Protein AF-0000000066929901 (afdb_homodimer)

Structure (mmCIF, N/CA/C/O backbone):
data_AF-0000000066929901-model_v1
#
loop_
_entity.id
_entity.type
_entity.pdbx_description
1 polymer 'Transcription factor domain-containing protein'
#
loop_
_atom_site.group_PDB
_atom_site.id
_atom_site.type_symbol
_atom_site.label_atom_id
_atom_site.label_alt_id
_atom_site.label_comp_id
_atom_site.label_asym_id
_atom_site.label_entity_id
_atom_site.label_seq_id
_atom_site.pdbx_PDB_ins_code
_atom_site.Cartn_x
_atom_site.Cartn_y
_atom_site.Cartn_z
_atom_site.occupancy
_atom_site.B_iso_or_equiv
_atom_site.auth_seq_id
_atom_site.auth_comp_id
_atom_site.auth_asym_id
_atom_site.auth_atom_id
_atom_site.pdbx_PDB_model_num
ATOM 1 N N . MET A 1 1 ? 9.68 -21.766 -83.188 1 15.26 1 MET A N 1
ATOM 2 C CA . MET A 1 1 ? 10.367 -23.031 -83.375 1 15.26 1 MET A CA 1
ATOM 3 C C . MET A 1 1 ? 10.703 -23.719 -82.062 1 15.26 1 MET A C 1
ATOM 5 O O . MET A 1 1 ? 10.234 -24.828 -81.812 1 15.26 1 MET A O 1
ATOM 9 N N . HIS A 1 2 ? 12.047 -23.609 -81.875 1 15.33 2 HIS A N 1
ATOM 10 C CA . HIS A 1 2 ? 12.992 -24.609 -81.375 1 15.33 2 HIS A CA 1
ATOM 11 C C . HIS A 1 2 ? 12.703 -24.969 -79.938 1 15.33 2 HIS A C 1
ATOM 13 O O . HIS A 1 2 ? 12.062 -24.188 -79.188 1 15.33 2 HIS A O 1
ATOM 19 N N . GLY A 1 3 ? 13.258 -26.109 -79.438 1 13.91 3 GLY A N 1
ATOM 20 C CA . GLY A 1 3 ? 13.305 -27.438 -78.875 1 13.91 3 GLY A CA 1
ATOM 21 C C . GLY A 1 3 ? 13.805 -27.469 -77.438 1 13.91 3 GLY A C 1
ATOM 22 O O . GLY A 1 3 ? 13.711 -28.5 -76.75 1 13.91 3 GLY A O 1
ATOM 23 N N . ARG A 1 4 ? 14.555 -26.438 -77.125 1 14.21 4 ARG A N 1
ATOM 24 C CA . ARG A 1 4 ? 15.75 -26.938 -76.438 1 14.21 4 ARG A CA 1
ATOM 25 C C . ARG A 1 4 ? 15.383 -27.734 -75.188 1 14.21 4 ARG A C 1
ATOM 27 O O . ARG A 1 4 ? 14.523 -27.312 -74.438 1 14.21 4 ARG A O 1
ATOM 34 N N . ARG A 1 5 ? 15.836 -28.906 -75.062 1 13.55 5 ARG A N 1
ATOM 35 C CA . ARG A 1 5 ? 15.875 -30.281 -74.562 1 13.55 5 ARG A CA 1
ATOM 36 C C . ARG A 1 5 ? 16.297 -30.328 -73.062 1 13.55 5 ARG A C 1
ATOM 38 O O . ARG A 1 5 ? 15.836 -31.188 -72.312 1 13.55 5 ARG A O 1
ATOM 45 N N . ARG A 1 6 ? 17.25 -29.406 -72.625 1 14.04 6 ARG A N 1
ATOM 46 C CA . ARG A 1 6 ? 18.391 -30.094 -72.062 1 14.04 6 ARG A CA 1
ATOM 47 C C . ARG A 1 6 ? 17.938 -30.891 -70.812 1 14.04 6 ARG A C 1
ATOM 49 O O . ARG A 1 6 ? 17.125 -30.406 -70 1 14.04 6 ARG A O 1
ATOM 56 N N . GLU A 1 7 ? 18.297 -32.219 -70.688 1 13.48 7 GLU A N 1
ATOM 57 C CA . GLU A 1 7 ? 18.172 -33.531 -70.062 1 13.48 7 GLU A CA 1
ATOM 58 C C . GLU A 1 7 ? 18.766 -33.562 -68.625 1 13.48 7 GLU A C 1
ATOM 60 O O . GLU A 1 7 ? 18.453 -34.469 -67.875 1 13.48 7 GLU A O 1
ATOM 65 N N . ARG A 1 8 ? 19.328 -32.469 -68.188 1 14.15 8 ARG A N 1
ATOM 66 C CA . ARG A 1 8 ? 20.484 -32.938 -67.438 1 14.15 8 ARG A CA 1
ATOM 67 C C . ARG A 1 8 ? 20.094 -34.062 -66.5 1 14.15 8 ARG A C 1
ATOM 69 O O . ARG A 1 8 ? 19.141 -33.969 -65.75 1 14.15 8 ARG A O 1
ATOM 76 N N . SER A 1 9 ? 20.641 -35.312 -66.625 1 13.21 9 SER A N 1
ATOM 77 C CA . SER A 1 9 ? 20.672 -36.75 -66.312 1 13.21 9 SER A CA 1
ATOM 78 C C . SER A 1 9 ? 21.016 -36.938 -64.812 1 13.21 9 SER A C 1
ATOM 80 O O . SER A 1 9 ? 20.641 -37.969 -64.25 1 13.21 9 SER A O 1
ATOM 82 N N . ARG A 1 10 ? 22.062 -36.25 -64.375 1 14.24 10 ARG A N 1
ATOM 83 C CA . ARG A 1 10 ? 23.047 -37.219 -63.938 1 14.24 10 ARG A CA 1
ATOM 84 C C . ARG A 1 10 ? 22.406 -38.25 -63 1 14.24 10 ARG A C 1
ATOM 86 O O . ARG A 1 10 ? 21.344 -38 -62.438 1 14.24 10 ARG A O 1
ATOM 93 N N . LYS A 1 11 ? 23.391 -38.938 -62.312 1 14.82 11 LYS A N 1
ATOM 94 C CA . LYS A 1 11 ? 23.938 -40.25 -61.969 1 14.82 11 LYS A CA 1
ATOM 95 C C . LYS A 1 11 ? 23.188 -40.844 -60.781 1 14.82 11 LYS A C 1
ATOM 97 O O . LYS A 1 11 ? 22.578 -40.125 -59.969 1 14.82 11 LYS A O 1
ATOM 102 N N . LEU A 1 12 ? 23.453 -42.25 -60.344 1 14.59 12 LEU A N 1
ATOM 103 C CA . LEU A 1 12 ? 23 -43.625 -60.125 1 14.59 12 LEU A CA 1
ATOM 104 C C . LEU A 1 12 ? 22.891 -43.938 -58.625 1 14.59 12 LEU A C 1
ATOM 106 O O . LEU A 1 12 ? 21.859 -44.469 -58.188 1 14.59 12 LEU A O 1
ATOM 110 N N . SER A 1 13 ? 24.094 -44.188 -57.844 1 14.13 13 SER A N 1
ATOM 111 C CA . SER A 1 13 ? 24.469 -45.531 -57.438 1 14.13 13 SER A CA 1
ATOM 112 C C . SER A 1 13 ? 23.688 -45.969 -56.219 1 14.13 13 SER A C 1
ATOM 114 O O . SER A 1 13 ? 23.156 -45.156 -55.469 1 14.13 13 SER A O 1
ATOM 116 N N . THR A 1 14 ? 23.609 -47.5 -55.844 1 14.95 14 THR A N 1
ATOM 117 C CA . THR A 1 14 ? 23.016 -48.781 -55.406 1 14.95 14 THR A CA 1
ATOM 118 C C . THR A 1 14 ? 23.203 -49 -53.906 1 14.95 14 THR A C 1
ATOM 120 O O . THR A 1 14 ? 22.281 -49.469 -53.25 1 14.95 14 THR A O 1
ATOM 123 N N . GLN A 1 15 ? 24.453 -48.875 -53.188 1 14.62 15 GLN A N 1
ATOM 124 C CA . GLN A 1 15 ? 24.953 -50.125 -52.625 1 14.62 15 GLN A CA 1
ATOM 125 C C . GLN A 1 15 ? 24.172 -50.5 -51.375 1 14.62 15 GLN A C 1
ATOM 127 O O . GLN A 1 15 ? 23.75 -49.656 -50.594 1 14.62 15 GLN A O 1
ATOM 132 N N . VAL A 1 16 ? 23.75 -51.969 -51.125 1 15.31 16 VAL A N 1
ATOM 133 C CA . VAL A 1 16 ? 23.062 -53.094 -50.5 1 15.31 16 VAL A CA 1
ATOM 134 C C . VAL A 1 16 ? 23.688 -53.375 -49.156 1 15.31 16 VAL A C 1
ATOM 136 O O . VAL A 1 16 ? 23.047 -53.938 -48.25 1 15.31 16 VAL A O 1
ATOM 139 N N . ALA A 1 17 ? 24.922 -53.062 -48.656 1 15.26 17 ALA A N 1
ATOM 140 C CA . ALA A 1 17 ? 25.625 -54.25 -48.188 1 15.26 17 ALA A CA 1
ATOM 141 C C . ALA A 1 17 ? 24.891 -54.906 -47.031 1 15.26 17 ALA A C 1
ATOM 143 O O . ALA A 1 17 ? 24.141 -54.25 -46.312 1 15.26 17 ALA A O 1
ATOM 144 N N . PRO A 1 18 ? 25.328 -56.312 -46.719 1 15.4 18 PRO A N 1
ATOM 145 C CA . PRO A 1 18 ? 25 -57.688 -46.281 1 15.4 18 PRO A CA 1
ATOM 146 C C . PRO A 1 18 ? 24.859 -57.812 -44.781 1 15.4 18 PRO A C 1
ATOM 148 O O . PRO A 1 18 ? 23.844 -58.281 -44.281 1 15.4 18 PRO A O 1
ATOM 151 N N . VAL A 1 19 ? 26.078 -58.219 -44.062 1 14.45 19 VAL A N 1
ATOM 152 C CA . VAL A 1 19 ? 26.484 -59.562 -43.625 1 14.45 19 VAL A CA 1
ATOM 153 C C . VAL A 1 19 ? 26.125 -59.812 -42.188 1 14.45 19 VAL A C 1
ATOM 155 O O . VAL A 1 19 ? 25.031 -60.312 -41.875 1 14.45 19 VAL A O 1
ATOM 158 N N . ALA A 1 20 ? 27.234 -60.219 -41.188 1 15.01 20 ALA A N 1
ATOM 159 C CA . ALA A 1 20 ? 27.688 -61.5 -40.719 1 15.01 20 ALA A CA 1
ATOM 160 C C . ALA A 1 20 ? 27.203 -61.75 -39.281 1 15.01 20 ALA A C 1
ATOM 162 O O . ALA A 1 20 ? 26.734 -60.844 -38.625 1 15.01 20 ALA A O 1
ATOM 163 N N . THR A 1 21 ? 28.219 -62.406 -38.438 1 14.8 21 THR A N 1
ATOM 164 C CA . THR A 1 21 ? 28.469 -63.719 -37.875 1 14.8 21 THR A CA 1
ATOM 165 C C . THR A 1 21 ? 28.062 -63.75 -36.406 1 14.8 21 THR A C 1
ATOM 167 O O . THR A 1 21 ? 27.875 -62.719 -35.781 1 14.8 21 THR A O 1
ATOM 170 N N . PRO A 1 22 ? 28.766 -64.75 -35.5 1 14.77 22 PRO A N 1
ATOM 171 C CA . PRO A 1 22 ? 28.594 -66 -34.75 1 14.77 22 PRO A CA 1
ATOM 172 C C . PRO A 1 22 ? 28.656 -65.812 -33.25 1 14.77 22 PRO A C 1
ATOM 174 O O . PRO A 1 22 ? 27.891 -66.438 -32.5 1 14.77 22 PRO A O 1
ATOM 177 N N . PHE A 1 23 ? 29.688 -65 -32.562 1 14.67 23 PHE A N 1
ATOM 178 C CA . PHE A 1 23 ? 30.594 -65.812 -31.781 1 14.67 23 PHE A CA 1
ATOM 179 C C . PHE A 1 23 ? 29.969 -66.25 -30.469 1 14.67 23 PHE A C 1
ATOM 181 O O . PHE A 1 23 ? 29.047 -65.625 -29.969 1 14.67 23 PHE A O 1
ATOM 188 N N . THR A 1 24 ? 30.734 -67.062 -29.688 1 14.68 24 THR A N 1
ATOM 189 C CA . THR A 1 24 ? 30.891 -68.312 -28.953 1 14.68 24 THR A CA 1
ATOM 190 C C . THR A 1 24 ? 30.641 -68.125 -27.469 1 14.68 24 THR A C 1
ATOM 192 O O . THR A 1 24 ? 29.812 -68.812 -26.859 1 14.68 24 THR A O 1
ATOM 195 N N . SER A 1 25 ? 31.812 -68.312 -26.547 1 14.27 25 SER A N 1
ATOM 196 C CA . SER A 1 25 ? 32.156 -69.5 -25.781 1 14.27 25 SER A CA 1
ATOM 197 C C . SER A 1 25 ? 31.703 -69.375 -24.328 1 14.27 25 SER A C 1
ATOM 199 O O . SER A 1 25 ? 30.969 -68.438 -23.969 1 14.27 25 SER A O 1
ATOM 201 N N . PRO A 1 26 ? 32.75 -69.5 -23.25 1 15.33 26 PRO A N 1
ATOM 202 C CA . PRO A 1 26 ? 32.938 -70.688 -22.406 1 15.33 26 PRO A CA 1
ATOM 203 C C . PRO A 1 26 ? 32.344 -70.5 -21 1 15.33 26 PRO A C 1
ATOM 205 O O . PRO A 1 26 ? 32 -69.375 -20.625 1 15.33 26 PRO A O 1
ATOM 208 N N . ALA A 1 27 ? 33.031 -71.25 -19.875 1 15.03 27 ALA A N 1
ATOM 209 C CA . ALA A 1 27 ? 32.969 -72.375 -18.938 1 15.03 27 ALA A CA 1
ATOM 210 C C . ALA A 1 27 ? 32.969 -71.938 -17.5 1 15.03 27 ALA A C 1
ATOM 212 O O . ALA A 1 27 ? 32.188 -72.438 -16.688 1 15.03 27 ALA A O 1
ATOM 213 N N . LEU A 1 28 ? 34.031 -71.062 -16.938 1 14.88 28 LEU A N 1
ATOM 214 C CA . LEU A 1 28 ? 34.812 -71.875 -15.984 1 14.88 28 LEU A CA 1
ATOM 215 C C . LEU A 1 28 ? 34.125 -71.875 -14.617 1 14.88 28 LEU A C 1
ATOM 217 O O . LEU A 1 28 ? 33.281 -71.062 -14.32 1 14.88 28 LEU A O 1
ATOM 221 N N . SER A 1 29 ? 35 -72.125 -13.531 1 14.64 29 SER A N 1
ATOM 222 C CA . SER A 1 29 ? 35.219 -73.188 -12.523 1 14.64 29 SER A CA 1
ATOM 223 C C . SER A 1 29 ? 34.688 -72.75 -11.164 1 14.64 29 SER A C 1
ATOM 225 O O . SER A 1 29 ? 34.344 -71.562 -10.977 1 14.64 29 SER A O 1
ATOM 227 N N . HIS A 1 30 ? 35.531 -73 -10.008 1 15.05 30 HIS A N 1
ATOM 228 C CA . HIS A 1 30 ? 35.5 -73.938 -8.906 1 15.05 30 HIS A CA 1
ATOM 229 C C . HIS A 1 30 ? 35.125 -73.312 -7.594 1 15.05 30 HIS A C 1
ATOM 231 O O . HIS A 1 30 ? 34.188 -73.688 -6.926 1 15.05 30 HIS A O 1
ATOM 237 N N . HIS A 1 31 ? 36.219 -73 -6.617 1 14.77 31 HIS A N 1
ATOM 238 C CA . HIS A 1 31 ? 36.531 -73.812 -5.449 1 14.77 31 HIS A CA 1
ATOM 239 C C . HIS A 1 31 ? 35.969 -73.188 -4.176 1 14.77 31 HIS A C 1
ATOM 241 O O . HIS A 1 31 ? 35.25 -72.188 -4.238 1 14.77 31 HIS A O 1
ATOM 247 N N . HIS A 1 32 ? 36.938 -72.812 -3.086 1 15.23 32 HIS A N 1
ATOM 248 C CA . HIS A 1 32 ? 37.188 -73.562 -1.849 1 15.23 32 HIS A CA 1
ATOM 249 C C . HIS A 1 32 ? 36.562 -72.812 -0.652 1 15.23 32 HIS A C 1
ATOM 251 O O . HIS A 1 32 ? 36.156 -71.688 -0.754 1 15.23 32 HIS A O 1
ATOM 257 N N . THR A 1 33 ? 37.406 -72.688 0.576 1 15.32 33 THR A N 1
ATOM 258 C CA . THR A 1 33 ? 37.438 -73.375 1.855 1 15.32 33 THR A CA 1
ATOM 259 C C . THR A 1 33 ? 37 -72.5 2.988 1 15.32 33 THR A C 1
ATOM 261 O O . THR A 1 33 ? 36.094 -72.812 3.756 1 15.32 33 THR A O 1
ATOM 264 N N . GLU A 1 34 ? 37.969 -71.75 3.893 1 15.49 34 GLU A N 1
ATOM 265 C CA . GLU A 1 34 ? 38.312 -72.188 5.242 1 15.49 34 GLU A CA 1
ATOM 266 C C . GLU A 1 34 ? 37.594 -71.312 6.293 1 15.49 34 GLU A C 1
ATOM 268 O O . GLU A 1 34 ? 37.156 -70.25 6.008 1 15.49 34 GLU A O 1
ATOM 273 N N . ASN A 1 35 ? 37.812 -71.625 7.797 1 16.11 35 ASN A N 1
ATOM 274 C CA . ASN A 1 35 ? 37.281 -71.938 9.125 1 16.11 35 ASN A CA 1
ATOM 275 C C . ASN A 1 35 ? 37.375 -70.75 10.07 1 16.11 35 ASN A C 1
ATOM 277 O O . ASN A 1 35 ? 36.594 -70.688 11.016 1 16.11 35 ASN A O 1
ATOM 281 N N . TYR A 1 36 ? 38.375 -69.688 10.039 1 15.09 36 TYR A N 1
ATOM 282 C CA . TYR A 1 36 ? 39.125 -69.562 11.281 1 15.09 36 TYR A CA 1
ATOM 283 C C . TYR A 1 36 ? 38.312 -68.812 12.352 1 15.09 36 TYR A C 1
ATOM 285 O O . TYR A 1 36 ? 37.5 -67.938 12.031 1 15.09 36 TYR A O 1
ATOM 293 N N . SER A 1 37 ? 38.531 -69.125 13.711 1 16.5 37 SER A N 1
ATOM 294 C CA . SER A 1 37 ? 38.094 -69.375 15.094 1 16.5 37 SER A CA 1
ATOM 295 C C . SER A 1 37 ? 38.188 -68.062 15.898 1 16.5 37 SER A C 1
ATOM 297 O O . SER A 1 37 ? 37.406 -67.812 16.812 1 16.5 37 SER A O 1
ATOM 299 N N . LEU A 1 38 ? 39.312 -67.125 15.82 1 15.06 38 LEU A N 1
ATOM 300 C CA . LEU A 1 38 ? 40.062 -67 17.047 1 15.06 38 LEU A CA 1
ATOM 301 C C . LEU A 1 38 ? 39.312 -66.062 18.047 1 15.06 38 LEU A C 1
ATOM 303 O O . LEU A 1 38 ? 38.438 -65.312 17.641 1 15.06 38 LEU A O 1
ATOM 307 N N . SER A 1 39 ? 40.062 -65.625 19.203 1 15.92 39 SER A N 1
ATOM 308 C CA . SER A 1 39 ? 40.125 -65.688 20.656 1 15.92 39 SER A CA 1
ATOM 309 C C . SER A 1 39 ? 39.656 -64.375 21.297 1 15.92 39 SER A C 1
ATOM 311 O O . SER A 1 39 ? 39.5 -63.375 20.594 1 15.92 39 SER A O 1
ATOM 313 N N . GLY A 1 40 ? 40.156 -64 22.641 1 16.89 40 GLY A N 1
ATOM 314 C CA . GLY A 1 40 ? 39.781 -63.875 24.031 1 16.89 40 GLY A CA 1
ATOM 315 C C . GLY A 1 40 ? 39.75 -62.406 24.484 1 16.89 40 GLY A C 1
ATOM 316 O O . GLY A 1 40 ? 38.812 -62 25.156 1 16.89 40 GLY A O 1
ATOM 317 N N . GLY A 1 41 ? 40.844 -61.5 24.25 1 15.74 41 GLY A N 1
ATOM 318 C CA . GLY A 1 41 ? 41.531 -60.969 25.406 1 15.74 41 GLY A CA 1
ATOM 319 C C . GLY A 1 41 ? 40.844 -59.781 26.031 1 15.74 41 GLY A C 1
ATOM 320 O O . GLY A 1 41 ? 39.938 -59.188 25.422 1 15.74 41 GLY A O 1
ATOM 321 N N . ASP A 1 42 ? 41.438 -59.156 27.188 1 17.69 42 ASP A N 1
ATOM 322 C CA . ASP A 1 42 ? 41.312 -58.656 28.562 1 17.69 42 ASP A CA 1
ATOM 323 C C . ASP A 1 42 ? 41.219 -57.125 28.578 1 17.69 42 ASP A C 1
ATOM 325 O O . ASP A 1 42 ? 41.188 -56.531 29.641 1 17.69 42 ASP A O 1
ATOM 329 N N . ALA A 1 43 ? 41.125 -56.281 27.484 1 16.62 43 ALA A N 1
ATOM 330 C CA . ALA A 1 43 ? 41.875 -55.062 27.703 1 16.62 43 ALA A CA 1
ATOM 331 C C . ALA A 1 43 ? 41.25 -54.219 28.812 1 16.62 43 ALA A C 1
ATOM 333 O O . ALA A 1 43 ? 40.031 -54.125 28.922 1 16.62 43 ALA A O 1
ATOM 334 N N . GLU A 1 44 ? 42.125 -53.656 29.672 1 16.94 44 GLU A N 1
ATOM 335 C CA . GLU A 1 44 ? 42.375 -53 30.953 1 16.94 44 GLU A CA 1
ATOM 336 C C . GLU A 1 44 ? 41.656 -51.656 31.031 1 16.94 44 GLU A C 1
ATOM 338 O O . GLU A 1 44 ? 41.312 -51.062 30 1 16.94 44 GLU A O 1
ATOM 343 N N . ARG A 1 45 ? 41.656 -50.969 32.344 1 18.75 45 ARG A N 1
ATOM 344 C CA . ARG A 1 45 ? 40.938 -50.188 33.344 1 18.75 45 ARG A CA 1
ATOM 345 C C . ARG A 1 45 ? 41.094 -48.688 33.062 1 18.75 45 ARG A C 1
ATOM 347 O O . ARG A 1 45 ? 40.5 -47.875 33.781 1 18.75 45 ARG A O 1
ATOM 354 N N . LEU A 1 46 ? 41.938 -48.156 31.953 1 17.06 46 LEU A N 1
ATOM 355 C CA . LEU A 1 46 ? 42.688 -47 32.438 1 17.06 46 LEU A CA 1
ATOM 356 C C . LEU A 1 46 ? 41.75 -45.844 32.75 1 17.06 46 LEU A C 1
ATOM 358 O O . LEU A 1 46 ? 40.75 -45.625 32.062 1 17.06 46 LEU A O 1
ATOM 362 N N . HIS A 1 47 ? 42.031 -45.031 33.906 1 18.73 47 HIS A N 1
ATOM 363 C CA . HIS A 1 47 ? 41.625 -44.094 34.969 1 18.73 47 HIS A CA 1
ATOM 364 C C . HIS A 1 47 ? 41.5 -42.656 34.438 1 18.73 47 HIS A C 1
ATOM 366 O O . HIS A 1 47 ? 41.312 -41.719 35.219 1 18.73 47 HIS A O 1
ATOM 372 N N . ASP A 1 48 ? 41.344 -42.344 33.094 1 18.53 48 ASP A N 1
ATOM 373 C CA . ASP A 1 48 ? 41.844 -41 32.812 1 18.53 48 ASP A CA 1
ATOM 374 C C . ASP A 1 48 ? 41.031 -39.938 33.562 1 18.53 48 ASP A C 1
ATOM 376 O O . ASP A 1 48 ? 39.812 -40.062 33.656 1 18.53 48 ASP A O 1
ATOM 380 N N . PRO A 1 49 ? 41.781 -39 34.281 1 21.36 49 PRO A N 1
ATOM 381 C CA . PRO A 1 49 ? 41.562 -37.906 35.25 1 21.36 49 PRO A CA 1
ATOM 382 C C . PRO A 1 49 ? 40.625 -36.812 34.688 1 21.36 49 PRO A C 1
ATOM 384 O O . PRO A 1 49 ? 40.5 -36.688 33.469 1 21.36 49 PRO A O 1
ATOM 387 N N . GLY A 1 50 ? 39.75 -36.156 35.562 1 19.97 50 GLY A N 1
ATOM 388 C CA . GLY A 1 50 ? 38.531 -35.344 35.594 1 19.97 50 GLY A CA 1
ATOM 389 C C . GLY A 1 50 ? 38.781 -33.906 35.125 1 19.97 50 GLY A C 1
ATOM 390 O O . GLY A 1 50 ? 38.844 -32.969 35.938 1 19.97 50 GLY A O 1
ATOM 391 N N . VAL A 1 51 ? 39.594 -33.688 33.906 1 20.39 51 VAL A N 1
ATOM 392 C CA . VAL A 1 51 ? 40.031 -32.312 33.656 1 20.39 51 VAL A CA 1
ATOM 393 C C . VAL A 1 51 ? 38.844 -31.375 33.656 1 20.39 51 VAL A C 1
ATOM 395 O O . VAL A 1 51 ? 37.781 -31.672 33.094 1 20.39 51 VAL A O 1
ATOM 398 N N . GLN A 1 52 ? 38.812 -30.391 34.625 1 21.22 52 GLN A N 1
ATOM 399 C CA . GLN A 1 52 ? 38.062 -29.25 35.094 1 21.22 52 GLN A CA 1
ATOM 400 C C . GLN A 1 52 ? 37.812 -28.234 33.969 1 21.22 52 GLN A C 1
ATOM 402 O O . GLN A 1 52 ? 38.719 -27.484 33.625 1 21.22 52 GLN A O 1
ATOM 407 N N . GLY A 1 53 ? 37.375 -28.578 32.719 1 19.33 53 GLY A N 1
ATOM 408 C CA . GLY A 1 53 ? 37.375 -27.578 31.672 1 19.33 53 GLY A CA 1
ATOM 409 C C . GLY A 1 53 ? 36.469 -26.391 31.984 1 19.33 53 GLY A C 1
ATOM 410 O O . GLY A 1 53 ? 35.281 -26.562 32.25 1 19.33 53 GLY A O 1
ATOM 411 N N . THR A 1 54 ? 37.062 -25.375 32.688 1 23.02 54 THR A N 1
ATOM 412 C CA . THR A 1 54 ? 36.5 -24.062 32.938 1 23.02 54 THR A CA 1
ATOM 413 C C . THR A 1 54 ? 35.938 -23.453 31.672 1 23.02 54 THR A C 1
ATOM 415 O O . THR A 1 54 ? 36.688 -23.156 30.734 1 23.02 54 THR A O 1
ATOM 418 N N . ALA A 1 55 ? 34.812 -23.828 31.219 1 20.89 55 ALA A N 1
ATOM 419 C CA . ALA A 1 55 ? 34.094 -23.281 30.062 1 20.89 55 ALA A CA 1
ATOM 420 C C . ALA A 1 55 ? 33.906 -21.766 30.188 1 20.89 55 ALA A C 1
ATOM 422 O O . ALA A 1 55 ? 33.188 -21.297 31.078 1 20.89 55 ALA A O 1
ATOM 423 N N . ASP A 1 56 ? 34.969 -20.984 30.016 1 21.16 56 ASP A N 1
ATOM 424 C CA . ASP A 1 56 ? 34.875 -19.531 29.891 1 21.16 56 ASP A CA 1
ATOM 425 C C . ASP A 1 56 ? 33.688 -19.109 29.047 1 21.16 56 ASP A C 1
ATOM 427 O O . ASP A 1 56 ? 33.438 -19.672 27.969 1 21.16 56 ASP A O 1
ATOM 431 N N . ALA A 1 57 ? 32.656 -18.656 29.719 1 23.53 57 ALA A N 1
ATOM 432 C CA . ALA A 1 57 ? 31.469 -18.016 29.188 1 23.53 57 ALA A CA 1
ATOM 433 C C . ALA A 1 57 ? 31.812 -16.969 28.141 1 23.53 57 ALA A C 1
ATOM 435 O O . ALA A 1 57 ? 32.312 -15.891 28.453 1 23.53 57 ALA A O 1
ATOM 436 N N . ALA A 1 58 ? 32.312 -17.359 26.953 1 25.14 58 ALA A N 1
ATOM 437 C CA . ALA A 1 58 ? 32.406 -16.422 25.844 1 25.14 58 ALA A CA 1
ATOM 438 C C . ALA A 1 58 ? 31.234 -15.453 25.812 1 25.14 58 ALA A C 1
ATOM 440 O O . ALA A 1 58 ? 30.078 -15.883 25.688 1 25.14 58 ALA A O 1
ATOM 441 N N . ASP A 1 59 ? 31.25 -14.438 26.547 1 24.58 59 ASP A N 1
ATOM 442 C CA . ASP A 1 59 ? 30.422 -13.242 26.547 1 24.58 59 ASP A CA 1
ATOM 443 C C . ASP A 1 59 ? 30 -12.859 25.125 1 24.58 59 ASP A C 1
ATOM 445 O O . ASP A 1 59 ? 30.844 -12.594 24.281 1 24.58 59 ASP A O 1
ATOM 449 N N . ALA A 1 60 ? 28.906 -13.391 24.672 1 26.98 60 ALA A N 1
ATOM 450 C CA . ALA A 1 60 ? 28.188 -13.016 23.453 1 26.98 60 ALA A CA 1
ATOM 451 C C . ALA A 1 60 ? 28.172 -11.5 23.281 1 26.98 60 ALA A C 1
ATOM 453 O O . ALA A 1 60 ? 27.234 -10.836 23.766 1 26.98 60 ALA A O 1
ATOM 454 N N . GLU A 1 61 ? 29.266 -10.766 23.609 1 27.89 61 GLU A N 1
ATOM 455 C CA . GLU A 1 61 ? 29.406 -9.367 23.219 1 27.89 61 GLU A CA 1
ATOM 456 C C . GLU A 1 61 ? 29.031 -9.164 21.75 1 27.89 61 GLU A C 1
ATOM 458 O O . GLU A 1 61 ? 29.422 -8.164 21.141 1 27.89 61 GLU A O 1
ATOM 463 N N . ASP A 1 62 ? 28.844 -10.164 21.078 1 29.8 62 ASP A N 1
ATOM 464 C CA . ASP A 1 62 ? 28.719 -9.844 19.656 1 29.8 62 ASP A CA 1
ATOM 465 C C . ASP A 1 62 ? 27.609 -8.828 19.422 1 29.8 62 ASP A C 1
ATOM 467 O O . ASP A 1 62 ? 26.5 -9.195 19.016 1 29.8 62 ASP A O 1
ATOM 471 N N . ARG A 1 63 ? 27.328 -7.992 20.391 1 31.48 63 ARG A N 1
ATOM 472 C CA . ARG A 1 63 ? 26.375 -6.945 20.078 1 31.48 63 ARG A CA 1
ATOM 473 C C . ARG A 1 63 ? 26.719 -6.277 18.75 1 31.48 63 ARG A C 1
ATOM 475 O O . ARG A 1 63 ? 27.812 -6.445 18.219 1 31.48 63 ARG A O 1
ATOM 482 N N . SER A 1 64 ? 25.922 -5.266 18.516 1 31 64 SER A N 1
ATOM 483 C CA . SER A 1 64 ? 25.609 -4.527 17.297 1 31 64 SER A CA 1
ATOM 484 C C . SER A 1 64 ? 26.828 -3.74 16.812 1 31 64 SER A C 1
ATOM 486 O O . SER A 1 64 ? 27.234 -2.756 17.438 1 31 64 SER A O 1
ATOM 488 N N . ARG A 1 65 ? 27.859 -4.422 16.406 1 30.81 65 ARG A N 1
ATOM 489 C CA . ARG A 1 65 ? 28.812 -3.578 15.695 1 30.81 65 ARG A CA 1
ATOM 490 C C . ARG A 1 65 ? 28.094 -2.523 14.859 1 30.81 65 ARG A C 1
ATOM 492 O O . ARG A 1 65 ? 27.203 -2.846 14.078 1 30.81 65 ARG A O 1
ATOM 499 N N . PRO A 1 66 ? 28.234 -1.298 15.289 1 31.73 66 PRO A N 1
ATOM 500 C CA . PRO A 1 66 ? 27.719 -0.258 14.398 1 31.73 66 PRO A CA 1
ATOM 501 C C . PRO A 1 66 ? 28.188 -0.428 12.953 1 31.73 66 PRO A C 1
ATOM 503 O O . PRO A 1 66 ? 29.375 -0.582 12.703 1 31.73 66 PRO A O 1
ATOM 506 N N . VAL A 1 67 ? 27.594 -1.188 12.102 1 33.22 67 VAL A N 1
ATOM 507 C CA . VAL A 1 67 ? 27.969 -1.166 10.695 1 33.22 67 VAL A CA 1
ATOM 508 C C . VAL A 1 67 ? 28.266 0.269 10.258 1 33.22 67 VAL A C 1
ATOM 510 O O . VAL A 1 67 ? 27.391 1.14 10.359 1 33.22 67 VAL A O 1
ATOM 513 N N . THR A 1 68 ? 29.391 0.709 10.281 1 35.38 68 THR A N 1
ATOM 514 C CA . THR A 1 68 ? 29.906 1.981 9.797 1 35.38 68 THR A CA 1
ATOM 515 C C . THR A 1 68 ? 29.422 2.256 8.375 1 35.38 68 THR A C 1
ATOM 517 O O . THR A 1 68 ? 29.906 3.193 7.727 1 35.38 68 THR A O 1
ATOM 520 N N . GLY A 1 69 ? 28.875 1.26 7.613 1 39.41 69 GLY A N 1
ATOM 521 C CA . GLY A 1 69 ? 28.609 1.577 6.219 1 39.41 69 GLY A CA 1
ATOM 522 C C . GLY A 1 69 ? 27.5 2.6 6.043 1 39.41 69 GLY A C 1
ATOM 523 O O . GLY A 1 69 ? 26.703 2.832 6.957 1 39.41 69 GLY A O 1
ATOM 524 N N . THR A 1 70 ? 27.656 3.545 5.113 1 47.12 70 THR A N 1
ATOM 525 C CA . THR A 1 70 ? 26.688 4.574 4.754 1 47.12 70 THR A CA 1
ATOM 526 C C . THR A 1 70 ? 25.281 3.986 4.672 1 47.12 70 THR A C 1
ATOM 528 O O . THR A 1 70 ? 25.031 3.08 3.877 1 47.12 70 THR A O 1
ATOM 531 N N . ARG A 1 71 ? 24.75 3.934 5.762 1 56.19 71 ARG A N 1
ATOM 532 C CA . ARG A 1 71 ? 23.375 3.441 5.805 1 56.19 71 ARG A CA 1
ATOM 533 C C . ARG A 1 71 ? 22.547 4.004 4.648 1 56.19 71 ARG A C 1
ATOM 535 O O . ARG A 1 71 ? 22.594 5.203 4.375 1 56.19 71 ARG A O 1
ATOM 542 N N . PRO A 1 72 ? 22.016 3.072 3.801 1 60.53 72 PRO A N 1
ATOM 543 C CA . PRO A 1 72 ? 21.156 3.566 2.725 1 60.53 72 PRO A CA 1
ATOM 544 C C . PRO A 1 72 ? 20.016 4.426 3.238 1 60.53 72 PRO A C 1
ATOM 546 O O . PRO A 1 72 ? 19.484 4.172 4.324 1 60.53 72 PRO A O 1
ATOM 549 N N . LEU A 1 73 ? 19.906 5.598 2.732 1 75.25 73 LEU A N 1
ATOM 550 C CA . LEU A 1 73 ? 18.844 6.527 3.1 1 75.25 73 LEU A CA 1
ATOM 551 C C . LEU A 1 73 ? 17.562 6.215 2.342 1 75.25 73 LEU A C 1
ATOM 553 O O . LEU A 1 73 ? 17.609 5.727 1.209 1 75.25 73 LEU A O 1
ATOM 557 N N . GLY A 1 74 ? 16.5 6.27 3.131 1 80.12 74 GLY A N 1
ATOM 558 C CA . GLY A 1 74 ? 15.203 6.176 2.473 1 80.12 74 GLY A CA 1
ATOM 559 C C . GLY A 1 74 ? 15.078 7.098 1.277 1 80.12 74 GLY A C 1
ATOM 560 O O . GLY A 1 74 ? 15.648 8.188 1.265 1 80.12 74 GLY A O 1
ATOM 561 N N . TYR A 1 75 ? 14.328 6.746 0.328 1 80.12 75 TYR A N 1
ATOM 562 C CA . TYR A 1 75 ? 14.164 7.469 -0.928 1 80.12 75 TYR A CA 1
ATOM 563 C C . TYR A 1 75 ? 13.297 8.711 -0.736 1 80.12 75 TYR A C 1
ATOM 565 O O . TYR A 1 75 ? 12.219 8.633 -0.134 1 80.12 75 TYR A O 1
ATOM 573 N N . LEU A 1 76 ? 13.75 9.734 -1.154 1 79.69 76 LEU A N 1
ATOM 574 C CA . LEU A 1 76 ? 13 10.984 -1.289 1 79.69 76 LEU A CA 1
ATOM 575 C C . LEU A 1 76 ? 13.016 11.469 -2.734 1 79.69 76 LEU A C 1
ATOM 577 O O . LEU A 1 76 ? 14.078 11.594 -3.344 1 79.69 76 LEU A O 1
ATOM 581 N N . GLY A 1 77 ? 11.867 11.734 -3.283 1 79.38 77 GLY A N 1
ATOM 582 C CA . GLY A 1 77 ? 11.766 12.141 -4.676 1 79.38 77 GLY A CA 1
ATOM 583 C C . GLY A 1 77 ? 12.344 13.523 -4.934 1 79.38 77 GLY A C 1
ATOM 584 O O . GLY A 1 77 ? 12.43 14.344 -4.02 1 79.38 77 GLY A O 1
ATOM 585 N N . GLU A 1 78 ? 12.656 13.75 -6.105 1 69.25 78 GLU A N 1
ATOM 586 C CA . GLU A 1 78 ? 13.25 15.023 -6.496 1 69.25 78 GLU A CA 1
ATOM 587 C C . GLU A 1 78 ? 12.281 16.188 -6.258 1 69.25 78 GLU A C 1
ATOM 589 O O . GLU A 1 78 ? 12.695 17.266 -5.859 1 69.25 78 GLU A O 1
ATOM 594 N N . HIS A 1 79 ? 11.055 15.859 -6.348 1 68.31 79 HIS A N 1
ATOM 595 C CA . HIS A 1 79 ? 10.07 16.938 -6.277 1 68.31 79 HIS A CA 1
ATOM 596 C C . HIS A 1 79 ? 9.617 17.172 -4.84 1 68.31 79 HIS A C 1
ATOM 598 O O . HIS A 1 79 ? 8.852 18.109 -4.574 1 68.31 79 HIS A O 1
ATOM 604 N N . SER A 1 80 ? 10.086 16.344 -3.85 1 75.19 80 SER A N 1
ATOM 605 C CA . SER A 1 80 ? 9.656 16.453 -2.461 1 75.19 80 SER A CA 1
ATOM 606 C C . SER A 1 80 ? 10.227 17.703 -1.807 1 75.19 80 SER A C 1
ATOM 608 O O . SER A 1 80 ? 9.719 18.172 -0.783 1 75.19 80 SER A O 1
ATOM 610 N N . LEU A 1 81 ? 11.102 18.328 -2.389 1 68.19 81 LEU A N 1
ATOM 611 C CA . LEU A 1 81 ? 11.836 19.469 -1.845 1 68.19 81 LEU A CA 1
ATOM 612 C C . LEU A 1 81 ? 12.648 19.062 -0.621 1 68.19 81 LEU A C 1
ATOM 614 O O . LEU A 1 81 ? 13.266 19.906 0.028 1 68.19 81 LEU A O 1
ATOM 618 N N . LEU A 1 82 ? 12.516 17.688 -0.259 1 70.69 82 LEU A N 1
ATOM 619 C CA . LEU A 1 82 ? 13.289 17.172 0.862 1 70.69 82 LEU A CA 1
ATOM 620 C C . LEU A 1 82 ? 14.594 16.547 0.381 1 70.69 82 LEU A C 1
ATOM 622 O O . LEU A 1 82 ? 15.5 16.281 1.183 1 70.69 82 LEU A O 1
ATOM 626 N N . SER A 1 83 ? 14.555 15.914 -0.917 1 58.94 83 SER A N 1
ATOM 627 C CA . SER A 1 83 ? 15.602 15.055 -1.458 1 58.94 83 SER A CA 1
ATOM 628 C C . SER A 1 83 ? 16.984 15.641 -1.226 1 58.94 83 SER A C 1
ATOM 630 O O . SER A 1 83 ? 17.297 16.719 -1.734 1 58.94 83 SER A O 1
ATOM 632 N N . ASN A 1 84 ? 17.25 16.062 0 1 51.75 84 ASN A N 1
ATOM 633 C CA . ASN A 1 84 ? 18.641 16.5 0.117 1 51.75 84 ASN A CA 1
ATOM 634 C C . ASN A 1 84 ? 19.531 15.391 0.677 1 51.75 84 ASN A C 1
ATOM 636 O O . ASN A 1 84 ? 19.047 14.492 1.377 1 51.75 84 ASN A O 1
ATOM 640 N N . THR A 1 85 ? 20.516 15.062 -0.055 1 45.31 85 THR A N 1
ATOM 641 C CA . THR A 1 85 ? 21.656 14.195 0.171 1 45.31 85 THR A CA 1
ATOM 642 C C . THR A 1 85 ? 22.125 14.281 1.621 1 45.31 85 THR A C 1
ATOM 644 O O . THR A 1 85 ? 23.219 13.82 1.955 1 45.31 85 THR A O 1
ATOM 647 N N . CYS A 1 86 ? 21.438 15.047 2.416 1 44.62 86 CYS A N 1
ATOM 648 C CA . CYS A 1 86 ? 22.156 15.242 3.67 1 44.62 86 CYS A CA 1
ATOM 649 C C . CYS A 1 86 ? 21.984 14.039 4.59 1 44.62 86 CYS A C 1
ATOM 651 O O . CYS A 1 86 ? 20.859 13.57 4.801 1 44.62 86 CYS A O 1
ATOM 653 N N . VAL A 1 87 ? 22.938 13.289 4.684 1 47.66 87 VAL A N 1
ATOM 654 C CA . VAL A 1 87 ? 23.297 12.055 5.383 1 47.66 87 VAL A CA 1
ATOM 655 C C . VAL A 1 87 ? 23.031 12.219 6.879 1 47.66 87 VAL A C 1
ATOM 657 O O . VAL A 1 87 ? 23.438 11.375 7.684 1 47.66 87 VAL A O 1
ATOM 660 N N . SER A 1 88 ? 22.641 13.414 7.512 1 46.88 88 SER A N 1
ATOM 661 C CA . SER A 1 88 ? 22.844 13.227 8.945 1 46.88 88 SER A CA 1
ATOM 662 C C . SER A 1 88 ? 21.672 12.508 9.594 1 46.88 88 SER A C 1
ATOM 664 O O . SER A 1 88 ? 20.531 12.961 9.5 1 46.88 88 SER A O 1
ATOM 666 N N . GLU A 1 89 ? 21.688 11.203 9.648 1 51.62 89 GLU A N 1
ATOM 667 C CA . GLU A 1 89 ? 20.656 10.477 10.391 1 51.62 89 GLU A CA 1
ATOM 668 C C . GLU A 1 89 ? 20.75 10.766 11.891 1 51.62 89 GLU A C 1
ATOM 670 O O . GLU A 1 89 ? 21.828 10.688 12.477 1 51.62 89 GLU A O 1
ATOM 675 N N . PRO A 1 90 ? 19.781 11.586 12.453 1 51.41 90 PRO A N 1
ATOM 676 C CA . PRO A 1 90 ? 19.875 11.664 13.914 1 51.41 90 PRO A CA 1
ATOM 677 C C . PRO A 1 90 ? 20.031 10.289 14.562 1 51.41 90 PRO A C 1
ATOM 679 O O . PRO A 1 90 ? 19.625 9.273 13.984 1 51.41 90 PRO A O 1
ATOM 682 N N . PRO A 1 91 ? 20.812 10.234 15.594 1 47.78 91 PRO A N 1
ATOM 683 C CA . PRO A 1 91 ? 21.062 8.977 16.297 1 47.78 91 PRO A CA 1
ATOM 684 C C . PRO A 1 91 ? 19.766 8.266 16.703 1 47.78 91 PRO A C 1
ATOM 686 O O . PRO A 1 91 ? 18.766 8.922 16.984 1 47.78 91 PRO A O 1
ATOM 689 N N . ASP A 1 92 ? 19.562 7.066 16.234 1 51.94 92 ASP A N 1
ATOM 690 C CA . ASP A 1 92 ? 18.516 6.129 16.625 1 51.94 92 ASP A CA 1
ATOM 691 C C . ASP A 1 92 ? 18.328 6.078 18.141 1 51.94 92 ASP A C 1
ATOM 693 O O . ASP A 1 92 ? 19.281 5.793 18.859 1 51.94 92 ASP A O 1
ATOM 697 N N . SER A 1 93 ? 17.688 7.047 18.859 1 51.94 93 SER A N 1
ATOM 698 C CA . SER A 1 93 ? 17.562 6.75 20.297 1 51.94 93 SER A CA 1
ATOM 699 C C . SER A 1 93 ? 16.344 5.898 20.578 1 51.94 93 SER A C 1
ATOM 701 O O . SER A 1 93 ? 15.203 6.371 20.453 1 51.94 93 SER A O 1
ATOM 703 N N . TRP A 1 94 ? 16.5 4.582 20.359 1 55.88 94 TRP A N 1
ATOM 704 C CA . TRP A 1 94 ? 15.469 3.732 20.938 1 55.88 94 TRP A CA 1
ATOM 705 C C . TRP A 1 94 ? 15.367 3.953 22.438 1 55.88 94 TRP A C 1
ATOM 707 O O . TRP A 1 94 ? 16.375 3.879 23.156 1 55.88 94 TRP A O 1
ATOM 717 N N . PRO A 1 95 ? 14.219 4.398 22.828 1 61.47 95 PRO A N 1
ATOM 718 C CA . PRO A 1 95 ? 14.156 4.496 24.297 1 61.47 95 PRO A CA 1
ATOM 719 C C . PRO A 1 95 ? 14.555 3.197 24.984 1 61.47 95 PRO A C 1
ATOM 721 O O . PRO A 1 95 ? 14.297 2.109 24.469 1 61.47 95 PRO A O 1
ATOM 724 N N . ALA A 1 96 ? 15.438 3.186 25.875 1 64.62 96 ALA A N 1
ATOM 725 C CA . ALA A 1 96 ? 15.945 2.078 26.688 1 64.62 96 ALA A CA 1
ATOM 726 C C . ALA A 1 96 ? 14.82 1.117 27.062 1 64.62 96 ALA A C 1
ATOM 728 O O . ALA A 1 96 ? 15 -0.102 27.016 1 64.62 96 ALA A O 1
ATOM 729 N N . GLU A 1 97 ? 13.695 1.608 27.297 1 70.5 97 GLU A N 1
ATOM 730 C CA . GLU A 1 97 ? 12.57 0.774 27.719 1 70.5 97 GLU A CA 1
ATOM 731 C C . GLU A 1 97 ? 12.102 -0.122 26.562 1 70.5 97 GLU A C 1
ATOM 733 O O . GLU A 1 97 ? 11.766 -1.289 26.781 1 70.5 97 GLU A O 1
ATOM 738 N N . ALA A 1 98 ? 12.219 0.405 25.406 1 74.38 98 ALA A N 1
ATOM 739 C CA . ALA A 1 98 ? 11.797 -0.369 24.234 1 74.38 98 ALA A CA 1
ATOM 740 C C . ALA A 1 98 ? 12.742 -1.546 23.984 1 74.38 98 ALA A C 1
ATOM 742 O O . ALA A 1 98 ? 12.297 -2.637 23.625 1 74.38 98 ALA A O 1
ATOM 743 N N . ALA A 1 99 ? 13.883 -1.313 24.297 1 79.06 99 ALA A N 1
ATOM 744 C CA . ALA A 1 99 ? 14.875 -2.367 24.109 1 79.06 99 ALA A CA 1
ATOM 745 C C . ALA A 1 99 ? 14.664 -3.508 25.094 1 79.06 99 ALA A C 1
ATOM 747 O O . ALA A 1 99 ? 14.781 -4.68 24.734 1 79.06 99 ALA A O 1
ATOM 748 N N . VAL A 1 100 ? 14.312 -3.143 26.297 1 80.94 100 VAL A N 1
ATOM 749 C CA . VAL A 1 100 ? 14.078 -4.145 27.344 1 80.94 100 VAL A CA 1
ATOM 750 C C . VAL A 1 100 ? 12.836 -4.969 26.984 1 80.94 100 VAL A C 1
ATOM 752 O O . VAL A 1 100 ? 12.836 -6.191 27.125 1 80.94 100 VAL A O 1
ATOM 755 N N . ILE A 1 101 ? 11.859 -4.332 26.547 1 79.75 101 ILE A N 1
ATOM 756 C CA . ILE A 1 101 ? 10.625 -5.008 26.156 1 79.75 101 ILE A CA 1
ATOM 757 C C . ILE A 1 101 ? 10.906 -5.965 25 1 79.75 101 ILE A C 1
ATOM 759 O O . ILE A 1 101 ? 10.477 -7.121 25.031 1 79.75 101 ILE A O 1
ATOM 763 N N . SER A 1 102 ? 11.625 -5.48 24.125 1 85.44 102 SER A N 1
ATOM 764 C CA . SER A 1 102 ? 11.945 -6.289 22.953 1 85.44 102 SER A CA 1
ATOM 765 C C . SER A 1 102 ? 12.727 -7.539 23.344 1 85.44 102 SER A C 1
ATOM 767 O O . SER A 1 102 ? 12.391 -8.648 22.906 1 85.44 102 SER A O 1
ATOM 769 N N . GLU A 1 103 ? 13.672 -7.332 24.172 1 87.81 103 GLU A N 1
ATOM 770 C CA . GLU A 1 103 ? 14.492 -8.461 24.594 1 87.81 103 GLU A CA 1
ATOM 771 C C . GLU A 1 103 ? 13.664 -9.484 25.359 1 87.81 103 GLU A C 1
ATOM 773 O O . GLU A 1 103 ? 13.836 -10.695 25.188 1 87.81 103 GLU A O 1
ATOM 778 N N . THR A 1 104 ? 12.828 -9.031 26.156 1 87.25 104 THR A N 1
ATOM 779 C CA . THR A 1 104 ? 11.992 -9.914 26.969 1 87.25 104 THR A CA 1
ATOM 780 C C . THR A 1 104 ? 11.031 -10.703 26.078 1 87.25 104 THR A C 1
ATOM 782 O O . THR A 1 104 ? 10.852 -11.914 26.266 1 87.25 104 THR A O 1
ATOM 785 N N . VAL A 1 105 ? 10.461 -10.055 25.125 1 89.75 105 VAL A N 1
ATOM 786 C CA . VAL A 1 105 ? 9.523 -10.703 24.219 1 89.75 105 VAL A CA 1
ATOM 787 C C . VAL A 1 105 ? 10.25 -11.766 23.391 1 89.75 105 VAL A C 1
ATOM 789 O O . VAL A 1 105 ? 9.742 -12.875 23.219 1 89.75 105 VAL A O 1
ATOM 792 N N . LEU A 1 106 ? 11.414 -11.422 22.938 1 91.94 106 LEU A N 1
ATOM 793 C CA . LEU A 1 106 ? 12.18 -12.344 22.109 1 91.94 106 LEU A CA 1
ATOM 794 C C . LEU A 1 106 ? 12.594 -13.578 22.906 1 91.94 106 LEU A C 1
ATOM 796 O O . LEU A 1 106 ? 12.594 -14.695 22.375 1 91.94 106 LEU A O 1
ATOM 800 N N . ARG A 1 107 ? 12.875 -13.367 24.125 1 90.06 107 ARG A N 1
ATOM 801 C CA . ARG A 1 107 ? 13.273 -14.477 25 1 90.06 107 ARG A CA 1
ATOM 802 C C . ARG A 1 107 ? 12.086 -15.391 25.281 1 90.06 107 ARG A C 1
ATOM 804 O O . ARG A 1 107 ? 12.203 -16.609 25.172 1 90.06 107 ARG A O 1
ATOM 811 N N . VAL A 1 108 ? 10.961 -14.844 25.562 1 87.69 108 VAL A N 1
ATOM 812 C CA . VAL A 1 108 ? 9.789 -15.609 25.969 1 87.69 108 VAL A CA 1
ATOM 813 C C . VAL A 1 108 ? 9.242 -16.375 24.766 1 87.69 108 VAL A C 1
ATOM 815 O O . VAL A 1 108 ? 8.758 -17.5 24.906 1 87.69 108 VAL A O 1
ATOM 818 N N . THR A 1 109 ? 9.297 -15.789 23.594 1 89 109 THR A N 1
ATOM 819 C CA . THR A 1 109 ? 8.75 -16.422 22.406 1 89 109 THR A CA 1
ATOM 820 C C . THR A 1 109 ? 9.789 -17.359 21.766 1 89 109 THR A C 1
ATOM 822 O O . THR A 1 109 ? 9.453 -18.156 20.891 1 89 109 THR A O 1
ATOM 825 N N . GLN A 1 110 ? 11.055 -17.266 22.141 1 91.12 110 GLN A N 1
ATOM 826 C CA . GLN A 1 110 ? 12.156 -18.031 21.562 1 91.12 110 GLN A CA 1
ATOM 827 C C . GLN A 1 110 ? 12.258 -17.812 20.047 1 91.12 110 GLN A C 1
ATOM 829 O O . GLN A 1 110 ? 12.523 -18.75 19.297 1 91.12 110 GLN A O 1
ATOM 834 N N . ALA A 1 111 ? 11.93 -16.594 19.703 1 93.12 111 ALA A N 1
ATOM 835 C CA . ALA A 1 111 ? 11.922 -16.281 18.281 1 93.12 111 ALA A CA 1
ATOM 836 C C . ALA A 1 111 ? 13.336 -16.281 17.703 1 93.12 111 ALA A C 1
ATOM 838 O O . ALA A 1 111 ? 13.531 -16.5 16.5 1 93.12 111 ALA A O 1
ATOM 839 N N . THR A 1 112 ? 14.352 -16.141 18.547 1 94.94 112 THR A N 1
ATOM 840 C CA . THR A 1 112 ? 15.727 -16.062 18.078 1 94.94 112 THR A CA 1
ATOM 841 C C . THR A 1 112 ? 16.391 -17.438 18.094 1 94.94 112 THR A C 1
ATOM 843 O O . THR A 1 112 ? 17.516 -17.594 17.641 1 94.94 112 THR A O 1
ATOM 846 N N . VAL A 1 113 ? 15.656 -18.438 18.562 1 94.19 113 VAL A N 1
ATOM 847 C CA . VAL A 1 113 ? 16.188 -19.781 18.641 1 94.19 113 VAL A CA 1
ATOM 848 C C . VAL A 1 113 ? 15.883 -20.531 17.344 1 94.19 113 VAL A C 1
ATOM 850 O O . VAL A 1 113 ? 14.719 -20.719 16.984 1 94.19 113 VAL A O 1
ATOM 853 N N . LEU A 1 114 ? 16.891 -20.984 16.781 1 93.94 114 LEU A N 1
ATOM 854 C CA . LEU A 1 114 ? 16.766 -21.672 15.5 1 93.94 114 LEU A CA 1
ATOM 855 C C . LEU A 1 114 ? 16.641 -23.172 15.711 1 93.94 114 LEU A C 1
ATOM 857 O O . LEU A 1 114 ? 17.125 -23.719 16.703 1 93.94 114 LEU A O 1
ATOM 861 N N . PRO A 1 115 ? 15.953 -23.828 14.805 1 93.56 115 PRO A N 1
ATOM 862 C CA . PRO A 1 115 ? 15.914 -25.297 14.867 1 93.56 115 PRO A CA 1
ATOM 863 C C . PRO A 1 115 ? 17.281 -25.922 14.609 1 93.56 115 PRO A C 1
ATOM 865 O O . PRO A 1 115 ? 18.219 -25.234 14.195 1 93.56 115 PRO A O 1
ATOM 868 N N . PRO A 1 116 ? 17.359 -27.219 14.875 1 94.12 116 PRO A N 1
ATOM 869 C CA . PRO A 1 116 ? 18.625 -27.906 14.586 1 94.12 116 PRO A CA 1
ATOM 870 C C . PRO A 1 116 ? 19.047 -27.781 13.125 1 94.12 116 PRO A C 1
ATOM 872 O O . PRO A 1 116 ? 18.188 -27.734 12.234 1 94.12 116 PRO A O 1
ATOM 875 N N . THR A 1 117 ? 20.281 -27.828 12.852 1 92.81 117 THR A N 1
ATOM 876 C CA . THR A 1 117 ? 20.875 -27.547 11.555 1 92.81 117 THR A CA 1
ATOM 877 C C . THR A 1 117 ? 20.344 -28.5 10.492 1 92.81 117 THR A C 1
ATOM 879 O O . THR A 1 117 ? 20.016 -28.078 9.383 1 92.81 117 THR A O 1
ATOM 882 N N . PRO A 1 118 ? 20.219 -29.812 10.828 1 93.38 118 PRO A N 1
ATOM 883 C CA . PRO A 1 118 ? 19.719 -30.703 9.789 1 93.38 118 PRO A CA 1
ATOM 884 C C . PRO A 1 118 ? 18.297 -30.344 9.336 1 93.38 118 PRO A C 1
ATOM 886 O O . PRO A 1 118 ? 17.984 -30.422 8.148 1 93.38 118 PRO A O 1
ATOM 889 N N . LEU A 1 119 ? 17.562 -29.922 10.281 1 93.31 119 LEU A N 1
ATOM 890 C CA . LEU A 1 119 ? 16.203 -29.5 9.938 1 93.31 119 LEU A CA 1
ATOM 891 C C . LEU A 1 119 ? 16.219 -28.219 9.133 1 93.31 119 LEU A C 1
ATOM 893 O O . LEU A 1 119 ? 15.492 -28.078 8.148 1 93.31 119 LEU A O 1
ATOM 897 N N . MET A 1 120 ? 17.016 -27.328 9.523 1 93.56 120 MET A N 1
ATOM 898 C CA . MET A 1 120 ? 17.125 -26.062 8.812 1 93.56 120 MET A CA 1
ATOM 899 C C . MET A 1 120 ? 17.578 -26.281 7.371 1 93.56 120 MET A C 1
ATOM 901 O O . MET A 1 120 ? 17.031 -25.672 6.449 1 93.56 120 MET A O 1
ATOM 905 N N . ASN A 1 121 ? 18.484 -27.172 7.199 1 93.44 121 ASN A N 1
ATOM 906 C CA . ASN A 1 121 ? 18.969 -27.484 5.859 1 93.44 121 ASN A CA 1
ATOM 907 C C . ASN A 1 121 ? 17.875 -28.125 5.004 1 93.44 121 ASN A C 1
ATOM 909 O O . ASN A 1 121 ? 17.719 -27.781 3.832 1 93.44 121 ASN A O 1
ATOM 913 N N . ALA A 1 122 ? 17.188 -29 5.652 1 93.5 122 ALA A N 1
ATOM 914 C CA . ALA A 1 122 ? 16.109 -29.672 4.934 1 93.5 122 ALA A CA 1
ATOM 915 C C . ALA A 1 122 ? 15.031 -28.688 4.5 1 93.5 122 ALA A C 1
ATOM 917 O O . ALA A 1 122 ? 14.547 -28.734 3.369 1 93.5 122 ALA A O 1
ATOM 918 N N . LEU A 1 123 ? 14.703 -27.797 5.371 1 93.62 123 LEU A N 1
ATOM 919 C CA . LEU A 1 123 ? 13.656 -26.828 5.074 1 93.62 123 LEU A CA 1
ATOM 920 C C . LEU A 1 123 ? 14.141 -25.812 4.043 1 93.62 123 LEU A C 1
ATOM 922 O O . LEU A 1 123 ? 13.383 -25.406 3.16 1 93.62 123 LEU A O 1
ATOM 926 N N . SER A 1 124 ? 15.398 -25.406 4.137 1 94.81 124 SER A N 1
ATOM 927 C CA . SER A 1 124 ? 15.953 -24.484 3.152 1 94.81 124 SER A CA 1
ATOM 928 C C . SER A 1 124 ? 15.992 -25.109 1.763 1 94.81 124 SER A C 1
ATOM 930 O O . SER A 1 124 ? 15.797 -24.422 0.759 1 94.81 124 SER A O 1
ATOM 932 N N . GLU A 1 125 ? 16.172 -26.359 1.728 1 94 125 GLU A N 1
ATOM 933 C CA . GLU A 1 125 ? 16.219 -27.062 0.445 1 94 125 GLU A CA 1
ATOM 934 C C . GLU A 1 125 ? 14.859 -27.062 -0.238 1 94 125 GLU A C 1
ATOM 936 O O . GLU A 1 125 ? 14.773 -27.016 -1.467 1 94 125 GLU A O 1
ATOM 941 N N . VAL A 1 126 ? 13.859 -27.141 0.518 1 92.44 126 VAL A N 1
ATOM 942 C CA . VAL A 1 126 ? 12.516 -27.078 -0.041 1 92.44 126 VAL A CA 1
ATOM 943 C C . VAL A 1 126 ? 12.328 -25.75 -0.777 1 92.44 126 VAL A C 1
ATOM 945 O O . VAL A 1 126 ? 11.781 -25.719 -1.879 1 92.44 126 VAL A O 1
ATOM 948 N N . TYR A 1 127 ? 12.828 -24.688 -0.208 1 95.31 127 TYR A N 1
ATOM 949 C CA . TYR A 1 127 ? 12.734 -23.375 -0.848 1 95.31 127 TYR A CA 1
ATOM 950 C C . TYR A 1 127 ? 13.469 -23.375 -2.182 1 95.31 127 TYR A C 1
ATOM 952 O O . TYR A 1 127 ? 12.922 -22.938 -3.197 1 95.31 127 TYR A O 1
ATOM 960 N N . PHE A 1 128 ? 14.664 -23.797 -2.15 1 94.56 128 PHE A N 1
ATOM 961 C CA . PHE A 1 128 ? 15.508 -23.703 -3.338 1 94.56 128 PHE A CA 1
ATOM 962 C C . PHE A 1 128 ? 15.008 -24.625 -4.438 1 94.56 128 PHE A C 1
ATOM 964 O O . PHE A 1 128 ? 15.133 -24.312 -5.625 1 94.56 128 PHE A O 1
ATOM 971 N N . SER A 1 129 ? 14.273 -25.688 -4.059 1 91.62 129 SER A N 1
ATOM 972 C CA . SER A 1 129 ? 13.836 -26.656 -5.051 1 91.62 129 SER A CA 1
ATOM 973 C C . SER A 1 129 ? 12.438 -26.328 -5.566 1 91.62 129 SER A C 1
ATOM 975 O O . SER A 1 129 ? 12.141 -26.531 -6.746 1 91.62 129 SER A O 1
ATOM 977 N N . HIS A 1 130 ? 11.594 -25.75 -4.695 1 90.81 130 HIS A N 1
ATOM 978 C CA . HIS A 1 130 ? 10.188 -25.688 -5.07 1 90.81 130 HIS A CA 1
ATOM 979 C C . HIS A 1 130 ? 9.719 -24.234 -5.203 1 90.81 130 HIS A C 1
ATOM 981 O O . HIS A 1 130 ? 8.633 -23.984 -5.727 1 90.81 130 HIS A O 1
ATOM 987 N N . LEU A 1 131 ? 10.539 -23.312 -4.801 1 94.62 131 LEU A N 1
ATOM 988 C CA . LEU A 1 131 ? 10.031 -21.938 -4.824 1 94.62 131 LEU A CA 1
ATOM 989 C C . LEU A 1 131 ? 11 -21.016 -5.559 1 94.62 131 LEU A C 1
ATOM 991 O O . LEU A 1 131 ? 10.578 -20.094 -6.25 1 94.62 131 LEU A O 1
ATOM 995 N N . PHE A 1 132 ? 12.258 -21.25 -5.52 1 96 132 PHE A N 1
ATOM 996 C CA . PHE A 1 132 ? 13.32 -20.359 -5.957 1 96 132 PHE A CA 1
ATOM 997 C C . PHE A 1 132 ? 13.141 -19.984 -7.426 1 96 132 PHE A C 1
ATOM 999 O O . PHE A 1 132 ? 13.312 -18.828 -7.801 1 96 132 PHE A O 1
ATOM 1006 N N . PRO A 1 133 ? 12.734 -20.875 -8.305 1 95.38 133 PRO A N 1
ATOM 1007 C CA . PRO A 1 133 ? 12.648 -20.5 -9.719 1 95.38 133 PRO A CA 1
ATOM 1008 C C . PRO A 1 133 ? 11.617 -19.406 -9.984 1 95.38 133 PRO A C 1
ATOM 1010 O O . PRO A 1 133 ? 11.789 -18.594 -10.891 1 95.38 133 PRO A O 1
ATOM 1013 N N . PHE A 1 134 ? 10.578 -19.391 -9.164 1 95.94 134 PHE A N 1
ATOM 1014 C CA . PHE A 1 134 ? 9.547 -18.359 -9.32 1 95.94 134 PHE A CA 1
ATOM 1015 C C . PHE A 1 134 ? 9.773 -17.219 -8.336 1 95.94 134 PHE A C 1
ATOM 1017 O O . PHE A 1 134 ? 9.352 -16.094 -8.594 1 95.94 134 PHE A O 1
ATOM 1024 N N . LEU A 1 135 ? 10.422 -17.531 -7.207 1 96.38 135 LEU A N 1
ATOM 1025 C CA . LEU A 1 135 ? 10.625 -16.562 -6.137 1 96.38 135 LEU A CA 1
ATOM 1026 C C . LEU A 1 135 ? 12.102 -16.484 -5.762 1 96.38 135 LEU A C 1
ATOM 1028 O O . LEU A 1 135 ? 12.484 -16.812 -4.637 1 96.38 135 LEU A O 1
ATOM 1032 N N . PRO A 1 136 ? 12.891 -15.953 -6.672 1 97.56 136 PRO A N 1
ATOM 1033 C CA . PRO A 1 136 ? 14.32 -15.875 -6.383 1 97.56 136 PRO A CA 1
ATOM 1034 C C . PRO A 1 136 ? 14.672 -14.727 -5.438 1 97.56 136 PRO A C 1
ATOM 1036 O O . PRO A 1 136 ? 15.367 -13.789 -5.832 1 97.56 136 PRO A O 1
ATOM 1039 N N . LEU A 1 137 ? 14.375 -14.867 -4.211 1 97.44 137 LEU A N 1
ATOM 1040 C CA . LEU A 1 137 ? 14.469 -13.797 -3.227 1 97.44 137 LEU A CA 1
ATOM 1041 C C . LEU A 1 137 ? 15.664 -14.008 -2.305 1 97.44 137 LEU A C 1
ATOM 1043 O O . LEU A 1 137 ? 16.094 -13.078 -1.606 1 97.44 137 LEU A O 1
ATOM 1047 N N . VAL A 1 138 ? 16.172 -15.227 -2.182 1 96.81 138 VAL A N 1
ATOM 1048 C CA . VAL A 1 138 ? 17.281 -15.57 -1.316 1 96.81 138 VAL A CA 1
ATOM 1049 C C . VAL A 1 138 ? 18.328 -16.359 -2.107 1 96.81 138 VAL A C 1
ATOM 1051 O O . VAL A 1 138 ? 17.969 -17.281 -2.852 1 96.81 138 VAL A O 1
ATOM 1054 N N . ASP A 1 139 ? 19.484 -15.945 -2.025 1 95.31 139 ASP A N 1
ATOM 1055 C CA . ASP A 1 139 ? 20.578 -16.703 -2.617 1 95.31 139 ASP A CA 1
ATOM 1056 C C . ASP A 1 139 ? 21.234 -17.625 -1.584 1 95.31 139 ASP A C 1
ATOM 1058 O O . ASP A 1 139 ? 21.156 -17.359 -0.381 1 95.31 139 ASP A O 1
ATOM 1062 N N . ARG A 1 140 ? 21.844 -18.672 -2.055 1 92 140 ARG A N 1
ATOM 1063 C CA . ARG A 1 140 ? 22.516 -19.609 -1.154 1 92 140 ARG A CA 1
ATOM 1064 C C . ARG A 1 140 ? 23.609 -18.906 -0.351 1 92 140 ARG A C 1
ATOM 1066 O O . ARG A 1 140 ? 23.844 -19.266 0.806 1 92 140 ARG A O 1
ATOM 1073 N N . ARG A 1 141 ? 24.188 -17.906 -0.879 1 89.88 141 ARG A N 1
ATOM 1074 C CA . ARG A 1 141 ? 25.234 -17.156 -0.204 1 89.88 141 ARG A CA 1
ATOM 1075 C C . ARG A 1 141 ? 24.688 -16.438 1.033 1 89.88 141 ARG A C 1
ATOM 1077 O O . ARG A 1 141 ? 25.438 -16.188 1.982 1 89.88 141 ARG A O 1
ATOM 1084 N N . ASP A 1 142 ? 23.406 -16.109 1.033 1 91.19 142 ASP A N 1
ATOM 1085 C CA . ASP A 1 142 ? 22.797 -15.445 2.18 1 91.19 142 ASP A CA 1
ATOM 1086 C C . ASP A 1 142 ? 22.828 -16.344 3.416 1 91.19 142 ASP A C 1
ATOM 1088 O O . ASP A 1 142 ? 22.828 -15.852 4.547 1 91.19 142 ASP A O 1
ATOM 1092 N N . LEU A 1 143 ? 22.891 -17.641 3.201 1 89.06 143 LEU A N 1
ATOM 1093 C CA . LEU A 1 143 ? 22.859 -18.609 4.301 1 89.06 143 LEU A CA 1
ATOM 1094 C C . LEU A 1 143 ? 24.266 -18.859 4.848 1 89.06 143 LEU A C 1
ATOM 1096 O O . LEU A 1 143 ? 24.406 -19.359 5.965 1 89.06 143 LEU A O 1
ATOM 1100 N N . THR A 1 144 ? 25.219 -18.484 4.039 1 86.5 144 THR A N 1
ATOM 1101 C CA . THR A 1 144 ? 26.594 -18.797 4.441 1 86.5 144 THR A CA 1
ATOM 1102 C C . THR A 1 144 ? 27.297 -17.531 4.914 1 86.5 144 THR A C 1
ATOM 1104 O O . THR A 1 144 ? 28.328 -17.609 5.598 1 86.5 144 THR A O 1
ATOM 1107 N N . SER A 1 145 ? 26.703 -16.422 4.555 1 83.5 145 SER A N 1
ATOM 1108 C CA . SER A 1 145 ? 27.344 -15.156 4.91 1 83.5 145 SER A CA 1
ATOM 1109 C C . SER A 1 145 ? 27.25 -14.891 6.406 1 83.5 145 SER A C 1
ATOM 1111 O O . SER A 1 145 ? 26.219 -15.18 7.031 1 83.5 145 SER A O 1
ATOM 1113 N N . GLU A 1 146 ? 28.391 -14.492 6.992 1 82.56 146 GLU A N 1
ATOM 1114 C CA . GLU A 1 146 ? 28.422 -14.133 8.406 1 82.56 146 GLU A CA 1
ATOM 1115 C C . GLU A 1 146 ? 28.359 -12.617 8.586 1 82.56 146 GLU A C 1
ATOM 1117 O O . GLU A 1 146 ? 29 -11.875 7.859 1 82.56 146 GLU A O 1
ATOM 1122 N N . PRO A 1 147 ? 27.594 -12.125 9.555 1 87.56 147 PRO A N 1
ATOM 1123 C CA . PRO A 1 147 ? 26.734 -12.859 10.492 1 87.56 147 PRO A CA 1
ATOM 1124 C C . PRO A 1 147 ? 25.422 -13.312 9.859 1 87.56 147 PRO A C 1
ATOM 1126 O O . PRO A 1 147 ? 24.781 -12.539 9.156 1 87.56 147 PRO A O 1
ATOM 1129 N N . GLN A 1 148 ? 25.125 -14.492 10.188 1 90.19 148 GLN A N 1
ATOM 1130 C CA . GLN A 1 148 ? 23.891 -15.062 9.641 1 90.19 148 GLN A CA 1
ATOM 1131 C C . GLN A 1 148 ? 22.656 -14.375 10.219 1 90.19 148 GLN A C 1
ATOM 1133 O O . GLN A 1 148 ? 22.641 -14.008 11.398 1 90.19 148 GLN A O 1
ATOM 1138 N N . SER A 1 149 ? 21.734 -14.219 9.391 1 95 149 SER A N 1
ATOM 1139 C CA . SER A 1 149 ? 20.5 -13.57 9.836 1 95 149 SER A CA 1
ATOM 1140 C C . SER A 1 149 ? 19.531 -14.586 10.414 1 95 149 SER A C 1
ATOM 1142 O O . SER A 1 149 ? 19.062 -15.484 9.711 1 95 149 SER A O 1
ATOM 1144 N N . VAL A 1 150 ? 19.203 -14.406 11.641 1 96.12 150 VAL A N 1
ATOM 1145 C CA . VAL A 1 150 ? 18.219 -15.258 12.305 1 96.12 150 VAL A CA 1
ATOM 1146 C C . VAL A 1 150 ? 16.844 -15.055 11.664 1 96.12 150 VAL A C 1
ATOM 1148 O O . VAL A 1 150 ? 16.109 -16.016 11.453 1 96.12 150 VAL A O 1
ATOM 1151 N N . LEU A 1 151 ? 16.547 -13.836 11.375 1 96.88 151 LEU A N 1
ATOM 1152 C CA . LEU A 1 151 ? 15.266 -13.492 10.758 1 96.88 151 LEU A CA 1
ATOM 1153 C C . LEU A 1 151 ? 15.086 -14.227 9.438 1 96.88 151 LEU A C 1
ATOM 1155 O O . LEU A 1 151 ? 14.062 -14.883 9.219 1 96.88 151 LEU A O 1
ATOM 1159 N N . LEU A 1 152 ? 16.047 -14.188 8.648 1 96.75 152 LEU A N 1
ATOM 1160 C CA . LEU A 1 152 ? 15.977 -14.82 7.336 1 96.75 152 LEU A CA 1
ATOM 1161 C C . LEU A 1 152 ? 15.883 -16.344 7.473 1 96.75 152 LEU A C 1
ATOM 1163 O O . LEU A 1 152 ? 15.125 -16.984 6.75 1 96.75 152 LEU A O 1
ATOM 1167 N N . GLN A 1 153 ? 16.656 -16.859 8.375 1 96.5 153 GLN A N 1
ATOM 1168 C CA . GLN A 1 153 ? 16.641 -18.297 8.594 1 96.5 153 GLN A CA 1
ATOM 1169 C C . GLN A 1 153 ? 15.266 -18.766 9.07 1 96.5 153 GLN A C 1
ATOM 1171 O O . GLN A 1 153 ? 14.766 -19.797 8.609 1 96.5 153 GLN A O 1
ATOM 1176 N N . GLN A 1 154 ? 14.68 -18.031 10 1 96.38 154 GLN A N 1
ATOM 1177 C CA . GLN A 1 154 ? 13.328 -18.359 10.445 1 96.38 154 GLN A CA 1
ATOM 1178 C C . GLN A 1 154 ? 12.344 -18.312 9.273 1 96.38 154 GLN A C 1
ATOM 1180 O O . GLN A 1 154 ? 11.422 -19.125 9.203 1 96.38 154 GLN A O 1
ATOM 1185 N N . CYS A 1 155 ? 12.523 -17.375 8.359 1 97 155 CYS A N 1
ATOM 1186 C CA . CYS A 1 155 ? 11.656 -17.266 7.195 1 97 155 CYS A CA 1
ATOM 1187 C C . CYS A 1 155 ? 11.781 -18.484 6.289 1 97 155 CYS A C 1
ATOM 1189 O O . CYS A 1 155 ? 10.781 -18.984 5.777 1 97 155 CYS A O 1
ATOM 1191 N N . LEU A 1 156 ? 12.969 -18.906 6.086 1 96.56 156 LEU A N 1
ATOM 1192 C CA . LEU A 1 156 ? 13.18 -20.078 5.25 1 96.56 156 LEU A CA 1
ATOM 1193 C C . LEU A 1 156 ? 12.562 -21.328 5.887 1 96.56 156 LEU A C 1
ATOM 1195 O O . LEU A 1 156 ? 12.023 -22.188 5.188 1 96.56 156 LEU A O 1
ATOM 1199 N N . CYS A 1 157 ? 12.664 -21.375 7.207 1 95.38 157 CYS A N 1
ATOM 1200 C CA . CYS A 1 157 ? 12.008 -22.469 7.902 1 95.38 157 CYS A CA 1
ATOM 1201 C C . CYS A 1 157 ? 10.492 -22.391 7.73 1 95.38 157 CYS A C 1
ATOM 1203 O O . CYS A 1 157 ? 9.828 -23.422 7.559 1 95.38 157 CYS A O 1
ATOM 1205 N N . LEU A 1 158 ? 9.984 -21.219 7.727 1 94.31 158 LEU A N 1
ATOM 1206 C CA . LEU A 1 158 ? 8.555 -21.016 7.539 1 94.31 158 LEU A CA 1
ATOM 1207 C C . LEU A 1 158 ? 8.109 -21.516 6.172 1 94.31 158 LEU A C 1
ATOM 1209 O O . LEU A 1 158 ? 7.184 -22.328 6.074 1 94.31 158 LEU A O 1
ATOM 1213 N N . VAL A 1 159 ? 8.742 -21.078 5.145 1 94.19 159 VAL A N 1
ATOM 1214 C CA . VAL A 1 159 ? 8.336 -21.438 3.789 1 94.19 159 VAL A CA 1
ATOM 1215 C C . VAL A 1 159 ? 8.617 -22.922 3.539 1 94.19 159 VAL A C 1
ATOM 1217 O O . VAL A 1 159 ? 7.832 -23.609 2.885 1 94.19 159 VAL A O 1
ATOM 1220 N N . GLY A 1 160 ? 9.75 -23.375 4.086 1 93.25 160 GLY A N 1
ATOM 1221 C CA . GLY A 1 160 ? 10.062 -24.797 3.943 1 93.25 160 GLY A CA 1
ATOM 1222 C C . GLY A 1 160 ? 9.023 -25.703 4.582 1 93.25 160 GLY A C 1
ATOM 1223 O O . GLY A 1 160 ? 8.656 -26.719 4.012 1 93.25 160 GLY A O 1
ATOM 1224 N N . SER A 1 161 ? 8.586 -25.312 5.715 1 91.44 161 SER A N 1
ATOM 1225 C CA . SER A 1 161 ? 7.582 -26.094 6.418 1 91.44 161 SER A CA 1
ATOM 1226 C C . SER A 1 161 ? 6.223 -26.016 5.73 1 91.44 161 SER A C 1
ATOM 1228 O O . SER A 1 161 ? 5.477 -26.984 5.684 1 91.44 161 SER A O 1
ATOM 1230 N N . HIS A 1 162 ? 5.895 -24.922 5.16 1 89.56 162 HIS A N 1
ATOM 1231 C CA . HIS A 1 162 ? 4.59 -24.688 4.551 1 89.56 162 HIS A CA 1
ATOM 1232 C C . HIS A 1 162 ? 4.457 -25.453 3.234 1 89.56 162 HIS A C 1
ATOM 1234 O O . HIS A 1 162 ? 3.383 -25.953 2.91 1 89.56 162 HIS A O 1
ATOM 1240 N N . PHE A 1 163 ? 5.477 -25.578 2.488 1 89.31 163 PHE A N 1
ATOM 1241 C CA . PHE A 1 163 ? 5.383 -26.109 1.135 1 89.31 163 PHE A CA 1
ATOM 1242 C C . PHE A 1 163 ? 5.957 -27.516 1.067 1 89.31 163 PHE A C 1
ATOM 1244 O O . PHE A 1 163 ? 6.102 -28.078 -0.018 1 89.31 163 PHE A O 1
ATOM 1251 N N . ARG A 1 164 ? 6.141 -28 2.215 1 83.38 164 ARG A N 1
ATOM 1252 C CA . ARG A 1 164 ? 6.637 -29.375 2.244 1 83.38 164 ARG A CA 1
ATOM 1253 C C . ARG A 1 164 ? 5.488 -30.375 2.16 1 83.38 164 ARG A C 1
ATOM 1255 O O . ARG A 1 164 ? 4.379 -30.094 2.621 1 83.38 164 ARG A O 1
ATOM 1262 N N . ARG A 1 165 ? 5.629 -31.531 1.603 1 68.75 165 ARG A N 1
ATOM 1263 C CA . ARG A 1 165 ? 4.652 -32.594 1.391 1 68.75 165 ARG A CA 1
ATOM 1264 C C . ARG A 1 165 ? 4.227 -33.219 2.715 1 68.75 165 ARG A C 1
ATOM 1266 O O . ARG A 1 165 ? 3.053 -33.562 2.9 1 68.75 165 ARG A O 1
ATOM 1273 N N . ALA A 1 166 ? 5.195 -33.438 3.566 1 62.91 166 ALA A N 1
ATOM 1274 C CA . ALA A 1 166 ? 4.848 -34.219 4.75 1 62.91 166 ALA A CA 1
ATOM 1275 C C . ALA A 1 166 ? 4.863 -33.344 6.004 1 62.91 166 ALA A C 1
ATOM 1277 O O . ALA A 1 166 ? 5.91 -33.156 6.625 1 62.91 166 ALA A O 1
ATOM 1278 N N . PRO A 1 167 ? 3.617 -32.688 6.363 1 61.25 167 PRO A N 1
ATOM 1279 C CA . PRO A 1 167 ? 3.6 -31.703 7.457 1 61.25 167 PRO A CA 1
ATOM 1280 C C . PRO A 1 167 ? 3.998 -32.312 8.797 1 61.25 167 PRO A C 1
ATOM 1282 O O . PRO A 1 167 ? 4.52 -31.609 9.672 1 61.25 167 PRO A O 1
ATOM 1285 N N . LYS A 1 168 ? 4.07 -33.688 8.922 1 65.56 168 LYS A N 1
ATOM 1286 C CA . LYS A 1 168 ? 4.184 -34.25 10.266 1 65.56 168 LYS A CA 1
ATOM 1287 C C . LYS A 1 168 ? 5.641 -34.312 10.711 1 65.56 168 LYS A C 1
ATOM 1289 O O . LYS A 1 168 ? 5.926 -34.406 11.906 1 65.56 168 LYS A O 1
ATOM 1294 N N . SER A 1 169 ? 6.582 -34.156 9.82 1 69.88 169 SER A N 1
ATOM 1295 C CA . SER A 1 169 ? 7.977 -34.344 10.203 1 69.88 169 SER A CA 1
ATOM 1296 C C . SER A 1 169 ? 8.609 -33.031 10.664 1 69.88 169 SER A C 1
ATOM 1298 O O . SER A 1 169 ? 9.703 -33.031 11.242 1 69.88 169 SER A O 1
ATOM 1300 N N . ALA A 1 170 ? 8.016 -32 10.492 1 79.5 170 ALA A N 1
ATOM 1301 C CA . ALA A 1 170 ? 8.539 -30.703 10.891 1 79.5 170 ALA A CA 1
ATOM 1302 C C . ALA A 1 170 ? 7.492 -29.891 11.656 1 79.5 170 ALA A C 1
ATOM 1304 O O . ALA A 1 170 ? 6.293 -30.156 11.539 1 79.5 170 ALA A O 1
ATOM 1305 N N . PRO A 1 171 ? 8.062 -29.062 12.57 1 84.38 171 PRO A N 1
ATOM 1306 C CA . PRO A 1 171 ? 7.09 -28.172 13.211 1 84.38 171 PRO A CA 1
ATOM 1307 C C . PRO A 1 171 ? 6.184 -27.453 12.211 1 84.38 171 PRO A C 1
ATOM 1309 O O . PRO A 1 171 ? 6.598 -27.188 11.078 1 84.38 171 PRO A O 1
ATOM 1312 N N . PRO A 1 172 ? 5.008 -27.219 12.609 1 85.38 172 PRO A N 1
ATOM 1313 C CA . PRO A 1 172 ? 4.07 -26.547 11.711 1 85.38 172 PRO A CA 1
ATOM 1314 C C . PRO A 1 172 ? 4.527 -25.141 11.32 1 85.38 172 PRO A C 1
ATOM 1316 O O . PRO A 1 172 ? 5.203 -24.469 12.102 1 85.38 172 PRO A O 1
ATOM 1319 N N . ALA A 1 173 ? 4.145 -24.734 10.117 1 88.56 173 ALA A N 1
ATOM 1320 C CA . ALA A 1 173 ? 4.539 -23.453 9.547 1 88.56 173 ALA A CA 1
ATOM 1321 C C . ALA A 1 173 ? 4.066 -22.297 10.43 1 88.56 173 ALA A C 1
ATOM 1323 O O . ALA A 1 173 ? 4.734 -21.266 10.516 1 88.56 173 ALA A O 1
ATOM 1324 N N . ASP A 1 174 ? 2.996 -22.422 11.18 1 86.62 174 ASP A N 1
ATOM 1325 C CA . ASP A 1 174 ? 2.428 -21.375 12.016 1 86.62 174 ASP A CA 1
ATOM 1326 C C . ASP A 1 174 ? 3.385 -20.984 13.141 1 86.62 174 ASP A C 1
ATOM 1328 O O . ASP A 1 174 ? 3.432 -19.828 13.547 1 86.62 174 ASP A O 1
ATOM 1332 N N . GLN A 1 175 ? 4.059 -21.969 13.617 1 87.56 175 GLN A N 1
ATOM 1333 C CA . GLN A 1 175 ? 5.027 -21.688 14.664 1 87.56 175 GLN A CA 1
ATOM 1334 C C . GLN A 1 175 ? 6.129 -20.75 14.164 1 87.56 175 GLN A C 1
ATOM 1336 O O . GLN A 1 175 ? 6.516 -19.812 14.852 1 87.56 175 GLN A O 1
ATOM 1341 N N . PHE A 1 176 ? 6.598 -21.078 13.016 1 91.62 176 PHE A N 1
ATOM 1342 C CA . PHE A 1 176 ? 7.633 -20.234 12.438 1 91.62 176 PHE A CA 1
ATOM 1343 C C . PHE A 1 176 ? 7.074 -18.859 12.078 1 91.62 176 PHE A C 1
ATOM 1345 O O . PHE A 1 176 ? 7.77 -17.859 12.203 1 91.62 176 PHE A O 1
ATOM 1352 N N . TYR A 1 177 ? 5.836 -18.891 11.648 1 92.31 177 TYR A N 1
ATOM 1353 C CA . TYR A 1 177 ? 5.199 -17.625 11.289 1 92.31 177 TYR A CA 1
ATOM 1354 C C . TYR A 1 177 ? 5.188 -16.656 12.469 1 92.31 177 TYR A C 1
ATOM 1356 O O . TYR A 1 177 ? 5.555 -15.492 12.328 1 92.31 177 TYR A O 1
ATOM 1364 N N . TRP A 1 178 ? 4.844 -17.094 13.586 1 89.25 178 TRP A N 1
ATOM 1365 C CA . TRP A 1 178 ? 4.738 -16.234 14.766 1 89.25 178 TRP A CA 1
ATOM 1366 C C . TRP A 1 178 ? 6.113 -15.781 15.234 1 89.25 178 TRP A C 1
ATOM 1368 O O . TRP A 1 178 ? 6.27 -14.664 15.734 1 89.25 178 TRP A O 1
ATOM 1378 N N . LYS A 1 179 ? 7.043 -16.672 15.055 1 92.06 179 LYS A N 1
ATOM 1379 C CA . LYS A 1 179 ? 8.406 -16.266 15.398 1 92.06 179 LYS A CA 1
ATOM 1380 C C . LYS A 1 179 ? 8.883 -15.133 14.5 1 92.06 179 LYS A C 1
ATOM 1382 O O . LYS A 1 179 ? 9.438 -14.141 14.984 1 92.06 179 LYS A O 1
ATOM 1387 N N . VAL A 1 180 ? 8.656 -15.305 13.18 1 94.94 180 VAL A N 1
ATOM 1388 C CA . VAL A 1 180 ? 9.078 -14.281 12.234 1 94.94 180 VAL A CA 1
ATOM 1389 C C . VAL A 1 180 ? 8.32 -12.984 12.5 1 94.94 180 VAL A C 1
ATOM 1391 O O . VAL A 1 180 ? 8.922 -11.906 12.531 1 94.94 180 VAL A O 1
ATOM 1394 N N . LYS A 1 181 ? 7.008 -13.094 12.672 1 93.06 181 LYS A N 1
ATOM 1395 C CA . LYS A 1 181 ? 6.18 -11.922 12.961 1 93.06 181 LYS A CA 1
ATOM 1396 C C . LYS A 1 181 ? 6.672 -11.195 14.203 1 93.06 181 LYS A C 1
ATOM 1398 O O . LYS A 1 181 ? 6.73 -9.961 14.234 1 93.06 181 LYS A O 1
ATOM 1403 N N . THR A 1 182 ? 7.043 -11.953 15.219 1 92.44 182 THR A N 1
ATOM 1404 C CA . THR A 1 182 ? 7.559 -11.375 16.453 1 92.44 182 THR A CA 1
ATOM 1405 C C . THR A 1 182 ? 8.891 -10.68 16.219 1 92.44 182 THR A C 1
ATOM 1407 O O . THR A 1 182 ? 9.117 -9.57 16.703 1 92.44 182 THR A O 1
ATOM 1410 N N . LEU A 1 183 ? 9.789 -11.281 15.477 1 95.19 183 LEU A N 1
ATOM 1411 C CA . LEU A 1 183 ? 11.086 -10.68 15.164 1 95.19 183 LEU A CA 1
ATOM 1412 C C . LEU A 1 183 ? 10.914 -9.344 14.453 1 95.19 183 LEU A C 1
ATOM 1414 O O . LEU A 1 183 ? 11.562 -8.359 14.805 1 95.19 183 LEU A O 1
ATOM 1418 N N . LEU A 1 184 ? 9.992 -9.312 13.531 1 94.69 184 LEU A N 1
ATOM 1419 C CA . LEU A 1 184 ? 9.742 -8.086 12.781 1 94.69 184 LEU A CA 1
ATOM 1420 C C . LEU A 1 184 ? 9.117 -7.02 13.68 1 94.69 184 LEU A C 1
ATOM 1422 O O . LEU A 1 184 ? 9.516 -5.855 13.633 1 94.69 184 LEU A O 1
ATOM 1426 N N . ALA A 1 185 ? 8.172 -7.438 14.492 1 91.81 185 ALA A N 1
ATOM 1427 C CA . ALA A 1 185 ? 7.469 -6.5 15.359 1 91.81 185 ALA A CA 1
ATOM 1428 C C . ALA A 1 185 ? 8.422 -5.879 16.375 1 91.81 185 ALA A C 1
ATOM 1430 O O . ALA A 1 185 ? 8.258 -4.719 16.766 1 91.81 185 ALA A O 1
ATOM 1431 N N . MET A 1 186 ? 9.43 -6.613 16.75 1 91.25 186 MET A N 1
ATOM 1432 C CA . MET A 1 186 ? 10.375 -6.137 17.766 1 91.25 186 MET A CA 1
ATOM 1433 C C . MET A 1 186 ? 11.594 -5.496 17.109 1 91.25 186 MET A C 1
ATOM 1435 O O . MET A 1 186 ? 12.586 -5.227 17.781 1 91.25 186 MET A O 1
ATOM 1439 N N . ASP A 1 187 ? 11.555 -5.328 15.852 1 90.75 187 ASP A N 1
ATOM 1440 C CA . ASP A 1 187 ? 12.594 -4.648 15.078 1 90.75 187 ASP A CA 1
ATOM 1441 C C . ASP A 1 187 ? 13.93 -5.383 15.195 1 90.75 187 ASP A C 1
ATOM 1443 O O . ASP A 1 187 ? 14.977 -4.754 15.367 1 90.75 187 ASP A O 1
ATOM 1447 N N . TYR A 1 188 ? 13.828 -6.719 15.242 1 92.25 188 TYR A N 1
ATOM 1448 C CA . TYR A 1 188 ? 15.047 -7.52 15.242 1 92.25 188 TYR A CA 1
ATOM 1449 C C . TYR A 1 188 ? 15.758 -7.434 13.898 1 92.25 188 TYR A C 1
ATOM 1451 O O . TYR A 1 188 ? 15.148 -7.656 12.852 1 92.25 188 TYR A O 1
ATOM 1459 N N . GLU A 1 189 ? 17.062 -7.043 13.836 1 92.31 189 GLU A N 1
ATOM 1460 C CA . GLU A 1 189 ? 17.859 -6.879 12.625 1 92.31 189 GLU A CA 1
ATOM 1461 C C . GLU A 1 189 ? 17.266 -5.812 11.711 1 92.31 189 GLU A C 1
ATOM 1463 O O . GLU A 1 189 ? 17.25 -5.965 10.492 1 92.31 189 GLU A O 1
ATOM 1468 N N . ALA A 1 190 ? 16.719 -4.781 12.328 1 88.38 190 ALA A N 1
ATOM 1469 C CA . ALA A 1 190 ? 16.047 -3.729 11.57 1 88.38 190 ALA A CA 1
ATOM 1470 C C . ALA A 1 190 ? 17.047 -2.912 10.758 1 88.38 190 ALA A C 1
ATOM 1472 O O . ALA A 1 190 ? 16.656 -2.205 9.828 1 88.38 190 ALA A O 1
ATOM 1473 N N . ASP A 1 191 ? 18.266 -3.045 11.07 1 87.88 191 ASP A N 1
ATOM 1474 C CA . ASP A 1 191 ? 19.297 -2.289 10.367 1 87.88 191 ASP A CA 1
ATOM 1475 C C . ASP A 1 191 ? 19.703 -2.984 9.07 1 87.88 191 ASP A C 1
ATOM 1477 O O . ASP A 1 191 ? 20.359 -2.389 8.219 1 87.88 191 ASP A O 1
ATOM 1481 N N . ARG A 1 192 ? 19.312 -4.23 8.969 1 92.25 192 ARG A N 1
ATOM 1482 C CA . ARG A 1 192 ? 19.547 -4.965 7.727 1 92.25 192 ARG A CA 1
ATOM 1483 C C . ARG A 1 192 ? 18.344 -4.852 6.789 1 92.25 192 ARG A C 1
ATOM 1485 O O . ARG A 1 192 ? 17.547 -5.777 6.691 1 92.25 192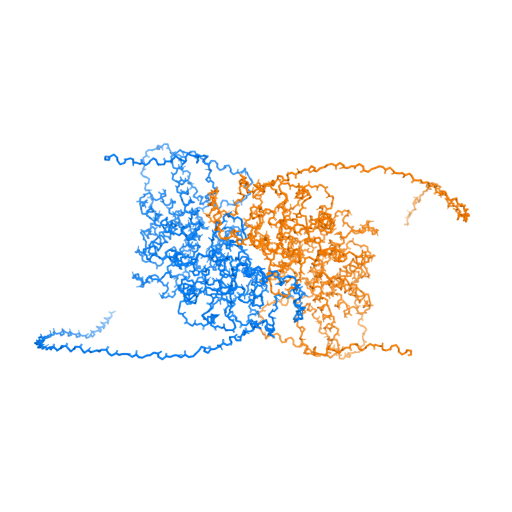 ARG A O 1
ATOM 1492 N N . TYR A 1 193 ? 18.391 -3.816 6.043 1 93.19 193 TYR A N 1
ATOM 1493 C CA . TYR A 1 193 ? 17.188 -3.412 5.324 1 93.19 193 TYR A CA 1
ATOM 1494 C C . TYR A 1 193 ? 16.828 -4.43 4.25 1 93.19 193 TYR A C 1
ATOM 1496 O O . TYR A 1 193 ? 15.648 -4.766 4.074 1 93.19 193 TYR A O 1
ATOM 1504 N N . LEU A 1 194 ? 17.812 -4.938 3.504 1 94.31 194 LEU A N 1
ATOM 1505 C CA . LEU A 1 194 ? 17.531 -5.906 2.455 1 94.31 194 LEU A CA 1
ATOM 1506 C C . LEU A 1 194 ? 17 -7.211 3.051 1 94.31 194 LEU A C 1
ATOM 1508 O O . LEU A 1 194 ? 16.109 -7.84 2.492 1 94.31 194 LEU A O 1
ATOM 1512 N N . THR A 1 195 ? 17.531 -7.605 4.176 1 95.31 195 THR A N 1
ATOM 1513 C CA . THR A 1 195 ? 17.094 -8.812 4.863 1 95.31 195 THR A CA 1
ATOM 1514 C C . THR A 1 195 ? 15.641 -8.672 5.32 1 95.31 195 THR A C 1
ATOM 1516 O O . THR A 1 195 ? 14.852 -9.617 5.207 1 95.31 195 THR A O 1
ATOM 1519 N N . VAL A 1 196 ? 15.32 -7.512 5.855 1 96.69 196 VAL A N 1
ATOM 1520 C CA . VAL A 1 196 ? 13.945 -7.25 6.277 1 96.69 196 VAL A CA 1
ATOM 1521 C C . VAL A 1 196 ? 13.008 -7.367 5.078 1 96.69 196 VAL A C 1
ATOM 1523 O O . VAL A 1 196 ? 11.969 -8.031 5.156 1 96.69 196 VAL A O 1
ATOM 1526 N N . LEU A 1 197 ? 13.406 -6.738 4 1 97.44 197 LEU A N 1
ATOM 1527 C CA . LEU A 1 197 ? 12.562 -6.773 2.807 1 97.44 197 LEU A CA 1
ATOM 1528 C C . LEU A 1 197 ? 12.391 -8.203 2.307 1 97.44 197 LEU A C 1
ATOM 1530 O O . LEU A 1 197 ? 11.273 -8.625 1.999 1 97.44 197 LEU A O 1
ATOM 1534 N N . LYS A 1 198 ? 13.492 -8.977 2.225 1 97.56 198 LYS A N 1
ATOM 1535 C CA . LYS A 1 198 ? 13.414 -10.383 1.837 1 97.56 198 LYS A CA 1
ATOM 1536 C C . LYS A 1 198 ? 12.461 -11.148 2.744 1 97.56 198 LYS A C 1
ATOM 1538 O O . LYS A 1 198 ? 11.648 -11.945 2.27 1 97.56 198 LYS A O 1
ATOM 1543 N N . SER A 1 199 ? 12.57 -10.898 3.988 1 97.5 199 SER A N 1
ATOM 1544 C CA . SER A 1 199 ? 11.781 -11.609 4.98 1 97.5 199 SER A CA 1
ATOM 1545 C C . SER A 1 199 ? 10.289 -11.32 4.812 1 97.5 199 SER A C 1
ATOM 1547 O O . SER A 1 199 ? 9.469 -12.234 4.836 1 97.5 199 SER A O 1
ATOM 1549 N N . VAL A 1 200 ? 9.93 -10.055 4.633 1 97.75 200 VAL A N 1
ATOM 1550 C CA . VAL A 1 200 ? 8.531 -9.68 4.465 1 97.75 200 VAL A CA 1
ATOM 1551 C C . VAL A 1 200 ? 7.984 -10.297 3.178 1 97.75 200 VAL A C 1
ATOM 1553 O O . VAL A 1 200 ? 6.832 -10.742 3.137 1 97.75 200 VAL A O 1
ATOM 1556 N N . CYS A 1 201 ? 8.742 -10.367 2.146 1 97.88 201 CYS A N 1
ATOM 1557 C CA . CYS A 1 201 ? 8.328 -11.008 0.902 1 97.88 201 CYS A CA 1
ATOM 1558 C C . CYS A 1 201 ? 8.023 -12.484 1.123 1 97.88 201 CYS A C 1
ATOM 1560 O O . CYS A 1 201 ? 7.023 -13 0.611 1 97.88 201 CYS A O 1
ATOM 1562 N N . LEU A 1 202 ? 8.883 -13.117 1.847 1 97 202 LEU A N 1
ATOM 1563 C CA . LEU A 1 202 ? 8.703 -14.539 2.102 1 97 202 LEU A CA 1
ATOM 1564 C C . LEU A 1 202 ? 7.473 -14.781 2.971 1 97 202 LEU A C 1
ATOM 1566 O O . LEU A 1 202 ? 6.762 -15.773 2.781 1 97 202 LEU A O 1
ATOM 1570 N N . LEU A 1 203 ? 7.211 -13.852 3.871 1 94.31 203 LEU A N 1
ATOM 1571 C CA . LEU A 1 203 ? 6.016 -13.945 4.707 1 94.31 203 LEU A CA 1
ATOM 1572 C C . LEU A 1 203 ? 4.754 -13.875 3.857 1 94.31 203 LEU A C 1
ATOM 1574 O O . LEU A 1 203 ? 3.74 -14.492 4.191 1 94.31 203 LEU A O 1
ATOM 1578 N N . ALA A 1 204 ? 4.836 -13.172 2.812 1 93.75 204 ALA A N 1
ATOM 1579 C CA . ALA A 1 204 ? 3.678 -12.938 1.957 1 93.75 204 ALA A CA 1
ATOM 1580 C C . ALA A 1 204 ? 3.355 -14.164 1.112 1 93.75 204 ALA A C 1
ATOM 1582 O O . ALA A 1 204 ? 2.307 -14.219 0.465 1 93.75 204 ALA A O 1
ATOM 1583 N N . CYS A 1 205 ? 4.125 -15.141 1.156 1 89.12 205 CYS A N 1
ATOM 1584 C CA . CYS A 1 205 ? 3.92 -16.328 0.332 1 89.12 205 CYS A CA 1
ATOM 1585 C C . CYS A 1 205 ? 2.92 -17.281 0.981 1 89.12 205 CYS A C 1
ATOM 1587 O O . CYS A 1 205 ? 2.352 -18.141 0.311 1 89.12 205 CYS A O 1
ATOM 1589 N N . ARG A 1 206 ? 2.762 -17.062 2.25 1 81.81 206 ARG A N 1
ATOM 1590 C CA . ARG A 1 206 ? 1.836 -17.922 2.973 1 81.81 206 ARG A CA 1
ATOM 1591 C C . ARG A 1 206 ? 0.426 -17.344 2.969 1 81.81 206 ARG A C 1
ATOM 1593 O O . ARG A 1 206 ? 0.249 -16.125 3.076 1 81.81 206 ARG A O 1
ATOM 1600 N N . SER A 1 207 ? -0.51 -18.203 2.762 1 75.81 207 SER A N 1
ATOM 1601 C CA . SER A 1 207 ? -1.909 -17.797 2.85 1 75.81 207 SER A CA 1
ATOM 1602 C C . SER A 1 207 ? -2.672 -18.656 3.85 1 75.81 207 SER A C 1
ATOM 1604 O O . SER A 1 207 ? -3.424 -19.562 3.457 1 75.81 207 SER A O 1
ATOM 1606 N N . PRO A 1 208 ? -2.539 -18.297 5.086 1 72.19 208 PRO A N 1
ATOM 1607 C CA . PRO A 1 208 ? -3.16 -19.156 6.094 1 72.19 208 PRO A CA 1
ATOM 1608 C C . PRO A 1 208 ? -4.66 -18.906 6.238 1 72.19 208 PRO A C 1
ATOM 1610 O O . PRO A 1 208 ? -5.363 -19.703 6.867 1 72.19 208 PRO A O 1
ATOM 1613 N N . GLU A 1 209 ? -5.078 -17.859 5.688 1 77.06 209 GLU A N 1
ATOM 1614 C CA . GLU A 1 209 ? -6.473 -17.469 5.859 1 77.06 209 GLU A CA 1
ATOM 1615 C C . GLU A 1 209 ? -7.168 -17.297 4.516 1 77.06 209 GLU A C 1
ATOM 1617 O O . GLU A 1 209 ? -6.512 -17.234 3.473 1 77.06 209 GLU A O 1
ATOM 1622 N N . THR A 1 210 ? -8.469 -17.328 4.652 1 77.5 210 THR A N 1
ATOM 1623 C CA . THR A 1 210 ? -9.25 -17.062 3.447 1 77.5 210 THR A CA 1
ATOM 1624 C C . THR A 1 210 ? -9.141 -15.609 3.027 1 77.5 210 THR A C 1
ATOM 1626 O O . THR A 1 210 ? -8.953 -14.727 3.869 1 77.5 210 THR A O 1
ATOM 1629 N N . PRO A 1 211 ? -9.266 -15.383 1.771 1 76.19 211 PRO A N 1
ATOM 1630 C CA . PRO A 1 211 ? -9.133 -14.008 1.277 1 76.19 211 PRO A CA 1
ATOM 1631 C C . PRO A 1 211 ? -10.234 -13.086 1.794 1 76.19 211 PRO A C 1
ATOM 1633 O O . PRO A 1 211 ? -10.094 -11.867 1.743 1 76.19 211 PRO A O 1
ATOM 1636 N N . THR A 1 212 ? -11.289 -13.625 2.256 1 79.88 212 THR A N 1
ATOM 1637 C CA . THR A 1 212 ? -12.414 -12.82 2.723 1 79.88 212 THR A CA 1
ATOM 1638 C C . THR A 1 212 ? -12.234 -12.438 4.188 1 79.88 212 THR A C 1
ATOM 1640 O O . THR A 1 212 ? -13 -11.625 4.719 1 79.88 212 THR A O 1
ATOM 1643 N N . LYS A 1 213 ? -11.258 -12.953 4.758 1 82.94 213 LYS A N 1
ATOM 1644 C CA . LYS A 1 213 ? -11.008 -12.609 6.152 1 82.94 213 LYS A CA 1
ATOM 1645 C C . LYS A 1 213 ? -10.211 -11.312 6.262 1 82.94 213 LYS A C 1
ATOM 1647 O O . LYS A 1 213 ? -9.188 -11.148 5.594 1 82.94 213 LYS A O 1
ATOM 1652 N N . LEU A 1 214 ? -10.727 -10.453 7.062 1 88.5 214 LEU A N 1
ATOM 1653 C CA . LEU A 1 214 ? -10.008 -9.211 7.344 1 88.5 214 LEU A CA 1
ATOM 1654 C C . LEU A 1 214 ? -8.953 -9.438 8.422 1 88.5 214 LEU A C 1
ATOM 1656 O O . LEU A 1 214 ? -9.281 -9.828 9.547 1 88.5 214 LEU A O 1
ATOM 1660 N N . SER A 1 215 ? -7.711 -9.328 8.047 1 89.69 215 SER A N 1
ATOM 1661 C CA . SER A 1 215 ? -6.652 -9.539 9.031 1 89.69 215 SER A CA 1
ATOM 1662 C C . SER A 1 215 ? -5.352 -8.867 8.594 1 89.69 215 SER A C 1
ATOM 1664 O O . SER A 1 215 ? -5.219 -8.453 7.445 1 89.69 215 SER A O 1
ATOM 1666 N N . LEU A 1 216 ? -4.457 -8.727 9.516 1 93.19 216 LEU A N 1
ATOM 1667 C CA . LEU A 1 216 ? -3.117 -8.219 9.266 1 93.19 216 LEU A CA 1
ATOM 1668 C C . LEU A 1 216 ? -2.121 -9.359 9.086 1 93.19 216 LEU A C 1
ATOM 1670 O O . LEU A 1 216 ? -0.931 -9.195 9.367 1 93.19 216 LEU A O 1
ATOM 1674 N N . ASN A 1 217 ? -2.613 -10.523 8.68 1 91 217 ASN A N 1
ATOM 1675 C CA . ASN A 1 217 ? -1.769 -11.703 8.531 1 91 217 ASN A CA 1
ATOM 1676 C C . ASN A 1 217 ? -1.857 -12.289 7.121 1 91 217 ASN A C 1
ATOM 1678 O O . ASN A 1 217 ? -1.243 -13.312 6.828 1 91 217 ASN A O 1
ATOM 1682 N N . SER A 1 218 ? -2.588 -11.656 6.277 1 91.69 218 SER A N 1
ATOM 1683 C CA . SER A 1 218 ? -2.848 -12.195 4.945 1 91.69 218 SER A CA 1
ATOM 1684 C C . SER A 1 218 ? -1.727 -11.836 3.979 1 91.69 218 SER A C 1
ATOM 1686 O O . SER A 1 218 ? -0.947 -10.914 4.234 1 91.69 218 SER A O 1
ATOM 1688 N N . PRO A 1 219 ? -1.642 -12.602 2.898 1 92.81 219 PRO A N 1
ATOM 1689 C CA . PRO A 1 219 ? -0.69 -12.219 1.854 1 92.81 219 PRO A CA 1
ATOM 1690 C C . PRO A 1 219 ? -0.937 -10.805 1.322 1 92.81 219 PRO A C 1
ATOM 1692 O O . PRO A 1 219 ? 0.01 -10.109 0.944 1 92.81 219 PRO A O 1
ATOM 1695 N N . TRP A 1 220 ? -2.199 -10.398 1.306 1 94.19 220 TRP A N 1
ATOM 1696 C CA . TRP A 1 220 ? -2.545 -9.039 0.896 1 94.19 220 TRP A CA 1
ATOM 1697 C C . TRP A 1 220 ? -1.856 -8.008 1.784 1 94.19 220 TRP A C 1
ATOM 1699 O O . TRP A 1 220 ? -1.233 -7.07 1.285 1 94.19 220 TRP A O 1
ATOM 1709 N N . HIS A 1 221 ? -1.898 -8.258 3.061 1 95 221 HIS A N 1
ATOM 1710 C CA . HIS A 1 221 ? -1.287 -7.359 4.035 1 95 221 HIS A CA 1
ATOM 1711 C C . HIS A 1 221 ? 0.227 -7.305 3.861 1 95 221 HIS A C 1
ATOM 1713 O O . HIS A 1 221 ? 0.798 -6.227 3.68 1 95 221 HIS A O 1
ATOM 1719 N N . TRP A 1 222 ? 0.834 -8.438 3.885 1 96.75 222 TRP A N 1
ATOM 1720 C CA . TRP A 1 222 ? 2.291 -8.5 3.852 1 96.75 222 TRP A CA 1
ATOM 1721 C C . TRP A 1 222 ? 2.824 -8.031 2.502 1 96.75 222 TRP A C 1
ATOM 1723 O O . TRP A 1 222 ? 3.9 -7.434 2.426 1 96.75 222 TRP A O 1
ATOM 1733 N N . GLY A 1 223 ? 2.084 -8.43 1.423 1 96.31 223 GLY A N 1
ATOM 1734 C CA . GLY A 1 223 ? 2.461 -7.883 0.129 1 96.31 223 GLY A CA 1
ATOM 1735 C C . GLY A 1 223 ? 2.48 -6.367 0.104 1 96.31 223 GLY A C 1
ATOM 1736 O O . GLY A 1 223 ? 3.379 -5.762 -0.486 1 96.31 223 GLY A O 1
ATOM 1737 N N . GLY A 1 224 ? 1.485 -5.77 0.744 1 96.44 224 GLY A N 1
ATOM 1738 C CA . GLY A 1 224 ? 1.449 -4.316 0.845 1 96.44 224 GLY A CA 1
ATOM 1739 C C . GLY A 1 224 ? 2.611 -3.746 1.636 1 96.44 224 GLY A C 1
ATOM 1740 O O . GLY A 1 224 ? 3.205 -2.742 1.237 1 96.44 224 GLY A O 1
ATOM 1741 N N . VAL A 1 225 ? 2.922 -4.363 2.748 1 97.44 225 VAL A N 1
ATOM 1742 C CA . VAL A 1 225 ? 4.027 -3.928 3.594 1 97.44 225 VAL A CA 1
ATOM 1743 C C . VAL A 1 225 ? 5.336 -3.984 2.805 1 97.44 225 VAL A C 1
ATOM 1745 O O . VAL A 1 225 ? 6.137 -3.049 2.854 1 97.44 225 VAL A O 1
ATOM 1748 N N . ALA A 1 226 ? 5.516 -5.059 2.062 1 98 226 ALA A N 1
ATOM 1749 C CA . ALA A 1 226 ? 6.738 -5.238 1.285 1 98 226 ALA A CA 1
ATOM 1750 C C . ALA A 1 226 ? 6.855 -4.176 0.196 1 98 226 ALA A C 1
ATOM 1752 O O . ALA A 1 226 ? 7.93 -3.609 -0.016 1 98 226 ALA A O 1
ATOM 1753 N N . ILE A 1 227 ? 5.793 -3.906 -0.495 1 97.38 227 ILE A N 1
ATOM 1754 C CA . ILE A 1 227 ? 5.805 -2.928 -1.578 1 97.38 227 ILE A CA 1
ATOM 1755 C C . ILE A 1 227 ? 6.141 -1.547 -1.023 1 97.38 227 ILE A C 1
ATOM 1757 O O . ILE A 1 227 ? 6.984 -0.836 -1.58 1 97.38 227 ILE A O 1
ATOM 1761 N N . ARG A 1 228 ? 5.488 -1.186 0.036 1 96 228 ARG A N 1
ATOM 1762 C CA . ARG A 1 228 ? 5.734 0.128 0.622 1 96 228 ARG A CA 1
ATOM 1763 C C . ARG A 1 228 ? 7.172 0.245 1.121 1 96 228 ARG A C 1
ATOM 1765 O O . ARG A 1 228 ? 7.785 1.308 1.014 1 96 228 ARG A O 1
ATOM 1772 N N . TYR A 1 229 ? 7.676 -0.81 1.707 1 96.75 229 TYR A N 1
ATOM 1773 C CA . TYR A 1 229 ? 9.07 -0.833 2.145 1 96.75 229 TYR A CA 1
ATOM 1774 C C . TYR A 1 229 ? 10.016 -0.663 0.961 1 96.75 229 TYR A C 1
ATOM 1776 O O . TYR A 1 229 ? 10.992 0.088 1.041 1 96.75 229 TYR A O 1
ATOM 1784 N N . ALA A 1 230 ? 9.719 -1.353 -0.132 1 97.12 230 ALA A N 1
ATOM 1785 C CA . ALA A 1 230 ? 10.539 -1.261 -1.337 1 97.12 230 ALA A CA 1
ATOM 1786 C C . ALA A 1 230 ? 10.516 0.153 -1.911 1 97.12 230 ALA A C 1
ATOM 1788 O O . ALA A 1 230 ? 11.531 0.653 -2.393 1 97.12 230 ALA A O 1
ATOM 1789 N N . LEU A 1 231 ? 9.367 0.802 -1.904 1 95.06 231 LEU A N 1
ATOM 1790 C CA . LEU A 1 231 ? 9.258 2.18 -2.367 1 95.06 231 LEU A CA 1
ATOM 1791 C C . LEU A 1 231 ? 10.086 3.117 -1.493 1 95.06 231 LEU A C 1
ATOM 1793 O O . LEU A 1 231 ? 10.695 4.062 -1.995 1 95.06 231 LEU A O 1
ATOM 1797 N N . ASN A 1 232 ? 10 2.828 -0.199 1 93.81 232 ASN A N 1
ATOM 1798 C CA . ASN A 1 232 ? 10.82 3.607 0.723 1 93.81 232 ASN A CA 1
ATOM 1799 C C . ASN A 1 232 ? 12.305 3.455 0.415 1 93.81 232 ASN A C 1
ATOM 1801 O O . ASN A 1 232 ? 13.086 4.387 0.624 1 93.81 232 ASN A O 1
ATOM 1805 N N . MET A 1 233 ? 12.734 2.311 -0.079 1 93.88 233 MET A N 1
ATOM 1806 C CA . MET A 1 233 ? 14.125 2.053 -0.449 1 93.88 233 MET A CA 1
ATOM 1807 C C . MET A 1 233 ? 14.453 2.686 -1.796 1 93.88 233 MET A C 1
ATOM 1809 O O . MET A 1 233 ? 15.617 2.75 -2.188 1 93.88 233 MET A O 1
ATOM 1813 N N . GLY A 1 234 ? 13.461 3.139 -2.562 1 93.31 234 GLY A N 1
ATOM 1814 C CA . GLY A 1 234 ? 13.656 3.762 -3.863 1 93.31 234 GLY A CA 1
ATOM 1815 C C . GLY A 1 234 ? 13.812 2.756 -4.988 1 93.31 234 GLY A C 1
ATOM 1816 O O . GLY A 1 234 ? 14.367 3.076 -6.043 1 93.31 234 GLY A O 1
ATOM 1817 N N . LEU A 1 235 ? 13.289 1.528 -4.82 1 96.06 235 LEU A N 1
ATOM 1818 C CA . LEU A 1 235 ? 13.508 0.465 -5.793 1 96.06 235 LEU A CA 1
ATOM 1819 C C . LEU A 1 235 ? 12.68 0.697 -7.051 1 96.06 235 LEU A C 1
ATOM 1821 O O . LEU A 1 235 ? 12.883 0.035 -8.07 1 96.06 235 LEU A O 1
ATOM 1825 N N . HIS A 1 236 ? 11.758 1.612 -7.07 1 93.94 236 HIS A N 1
ATOM 1826 C CA . HIS A 1 236 ? 10.914 1.883 -8.227 1 93.94 236 HIS A CA 1
ATOM 1827 C C . HIS A 1 236 ? 11.625 2.783 -9.234 1 93.94 236 HIS A C 1
ATOM 1829 O O . HIS A 1 236 ? 11.094 3.045 -10.312 1 93.94 236 HIS A O 1
ATOM 1835 N N . ARG A 1 237 ? 12.812 3.223 -8.859 1 92.62 237 ARG A N 1
ATOM 1836 C CA . ARG A 1 237 ? 13.602 4.082 -9.734 1 92.62 237 ARG A CA 1
ATOM 1837 C C . ARG A 1 237 ? 14.906 3.396 -10.141 1 92.62 237 ARG A C 1
ATOM 1839 O O . ARG A 1 237 ? 15.711 3.021 -9.281 1 92.62 237 ARG A O 1
ATOM 1846 N N . GLU A 1 238 ? 15.133 3.35 -11.43 1 93.31 238 GLU A N 1
ATOM 1847 C CA . GLU A 1 238 ? 16.344 2.705 -11.938 1 93.31 238 GLU A CA 1
ATOM 1848 C C . GLU A 1 238 ? 17.594 3.447 -11.477 1 93.31 238 GLU A C 1
ATOM 1850 O O . GLU A 1 238 ? 18.625 2.83 -11.234 1 93.31 238 GLU A O 1
ATOM 1855 N N . ALA A 1 239 ? 17.547 4.766 -11.344 1 89.75 239 ALA A N 1
ATOM 1856 C CA . ALA A 1 239 ? 18.672 5.613 -10.969 1 89.75 239 ALA A CA 1
ATOM 1857 C C . ALA A 1 239 ? 19.234 5.203 -9.609 1 89.75 239 ALA A C 1
ATOM 1859 O O . ALA A 1 239 ? 20.438 5.355 -9.359 1 89.75 239 ALA A O 1
ATOM 1860 N N . THR A 1 240 ? 18.406 4.645 -8.75 1 91.62 240 THR A N 1
ATOM 1861 C CA . THR A 1 240 ? 18.828 4.285 -7.398 1 91.62 240 THR A CA 1
ATOM 1862 C C . THR A 1 240 ? 19.688 3.018 -7.414 1 91.62 240 THR A C 1
ATOM 1864 O O . THR A 1 240 ? 20.422 2.742 -6.461 1 91.62 240 THR A O 1
ATOM 1867 N N . TYR A 1 241 ? 19.594 2.168 -8.367 1 93.19 241 TYR A N 1
ATOM 1868 C CA . TYR A 1 241 ? 20.25 0.869 -8.422 1 93.19 241 TYR A CA 1
ATOM 1869 C C . TYR A 1 241 ? 21.766 1.031 -8.508 1 93.19 241 TYR A C 1
ATOM 1871 O O . TYR A 1 241 ? 22.516 0.099 -8.211 1 93.19 241 TYR A O 1
ATOM 1879 N N . LYS A 1 242 ? 22.203 2.213 -8.852 1 89.88 242 LYS A N 1
ATOM 1880 C CA . LYS A 1 242 ? 23.641 2.49 -8.883 1 89.88 242 LYS A CA 1
ATOM 1881 C C . LYS A 1 242 ? 24.219 2.553 -7.477 1 89.88 242 LYS A C 1
ATOM 1883 O O . LYS A 1 242 ? 25.391 2.201 -7.266 1 89.88 242 LYS A O 1
ATOM 1888 N N . SER A 1 243 ? 23.391 2.932 -6.551 1 87 243 SER A N 1
ATOM 1889 C CA . SER A 1 243 ? 23.875 3.146 -5.195 1 87 243 SER A CA 1
ATOM 1890 C C . SER A 1 243 ? 23.484 1.993 -4.277 1 87 243 SER A C 1
ATOM 1892 O O . SER A 1 243 ? 23.938 1.925 -3.131 1 87 243 SER A O 1
ATOM 1894 N N . LEU A 1 244 ? 22.766 1.036 -4.758 1 89.06 244 LEU A N 1
ATOM 1895 C CA . LEU A 1 244 ? 22.312 -0.067 -3.922 1 89.06 244 LEU A CA 1
ATOM 1896 C C . LEU A 1 244 ? 23.406 -1.112 -3.75 1 89.06 244 LEU A C 1
ATOM 1898 O O . LEU A 1 244 ? 24.172 -1.38 -4.684 1 89.06 244 LEU A O 1
ATOM 1902 N N . PRO A 1 245 ? 23.609 -1.704 -2.57 1 84.12 245 PRO A N 1
ATOM 1903 C CA . PRO A 1 245 ? 24.641 -2.709 -2.342 1 84.12 245 PRO A CA 1
ATOM 1904 C C . PRO A 1 245 ? 24.453 -3.955 -3.203 1 84.12 245 PRO A C 1
ATOM 1906 O O . PRO A 1 245 ? 25.438 -4.504 -3.721 1 84.12 245 PRO A O 1
ATOM 1909 N N . GLU A 1 246 ? 23.375 -4.508 -3.43 1 92.75 246 GLU A N 1
ATOM 1910 C CA . GLU A 1 246 ? 23.047 -5.672 -4.25 1 92.75 246 GLU A CA 1
ATOM 1911 C C . GLU A 1 246 ? 21.953 -5.34 -5.262 1 92.75 246 GLU A C 1
ATOM 1913 O O . GLU A 1 246 ? 20.828 -5.828 -5.148 1 92.75 246 GLU A O 1
ATOM 1918 N N . PRO A 1 247 ? 22.391 -4.691 -6.32 1 95.75 247 PRO A N 1
ATOM 1919 C CA . PRO A 1 247 ? 21.375 -4.211 -7.254 1 95.75 247 PRO A CA 1
ATOM 1920 C C . PRO A 1 247 ? 20.625 -5.352 -7.953 1 95.75 247 PRO A C 1
ATOM 1922 O O . PRO A 1 247 ? 19.438 -5.23 -8.242 1 95.75 247 PRO A O 1
ATOM 1925 N N . GLY A 1 248 ? 21.391 -6.445 -8.289 1 96.69 248 GLY A N 1
ATOM 1926 C CA . GLY A 1 248 ? 20.734 -7.578 -8.914 1 96.69 248 GLY A CA 1
ATOM 1927 C C . GLY A 1 248 ? 19.641 -8.18 -8.047 1 96.69 248 GLY A C 1
ATOM 1928 O O . GLY A 1 248 ? 18.531 -8.453 -8.531 1 96.69 248 GLY A O 1
ATOM 1929 N N . MET A 1 249 ? 19.922 -8.406 -6.824 1 96.94 249 MET A N 1
ATOM 1930 C CA . MET A 1 249 ? 18.938 -8.922 -5.871 1 96.94 249 MET A CA 1
ATOM 1931 C C . MET A 1 249 ? 17.766 -7.957 -5.719 1 96.94 249 MET A C 1
ATOM 1933 O O . MET A 1 249 ? 16.609 -8.375 -5.695 1 96.94 249 MET A O 1
ATOM 1937 N N . CYS A 1 250 ? 18.078 -6.656 -5.664 1 97.56 250 CYS A N 1
ATOM 1938 C CA . CYS A 1 250 ? 17.031 -5.645 -5.516 1 97.56 250 CYS A CA 1
ATOM 1939 C C . CYS A 1 250 ? 16.094 -5.641 -6.723 1 97.56 250 CYS A C 1
ATOM 1941 O O . CYS A 1 250 ? 14.883 -5.492 -6.574 1 97.56 250 CYS A O 1
ATOM 1943 N N . ARG A 1 251 ? 16.656 -5.816 -7.871 1 98.06 251 ARG A N 1
ATOM 1944 C CA . ARG A 1 251 ? 15.852 -5.852 -9.086 1 98.06 251 ARG A CA 1
ATOM 1945 C C . ARG A 1 251 ? 14.938 -7.074 -9.102 1 98.06 251 ARG A C 1
ATOM 1947 O O . ARG A 1 251 ? 13.773 -6.984 -9.484 1 98.06 251 ARG A O 1
ATOM 1954 N N . ARG A 1 252 ? 15.453 -8.195 -8.727 1 98.19 252 ARG A N 1
ATOM 1955 C CA . ARG A 1 252 ? 14.648 -9.406 -8.633 1 98.19 252 ARG A CA 1
ATOM 1956 C C . ARG A 1 252 ? 13.5 -9.219 -7.648 1 98.19 252 ARG A C 1
ATOM 1958 O O . ARG A 1 252 ? 12.359 -9.586 -7.941 1 98.19 252 ARG A O 1
ATOM 1965 N N . ILE A 1 253 ? 13.797 -8.641 -6.523 1 98.19 253 ILE A N 1
ATOM 1966 C CA . ILE A 1 253 ? 12.781 -8.422 -5.504 1 98.19 253 ILE A CA 1
ATOM 1967 C C . ILE A 1 253 ? 11.711 -7.473 -6.031 1 98.19 253 ILE A C 1
ATOM 1969 O O . ILE A 1 253 ? 10.516 -7.719 -5.859 1 98.19 253 ILE A O 1
ATOM 1973 N N . TRP A 1 254 ? 12.125 -6.41 -6.641 1 97.94 254 TRP A N 1
ATOM 1974 C CA . TRP A 1 254 ? 11.18 -5.438 -7.164 1 97.94 254 TRP A CA 1
ATOM 1975 C C . TRP A 1 254 ? 10.18 -6.098 -8.109 1 97.94 254 TRP A C 1
ATOM 1977 O O . TRP A 1 254 ? 8.969 -5.93 -7.965 1 97.94 254 TRP A O 1
ATOM 1987 N N . TRP A 1 255 ? 10.664 -6.848 -8.992 1 98.06 255 TRP A N 1
ATOM 1988 C CA . TRP A 1 255 ? 9.789 -7.438 -10 1 98.06 255 TRP A CA 1
ATOM 1989 C C . TRP A 1 255 ? 8.977 -8.586 -9.414 1 98.06 255 TRP A C 1
ATOM 1991 O O . TRP A 1 255 ? 7.844 -8.836 -9.836 1 98.06 255 TRP A O 1
ATOM 2001 N N . HIS A 1 256 ? 9.531 -9.281 -8.43 1 98.25 256 HIS A N 1
ATOM 2002 C CA . HIS A 1 256 ? 8.695 -10.219 -7.691 1 98.25 256 HIS A CA 1
ATOM 2003 C C . HIS A 1 256 ? 7.488 -9.516 -7.078 1 98.25 256 HIS A C 1
ATOM 2005 O O . HIS A 1 256 ? 6.363 -10.016 -7.172 1 98.25 256 HIS A O 1
ATOM 2011 N N . LEU A 1 257 ? 7.758 -8.391 -6.488 1 97.88 257 LEU A N 1
ATOM 2012 C CA . LEU A 1 257 ? 6.684 -7.637 -5.848 1 97.88 257 LEU A CA 1
ATOM 2013 C C . LEU A 1 257 ? 5.676 -7.145 -6.883 1 97.88 257 LEU A C 1
ATOM 2015 O O . LEU A 1 257 ? 4.465 -7.199 -6.648 1 97.88 257 LEU A O 1
ATOM 2019 N N . ALA A 1 258 ? 6.172 -6.664 -7.973 1 97 258 ALA A N 1
ATOM 2020 C CA . ALA A 1 258 ? 5.285 -6.234 -9.055 1 97 258 ALA A CA 1
ATOM 2021 C C . ALA A 1 258 ? 4.426 -7.395 -9.555 1 97 258 ALA A C 1
ATOM 2023 O O . ALA A 1 258 ? 3.225 -7.23 -9.781 1 97 258 ALA A O 1
ATOM 2024 N N . ASN A 1 259 ? 5.066 -8.531 -9.727 1 97.12 259 ASN A N 1
ATOM 2025 C CA . ASN A 1 259 ? 4.34 -9.719 -10.156 1 97.12 259 ASN A CA 1
ATOM 2026 C C . ASN A 1 259 ? 3.238 -10.094 -9.164 1 97.12 259 ASN A C 1
ATOM 2028 O O . ASN A 1 259 ? 2.098 -10.336 -9.57 1 97.12 259 ASN A O 1
ATOM 2032 N N . GLN A 1 260 ? 3.604 -10.117 -7.957 1 96.5 260 GLN A N 1
ATOM 2033 C CA . GLN A 1 260 ? 2.65 -10.5 -6.922 1 96.5 260 GLN A CA 1
ATOM 2034 C C . GLN A 1 260 ? 1.5 -9.5 -6.836 1 96.5 260 GLN A C 1
ATOM 2036 O O . GLN A 1 260 ? 0.347 -9.883 -6.637 1 96.5 260 GLN A O 1
ATOM 2041 N N . ASP A 1 261 ? 1.824 -8.25 -6.879 1 95.19 261 ASP A N 1
ATOM 2042 C CA . ASP A 1 261 ? 0.799 -7.215 -6.824 1 95.19 261 ASP A CA 1
ATOM 2043 C C . ASP A 1 261 ? -0.213 -7.379 -7.957 1 95.19 261 ASP A C 1
ATOM 2045 O O . ASP A 1 261 ? -1.421 -7.262 -7.738 1 95.19 261 ASP A O 1
ATOM 2049 N N . THR A 1 262 ? 0.235 -7.664 -9.141 1 95.06 262 THR A N 1
ATOM 2050 C CA . THR A 1 262 ? -0.613 -7.871 -10.312 1 95.06 262 THR A CA 1
ATOM 2051 C C . THR A 1 262 ? -1.517 -9.086 -10.117 1 95.06 262 THR A C 1
ATOM 2053 O O . THR A 1 262 ? -2.727 -9.008 -10.336 1 95.06 262 THR A O 1
ATOM 2056 N N . LEU A 1 263 ? -0.912 -10.125 -9.719 1 95.31 263 LEU A N 1
ATOM 2057 C CA . LEU A 1 263 ? -1.664 -11.367 -9.562 1 95.31 263 LEU A CA 1
ATOM 2058 C C . LEU A 1 263 ? -2.703 -11.227 -8.453 1 95.31 263 LEU A C 1
ATOM 2060 O O . LEU A 1 263 ? -3.834 -11.703 -8.594 1 95.31 263 LEU A O 1
ATOM 2064 N N . GLN A 1 264 ? -2.342 -10.602 -7.375 1 93.06 264 GLN A N 1
ATOM 2065 C CA . GLN A 1 264 ? -3.293 -10.391 -6.289 1 93.06 264 GLN A CA 1
ATOM 2066 C C . GLN A 1 264 ? -4.441 -9.492 -6.73 1 93.06 264 GLN A C 1
ATOM 2068 O O . GLN A 1 264 ? -5.598 -9.727 -6.375 1 93.06 264 GLN A O 1
ATOM 2073 N N . SER A 1 265 ? -4.082 -8.438 -7.41 1 90.81 265 SER A N 1
ATOM 2074 C CA . SER A 1 265 ? -5.117 -7.531 -7.902 1 90.81 265 SER A CA 1
ATOM 2075 C C . SER A 1 265 ? -6.125 -8.266 -8.781 1 90.81 265 SER A C 1
ATOM 2077 O O . SER A 1 265 ? -7.336 -8.094 -8.625 1 90.81 265 SER A O 1
ATOM 2079 N N . LEU A 1 266 ? -5.707 -9.117 -9.641 1 90.88 266 LEU A N 1
ATOM 2080 C CA . LEU A 1 266 ? -6.578 -9.891 -10.516 1 90.88 266 LEU A CA 1
ATOM 2081 C C . LEU A 1 266 ? -7.395 -10.898 -9.727 1 90.88 266 LEU A C 1
ATOM 2083 O O . LEU A 1 266 ? -8.594 -11.07 -9.969 1 90.88 266 LEU A O 1
ATOM 2087 N N . CYS A 1 267 ? -6.684 -11.492 -8.82 1 91.5 267 CYS A N 1
ATOM 2088 C CA . CYS A 1 267 ? -7.312 -12.562 -8.055 1 91.5 267 CYS A CA 1
ATOM 2089 C C . CYS A 1 267 ? -8.391 -12.008 -7.129 1 91.5 267 CYS A C 1
ATOM 2091 O O . CYS A 1 267 ? -9.508 -12.523 -7.094 1 91.5 267 CYS A O 1
ATOM 2093 N N . TYR A 1 268 ? -8.109 -10.961 -6.441 1 89.38 268 TYR A N 1
ATOM 2094 C CA . TYR A 1 268 ? -9.039 -10.43 -5.449 1 89.38 268 TYR A CA 1
ATOM 2095 C C . TYR A 1 268 ? -9.961 -9.391 -6.07 1 89.38 268 TYR A C 1
ATOM 2097 O O . TYR A 1 268 ? -11.016 -9.07 -5.516 1 89.38 268 TYR A O 1
ATOM 2105 N N . GLY A 1 269 ? -9.586 -8.852 -7.184 1 87.75 269 GLY A N 1
ATOM 2106 C CA . GLY A 1 269 ? -10.352 -7.762 -7.766 1 87.75 269 GLY A CA 1
ATOM 2107 C C . GLY A 1 269 ? -10.172 -6.445 -7.035 1 87.75 269 GLY A C 1
ATOM 2108 O O . GLY A 1 269 ? -11.102 -5.648 -6.934 1 87.75 269 GLY A O 1
ATOM 2109 N N . ARG A 1 270 ? -9.062 -6.305 -6.406 1 89.25 270 ARG A N 1
ATOM 2110 C CA . ARG A 1 270 ? -8.703 -5.078 -5.703 1 89.25 270 ARG A CA 1
ATOM 2111 C C . ARG A 1 270 ? -7.688 -4.27 -6.504 1 89.25 270 ARG A C 1
ATOM 2113 O O . ARG A 1 270 ? -6.941 -4.824 -7.312 1 89.25 270 ARG A O 1
ATOM 2120 N N . PRO A 1 271 ? -7.715 -2.936 -6.352 1 88.38 271 PRO A N 1
ATOM 2121 C CA . PRO A 1 271 ? -6.762 -2.123 -7.109 1 88.38 271 PRO A CA 1
ATOM 2122 C C . PRO A 1 271 ? -5.309 -2.447 -6.777 1 88.38 271 PRO A C 1
ATOM 2124 O O . PRO A 1 271 ? -4.984 -2.729 -5.621 1 88.38 271 PRO A O 1
ATOM 2127 N N . SER A 1 272 ? -4.523 -2.418 -7.801 1 89.62 272 SER A N 1
ATOM 2128 C CA . SER A 1 272 ? -3.1 -2.668 -7.602 1 89.62 272 SER A CA 1
ATOM 2129 C C . SER A 1 272 ? -2.43 -1.508 -6.875 1 89.62 272 SER A C 1
ATOM 2131 O O . SER A 1 272 ? -2.918 -0.376 -6.918 1 89.62 272 SER A O 1
ATOM 2133 N N . SER A 1 273 ? -1.384 -1.796 -6.176 1 90.19 273 SER A N 1
ATOM 2134 C CA . SER A 1 273 ? -0.623 -0.783 -5.453 1 90.19 273 SER A CA 1
ATOM 2135 C C . SER A 1 273 ? 0.339 -0.047 -6.383 1 90.19 273 SER A C 1
ATOM 2137 O O . SER A 1 273 ? 0.656 1.123 -6.152 1 90.19 273 SER A O 1
ATOM 2139 N N . LEU A 1 274 ? 0.822 -0.748 -7.348 1 90.38 274 LEU A N 1
ATOM 2140 C CA . LEU A 1 274 ? 1.857 -0.176 -8.203 1 90.38 274 LEU A CA 1
ATOM 2141 C C . LEU A 1 274 ? 1.285 0.224 -9.555 1 90.38 274 LEU A C 1
ATOM 2143 O O . LEU A 1 274 ? 0.448 -0.488 -10.117 1 90.38 274 LEU A O 1
ATOM 2147 N N . ARG A 1 275 ? 1.699 1.395 -9.969 1 82.69 275 ARG A N 1
ATOM 2148 C CA . ARG A 1 275 ? 1.424 1.85 -11.328 1 82.69 275 ARG A CA 1
ATOM 2149 C C . ARG A 1 275 ? 2.678 1.785 -12.195 1 82.69 275 ARG A C 1
ATOM 2151 O O . ARG A 1 275 ? 3.621 2.551 -11.984 1 82.69 275 ARG A O 1
ATOM 2158 N N . MET A 1 276 ? 2.518 1.037 -13.141 1 80.31 276 MET A N 1
ATOM 2159 C CA . MET A 1 276 ? 3.705 0.777 -13.945 1 80.31 276 MET A CA 1
ATOM 2160 C C . MET A 1 276 ? 4.121 2.025 -14.719 1 80.31 276 MET A C 1
ATOM 2162 O O . MET A 1 276 ? 5.281 2.16 -15.109 1 80.31 276 MET A O 1
ATOM 2166 N N . GLN A 1 277 ? 3.219 2.908 -14.828 1 77 277 GLN A N 1
ATOM 2167 C CA . GLN A 1 277 ? 3.539 4.148 -15.531 1 77 277 GLN A CA 1
ATOM 2168 C C . GLN A 1 277 ? 4.434 5.043 -14.68 1 77 277 GLN A C 1
ATOM 2170 O O . GLN A 1 277 ? 5.121 5.926 -15.203 1 77 277 GLN A O 1
ATOM 2175 N N . GLU A 1 278 ? 4.402 4.828 -13.43 1 80.38 278 GLU A N 1
ATOM 2176 C CA . GLU A 1 278 ? 5.184 5.648 -12.508 1 80.38 278 GLU A CA 1
ATOM 2177 C C . GLU A 1 278 ? 6.496 4.961 -12.133 1 80.38 278 GLU A C 1
ATOM 2179 O O . GLU A 1 278 ? 7.242 5.457 -11.289 1 80.38 278 GLU A O 1
ATOM 2184 N N . VAL A 1 279 ? 6.77 3.842 -12.719 1 88.19 279 VAL A N 1
ATOM 2185 C CA . VAL A 1 279 ? 7.953 3.041 -12.414 1 88.19 279 VAL A CA 1
ATOM 2186 C C . VAL A 1 279 ? 8.875 3.002 -13.633 1 88.19 279 VAL A C 1
ATOM 2188 O O . VAL A 1 279 ? 8.406 2.91 -14.773 1 88.19 279 VAL A O 1
ATOM 2191 N N . ASP A 1 280 ? 10.18 3.168 -13.445 1 90.69 280 ASP A N 1
ATOM 2192 C CA . ASP A 1 280 ? 11.125 3.125 -14.555 1 90.69 280 ASP A CA 1
ATOM 2193 C C . ASP A 1 280 ? 12.211 2.082 -14.305 1 90.69 280 ASP A C 1
ATOM 2195 O O . ASP A 1 280 ? 13.383 2.309 -14.625 1 90.69 280 ASP A O 1
ATOM 2199 N N . VAL A 1 281 ? 11.938 0.994 -13.758 1 95.81 281 VAL A N 1
ATOM 2200 C CA . VAL A 1 281 ? 12.906 -0.054 -13.445 1 95.81 281 VAL A CA 1
ATOM 2201 C C . VAL A 1 281 ? 13.039 -1 -14.641 1 95.81 281 VAL A C 1
ATOM 2203 O O . VAL A 1 281 ? 12.039 -1.409 -15.234 1 95.81 281 VAL A O 1
ATOM 2206 N N . ASN A 1 282 ? 14.242 -1.302 -14.961 1 95.94 282 ASN A N 1
ATOM 2207 C CA . ASN A 1 282 ? 14.5 -2.246 -16.047 1 95.94 282 ASN A CA 1
ATOM 2208 C C . ASN A 1 282 ? 14.023 -3.648 -15.688 1 95.94 282 ASN A C 1
ATOM 2210 O O . ASN A 1 282 ? 14.055 -4.047 -14.523 1 95.94 282 ASN A O 1
ATOM 2214 N N . LEU A 1 283 ? 13.57 -4.363 -16.734 1 96.81 283 LEU A N 1
ATOM 2215 C CA . LEU A 1 283 ? 13.211 -5.762 -16.531 1 96.81 283 LEU A CA 1
ATOM 2216 C C . LEU A 1 283 ? 14.422 -6.57 -16.062 1 96.81 283 LEU A C 1
ATOM 2218 O O . LEU A 1 283 ? 15.562 -6.234 -16.391 1 96.81 283 LEU A O 1
ATOM 2222 N N . PRO A 1 284 ? 14.125 -7.57 -15.297 1 97.19 284 PRO A N 1
ATOM 2223 C CA . PRO A 1 284 ? 15.242 -8.398 -14.852 1 97.19 284 PRO A CA 1
ATOM 2224 C C . PRO A 1 284 ? 15.875 -9.203 -15.984 1 97.19 284 PRO A C 1
ATOM 2226 O O . PRO A 1 284 ? 15.188 -9.578 -16.938 1 97.19 284 PRO A O 1
ATOM 2229 N N . THR A 1 285 ? 17.172 -9.414 -15.875 1 97 285 THR A N 1
ATOM 2230 C CA . THR A 1 285 ? 17.938 -10.234 -16.812 1 97 285 THR A CA 1
ATOM 2231 C C . THR A 1 285 ? 18.703 -11.328 -16.062 1 97 285 THR A C 1
ATOM 2233 O O . THR A 1 285 ? 18.703 -11.359 -14.828 1 97 285 THR A O 1
ATOM 2236 N N . LEU A 1 286 ? 19.297 -12.219 -16.844 1 96.44 286 LEU A N 1
ATOM 2237 C CA . LEU A 1 286 ? 20.062 -13.312 -16.25 1 96.44 286 LEU A CA 1
ATOM 2238 C C . LEU A 1 286 ? 21.25 -12.781 -15.461 1 96.44 286 LEU A C 1
ATOM 2240 O O . LEU A 1 286 ? 21.75 -13.453 -14.555 1 96.44 286 LEU A O 1
ATOM 2244 N N . HIS A 1 287 ? 21.625 -11.555 -15.711 1 95.25 287 HIS A N 1
ATOM 2245 C CA . HIS A 1 287 ? 22.781 -10.945 -15.047 1 95.25 287 HIS A CA 1
ATOM 2246 C C . HIS A 1 287 ? 22.406 -10.508 -13.625 1 95.25 287 HIS A C 1
ATOM 2248 O O . HIS A 1 287 ? 23.297 -10.195 -12.828 1 95.25 287 HIS A O 1
ATOM 2254 N N . ASP A 1 288 ? 21.172 -10.477 -13.352 1 96.75 288 ASP A N 1
ATOM 2255 C CA . ASP A 1 288 ? 20.719 -10.039 -12.031 1 96.75 288 ASP A CA 1
ATOM 2256 C C . ASP A 1 288 ? 20.781 -11.18 -11.023 1 96.75 288 ASP A C 1
ATOM 2258 O O . ASP A 1 288 ? 20.531 -10.977 -9.828 1 96.75 288 ASP A O 1
ATOM 2262 N N . PHE A 1 289 ? 21.141 -12.391 -11.469 1 96.62 289 PHE A N 1
ATOM 2263 C CA . PHE A 1 289 ? 21.25 -13.547 -10.586 1 96.62 289 PHE A CA 1
ATOM 2264 C C . PHE A 1 289 ? 22.688 -13.781 -10.172 1 96.62 289 PHE A C 1
ATOM 2266 O O . PHE A 1 289 ? 23.609 -13.57 -10.969 1 96.62 289 PHE A O 1
ATOM 2273 N N . ALA A 1 290 ? 22.859 -14.219 -8.945 1 90.88 290 ALA A N 1
ATOM 2274 C CA . ALA A 1 290 ? 24.188 -14.484 -8.422 1 90.88 290 ALA A CA 1
ATOM 2275 C C . ALA A 1 290 ? 24.812 -15.703 -9.094 1 90.88 290 ALA A C 1
ATOM 2277 O O . ALA A 1 290 ? 26.016 -15.711 -9.391 1 90.88 290 ALA A O 1
ATOM 2278 N N . GLU A 1 291 ? 24.016 -16.703 -9.297 1 91.38 291 GLU A N 1
ATOM 2279 C CA . GLU A 1 291 ? 24.469 -17.938 -9.93 1 91.38 291 GLU A CA 1
ATOM 2280 C C . GLU A 1 291 ? 23.781 -18.156 -11.273 1 91.38 291 GLU A C 1
ATOM 2282 O O . GLU A 1 291 ? 22.594 -17.891 -11.414 1 91.38 291 GLU A O 1
ATOM 2287 N N . ALA A 1 292 ? 24.594 -18.609 -12.133 1 90.38 292 ALA A N 1
ATOM 2288 C CA . ALA A 1 292 ? 24.031 -18.922 -13.445 1 90.38 292 ALA A CA 1
ATOM 2289 C C . ALA A 1 292 ? 23.266 -20.25 -13.422 1 90.38 292 ALA A C 1
ATOM 2291 O O . ALA A 1 292 ? 23.828 -21.281 -13.039 1 90.38 292 ALA A O 1
ATOM 2292 N N . ASP A 1 293 ? 22.094 -20.219 -13.68 1 91.81 293 ASP A N 1
ATOM 2293 C CA . ASP A 1 293 ? 21.188 -21.359 -13.773 1 91.81 293 ASP A CA 1
ATOM 2294 C C . ASP A 1 293 ? 20.188 -21.172 -14.898 1 91.81 293 ASP A C 1
ATOM 2296 O O . ASP A 1 293 ? 19.531 -20.125 -14.984 1 91.81 293 ASP A O 1
ATOM 2300 N N . PRO A 1 294 ? 20.078 -22.172 -15.703 1 89.69 294 PRO A N 1
ATOM 2301 C CA . PRO A 1 294 ? 19.125 -22.031 -16.812 1 89.69 294 PRO A CA 1
ATOM 2302 C C . PRO A 1 294 ? 17.688 -21.797 -16.328 1 89.69 294 PRO A C 1
ATOM 2304 O O . PRO A 1 294 ? 16.891 -21.172 -17.031 1 89.69 294 PRO A O 1
ATOM 2307 N N . ASP A 1 295 ? 17.375 -22.234 -15.203 1 93.12 295 ASP A N 1
ATOM 2308 C CA . ASP A 1 295 ? 16.016 -22.109 -14.68 1 93.12 295 ASP A CA 1
ATOM 2309 C C . ASP A 1 295 ? 15.734 -20.672 -14.234 1 93.12 295 ASP A C 1
ATOM 2311 O O . ASP A 1 295 ? 14.578 -20.312 -13.984 1 93.12 295 ASP A O 1
ATOM 2315 N N . ASN A 1 296 ? 16.781 -19.844 -14.211 1 96 296 ASN A N 1
ATOM 2316 C CA . ASN A 1 296 ? 16.547 -18.438 -13.898 1 96 296 ASN A CA 1
ATOM 2317 C C . ASN A 1 296 ? 15.656 -17.781 -14.945 1 96 296 ASN A C 1
ATOM 2319 O O . ASN A 1 296 ? 14.992 -16.781 -14.656 1 96 296 ASN A O 1
ATOM 2323 N N . GLU A 1 297 ? 15.633 -18.422 -16.109 1 96.62 297 GLU A N 1
ATOM 2324 C CA . GLU A 1 297 ? 14.805 -17.922 -17.203 1 96.62 297 GLU A CA 1
ATOM 2325 C C . GLU A 1 297 ? 13.32 -18.031 -16.844 1 96.62 297 GLU A C 1
ATOM 2327 O O . GLU A 1 297 ? 12.508 -17.25 -17.359 1 96.62 297 GLU A O 1
ATOM 2332 N N . LEU A 1 298 ? 13 -18.906 -16.016 1 97.56 298 LEU A N 1
ATOM 2333 C CA . LEU A 1 298 ? 11.609 -19.109 -15.625 1 97.56 298 LEU A CA 1
ATOM 2334 C C . LEU A 1 298 ? 11.062 -17.844 -14.953 1 97.56 298 LEU A C 1
ATOM 2336 O O . LEU A 1 298 ? 9.938 -17.422 -15.25 1 97.56 298 LEU A O 1
ATOM 2340 N N . PHE A 1 299 ? 11.883 -17.234 -14.07 1 98.12 299 PHE A N 1
ATOM 2341 C CA . PHE A 1 299 ? 11.453 -16 -13.414 1 98.12 299 PHE A CA 1
ATOM 2342 C C . PHE A 1 299 ? 11.266 -14.891 -14.43 1 98.12 299 PHE A C 1
ATOM 2344 O O . PHE A 1 299 ? 10.32 -14.102 -14.32 1 98.12 299 PHE A O 1
ATOM 2351 N N . LEU A 1 300 ? 12.117 -14.797 -15.367 1 98.19 300 LEU A N 1
ATOM 2352 C CA . LEU A 1 300 ? 12.039 -13.758 -16.391 1 98.19 300 LEU A CA 1
ATOM 2353 C C . LEU A 1 300 ? 10.766 -13.906 -17.219 1 98.19 300 LEU A C 1
ATOM 2355 O O . LEU A 1 300 ? 10.062 -12.922 -17.453 1 98.19 300 LEU A O 1
ATOM 2359 N N . GLN A 1 301 ? 10.461 -15.125 -17.578 1 98.06 301 GLN A N 1
ATOM 2360 C CA . GLN A 1 301 ? 9.266 -15.375 -18.375 1 98.06 301 GLN A CA 1
ATOM 2361 C C . GLN A 1 301 ? 7.996 -15.141 -17.562 1 98.06 301 GLN A C 1
ATOM 2363 O O . GLN A 1 301 ? 7.004 -14.625 -18.078 1 98.06 301 GLN A O 1
ATOM 2368 N N . ARG A 1 302 ? 8.062 -15.547 -16.312 1 98.06 302 ARG A N 1
ATOM 2369 C CA . ARG A 1 302 ? 6.934 -15.281 -15.43 1 98.06 302 ARG A CA 1
ATOM 2370 C C . ARG A 1 302 ? 6.668 -13.781 -15.312 1 98.06 302 ARG A C 1
ATOM 2372 O O . ARG A 1 302 ? 5.516 -13.344 -15.328 1 98.06 302 ARG A O 1
ATOM 2379 N N . THR A 1 303 ? 7.711 -13.016 -15.203 1 98 303 THR A N 1
ATOM 2380 C CA . THR A 1 303 ? 7.605 -11.57 -15.094 1 98 303 THR A CA 1
ATOM 2381 C C . THR A 1 303 ? 7 -10.977 -16.359 1 98 303 THR A C 1
ATOM 2383 O O . THR A 1 303 ? 6.125 -10.109 -16.297 1 98 303 THR A O 1
ATOM 2386 N N . LYS A 1 304 ? 7.438 -11.438 -17.5 1 97.56 304 LYS A N 1
ATOM 2387 C CA . LYS A 1 304 ? 6.875 -10.969 -18.766 1 97.56 304 LYS A CA 1
ATOM 2388 C C . LYS A 1 304 ? 5.387 -11.281 -18.859 1 97.56 304 LYS A C 1
ATOM 2390 O O . LYS A 1 304 ? 4.598 -10.445 -19.312 1 97.56 304 LYS A O 1
ATOM 2395 N N . LEU A 1 305 ? 5.051 -12.445 -18.469 1 97.56 305 LEU A N 1
ATOM 2396 C CA . LEU A 1 305 ? 3.645 -12.836 -18.469 1 97.56 305 LEU A CA 1
ATOM 2397 C C . LEU A 1 305 ? 2.83 -11.977 -17.516 1 97.56 305 LEU A C 1
ATOM 2399 O O . LEU A 1 305 ? 1.704 -11.586 -17.844 1 97.56 305 LEU A O 1
ATOM 2403 N N . CYS A 1 306 ? 3.393 -11.734 -16.359 1 97.06 306 CYS A N 1
ATOM 2404 C CA . CYS A 1 306 ? 2.691 -10.914 -15.383 1 97.06 306 CYS A CA 1
ATOM 2405 C C . CYS A 1 306 ? 2.498 -9.492 -15.906 1 97.06 306 CYS A C 1
ATOM 2407 O O . CYS A 1 306 ? 1.489 -8.852 -15.609 1 97.06 306 CYS A O 1
ATOM 2409 N N . LYS A 1 307 ? 3.4 -8.984 -16.656 1 95.25 307 LYS A N 1
ATOM 2410 C CA . LYS A 1 307 ? 3.232 -7.676 -17.281 1 95.25 307 LYS A CA 1
ATOM 2411 C C . LYS A 1 307 ? 2.033 -7.668 -18.219 1 95.25 307 LYS A C 1
ATOM 2413 O O . LYS A 1 307 ? 1.263 -6.707 -18.25 1 95.25 307 LYS A O 1
ATOM 2418 N N . ILE A 1 308 ? 1.854 -8.727 -18.953 1 96 308 ILE A N 1
ATOM 2419 C CA . ILE A 1 308 ? 0.713 -8.859 -19.844 1 96 308 ILE A CA 1
ATOM 2420 C C . ILE A 1 308 ? -0.579 -8.93 -19.031 1 96 308 ILE A C 1
ATOM 2422 O O . ILE A 1 308 ? -1.55 -8.234 -19.344 1 96 308 ILE A O 1
ATOM 2426 N N . LEU A 1 309 ? -0.524 -9.766 -18.016 1 94.75 309 LEU A N 1
ATOM 2427 C CA . LEU A 1 309 ? -1.695 -9.906 -17.156 1 94.75 309 LEU A CA 1
ATOM 2428 C C . LEU A 1 309 ? -2.031 -8.586 -16.469 1 94.75 309 LEU A C 1
ATOM 2430 O O . LEU A 1 309 ? -3.201 -8.305 -16.203 1 94.75 309 LEU A O 1
ATOM 2434 N N . GLY A 1 310 ? -0.97 -7.816 -16.156 1 91.62 310 GLY A N 1
ATOM 2435 C CA . GLY A 1 310 ? -1.206 -6.488 -15.617 1 91.62 310 GLY A CA 1
ATOM 2436 C C . GLY A 1 310 ? -2.025 -5.605 -16.531 1 91.62 310 GLY A C 1
ATOM 2437 O O . GLY A 1 310 ? -2.879 -4.844 -16.078 1 91.62 310 GLY A O 1
ATOM 2438 N N . SER A 1 311 ? -1.813 -5.715 -17.797 1 89.5 311 SER A N 1
ATOM 2439 C CA . SER A 1 311 ? -2.586 -4.957 -18.766 1 89.5 311 SER A CA 1
ATOM 2440 C C . SER A 1 311 ? -4.043 -5.402 -18.781 1 89.5 311 SER A C 1
ATOM 2442 O O . SER A 1 311 ? -4.941 -4.602 -19.062 1 89.5 311 SER A O 1
ATOM 2444 N N . VAL A 1 312 ? -4.238 -6.664 -18.547 1 88.12 312 VAL A N 1
ATOM 2445 C CA . VAL A 1 312 ? -5.602 -7.172 -18.438 1 88.12 312 VAL A CA 1
ATOM 2446 C C . VAL A 1 312 ? -6.305 -6.512 -17.25 1 88.12 312 VAL A C 1
ATOM 2448 O O . VAL A 1 312 ? -7.461 -6.09 -17.359 1 88.12 312 VAL A O 1
ATOM 2451 N N . SER A 1 313 ? -5.605 -6.461 -16.156 1 84.19 313 SER A N 1
ATOM 2452 C CA . SER A 1 313 ? -6.152 -5.836 -14.953 1 84.19 313 SER A CA 1
ATOM 2453 C C . SER A 1 313 ? -6.488 -4.371 -15.203 1 84.19 313 SER A C 1
ATOM 2455 O O . SER A 1 313 ? -7.52 -3.879 -14.734 1 84.19 313 SER A O 1
ATOM 2457 N N . GLU A 1 314 ? -5.637 -3.719 -15.883 1 81.06 314 GLU A N 1
ATOM 2458 C CA . GLU A 1 314 ? -5.863 -2.311 -16.203 1 81.06 314 GLU A CA 1
ATOM 2459 C C . GLU A 1 314 ? -7.09 -2.135 -17.094 1 81.06 314 GLU A C 1
ATOM 2461 O O . GLU A 1 314 ? -7.844 -1.171 -16.938 1 81.06 314 GLU A O 1
ATOM 2466 N N . ALA A 1 315 ? -7.219 -3.037 -18 1 78.19 315 ALA A N 1
ATOM 2467 C CA . ALA A 1 315 ? -8.359 -2.98 -18.922 1 78.19 315 ALA A CA 1
ATOM 2468 C C . ALA A 1 315 ? -9.664 -3.254 -18.188 1 78.19 315 ALA A C 1
ATOM 2470 O O . ALA A 1 315 ? -10.711 -2.697 -18.531 1 78.19 315 ALA A O 1
ATOM 2471 N N . GLN A 1 316 ? -9.594 -4.059 -17.219 1 72.69 316 GLN A N 1
ATOM 2472 C CA . GLN A 1 316 ? -10.789 -4.43 -16.469 1 72.69 316 GLN A CA 1
ATOM 2473 C C . GLN A 1 316 ? -11.156 -3.357 -15.445 1 72.69 316 GLN A C 1
ATOM 2475 O O . GLN A 1 316 ? -12.336 -3.045 -15.258 1 72.69 316 GLN A O 1
ATOM 2480 N N . TYR A 1 317 ? -10.219 -2.836 -14.734 1 61.38 317 TYR A N 1
ATOM 2481 C CA . TYR A 1 317 ? -10.461 -1.916 -13.633 1 61.38 317 TYR A CA 1
ATOM 2482 C C . TYR A 1 317 ? -10.516 -0.475 -14.125 1 61.38 317 TYR A C 1
ATOM 2484 O O . TYR A 1 317 ? -11.039 0.404 -13.438 1 61.38 317 TYR A O 1
ATOM 2492 N N . GLY A 1 318 ? -9.828 -0.237 -15.25 1 56.16 318 GLY A N 1
ATOM 2493 C CA . GLY A 1 318 ? -9.828 1.146 -15.703 1 56.16 318 GLY A CA 1
ATOM 2494 C C . GLY A 1 318 ? -11.211 1.659 -16.062 1 56.16 318 GLY A C 1
ATOM 2495 O O . GLY A 1 318 ? -11.664 1.511 -17.188 1 56.16 318 GLY A O 1
ATOM 2496 N N . ARG A 1 319 ? -12.141 1.55 -15.008 1 50.66 319 ARG A N 1
ATOM 2497 C CA . ARG A 1 319 ? -13.57 1.839 -15.039 1 50.66 319 ARG A CA 1
ATOM 2498 C C . ARG A 1 319 ? -13.891 2.938 -16.047 1 50.66 319 ARG A C 1
ATOM 2500 O O . ARG A 1 319 ? -14.922 2.893 -16.719 1 50.66 319 ARG A O 1
ATOM 2507 N N . GLN A 1 320 ? -13.336 4.227 -15.844 1 48.59 320 GLN A N 1
ATOM 2508 C CA . GLN A 1 320 ? -14.031 5.305 -16.531 1 48.59 320 GLN A CA 1
ATOM 2509 C C . GLN A 1 320 ? -14.008 5.09 -18.047 1 48.59 320 GLN A C 1
ATOM 2511 O O . GLN A 1 320 ? -14.789 5.699 -18.781 1 48.59 320 GLN A O 1
ATOM 2516 N N . GLN A 1 321 ? -13.07 4.34 -18.531 1 51.53 321 GLN A N 1
ATOM 2517 C CA . GLN A 1 321 ? -13.008 4.383 -19.984 1 51.53 321 GLN A CA 1
ATOM 2518 C C . GLN A 1 321 ? -13 2.975 -20.578 1 51.53 321 GLN A C 1
ATOM 2520 O O . GLN A 1 321 ? -12.375 2.068 -20.031 1 51.53 321 GLN A O 1
ATOM 2525 N N . ARG A 1 322 ? -14.102 2.561 -21.266 1 53.12 322 ARG A N 1
ATOM 2526 C CA . ARG A 1 322 ? -14.125 1.366 -22.109 1 53.12 322 ARG A CA 1
ATOM 2527 C C . ARG A 1 322 ? -12.734 1.024 -22.609 1 53.12 322 ARG A C 1
ATOM 2529 O O . ARG A 1 322 ? -12.008 1.899 -23.094 1 53.12 322 ARG A O 1
ATOM 2536 N N . PRO A 1 323 ? -12.375 -0.342 -22.062 1 61.28 323 PRO A N 1
ATOM 2537 C CA . PRO A 1 323 ? -11.078 -0.667 -22.672 1 61.28 323 PRO A CA 1
ATOM 2538 C C . PRO A 1 323 ? -11.055 -0.385 -24.172 1 61.28 323 PRO A C 1
ATOM 2540 O O . PRO A 1 323 ? -12.023 -0.678 -24.875 1 61.28 323 PRO A O 1
ATOM 2543 N N . VAL A 1 324 ? -10.188 0.33 -24.516 1 66.44 324 VAL A N 1
ATOM 2544 C CA . VAL A 1 324 ? -9.969 0.686 -25.906 1 66.44 324 VAL A CA 1
ATOM 2545 C C . VAL A 1 324 ? -9.602 -0.561 -26.703 1 66.44 324 VAL A C 1
ATOM 2547 O O . VAL A 1 324 ? -8.867 -1.425 -26.219 1 66.44 324 VAL A O 1
ATOM 2550 N N . MET A 1 325 ? -10.305 -0.804 -27.734 1 76.19 325 MET A N 1
ATOM 2551 C CA . MET A 1 325 ? -10.07 -1.914 -28.656 1 76.19 325 MET A CA 1
ATOM 2552 C C . MET A 1 325 ? -8.578 -2.115 -28.891 1 76.19 325 MET A C 1
ATOM 2554 O O . MET A 1 325 ? -8.094 -3.25 -28.938 1 76.19 325 MET A O 1
ATOM 2558 N N . GLU A 1 326 ? -7.953 -1.094 -28.891 1 81 326 GLU A N 1
ATOM 2559 C CA . GLU A 1 326 ? -6.516 -1.166 -29.141 1 81 326 GLU A CA 1
ATOM 2560 C C . GLU A 1 326 ? -5.793 -1.85 -27.969 1 81 326 GLU A C 1
ATOM 2562 O O . GLU A 1 326 ? -4.84 -2.602 -28.188 1 81 326 GLU A O 1
ATOM 2567 N N . GLN A 1 327 ? -6.32 -1.654 -26.859 1 84.25 327 GLN A N 1
ATOM 2568 C CA . GLN A 1 327 ? -5.711 -2.254 -25.672 1 84.25 327 GLN A CA 1
ATOM 2569 C C . GLN A 1 327 ? -5.953 -3.758 -25.625 1 84.25 327 GLN A C 1
ATOM 2571 O O . GLN A 1 327 ? -5.059 -4.527 -25.266 1 84.25 327 GLN A O 1
ATOM 2576 N N . ILE A 1 328 ? -7.086 -4.168 -26.016 1 86.25 328 ILE A N 1
ATOM 2577 C CA . ILE A 1 328 ? -7.449 -5.578 -26.016 1 86.25 328 ILE A CA 1
ATOM 2578 C C . ILE A 1 328 ? -6.621 -6.328 -27.047 1 86.25 328 ILE A C 1
ATOM 2580 O O . ILE A 1 328 ? -6.086 -7.402 -26.781 1 86.25 328 ILE A O 1
ATOM 2584 N N . ILE A 1 329 ? -6.5 -5.703 -28.234 1 87.56 329 ILE A N 1
ATOM 2585 C CA . ILE A 1 329 ? -5.719 -6.309 -29.297 1 87.56 329 ILE A CA 1
ATOM 2586 C C . ILE A 1 329 ? -4.262 -6.445 -28.859 1 87.56 329 ILE A C 1
ATOM 2588 O O . ILE A 1 329 ? -3.627 -7.477 -29.109 1 87.56 329 ILE A O 1
ATOM 2592 N N . HIS A 1 330 ? -3.861 -5.438 -28.172 1 90.75 330 HIS A N 1
ATOM 2593 C CA . HIS A 1 330 ? -2.477 -5.457 -27.719 1 90.75 330 HIS A CA 1
ATOM 2594 C C . HIS A 1 330 ? -2.246 -6.59 -26.719 1 90.75 330 HIS A C 1
ATOM 2596 O O . HIS A 1 330 ? -1.183 -7.215 -26.719 1 90.75 330 HIS A O 1
ATOM 2602 N N . ILE A 1 331 ? -3.164 -6.863 -25.891 1 92.88 331 ILE A N 1
ATOM 2603 C CA . ILE A 1 331 ? -3.061 -7.945 -24.922 1 92.88 331 ILE A CA 1
ATOM 2604 C C . ILE A 1 331 ? -2.984 -9.289 -25.656 1 92.88 331 ILE A C 1
ATOM 2606 O O . ILE A 1 331 ? -2.113 -10.109 -25.359 1 92.88 331 ILE A O 1
ATOM 2610 N N . GLY A 1 332 ? -3.859 -9.492 -26.641 1 93 332 GLY A N 1
ATOM 2611 C CA . GLY A 1 332 ? -3.857 -10.719 -27.406 1 93 332 GLY A CA 1
ATOM 2612 C C . GLY A 1 332 ? -2.566 -10.938 -28.188 1 93 332 GLY A C 1
ATOM 2613 O O . GLY A 1 332 ? -2.031 -12.047 -28.203 1 93 332 GLY A O 1
ATOM 2614 N N . GLU A 1 333 ? -2.121 -9.883 -28.719 1 94.38 333 GLU A N 1
ATOM 2615 C CA . GLU A 1 333 ? -0.868 -9.961 -29.469 1 94.38 333 GLU A CA 1
ATOM 2616 C C . GLU A 1 333 ? 0.308 -10.25 -28.547 1 94.38 333 GLU A C 1
ATOM 2618 O O . GLU A 1 333 ? 1.223 -10.992 -28.906 1 94.38 333 GLU A O 1
ATOM 2623 N N . SER A 1 334 ? 0.236 -9.648 -27.406 1 96.25 334 SER A N 1
ATOM 2624 C CA . SER A 1 334 ? 1.312 -9.867 -26.453 1 96.25 334 SER A CA 1
ATOM 2625 C C . SER A 1 334 ? 1.343 -11.312 -25.969 1 96.25 334 SER A C 1
ATOM 2627 O O . SER A 1 334 ? 2.416 -11.883 -25.766 1 96.25 334 SER A O 1
ATOM 2629 N N . LEU A 1 335 ? 0.225 -11.938 -25.781 1 96.88 335 LEU A N 1
ATOM 2630 C CA . LEU A 1 335 ? 0.154 -13.352 -25.406 1 96.88 335 LEU A CA 1
ATOM 2631 C C . LEU A 1 335 ? 0.693 -14.234 -26.516 1 96.88 335 LEU A C 1
ATOM 2633 O O . LEU A 1 335 ? 1.459 -15.172 -26.266 1 96.88 335 LEU A O 1
ATOM 2637 N N . ARG A 1 336 ? 0.318 -13.875 -27.734 1 96.06 336 ARG A N 1
ATOM 2638 C CA . ARG A 1 336 ? 0.805 -14.617 -28.891 1 96.06 336 ARG A CA 1
ATOM 2639 C C . ARG A 1 336 ? 2.324 -14.523 -29 1 96.06 336 ARG A C 1
ATOM 2641 O O . ARG A 1 336 ? 3.002 -15.539 -29.172 1 96.06 336 ARG A O 1
ATOM 2648 N N . ASP A 1 337 ? 2.783 -13.297 -28.875 1 96.31 337 ASP A N 1
ATOM 2649 C CA . ASP A 1 337 ? 4.223 -13.078 -28.984 1 96.31 337 ASP A CA 1
ATOM 2650 C C . ASP A 1 337 ? 4.973 -13.82 -27.875 1 96.31 337 ASP A C 1
ATOM 2652 O O . ASP A 1 337 ? 6.066 -14.344 -28.094 1 96.31 337 ASP A O 1
ATOM 2656 N N . TRP A 1 338 ? 4.438 -13.867 -26.734 1 97.44 338 TRP A N 1
ATOM 2657 C CA . TRP A 1 338 ? 5.086 -14.523 -25.594 1 97.44 338 TRP A CA 1
ATOM 2658 C C . TRP A 1 338 ? 5.238 -16.016 -25.859 1 97.44 338 TRP A C 1
ATOM 2660 O O . TRP A 1 338 ? 6.332 -16.578 -25.703 1 97.44 338 TRP A O 1
ATOM 2670 N N . ILE A 1 339 ? 4.172 -16.734 -26.234 1 96.94 339 ILE A N 1
ATOM 2671 C CA . ILE A 1 339 ? 4.203 -18.172 -26.391 1 96.94 339 ILE A CA 1
ATOM 2672 C C . ILE A 1 339 ? 5.086 -18.531 -27.594 1 96.94 339 ILE A C 1
ATOM 2674 O O . ILE A 1 339 ? 5.766 -19.562 -27.578 1 96.94 339 ILE A O 1
ATOM 2678 N N . GLU A 1 340 ? 5.121 -17.656 -28.578 1 95 340 GLU A N 1
ATOM 2679 C CA . GLU A 1 340 ? 5.91 -17.906 -29.781 1 95 340 GLU A CA 1
ATOM 2680 C C . GLU A 1 340 ? 7.395 -17.656 -29.531 1 95 340 GLU A C 1
ATOM 2682 O O . GLU A 1 340 ? 8.25 -18.281 -30.156 1 95 340 GLU A O 1
ATOM 2687 N N . SER A 1 341 ? 7.645 -16.719 -28.609 1 95.06 341 SER A N 1
ATOM 2688 C CA . SER A 1 341 ? 9.031 -16.344 -28.359 1 95.06 341 SER A CA 1
ATOM 2689 C C . SER A 1 341 ? 9.641 -17.203 -27.25 1 95.06 341 SER A C 1
ATOM 2691 O O . SER A 1 341 ? 10.828 -17.062 -26.938 1 95.06 341 SER A O 1
ATOM 2693 N N . LEU A 1 342 ? 8.906 -18.141 -26.688 1 95.62 342 LEU A N 1
ATOM 2694 C CA . LEU A 1 342 ? 9.391 -18.938 -25.578 1 95.62 342 LEU A CA 1
ATOM 2695 C C . LEU A 1 342 ? 10.555 -19.828 -26.016 1 95.62 342 LEU A C 1
ATOM 2697 O O . LEU A 1 342 ? 10.508 -20.438 -27.078 1 95.62 342 LEU A O 1
ATOM 2701 N N . ARG A 1 343 ? 11.617 -19.891 -25.25 1 93.88 343 ARG A N 1
ATOM 2702 C CA . ARG A 1 343 ? 12.75 -20.781 -25.516 1 93.88 343 ARG A CA 1
ATOM 2703 C C . ARG A 1 343 ? 12.305 -22.234 -25.609 1 93.88 343 ARG A C 1
ATOM 2705 O O . ARG A 1 343 ? 11.422 -22.672 -24.875 1 93.88 343 ARG A O 1
ATOM 2712 N N . PRO A 1 344 ? 12.953 -23.016 -26.359 1 92.62 344 PRO A N 1
ATOM 2713 C CA . PRO A 1 344 ? 12.539 -24.406 -26.594 1 92.62 344 PRO A CA 1
ATOM 2714 C C . PRO A 1 344 ? 12.547 -25.25 -25.312 1 92.62 344 PRO A C 1
ATOM 2716 O O . PRO A 1 344 ? 11.695 -26.125 -25.141 1 92.62 344 PRO A O 1
ATOM 2719 N N . ASP A 1 345 ? 13.453 -24.938 -24.469 1 92.12 345 ASP A N 1
ATOM 2720 C CA . ASP A 1 345 ? 13.57 -25.75 -23.25 1 92.12 345 ASP A CA 1
ATOM 2721 C C . ASP A 1 345 ? 12.43 -25.469 -22.281 1 92.12 345 ASP A C 1
ATOM 2723 O O . ASP A 1 345 ? 12.188 -26.234 -21.344 1 92.12 345 ASP A O 1
ATOM 2727 N N . LEU A 1 346 ? 11.664 -24.406 -22.547 1 95.75 346 LEU A N 1
ATOM 2728 C CA . LEU A 1 346 ? 10.562 -24.031 -21.656 1 95.75 346 LEU A CA 1
ATOM 2729 C C . LEU A 1 346 ? 9.219 -24.328 -22.297 1 95.75 346 LEU A C 1
ATOM 2731 O O . LEU A 1 346 ? 8.172 -24 -21.75 1 95.75 346 LEU A O 1
ATOM 2735 N N . ARG A 1 347 ? 9.219 -24.969 -23.438 1 95.12 347 ARG A N 1
ATOM 2736 C CA . ARG A 1 347 ? 7.984 -25.344 -24.125 1 95.12 347 ARG A CA 1
ATOM 2737 C C . ARG A 1 347 ? 7.504 -26.719 -23.656 1 95.12 347 ARG A C 1
ATOM 2739 O O . ARG A 1 347 ? 8.305 -27.547 -23.219 1 95.12 347 ARG A O 1
ATOM 2746 N N . LEU A 1 348 ? 6.262 -27.047 -23.75 1 95.31 348 LEU A N 1
ATOM 2747 C CA . LEU A 1 348 ? 5.676 -28.312 -23.312 1 95.31 348 LEU A CA 1
ATOM 2748 C C . LEU A 1 348 ? 5.988 -29.422 -24.312 1 95.31 348 LEU A C 1
ATOM 2750 O O . LEU A 1 348 ? 6.066 -30.594 -23.938 1 95.31 348 LEU A O 1
ATOM 2754 N N . TYR A 1 349 ? 6.098 -28.969 -25.531 1 93.44 349 TYR A N 1
ATOM 2755 C C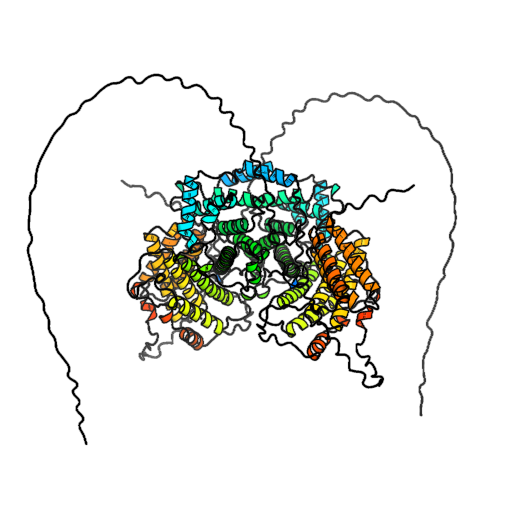A . TYR A 1 349 ? 6.273 -29.953 -26.594 1 93.44 349 TYR A CA 1
ATOM 2756 C C . TYR A 1 349 ? 7.551 -29.688 -27.391 1 93.44 349 TYR A C 1
ATOM 2758 O O . TYR A 1 349 ? 8.008 -28.547 -27.453 1 93.44 349 TYR A O 1
ATOM 2766 N N . ASP A 1 350 ? 8.148 -30.734 -27.875 1 88 350 ASP A N 1
ATOM 2767 C CA . ASP A 1 350 ? 9.266 -30.688 -28.828 1 88 350 ASP A CA 1
ATOM 2768 C C . ASP A 1 350 ? 8.914 -31.406 -30.125 1 88 350 ASP A C 1
ATOM 2770 O O . ASP A 1 350 ? 9.195 -32.594 -30.281 1 88 350 ASP A O 1
ATOM 2774 N N . PRO A 1 351 ? 8.703 -30.812 -31.219 1 76.81 351 PRO A N 1
ATOM 2775 C CA . PRO A 1 351 ? 7.559 -29.984 -31.562 1 76.81 351 PRO A CA 1
ATOM 2776 C C . PRO A 1 351 ? 6.227 -30.703 -31.391 1 76.81 351 PRO A C 1
ATOM 2778 O O . PRO A 1 351 ? 5.203 -30.062 -31.109 1 76.81 351 PRO A O 1
ATOM 2781 N N . MET A 1 352 ? 6.309 -32.188 -31.531 1 81.81 352 MET A N 1
ATOM 2782 C CA . MET A 1 352 ? 5.059 -32.938 -31.469 1 81.81 352 MET A CA 1
ATOM 2783 C C . MET A 1 352 ? 5.066 -33.875 -30.266 1 81.81 352 MET A C 1
ATOM 2785 O O . MET A 1 352 ? 4.023 -34.438 -29.891 1 81.81 352 MET A O 1
ATOM 2789 N N . GLU A 1 353 ? 6.242 -34 -29.609 1 90.19 353 GLU A N 1
ATOM 2790 C CA . GLU A 1 353 ? 6.363 -34.875 -28.469 1 90.19 353 GLU A CA 1
ATOM 2791 C C . GLU A 1 353 ? 6.375 -34.125 -27.156 1 90.19 353 GLU A C 1
ATOM 2793 O O . GLU A 1 353 ? 7.02 -33.062 -27.047 1 90.19 353 GLU A O 1
ATOM 2798 N N . ARG A 1 354 ? 5.637 -34.688 -26.219 1 91.81 354 ARG A N 1
ATOM 2799 C CA . ARG A 1 354 ? 5.578 -34.062 -24.891 1 91.81 354 ARG A CA 1
ATOM 2800 C C . ARG A 1 354 ? 6.93 -34.125 -24.203 1 91.81 354 ARG A C 1
ATOM 2802 O O . ARG A 1 354 ? 7.555 -35.188 -24.141 1 91.81 354 ARG A O 1
ATOM 2809 N N . ARG A 1 355 ? 7.465 -33.062 -23.734 1 93.06 355 ARG A N 1
ATOM 2810 C CA . ARG A 1 355 ? 8.742 -33 -23.031 1 93.06 355 ARG A CA 1
ATOM 2811 C C . ARG A 1 355 ? 8.617 -33.562 -21.609 1 93.06 355 ARG A C 1
ATOM 2813 O O . ARG A 1 355 ? 7.508 -33.781 -21.125 1 93.06 355 ARG A O 1
ATOM 2820 N N . ALA A 1 356 ? 9.852 -33.688 -21.031 1 92.44 356 ALA A N 1
ATOM 2821 C CA . ALA A 1 356 ? 9.898 -34.188 -19.656 1 92.44 356 ALA A CA 1
ATOM 2822 C C . ALA A 1 356 ? 9.203 -33.25 -18.688 1 92.44 356 ALA A C 1
ATOM 2824 O O . ALA A 1 356 ? 9.227 -32.031 -18.875 1 92.44 356 ALA A O 1
ATOM 2825 N N . TYR A 1 357 ? 8.695 -33.844 -17.672 1 93.56 357 TYR A N 1
ATOM 2826 C CA . TYR A 1 357 ? 7.918 -33.094 -16.688 1 93.56 357 TYR A CA 1
ATOM 2827 C C . TYR A 1 357 ? 8.805 -32.156 -15.898 1 93.56 357 TYR A C 1
ATOM 2829 O O . TYR A 1 357 ? 9.789 -32.562 -15.281 1 93.56 357 TYR A O 1
ATOM 2837 N N . ARG A 1 358 ? 8.539 -30.938 -15.969 1 93.81 358 ARG A N 1
ATOM 2838 C CA . ARG A 1 358 ? 9.102 -29.859 -15.156 1 93.81 358 ARG A CA 1
ATOM 2839 C C . ARG A 1 358 ? 8 -29.016 -14.531 1 93.81 358 ARG A C 1
ATOM 2841 O O . ARG A 1 358 ? 7.293 -28.281 -15.227 1 93.81 358 ARG A O 1
ATOM 2848 N N . PRO A 1 359 ? 7.906 -29.094 -13.258 1 93.5 359 PRO A N 1
ATOM 2849 C CA . PRO A 1 359 ? 6.75 -28.484 -12.594 1 93.5 359 PRO A CA 1
ATOM 2850 C C . PRO A 1 359 ? 6.605 -27 -12.914 1 93.5 359 PRO A C 1
ATOM 2852 O O . PRO A 1 359 ? 5.492 -26.516 -13.148 1 93.5 359 PRO A O 1
ATOM 2855 N N . PHE A 1 360 ? 7.691 -26.234 -12.992 1 96.06 360 PHE A N 1
ATOM 2856 C CA . PHE A 1 360 ? 7.609 -24.797 -13.172 1 96.06 360 PHE A CA 1
ATOM 2857 C C . PHE A 1 360 ? 7.266 -24.453 -14.617 1 96.06 360 PHE A C 1
ATOM 2859 O O . PHE A 1 360 ? 6.652 -23.406 -14.883 1 96.06 360 PHE A O 1
ATOM 2866 N N . VAL A 1 361 ? 7.641 -25.266 -15.531 1 96.88 361 VAL A N 1
ATOM 2867 C CA . VAL A 1 361 ? 7.246 -25.062 -16.922 1 96.88 361 VAL A CA 1
ATOM 2868 C C . VAL A 1 361 ? 5.738 -25.25 -17.062 1 96.88 361 VAL A C 1
ATOM 2870 O O . VAL A 1 361 ? 5.07 -24.484 -17.75 1 96.88 361 VAL A O 1
ATOM 2873 N N . TYR A 1 362 ? 5.238 -26.297 -16.391 1 97.44 362 TYR A N 1
ATOM 2874 C CA . TYR A 1 362 ? 3.799 -26.531 -16.391 1 97.44 362 TYR A CA 1
ATOM 2875 C C . TYR A 1 362 ? 3.059 -25.328 -15.805 1 97.44 362 TYR A C 1
ATOM 2877 O O . TYR A 1 362 ? 2.072 -24.859 -16.375 1 97.44 362 TYR A O 1
ATOM 2885 N N . GLN A 1 363 ? 3.596 -24.828 -14.727 1 97.19 363 GLN A N 1
ATOM 2886 C CA . GLN A 1 363 ? 2.959 -23.688 -14.062 1 97.19 363 GLN A CA 1
ATOM 2887 C C . GLN A 1 363 ? 2.98 -22.453 -14.961 1 97.19 363 GLN A C 1
ATOM 2889 O O . GLN A 1 363 ? 2.023 -21.672 -14.977 1 97.19 363 GLN A O 1
ATOM 2894 N N . LEU A 1 364 ? 4.039 -22.234 -15.648 1 97.81 364 LEU A N 1
ATOM 2895 C CA . LEU A 1 364 ? 4.133 -21.125 -16.578 1 97.81 364 LEU A CA 1
ATOM 2896 C C . LEU A 1 364 ? 3.047 -21.203 -17.656 1 97.81 364 LEU A C 1
ATOM 2898 O O . LEU A 1 364 ? 2.41 -20.203 -17.984 1 97.81 364 LEU A O 1
ATOM 2902 N N . HIS A 1 365 ? 2.822 -22.375 -18.141 1 98.38 365 HIS A N 1
ATOM 2903 C CA . HIS A 1 365 ? 1.809 -22.547 -19.172 1 98.38 365 HIS A CA 1
ATOM 2904 C C . HIS A 1 365 ? 0.403 -22.422 -18.594 1 98.38 365 HIS A C 1
ATOM 2906 O O . HIS A 1 365 ? -0.508 -21.938 -19.266 1 98.38 365 HIS A O 1
ATOM 2912 N N . ILE A 1 366 ? 0.243 -22.922 -17.375 1 98.44 366 ILE A N 1
ATOM 2913 C CA . ILE A 1 366 ? -1.033 -22.719 -16.703 1 98.44 366 ILE A CA 1
ATOM 2914 C C . ILE A 1 366 ? -1.335 -21.219 -16.609 1 98.44 366 ILE A C 1
ATOM 2916 O O . ILE A 1 366 ? -2.453 -20.781 -16.906 1 98.44 366 ILE A O 1
ATOM 2920 N N . MET A 1 367 ? -0.353 -20.469 -16.234 1 98.06 367 MET A N 1
ATOM 2921 C CA . MET A 1 367 ? -0.494 -19.031 -16.156 1 98.06 367 MET A CA 1
ATOM 2922 C C . MET A 1 367 ? -0.816 -18.438 -17.531 1 98.06 367 MET A C 1
ATOM 2924 O O . MET A 1 367 ? -1.65 -17.531 -17.641 1 98.06 367 MET A O 1
ATOM 2928 N N . TYR A 1 368 ? -0.145 -18.922 -18.516 1 98.31 368 TYR A N 1
ATOM 2929 C CA . TYR A 1 368 ? -0.388 -18.469 -19.891 1 98.31 368 TYR A CA 1
ATOM 2930 C C . TYR A 1 368 ? -1.837 -18.719 -20.297 1 98.31 368 TYR A C 1
ATOM 2932 O O . TYR A 1 368 ? -2.514 -17.797 -20.766 1 98.31 368 TYR A O 1
ATOM 2940 N N . PHE A 1 369 ? -2.328 -19.922 -20.109 1 98.5 369 PHE A N 1
ATOM 2941 C CA . PHE A 1 369 ? -3.691 -20.266 -20.5 1 98.5 369 PHE A CA 1
ATOM 2942 C C . PHE A 1 369 ? -4.703 -19.469 -19.688 1 98.5 369 PHE A C 1
ATOM 2944 O O . PHE A 1 369 ? -5.773 -19.109 -20.188 1 98.5 369 PHE A O 1
ATOM 2951 N N . THR A 1 370 ? -4.359 -19.234 -18.422 1 97.38 370 THR A N 1
ATOM 2952 C CA . THR A 1 370 ? -5.199 -18.359 -17.609 1 97.38 370 THR A CA 1
ATOM 2953 C C . THR A 1 370 ? -5.293 -16.969 -18.25 1 97.38 370 THR A C 1
ATOM 2955 O O . THR A 1 370 ? -6.375 -16.375 -18.312 1 97.38 370 THR A O 1
ATOM 2958 N N . GLY A 1 371 ? -4.137 -16.438 -18.719 1 96.31 371 GLY A N 1
ATOM 2959 C CA . GLY A 1 371 ? -4.125 -15.172 -19.438 1 96.31 371 GLY A CA 1
ATOM 2960 C C . GLY A 1 371 ? -4.988 -15.18 -20.688 1 96.31 371 GLY A C 1
ATOM 2961 O O . GLY A 1 371 ? -5.668 -14.195 -20.984 1 96.31 371 GLY A O 1
ATOM 2962 N N . VAL A 1 372 ? -5.008 -16.281 -21.359 1 96.25 372 VAL A N 1
ATOM 2963 C CA . VAL A 1 372 ? -5.809 -16.422 -22.578 1 96.25 372 VAL A CA 1
ATOM 2964 C C . VAL A 1 372 ? -7.293 -16.344 -22.234 1 96.25 372 VAL A C 1
ATOM 2966 O O . VAL A 1 372 ? -8.07 -15.672 -22.906 1 96.25 372 VAL A O 1
ATOM 2969 N N . ILE A 1 373 ? -7.688 -17.031 -21.203 1 95.12 373 ILE A N 1
ATOM 2970 C CA . ILE A 1 373 ? -9.086 -17.031 -20.781 1 95.12 373 ILE A CA 1
ATOM 2971 C C . ILE A 1 373 ? -9.492 -15.602 -20.391 1 95.12 373 ILE A C 1
ATOM 2973 O O . ILE A 1 373 ? -10.555 -15.125 -20.812 1 95.12 373 ILE A O 1
ATOM 2977 N N . LEU A 1 374 ? -8.656 -14.945 -19.656 1 92.62 374 LEU A N 1
ATOM 2978 C CA . LEU A 1 374 ? -8.961 -13.594 -19.203 1 92.62 374 LEU A CA 1
ATOM 2979 C C . LEU A 1 374 ? -9.023 -12.633 -20.391 1 92.62 374 LEU A C 1
ATOM 2981 O O . LEU A 1 374 ? -9.828 -11.703 -20.406 1 92.62 374 LEU A O 1
ATOM 2985 N N . PHE A 1 375 ? -8.164 -12.781 -21.328 1 91.44 375 PHE A N 1
ATOM 2986 C CA . PHE A 1 375 ? -8.172 -11.984 -22.547 1 91.44 375 PHE A CA 1
ATOM 2987 C C . PHE A 1 375 ? -9.508 -12.133 -23.281 1 91.44 375 PHE A C 1
ATOM 2989 O O . PHE A 1 375 ? -10.125 -11.141 -23.656 1 91.44 375 PHE A O 1
ATOM 2996 N N . TYR A 1 376 ? -9.984 -13.352 -23.453 1 89.81 376 TYR A N 1
ATOM 2997 C CA . TYR A 1 376 ? -11.227 -13.594 -24.188 1 89.81 376 TYR A CA 1
ATOM 2998 C C . TYR A 1 376 ? -12.438 -13.133 -23.391 1 89.81 376 TYR A C 1
ATOM 3000 O O . TYR A 1 376 ? -13.492 -12.852 -23.953 1 89.81 376 TYR A O 1
ATOM 3008 N N . ARG A 1 377 ? -12.266 -13.094 -22.125 1 84.12 377 ARG A N 1
ATOM 3009 C CA . ARG A 1 377 ? -13.328 -12.547 -21.297 1 84.12 377 ARG A CA 1
ATOM 3010 C C . ARG A 1 377 ? -13.516 -11.055 -21.562 1 84.12 377 ARG A C 1
ATOM 3012 O O . ARG A 1 377 ? -14.617 -10.531 -21.406 1 84.12 377 ARG A O 1
ATOM 3019 N N . LEU A 1 378 ? -12.398 -10.422 -21.875 1 82.12 378 LEU A N 1
ATOM 3020 C CA . LEU A 1 378 ? -12.477 -9 -22.172 1 82.12 378 LEU A CA 1
ATOM 3021 C C . LEU A 1 378 ? -13.172 -8.766 -23.516 1 82.12 378 LEU A C 1
ATOM 3023 O O . LEU A 1 378 ? -13.766 -7.711 -23.734 1 82.12 378 LEU A O 1
ATOM 3027 N N . VAL A 1 379 ? -12.977 -9.844 -24.344 1 74.12 379 VAL A N 1
ATOM 3028 C CA . VAL A 1 379 ? -13.578 -9.766 -25.672 1 74.12 379 VAL A CA 1
ATOM 3029 C C . VAL A 1 379 ? -15.047 -10.156 -25.594 1 74.12 379 VAL A C 1
ATOM 3031 O O . VAL A 1 379 ? -15.445 -10.961 -24.75 1 74.12 379 VAL A O 1
ATOM 3034 N N . GLU A 1 380 ? -15.812 -9.469 -26.125 1 59.91 380 GLU A N 1
ATOM 3035 C CA . GLU A 1 380 ? -17.25 -9.68 -26.094 1 59.91 380 GLU A CA 1
ATOM 3036 C C . GLU A 1 380 ? -17.594 -11.164 -26.172 1 59.91 380 GLU A C 1
ATOM 3038 O O . GLU A 1 380 ? -16.906 -11.93 -26.859 1 59.91 380 GLU A O 1
ATOM 3043 N N . ASN A 1 381 ? -18.562 -11.562 -25.391 1 64.38 381 ASN A N 1
ATOM 3044 C CA . ASN A 1 381 ? -19.047 -12.914 -25.156 1 64.38 381 ASN A CA 1
ATOM 3045 C C . ASN A 1 381 ? -19.656 -13.531 -26.406 1 64.38 381 ASN A C 1
ATOM 3047 O O . ASN A 1 381 ? -20.797 -13.227 -26.75 1 64.38 381 ASN A O 1
ATOM 3051 N N . CYS A 1 382 ? -18.906 -14.086 -27.359 1 74.38 382 CYS A N 1
ATOM 3052 C CA . CYS A 1 382 ? -19.391 -14.891 -28.469 1 74.38 382 CYS A CA 1
ATOM 3053 C C . CYS A 1 382 ? -18.969 -16.344 -28.328 1 74.38 382 CYS A C 1
ATOM 3055 O O . CYS A 1 382 ? -18.172 -16.688 -27.453 1 74.38 382 CYS A O 1
ATOM 3057 N N . LEU A 1 383 ? -19.609 -17.141 -29.109 1 79.62 383 LEU A N 1
ATOM 3058 C CA . LEU A 1 383 ? -19.359 -18.578 -29.047 1 79.62 383 LEU A CA 1
ATOM 3059 C C . LEU A 1 383 ? -17.906 -18.891 -29.391 1 79.62 383 LEU A C 1
ATOM 3061 O O . LEU A 1 383 ? -17.312 -19.812 -28.812 1 79.62 383 LEU A O 1
ATOM 3065 N N . GLU A 1 384 ? -17.406 -18.141 -30.281 1 81.94 384 GLU A N 1
ATOM 3066 C CA . GLU A 1 384 ? -16.016 -18.359 -30.672 1 81.94 384 GLU A CA 1
ATOM 3067 C C . GLU A 1 384 ? -15.062 -18.094 -29.516 1 81.94 384 GLU A C 1
ATOM 3069 O O . GLU A 1 384 ? -14.102 -18.828 -29.297 1 81.94 384 GLU A O 1
ATOM 3074 N N . SER A 1 385 ? -15.312 -17.047 -28.797 1 86.62 385 SER A N 1
ATOM 3075 C CA . SER A 1 385 ? -14.5 -16.719 -27.625 1 86.62 385 SER A CA 1
ATOM 3076 C C . SER A 1 385 ? -14.648 -17.781 -26.547 1 86.62 385 SER A C 1
ATOM 3078 O O . SER A 1 385 ? -13.672 -18.109 -25.859 1 86.62 385 SER A O 1
ATOM 3080 N N . LEU A 1 386 ? -15.82 -18.281 -26.438 1 89.69 386 LEU A N 1
ATOM 3081 C CA . LEU A 1 386 ? -16.047 -19.328 -25.453 1 89.69 386 LEU A CA 1
ATOM 3082 C C . LEU A 1 386 ? -15.289 -20.609 -25.812 1 89.69 386 LEU A C 1
ATOM 3084 O O . LEU A 1 386 ? -14.688 -21.25 -24.953 1 89.69 386 LEU A O 1
ATOM 3088 N N . ARG A 1 387 ? -15.344 -20.938 -27.078 1 92.38 387 ARG A N 1
ATOM 3089 C CA . ARG A 1 387 ? -14.633 -22.125 -27.531 1 92.38 387 ARG A CA 1
ATOM 3090 C C . ARG A 1 387 ? -13.148 -22.031 -27.188 1 92.38 387 ARG A C 1
ATOM 3092 O O . ARG A 1 387 ? -12.562 -22.984 -26.672 1 92.38 387 ARG A O 1
ATOM 3099 N N . ALA A 1 388 ? -12.594 -20.922 -27.5 1 93 388 ALA A N 1
ATOM 3100 C CA . ALA A 1 388 ? -11.172 -20.719 -27.203 1 93 388 ALA A CA 1
ATOM 3101 C C . ALA A 1 388 ? -10.898 -20.797 -25.703 1 93 388 ALA A C 1
ATOM 3103 O O . ALA A 1 388 ? -9.898 -21.375 -25.281 1 93 388 ALA A O 1
ATOM 3104 N N . SER A 1 389 ? -11.758 -20.203 -24.906 1 95.06 389 SER A N 1
ATOM 3105 C CA . SER A 1 389 ? -11.609 -20.219 -23.453 1 95.06 389 SER A CA 1
ATOM 3106 C C . SER A 1 389 ? -11.734 -21.641 -22.906 1 95.06 389 SER A C 1
ATOM 3108 O O . SER A 1 389 ? -11.047 -22.016 -21.969 1 95.06 389 SER A O 1
ATOM 3110 N N . VAL A 1 390 ? -12.617 -22.406 -23.531 1 96.31 390 VAL A N 1
ATOM 3111 C CA . VAL A 1 390 ? -12.82 -23.781 -23.094 1 96.31 390 VAL A CA 1
ATOM 3112 C C . VAL A 1 390 ? -11.578 -24.609 -23.391 1 96.31 390 VAL A C 1
ATOM 3114 O O . VAL A 1 390 ? -11.172 -25.453 -22.578 1 96.31 390 VAL A O 1
ATOM 3117 N N . VAL A 1 391 ? -11.016 -24.406 -24.547 1 96.81 391 VAL A N 1
ATOM 3118 C CA . VAL A 1 391 ? -9.797 -25.109 -24.891 1 96.81 391 VAL A CA 1
ATOM 3119 C C . VAL A 1 391 ? -8.688 -24.781 -23.891 1 96.81 391 VAL A C 1
ATOM 3121 O O . VAL A 1 391 ? -7.984 -25.672 -23.406 1 96.81 391 VAL A O 1
ATOM 3124 N N . ALA A 1 392 ? -8.523 -23.516 -23.594 1 97.94 392 ALA A N 1
ATOM 3125 C CA . ALA A 1 392 ? -7.531 -23.094 -22.609 1 97.94 392 ALA A CA 1
ATOM 3126 C C . ALA A 1 392 ? -7.801 -23.719 -21.25 1 97.94 392 ALA A C 1
ATOM 3128 O O . ALA A 1 392 ? -6.875 -24.188 -20.578 1 97.94 392 ALA A O 1
ATOM 3129 N N . ALA A 1 393 ? -9.016 -23.75 -20.844 1 98.19 393 ALA A N 1
ATOM 3130 C CA . ALA A 1 393 ? -9.406 -24.328 -19.547 1 98.19 393 ALA A CA 1
ATOM 3131 C C . ALA A 1 393 ? -9.125 -25.828 -19.531 1 98.19 393 ALA A C 1
ATOM 3133 O O . ALA A 1 393 ? -8.664 -26.375 -18.516 1 98.19 393 ALA A O 1
ATOM 3134 N N . SER A 1 394 ? -9.438 -26.453 -20.641 1 98.31 394 SER A N 1
ATOM 3135 C CA . SER A 1 394 ? -9.148 -27.875 -20.766 1 98.31 394 SER A CA 1
ATOM 3136 C C . SER A 1 394 ? -7.652 -28.141 -20.672 1 98.31 394 SER A C 1
ATOM 3138 O O . SER A 1 394 ? -7.23 -29.141 -20.078 1 98.31 394 SER A O 1
ATOM 3140 N N . ALA A 1 395 ? -6.891 -27.312 -21.312 1 98.25 395 ALA A N 1
ATOM 3141 C CA . ALA A 1 395 ? -5.438 -27.422 -21.203 1 98.25 395 ALA A CA 1
ATOM 3142 C C . ALA A 1 395 ? -4.98 -27.297 -19.766 1 98.25 395 ALA A C 1
ATOM 3144 O O . ALA A 1 395 ? -4.133 -28.062 -19.297 1 98.25 395 ALA A O 1
ATOM 3145 N N . ILE A 1 396 ? -5.48 -26.328 -19.016 1 98.62 396 ILE A N 1
ATOM 3146 C CA . ILE A 1 396 ? -5.16 -26.125 -17.609 1 98.62 396 ILE A CA 1
ATOM 3147 C C . ILE A 1 396 ? -5.516 -27.375 -16.812 1 98.62 396 ILE A C 1
ATOM 3149 O O . ILE A 1 396 ? -4.719 -27.859 -16 1 98.62 396 ILE A O 1
ATOM 3153 N N . ALA A 1 397 ? -6.688 -27.922 -17.078 1 98.31 397 ALA A N 1
ATOM 3154 C CA . ALA A 1 397 ? -7.141 -29.125 -16.391 1 98.31 397 ALA A CA 1
ATOM 3155 C C . ALA A 1 397 ? -6.188 -30.297 -16.641 1 98.31 397 ALA A C 1
ATOM 3157 O O . ALA A 1 397 ? -5.848 -31.031 -15.703 1 98.31 397 ALA A O 1
ATOM 3158 N N . THR A 1 398 ? -5.797 -30.438 -17.844 1 97.56 398 THR A N 1
ATOM 3159 C CA . THR A 1 398 ? -4.883 -31.516 -18.203 1 97.56 398 THR A CA 1
ATOM 3160 C C . THR A 1 398 ? -3.541 -31.344 -17.5 1 97.56 398 THR A C 1
ATOM 3162 O O . THR A 1 398 ? -2.971 -32.312 -16.984 1 97.56 398 THR A O 1
ATOM 3165 N N . LEU A 1 399 ? -3.023 -30.172 -17.469 1 97.88 399 LEU A N 1
ATOM 3166 C CA . LEU A 1 399 ? -1.749 -29.906 -16.812 1 97.88 399 LEU A CA 1
ATOM 3167 C C . LEU A 1 399 ? -1.85 -30.141 -15.312 1 97.88 399 LEU A C 1
ATOM 3169 O O . LEU A 1 399 ? -0.953 -30.734 -14.711 1 97.88 399 LEU A O 1
ATOM 3173 N N . PHE A 1 400 ? -2.922 -29.719 -14.695 1 97.56 400 PHE A N 1
ATOM 3174 C CA . PHE A 1 400 ? -3.105 -29.953 -13.266 1 97.56 400 PHE A CA 1
ATOM 3175 C C . PHE A 1 400 ? -3.229 -31.438 -12.969 1 97.56 400 PHE A C 1
ATOM 3177 O O . PHE A 1 400 ? -2.768 -31.906 -11.93 1 97.56 400 PHE A O 1
ATOM 3184 N N . GLU A 1 401 ? -3.885 -32.156 -13.844 1 96.38 401 GLU A N 1
ATOM 3185 C CA . GLU A 1 401 ? -3.994 -33.594 -13.672 1 96.38 401 GLU A CA 1
ATOM 3186 C C . GLU A 1 401 ? -2.617 -34.25 -13.633 1 96.38 401 GLU A C 1
ATOM 3188 O O . GLU A 1 401 ? -2.359 -35.125 -12.797 1 96.38 401 GLU A O 1
ATOM 3193 N N . GLU A 1 402 ? -1.766 -33.844 -14.516 1 95.62 402 GLU A N 1
ATOM 3194 C CA . GLU A 1 402 ? -0.411 -34.375 -14.555 1 95.62 402 GLU A CA 1
ATOM 3195 C C . GLU A 1 402 ? 0.371 -34 -13.305 1 95.62 402 GLU A C 1
ATOM 3197 O O . GLU A 1 402 ? 1.132 -34.812 -12.773 1 95.62 402 GLU A O 1
ATOM 3202 N N . ILE A 1 403 ? 0.222 -32.812 -12.875 1 95.81 403 ILE A N 1
ATOM 3203 C CA . ILE A 1 403 ? 0.88 -32.406 -11.648 1 95.81 403 ILE A CA 1
ATOM 3204 C C . ILE A 1 403 ? 0.35 -33.188 -10.469 1 95.81 403 ILE A C 1
ATOM 3206 O O . ILE A 1 403 ? 1.115 -33.594 -9.586 1 95.81 403 ILE A O 1
ATOM 3210 N N . TYR A 1 404 ? -0.931 -33.438 -10.445 1 93.69 404 TYR A N 1
ATOM 3211 C CA . TYR A 1 404 ? -1.592 -34.188 -9.391 1 93.69 404 TYR A CA 1
ATOM 3212 C C . TYR A 1 404 ? -1.034 -35.625 -9.305 1 93.69 404 TYR A C 1
ATOM 3214 O O . TYR A 1 404 ? -0.713 -36.094 -8.211 1 93.69 404 TYR A O 1
ATOM 3222 N N . TYR A 1 405 ? -0.843 -36.281 -10.422 1 93.56 405 TYR A N 1
ATOM 3223 C CA . TYR A 1 405 ? -0.37 -37.656 -10.445 1 93.56 405 TYR A CA 1
ATOM 3224 C C . TYR A 1 405 ? 1.071 -37.75 -9.961 1 93.56 405 TYR A C 1
ATOM 3226 O O . TYR A 1 405 ? 1.505 -38.812 -9.477 1 93.56 405 TYR A O 1
ATOM 3234 N N . ARG A 1 406 ? 1.773 -36.688 -9.992 1 91.31 406 ARG A N 1
ATOM 3235 C CA . ARG A 1 406 ? 3.166 -36.656 -9.555 1 91.31 406 ARG A CA 1
ATOM 3236 C C . ARG A 1 406 ? 3.277 -36.219 -8.102 1 91.31 406 ARG A C 1
ATOM 3238 O O . ARG A 1 406 ? 4.371 -36.219 -7.535 1 91.31 406 ARG A O 1
ATOM 3245 N N . GLY A 1 407 ? 2.211 -35.781 -7.523 1 88.38 407 GLY A N 1
ATOM 3246 C CA . GLY A 1 407 ? 2.176 -35.406 -6.113 1 88.38 407 GLY A CA 1
ATOM 3247 C C . GLY A 1 407 ? 2.711 -34.031 -5.844 1 88.38 407 GLY A C 1
ATOM 3248 O O . GLY A 1 407 ? 3.092 -33.719 -4.715 1 88.38 407 GLY A O 1
ATOM 3249 N N . ASP A 1 408 ? 2.795 -33.156 -6.848 1 91.5 408 ASP A N 1
ATOM 3250 C CA . ASP A 1 408 ? 3.436 -31.844 -6.695 1 91.5 408 ASP A CA 1
ATOM 3251 C C . ASP A 1 408 ? 2.402 -30.75 -6.418 1 91.5 408 ASP A C 1
ATOM 3253 O O . ASP A 1 408 ? 2.754 -29.578 -6.297 1 91.5 408 ASP A O 1
ATOM 3257 N N . ILE A 1 409 ? 1.11 -31.094 -6.215 1 91.56 409 ILE A N 1
ATOM 3258 C CA . ILE A 1 409 ? 0.055 -30.109 -6.012 1 91.56 409 ILE A CA 1
ATOM 3259 C C . ILE A 1 409 ? 0.292 -29.359 -4.703 1 91.56 409 ILE A C 1
ATOM 3261 O O . ILE A 1 409 ? 0.069 -28.141 -4.625 1 91.56 409 ILE A O 1
ATOM 3265 N N . ILE A 1 410 ? 0.825 -30.016 -3.701 1 84.38 410 ILE A N 1
ATOM 3266 C CA . ILE A 1 410 ? 0.972 -29.453 -2.359 1 84.38 410 ILE A CA 1
ATOM 3267 C C . ILE A 1 410 ? 2.072 -28.406 -2.355 1 84.38 410 ILE A C 1
ATOM 3269 O O . ILE A 1 410 ? 2.084 -27.516 -1.498 1 84.38 410 ILE A O 1
ATOM 3273 N N . SER A 1 411 ? 2.963 -28.469 -3.307 1 88.94 411 SER A N 1
ATOM 3274 C CA . SER A 1 411 ? 4.105 -27.562 -3.344 1 88.94 411 SER A CA 1
ATOM 3275 C C . SER A 1 411 ? 3.803 -26.328 -4.184 1 88.94 411 SER A C 1
ATOM 3277 O O . SER A 1 411 ? 4.648 -25.438 -4.316 1 88.94 411 SER A O 1
ATOM 3279 N N . LEU A 1 412 ? 2.562 -26.281 -4.695 1 92.19 412 LEU A N 1
ATOM 3280 C CA . LEU A 1 412 ? 2.213 -25.172 -5.566 1 92.19 412 LEU A CA 1
ATOM 3281 C C . LEU A 1 412 ? 1.893 -23.922 -4.742 1 92.19 412 LEU A C 1
ATOM 3283 O O . LEU A 1 412 ? 1.381 -24.031 -3.627 1 92.19 412 LEU A O 1
ATOM 3287 N N . LEU A 1 413 ? 2.225 -22.781 -5.305 1 92.5 413 LEU A N 1
ATOM 3288 C CA . LEU A 1 413 ? 1.85 -21.5 -4.691 1 92.5 413 LEU A CA 1
ATOM 3289 C C . LEU A 1 413 ? 0.333 -21.359 -4.633 1 92.5 413 LEU A C 1
ATOM 3291 O O . LEU A 1 413 ? -0.378 -21.859 -5.512 1 92.5 413 LEU A O 1
ATOM 3295 N N . PRO A 1 414 ? -0.154 -20.609 -3.672 1 90.94 414 PRO A N 1
ATOM 3296 C CA . PRO A 1 414 ? -1.6 -20.484 -3.465 1 90.94 414 PRO A CA 1
ATOM 3297 C C . PRO A 1 414 ? -2.316 -19.891 -4.668 1 90.94 414 PRO A C 1
ATOM 3299 O O . PRO A 1 414 ? -3.492 -20.172 -4.902 1 90.94 414 PRO A O 1
ATOM 3302 N N . ILE A 1 415 ? -1.741 -19.141 -5.461 1 93.44 415 ILE A N 1
ATOM 3303 C CA . ILE A 1 415 ? -2.365 -18.453 -6.59 1 93.44 415 ILE A CA 1
ATOM 3304 C C . ILE A 1 415 ? -2.9 -19.484 -7.582 1 93.44 415 ILE A C 1
ATOM 3306 O O . ILE A 1 415 ? -3.771 -19.172 -8.398 1 93.44 415 ILE A O 1
ATOM 3310 N N . ASN A 1 416 ? -2.412 -20.703 -7.516 1 95.25 416 ASN A N 1
ATOM 3311 C CA . ASN A 1 416 ? -2.855 -21.766 -8.414 1 95.25 416 ASN A CA 1
ATOM 3312 C C . ASN A 1 416 ? -4.316 -22.125 -8.18 1 95.25 416 ASN A C 1
ATOM 3314 O O . ASN A 1 416 ? -5 -22.609 -9.086 1 95.25 416 ASN A O 1
ATOM 3318 N N . ASN A 1 417 ? -4.766 -21.922 -6.988 1 93.19 417 ASN A N 1
ATOM 3319 C CA . ASN A 1 417 ? -6.184 -22.188 -6.754 1 93.19 417 ASN A CA 1
ATOM 3320 C C . ASN A 1 417 ? -7.062 -21.203 -7.527 1 93.19 417 ASN A C 1
ATOM 3322 O O . ASN A 1 417 ? -8.164 -21.547 -7.961 1 93.19 417 ASN A O 1
ATOM 3326 N N . TRP A 1 418 ? -6.602 -20.031 -7.676 1 93.75 418 TRP A N 1
ATOM 3327 C CA . TRP A 1 418 ? -7.34 -19.062 -8.477 1 93.75 418 TRP A CA 1
ATOM 3328 C C . TRP A 1 418 ? -7.305 -19.438 -9.953 1 93.75 418 TRP A C 1
ATOM 3330 O O . TRP A 1 418 ? -8.281 -19.234 -10.68 1 93.75 418 TRP A O 1
ATOM 3340 N N . TYR A 1 419 ? -6.164 -19.984 -10.398 1 96.81 419 TYR A N 1
ATOM 3341 C CA . TYR A 1 419 ? -6.113 -20.469 -11.773 1 96.81 419 TYR A CA 1
ATOM 3342 C C . TYR A 1 419 ? -7.172 -21.547 -12.008 1 96.81 419 TYR A C 1
ATOM 3344 O O . TYR A 1 419 ? -7.809 -21.578 -13.07 1 96.81 419 TYR A O 1
ATOM 3352 N N . CYS A 1 420 ? -7.336 -22.328 -11.031 1 96.06 420 CYS A N 1
ATOM 3353 C CA . CYS A 1 420 ? -8.375 -23.344 -11.109 1 96.06 420 CYS A CA 1
ATOM 3354 C C . CYS A 1 420 ? -9.758 -22.719 -11.211 1 96.06 420 CYS A C 1
ATOM 3356 O O . CYS A 1 420 ? -10.594 -23.172 -11.992 1 96.06 420 CYS A O 1
ATOM 3358 N N . MET A 1 421 ? -9.914 -21.719 -10.484 1 93.31 421 MET A N 1
ATOM 3359 C CA . MET A 1 421 ? -11.203 -21.016 -10.523 1 93.31 421 MET A CA 1
ATOM 3360 C C . MET A 1 421 ? -11.461 -20.438 -11.914 1 93.31 421 MET A C 1
ATOM 3362 O O . MET A 1 421 ? -12.555 -20.578 -12.453 1 93.31 421 MET A O 1
ATOM 3366 N N . VAL A 1 422 ? -10.516 -19.781 -12.438 1 93.94 422 VAL A N 1
ATOM 3367 C CA . VAL A 1 422 ? -10.641 -19.156 -13.742 1 93.94 422 VAL A CA 1
ATOM 3368 C C . VAL A 1 422 ? -10.953 -20.219 -14.797 1 93.94 422 VAL A C 1
ATOM 3370 O O . VAL A 1 422 ? -11.797 -20 -15.672 1 93.94 422 VAL A O 1
ATOM 3373 N N . ALA A 1 423 ? -10.328 -21.359 -14.695 1 96.62 423 ALA A N 1
ATOM 3374 C CA . ALA A 1 423 ? -10.539 -22.438 -15.656 1 96.62 423 ALA A CA 1
ATOM 3375 C C . ALA A 1 423 ? -11.938 -23.047 -15.5 1 96.62 423 ALA A C 1
ATOM 3377 O O . ALA A 1 423 ? -12.531 -23.5 -16.484 1 96.62 423 ALA A O 1
ATOM 3378 N N . SER A 1 424 ? -12.484 -23.031 -14.344 1 94.88 424 SER A N 1
ATOM 3379 C CA . SER A 1 424 ? -13.766 -23.656 -14.078 1 94.88 424 SER A CA 1
ATOM 3380 C C . SER A 1 424 ? -14.906 -22.906 -14.742 1 94.88 424 SER A C 1
ATOM 3382 O O . SER A 1 424 ? -15.906 -23.5 -15.156 1 94.88 424 SER A O 1
ATOM 3384 N N . VAL A 1 425 ? -14.742 -21.656 -14.898 1 90.75 425 VAL A N 1
ATOM 3385 C CA . VAL A 1 425 ? -15.828 -20.812 -15.391 1 90.75 425 VAL A CA 1
ATOM 3386 C C . VAL A 1 425 ? -16.172 -21.203 -16.828 1 90.75 425 VAL A C 1
ATOM 3388 O O . VAL A 1 425 ? -17.312 -21.547 -17.141 1 90.75 425 VAL A O 1
ATOM 3391 N N . PRO A 1 426 ? -15.227 -21.172 -17.75 1 93.12 426 PRO A N 1
ATOM 3392 C CA . PRO A 1 426 ? -15.578 -21.609 -19.109 1 93.12 426 PRO A CA 1
ATOM 3393 C C . PRO A 1 426 ? -16.016 -23.062 -19.172 1 93.12 426 PRO A C 1
ATOM 3395 O O . PRO A 1 426 ? -16.859 -23.422 -20 1 93.12 426 PRO A O 1
ATOM 3398 N N . LEU A 1 427 ? -15.477 -23.906 -18.328 1 94.81 427 LEU A N 1
ATOM 3399 C CA . LEU A 1 427 ? -15.844 -25.312 -18.344 1 94.81 427 LEU A CA 1
ATOM 3400 C C . LEU A 1 427 ? -17.297 -25.5 -17.922 1 94.81 427 LEU A C 1
ATOM 3402 O O . LEU A 1 427 ? -18.016 -26.328 -18.516 1 94.81 427 LEU A O 1
ATOM 3406 N N . VAL A 1 428 ? -17.734 -24.781 -16.953 1 91.69 428 VAL A N 1
ATOM 3407 C CA . VAL A 1 428 ? -19.125 -24.859 -16.484 1 91.69 428 VAL A CA 1
ATOM 3408 C C . VAL A 1 428 ? -20.062 -24.359 -17.578 1 91.69 428 VAL A C 1
ATOM 3410 O O . VAL A 1 428 ? -21.109 -24.953 -17.828 1 91.69 428 VAL A O 1
ATOM 3413 N N . HIS A 1 429 ? -19.688 -23.328 -18.234 1 88.69 429 HIS A N 1
ATOM 3414 C CA . HIS A 1 429 ? -20.5 -22.797 -19.312 1 88.69 429 HIS A CA 1
ATOM 3415 C C . HIS A 1 429 ? -20.562 -23.766 -20.484 1 88.69 429 HIS A C 1
ATOM 3417 O O . HIS A 1 429 ? -21.578 -23.844 -21.188 1 88.69 429 HIS A O 1
ATOM 3423 N N . ALA A 1 430 ? -19.484 -24.422 -20.688 1 91.56 430 ALA A N 1
ATOM 3424 C CA . ALA A 1 430 ? -19.406 -25.391 -21.781 1 91.56 430 ALA A CA 1
ATOM 3425 C C . ALA A 1 430 ? -20.375 -26.547 -21.547 1 91.56 430 ALA A C 1
ATOM 3427 O O . ALA A 1 430 ? -20.891 -27.141 -22.5 1 91.56 430 ALA A O 1
ATOM 3428 N N . LEU A 1 431 ? -20.688 -26.859 -20.297 1 90.25 431 LEU A N 1
ATOM 3429 C CA . LEU A 1 431 ? -21.609 -27.938 -19.984 1 90.25 431 LEU A CA 1
ATOM 3430 C C . LEU A 1 431 ? -23 -27.641 -20.547 1 90.25 431 LEU A C 1
ATOM 3432 O O . LEU A 1 431 ? -23.734 -28.562 -20.906 1 90.25 431 LEU A O 1
ATOM 3436 N N . VAL A 1 432 ? -23.312 -26.344 -20.625 1 86.69 432 VAL A N 1
ATOM 3437 C CA . VAL A 1 432 ? -24.641 -25.938 -21.078 1 86.69 432 VAL A CA 1
ATOM 3438 C C . VAL A 1 432 ? -24.609 -25.625 -22.562 1 86.69 432 VAL A C 1
ATOM 3440 O O . VAL A 1 432 ? -25.5 -26.031 -23.312 1 86.69 432 VAL A O 1
ATOM 3443 N N . LYS A 1 433 ? -23.594 -25.016 -23.047 1 87.12 433 LYS A N 1
ATOM 3444 C CA . LYS A 1 433 ? -23.531 -24.484 -24.406 1 87.12 433 LYS A CA 1
ATOM 3445 C C . LYS A 1 433 ? -23.094 -25.547 -25.406 1 87.12 433 LYS A C 1
ATOM 3447 O O . LYS A 1 433 ? -23.406 -25.453 -26.594 1 87.12 433 LYS A O 1
ATOM 3452 N N . PHE A 1 434 ? -22.312 -26.5 -24.922 1 90 434 PHE A N 1
ATOM 3453 C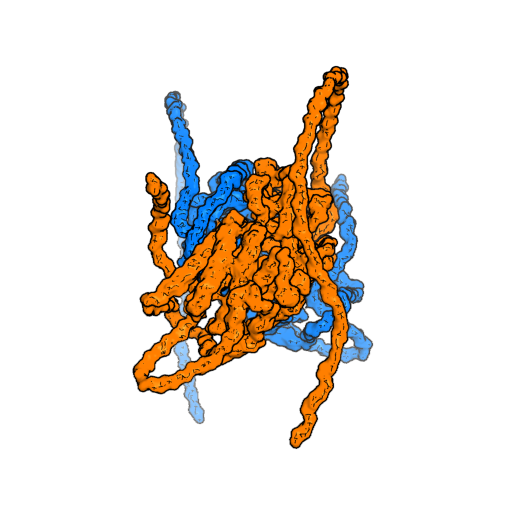 CA . PHE A 1 434 ? -21.844 -27.562 -25.781 1 90 434 PHE A CA 1
ATOM 3454 C C . PHE A 1 434 ? -22.312 -28.922 -25.266 1 90 434 PHE A C 1
ATOM 3456 O O . PHE A 1 434 ? -21.5 -29.734 -24.812 1 90 434 PHE A O 1
ATOM 3463 N N . PRO A 1 435 ? -23.516 -29.266 -25.453 1 87.25 435 PRO A N 1
ATOM 3464 C CA . PRO A 1 435 ? -24.078 -30.5 -24.891 1 87.25 435 PRO A CA 1
ATOM 3465 C C . PRO A 1 435 ? -23.453 -31.766 -25.484 1 87.25 435 PRO A C 1
ATOM 3467 O O . PRO A 1 435 ? -23.359 -32.781 -24.812 1 87.25 435 PRO A O 1
ATOM 3470 N N . ASP A 1 436 ? -23.016 -31.734 -26.719 1 88.69 436 ASP A N 1
ATOM 3471 C CA . ASP A 1 436 ? -22.469 -32.906 -27.391 1 88.69 436 ASP A CA 1
ATOM 3472 C C . ASP A 1 436 ? -21.141 -33.344 -26.766 1 88.69 436 ASP A C 1
ATOM 3474 O O . ASP A 1 436 ? -20.797 -34.531 -26.781 1 88.69 436 ASP A O 1
ATOM 3478 N N . THR A 1 437 ? -20.484 -32.375 -26.234 1 90.31 437 THR A N 1
ATOM 3479 C CA . THR A 1 437 ? -19.188 -32.656 -25.641 1 90.31 437 THR A CA 1
ATOM 3480 C C . THR A 1 437 ? -19.219 -32.5 -24.125 1 90.31 437 THR A C 1
ATOM 3482 O O . THR A 1 437 ? -18.203 -32.188 -23.5 1 90.31 437 THR A O 1
ATOM 3485 N N . ASN A 1 438 ? -20.328 -32.656 -23.562 1 90.81 438 ASN A N 1
ATOM 3486 C CA . ASN A 1 438 ? -20.578 -32.406 -22.141 1 90.81 438 ASN A CA 1
ATOM 3487 C C . ASN A 1 438 ? -19.734 -33.312 -21.25 1 90.81 438 ASN A C 1
ATOM 3489 O O . ASN A 1 438 ? -19.203 -32.875 -20.234 1 90.81 438 ASN A O 1
ATOM 3493 N N . ALA A 1 439 ? -19.594 -34.531 -21.656 1 92.44 439 ALA A N 1
ATOM 3494 C CA . ALA A 1 439 ? -18.859 -35.5 -20.859 1 92.44 439 ALA A CA 1
ATOM 3495 C C . ALA A 1 439 ? -17.406 -35.094 -20.672 1 92.44 439 ALA A C 1
ATOM 3497 O O . ALA A 1 439 ? -16.844 -35.219 -19.594 1 92.44 439 ALA A O 1
ATOM 3498 N N . ARG A 1 440 ? -16.812 -34.594 -21.719 1 94.19 440 ARG A N 1
ATOM 3499 C CA . ARG A 1 440 ? -15.422 -34.188 -21.672 1 94.19 440 ARG A CA 1
ATOM 3500 C C . ARG A 1 440 ? -15.242 -33 -20.719 1 94.19 440 ARG A C 1
ATOM 3502 O O . ARG A 1 440 ? -14.25 -32.906 -20 1 94.19 440 ARG A O 1
ATOM 3509 N N . HIS A 1 441 ? -16.172 -32.125 -20.781 1 94.69 441 HIS A N 1
ATOM 3510 C CA . HIS A 1 441 ? -16.078 -30.938 -19.953 1 94.69 441 HIS A CA 1
ATOM 3511 C C . HIS A 1 441 ? -16.312 -31.281 -18.484 1 94.69 441 HIS A C 1
ATOM 3513 O O . HIS A 1 441 ? -15.703 -30.672 -17.594 1 94.69 441 HIS A O 1
ATOM 3519 N N . ARG A 1 442 ? -17.172 -32.219 -18.219 1 93.94 442 ARG A N 1
ATOM 3520 C CA . ARG A 1 442 ? -17.391 -32.688 -16.844 1 93.94 442 ARG A CA 1
ATOM 3521 C C . ARG A 1 442 ? -16.141 -33.344 -16.281 1 93.94 442 ARG A C 1
ATOM 3523 O O . ARG A 1 442 ? -15.828 -33.156 -15.102 1 93.94 442 ARG A O 1
ATOM 3530 N N . GLU A 1 443 ? -15.539 -34.062 -17.141 1 96.06 443 GLU A N 1
ATOM 3531 C CA . GLU A 1 443 ? -14.289 -34.688 -16.719 1 96.06 443 GLU A CA 1
ATOM 3532 C C . GLU A 1 443 ? -13.227 -33.625 -16.406 1 96.06 443 GLU A C 1
ATOM 3534 O O . GLU A 1 443 ? -12.5 -33.781 -15.414 1 96.06 443 GLU A O 1
ATOM 3539 N N . ASP A 1 444 ? -13.07 -32.656 -17.266 1 97.19 444 ASP A N 1
ATOM 3540 C CA . ASP A 1 444 ? -12.117 -31.594 -17.031 1 97.19 444 ASP A CA 1
ATOM 3541 C C . ASP A 1 444 ? -12.422 -30.859 -15.734 1 97.19 444 ASP A C 1
ATOM 3543 O O . ASP A 1 444 ? -11.508 -30.531 -14.969 1 97.19 444 ASP A O 1
ATOM 3547 N N . LEU A 1 445 ? -13.648 -30.578 -15.492 1 96 445 LEU A N 1
ATOM 3548 C CA . LEU A 1 445 ? -14.055 -29.922 -14.258 1 96 445 LEU A CA 1
ATOM 3549 C C . LEU A 1 445 ? -13.703 -30.781 -13.047 1 96 445 LEU A C 1
ATOM 3551 O O . LEU A 1 445 ? -13.297 -30.266 -12.008 1 96 445 LEU A O 1
ATOM 3555 N N . ALA A 1 446 ? -13.852 -32.062 -13.195 1 95.88 446 ALA A N 1
ATOM 3556 C CA . ALA A 1 446 ? -13.508 -32.969 -12.117 1 95.88 446 ALA A CA 1
ATOM 3557 C C . ALA A 1 446 ? -12.016 -32.938 -11.805 1 95.88 446 ALA A C 1
ATOM 3559 O O . ALA A 1 446 ? -11.617 -33.031 -10.641 1 95.88 446 ALA A O 1
ATOM 3560 N N . LYS A 1 447 ? -11.203 -32.875 -12.859 1 96.69 447 LYS A N 1
ATOM 3561 C CA . LYS A 1 447 ? -9.758 -32.75 -12.68 1 96.69 447 LYS A CA 1
ATOM 3562 C C . LYS A 1 447 ? -9.406 -31.5 -11.883 1 96.69 447 LYS A C 1
ATOM 3564 O O . LYS A 1 447 ? -8.562 -31.547 -10.984 1 96.69 447 LYS A O 1
ATOM 3569 N N . VAL A 1 448 ? -10.008 -30.406 -12.234 1 95.88 448 VAL A N 1
ATOM 3570 C CA . VAL A 1 448 ? -9.766 -29.141 -11.562 1 95.88 448 VAL A CA 1
ATOM 3571 C C . VAL A 1 448 ? -10.211 -29.234 -10.102 1 95.88 448 VAL A C 1
ATOM 3573 O O . VAL A 1 448 ? -9.516 -28.766 -9.203 1 95.88 448 VAL A O 1
ATOM 3576 N N . ARG A 1 449 ? -11.312 -29.859 -9.867 1 94.5 449 ARG A N 1
ATOM 3577 C CA . ARG A 1 449 ? -11.836 -30.031 -8.516 1 94.5 449 ARG A CA 1
ATOM 3578 C C . ARG A 1 449 ? -10.898 -30.891 -7.672 1 94.5 449 ARG A C 1
ATOM 3580 O O . ARG A 1 449 ? -10.688 -30.609 -6.492 1 94.5 449 ARG A O 1
ATOM 3587 N N . LEU A 1 450 ? -10.406 -31.859 -8.297 1 93.62 450 LEU A N 1
ATOM 3588 C CA . LEU A 1 450 ? -9.469 -32.75 -7.602 1 93.62 450 LEU A CA 1
ATOM 3589 C C . LEU A 1 450 ? -8.219 -31.969 -7.176 1 93.62 450 LEU A C 1
ATOM 3591 O O . LEU A 1 450 ? -7.719 -32.156 -6.066 1 93.62 450 LEU A O 1
ATOM 3595 N N . ALA A 1 451 ? -7.723 -31.203 -8.102 1 94.69 451 ALA A N 1
ATOM 3596 C CA . ALA A 1 451 ? -6.559 -30.391 -7.781 1 94.69 451 ALA A CA 1
ATOM 3597 C C . ALA A 1 451 ? -6.855 -29.453 -6.609 1 94.69 451 ALA A C 1
ATOM 3599 O O . ALA A 1 451 ? -6.043 -29.328 -5.691 1 94.69 451 ALA A O 1
ATOM 3600 N N . LEU A 1 452 ? -8.008 -28.844 -6.57 1 93.25 452 LEU A N 1
ATOM 3601 C CA . LEU A 1 452 ? -8.406 -27.922 -5.508 1 93.25 452 LEU A CA 1
ATOM 3602 C C . LEU A 1 452 ? -8.555 -28.656 -4.184 1 93.25 452 LEU A C 1
ATOM 3604 O O . LEU A 1 452 ? -8.18 -28.141 -3.131 1 93.25 452 LEU A O 1
ATOM 3608 N N . GLN A 1 453 ? -9.086 -29.844 -4.234 1 92.06 453 GLN A N 1
ATOM 3609 C CA . GLN A 1 453 ? -9.258 -30.641 -3.025 1 92.06 453 GLN A CA 1
ATOM 3610 C C . GLN A 1 453 ? -7.91 -30.953 -2.383 1 92.06 453 GLN A C 1
ATOM 3612 O O . GLN A 1 453 ? -7.773 -30.906 -1.158 1 92.06 453 GLN A O 1
ATOM 3617 N N . ASP A 1 454 ? -6.98 -31.281 -3.236 1 90.56 454 ASP A N 1
ATOM 3618 C CA . ASP A 1 454 ? -5.648 -31.594 -2.73 1 90.56 454 ASP A CA 1
ATOM 3619 C C . ASP A 1 454 ? -4.965 -30.344 -2.174 1 90.56 454 ASP A C 1
ATOM 3621 O O . ASP A 1 454 ? -4.207 -30.422 -1.205 1 90.56 454 ASP A O 1
ATOM 3625 N N . MET A 1 455 ? -5.219 -29.219 -2.773 1 90.25 455 MET A N 1
ATOM 3626 C CA . MET A 1 455 ? -4.598 -27.969 -2.355 1 90.25 455 MET A CA 1
ATOM 3627 C C . MET A 1 455 ? -5.172 -27.5 -1.026 1 90.25 455 MET A C 1
ATOM 3629 O O . MET A 1 455 ? -4.566 -26.656 -0.346 1 90.25 455 MET A O 1
ATOM 3633 N N . ARG A 1 456 ? -6.285 -27.938 -0.576 1 83.75 456 ARG A N 1
ATOM 3634 C CA . ARG A 1 456 ? -6.969 -27.5 0.639 1 83.75 456 ARG A CA 1
ATOM 3635 C C . ARG A 1 456 ? -6.137 -27.828 1.878 1 83.75 456 ARG A C 1
ATOM 3637 O O . ARG A 1 456 ? -6.281 -27.172 2.914 1 83.75 456 ARG A O 1
ATOM 3644 N N . ALA A 1 457 ? -5.32 -28.781 1.722 1 78 457 ALA A N 1
ATOM 3645 C CA . ALA A 1 457 ? -4.523 -29.219 2.863 1 78 457 ALA A CA 1
ATOM 3646 C C . ALA A 1 457 ? -3.609 -28.109 3.357 1 78 457 ALA A C 1
ATOM 3648 O O . ALA A 1 457 ? -3.41 -27.938 4.562 1 78 457 ALA A O 1
ATOM 3649 N N . ASN A 1 458 ? -3.109 -27.281 2.518 1 78 458 ASN A N 1
ATOM 3650 C CA . ASN A 1 458 ? -2.141 -26.266 2.898 1 78 458 ASN A CA 1
ATOM 3651 C C . ASN A 1 458 ? -2.688 -24.859 2.672 1 78 458 ASN A C 1
ATOM 3653 O O . ASN A 1 458 ? -2.135 -23.875 3.18 1 78 458 ASN A O 1
ATOM 3657 N N . ASN A 1 459 ? -3.762 -24.781 1.974 1 84.75 459 ASN A N 1
ATOM 3658 C CA . ASN A 1 459 ? -4.309 -23.484 1.631 1 84.75 459 ASN A CA 1
ATOM 3659 C C . ASN A 1 459 ? -5.816 -23.422 1.865 1 84.75 459 ASN A C 1
ATOM 3661 O O . ASN A 1 459 ? -6.598 -23.812 0.998 1 84.75 459 ASN A O 1
ATOM 3665 N N . PRO A 1 460 ? -6.184 -22.812 2.895 1 79 460 PRO A N 1
ATOM 3666 C CA . PRO A 1 460 ? -7.613 -22.75 3.201 1 79 460 PRO A CA 1
ATOM 3667 C C . PRO A 1 460 ? -8.422 -22.031 2.123 1 79 460 PRO A C 1
ATOM 3669 O O . PRO A 1 460 ? -9.625 -22.266 1.981 1 79 460 PRO A O 1
ATOM 3672 N N . SER A 1 461 ? -7.836 -21.188 1.405 1 83.25 461 SER A N 1
ATOM 3673 C CA . SER A 1 461 ? -8.531 -20.484 0.331 1 83.25 461 SER A CA 1
ATOM 3674 C C . SER A 1 461 ? -9.062 -21.453 -0.717 1 83.25 461 SER A C 1
ATOM 3676 O O . SER A 1 461 ? -10.016 -21.141 -1.428 1 83.25 461 SER A O 1
ATOM 3678 N N . SER A 1 462 ? -8.461 -22.625 -0.81 1 87.56 462 SER A N 1
ATOM 3679 C CA . SER A 1 462 ? -8.875 -23.609 -1.802 1 87.56 462 SER A CA 1
ATOM 3680 C C . SER A 1 462 ? -10.266 -24.156 -1.487 1 87.56 462 SER A C 1
ATOM 3682 O O . SER A 1 462 ? -11.023 -24.5 -2.396 1 87.56 462 SER A O 1
ATOM 3684 N N . ALA A 1 463 ? -10.539 -24.172 -0.257 1 84.06 463 ALA A N 1
ATOM 3685 C CA . ALA A 1 463 ? -11.867 -24.625 0.131 1 84.06 463 ALA A CA 1
ATOM 3686 C C . ALA A 1 463 ? -12.938 -23.625 -0.326 1 84.06 463 ALA A C 1
ATOM 3688 O O . ALA A 1 463 ? -14.008 -24.031 -0.798 1 84.06 463 ALA A O 1
ATOM 3689 N N . LEU A 1 464 ? -12.617 -22.453 -0.153 1 80.81 464 LEU A N 1
ATOM 3690 C CA . LEU A 1 464 ? -13.531 -21.406 -0.612 1 80.81 464 LEU A CA 1
ATOM 3691 C C . LEU A 1 464 ? -13.719 -21.469 -2.123 1 80.81 464 LEU A C 1
ATOM 3693 O O . LEU A 1 464 ? -14.844 -21.375 -2.617 1 80.81 464 LEU A O 1
ATOM 3697 N N . ILE A 1 465 ? -12.695 -21.656 -2.824 1 86.5 465 ILE A N 1
ATOM 3698 C CA . ILE A 1 465 ? -12.742 -21.688 -4.281 1 86.5 465 ILE A CA 1
ATOM 3699 C C . ILE A 1 465 ? -13.516 -22.922 -4.746 1 86.5 465 ILE A C 1
ATOM 3701 O O . ILE A 1 465 ? -14.312 -22.844 -5.688 1 86.5 465 ILE A O 1
ATOM 3705 N N . LEU A 1 466 ? -13.273 -24 -4.066 1 88.19 466 LEU A N 1
ATOM 3706 C CA . LEU A 1 466 ? -14 -25.219 -4.398 1 88.19 466 LEU A CA 1
ATOM 3707 C C . LEU A 1 466 ? -15.5 -25.031 -4.207 1 88.19 466 LEU A C 1
ATOM 3709 O O . LEU A 1 466 ? -16.297 -25.453 -5.051 1 88.19 466 LEU A O 1
ATOM 3713 N N . ALA A 1 467 ? -15.836 -24.391 -3.178 1 83.81 467 ALA A N 1
ATOM 3714 C CA . ALA A 1 467 ? -17.25 -24.094 -2.924 1 83.81 467 ALA A CA 1
ATOM 3715 C C . ALA A 1 467 ? -17.828 -23.188 -3.998 1 83.81 467 ALA A C 1
ATOM 3717 O O . ALA A 1 467 ? -18.984 -23.328 -4.398 1 83.81 467 ALA A O 1
ATOM 3718 N N . ASN A 1 468 ? -17.047 -22.281 -4.402 1 82.94 468 ASN A N 1
ATOM 3719 C CA . ASN A 1 468 ? -17.469 -21.359 -5.457 1 82.94 468 ASN A CA 1
ATOM 3720 C C . ASN A 1 468 ? -17.672 -22.094 -6.785 1 82.94 468 ASN A C 1
ATOM 3722 O O . ASN A 1 468 ? -18.594 -21.781 -7.535 1 82.94 468 ASN A O 1
ATOM 3726 N N . VAL A 1 469 ? -16.797 -23 -7.07 1 86.31 469 VAL A N 1
ATOM 3727 C CA . VAL A 1 469 ? -16.922 -23.781 -8.289 1 86.31 469 VAL A CA 1
ATOM 3728 C C . VAL A 1 469 ? -18.219 -24.578 -8.266 1 86.31 469 VAL A C 1
ATOM 3730 O O . VAL A 1 469 ? -18.953 -24.609 -9.258 1 86.31 469 VAL A O 1
ATOM 3733 N N . ASP A 1 470 ? -18.5 -25.109 -7.152 1 83.38 470 ASP A N 1
ATOM 3734 C CA . ASP A 1 470 ? -19.719 -25.891 -7.004 1 83.38 470 ASP A CA 1
ATOM 3735 C C . ASP A 1 470 ? -20.953 -25 -7.148 1 83.38 470 ASP A C 1
ATOM 3737 O O . ASP A 1 470 ? -21.953 -25.406 -7.758 1 83.38 470 ASP A O 1
ATOM 3741 N N . ARG A 1 471 ? -20.844 -23.969 -6.688 1 77.94 471 ARG A N 1
ATOM 3742 C CA . ARG A 1 471 ? -21.953 -23.016 -6.762 1 77.94 471 ARG A CA 1
ATOM 3743 C C . ARG A 1 471 ? -22.203 -22.578 -8.195 1 77.94 471 ARG A C 1
ATOM 3745 O O . ARG A 1 471 ? -23.344 -22.516 -8.641 1 77.94 471 ARG A O 1
ATOM 3752 N N . VAL A 1 472 ? -21.172 -22.141 -8.844 1 77.75 472 VAL A N 1
ATOM 3753 C CA . VAL A 1 472 ? -21.281 -21.734 -10.242 1 77.75 472 VAL A CA 1
ATOM 3754 C C . VAL A 1 472 ? -21.891 -22.859 -11.07 1 77.75 472 VAL A C 1
ATOM 3756 O O . VAL A 1 472 ? -22.75 -22.625 -11.922 1 77.75 472 VAL A O 1
ATOM 3759 N N . GLN A 1 473 ? -21.5 -24.031 -10.766 1 82.56 473 GLN A N 1
ATOM 3760 C CA . GLN A 1 473 ? -22.016 -25.188 -11.469 1 82.56 473 GLN A CA 1
ATOM 3761 C C . GLN A 1 473 ? -23.516 -25.359 -11.227 1 82.56 473 GLN A C 1
ATOM 3763 O O . GLN A 1 473 ? -24.281 -25.609 -12.156 1 82.56 473 GLN A O 1
ATOM 3768 N N . ARG A 1 474 ? -23.984 -25.109 -10.016 1 80.19 474 ARG A N 1
ATOM 3769 C CA . ARG A 1 474 ? -25.391 -25.234 -9.656 1 80.19 474 ARG A CA 1
ATOM 3770 C C . ARG A 1 474 ? -26.219 -24.125 -10.289 1 80.19 474 ARG A C 1
ATOM 3772 O O . ARG A 1 474 ? -27.344 -24.375 -10.758 1 80.19 474 ARG A O 1
ATOM 3779 N N . SER A 1 475 ? -25.688 -22.969 -10.242 1 74.69 475 SER A N 1
ATOM 3780 C CA . SER A 1 475 ? -26.422 -21.828 -10.773 1 74.69 475 SER A CA 1
ATOM 3781 C C . SER A 1 475 ? -26.625 -21.953 -12.273 1 74.69 475 SER A C 1
ATOM 3783 O O . SER A 1 475 ? -27.719 -21.656 -12.781 1 74.69 475 SER A O 1
ATOM 3785 N N . VAL A 1 476 ? -25.609 -22.344 -12.977 1 72 476 VAL A N 1
ATOM 3786 C CA . VAL A 1 476 ? -25.656 -22.438 -14.438 1 72 476 VAL A CA 1
ATOM 3787 C C . VAL A 1 476 ? -26.5 -23.641 -14.852 1 72 476 VAL A C 1
ATOM 3789 O O . VAL A 1 476 ? -27.266 -23.578 -15.812 1 72 476 VAL A O 1
ATOM 3792 N N . LEU A 1 477 ? -26.484 -24.734 -14.055 1 69.62 477 LEU A N 1
ATOM 3793 C CA . LEU A 1 477 ? -27.25 -25.938 -14.375 1 69.62 477 LEU A CA 1
ATOM 3794 C C . LEU A 1 477 ? -28.703 -25.797 -13.914 1 69.62 477 LEU A C 1
ATOM 3796 O O . LEU A 1 477 ? -29.609 -26.359 -14.523 1 69.62 477 LEU A O 1
ATOM 3800 N N . GLY A 1 478 ? -29.125 -25.188 -12.719 1 61.09 478 GLY A N 1
ATOM 3801 C CA . GLY A 1 478 ? -30.484 -24.938 -12.25 1 61.09 478 GLY A CA 1
ATOM 3802 C C . GLY A 1 478 ? -31.25 -23.969 -13.117 1 61.09 478 GLY A C 1
ATOM 3803 O O . GLY A 1 478 ? -32.469 -24.078 -13.258 1 61.09 478 GLY A O 1
ATOM 3804 N N . ASP A 1 479 ? -30.812 -22.859 -13.578 1 50.62 479 ASP A N 1
ATOM 3805 C CA . ASP A 1 479 ? -31.5 -21.969 -14.5 1 50.62 479 ASP A CA 1
ATOM 3806 C C . ASP A 1 479 ? -31.953 -22.703 -15.758 1 50.62 479 ASP A C 1
ATOM 3808 O O . ASP A 1 479 ? -32.688 -22.156 -16.578 1 50.62 479 ASP A O 1
ATOM 3812 N N . GLY A 1 480 ? -31.703 -23.75 -16.172 1 42.16 480 GLY A N 1
ATOM 3813 C CA . GLY A 1 480 ? -32.219 -24.438 -17.344 1 42.16 480 GLY A CA 1
ATOM 3814 C C . GLY A 1 480 ? -33.656 -24.922 -17.172 1 42.16 480 GLY A C 1
ATOM 3815 O O . GLY A 1 480 ? -34.312 -25.266 -18.141 1 42.16 480 GLY A O 1
ATOM 3816 N N . GLY A 1 481 ? -34.406 -25.453 -16.094 1 34.56 481 GLY A N 1
ATOM 3817 C CA . GLY A 1 481 ? -35.812 -25.844 -16.156 1 34.56 481 GLY A CA 1
ATOM 3818 C C . GLY A 1 481 ? -36.781 -24.656 -16.141 1 34.56 481 GLY A C 1
ATOM 3819 O O . GLY A 1 481 ? -37.781 -24.656 -16.844 1 34.56 481 GLY A O 1
ATOM 3820 N N . ASN A 1 482 ? -37.344 -23.953 -14.969 1 32.88 482 ASN A N 1
ATOM 3821 C CA . ASN A 1 482 ? -38.344 -22.891 -15.016 1 32.88 482 ASN A CA 1
ATOM 3822 C C . ASN A 1 482 ? -37.781 -21.641 -15.719 1 32.88 482 ASN A C 1
ATOM 3824 O O . ASN A 1 482 ? -36.625 -21.297 -15.547 1 32.88 482 ASN A O 1
ATOM 3828 N N . GLY A 1 483 ? -38.438 -21.094 -16.875 1 31.03 483 GLY A N 1
ATOM 3829 C CA . GLY A 1 483 ? -38.375 -19.906 -17.688 1 31.03 483 GLY A CA 1
ATOM 3830 C C . GLY A 1 483 ? -38.125 -18.641 -16.891 1 31.03 483 GLY A C 1
ATOM 3831 O O . GLY A 1 483 ? -38.438 -17.531 -17.328 1 31.03 483 GLY A O 1
ATOM 3832 N N . GLY A 1 484 ? -38.406 -18.625 -15.602 1 29.17 484 GLY A N 1
ATOM 3833 C CA . GLY A 1 484 ? -38.375 -17.312 -14.953 1 29.17 484 GLY A CA 1
ATOM 3834 C C . GLY A 1 484 ? -37.125 -16.531 -15.227 1 29.17 484 GLY A C 1
ATOM 3835 O O . GLY A 1 484 ? -36 -17.062 -15.148 1 29.17 484 GLY A O 1
ATOM 3836 N N . VAL A 1 485 ? -37.406 -15.438 -16.016 1 27.48 485 VAL A N 1
ATOM 3837 C CA . VAL A 1 485 ? -36.594 -14.281 -16.312 1 27.48 485 VAL A CA 1
ATOM 3838 C C . VAL A 1 485 ? -35.875 -13.82 -15.039 1 27.48 485 VAL A C 1
ATOM 3840 O O . VAL A 1 485 ? -36.5 -13.516 -14.039 1 27.48 485 VAL A O 1
ATOM 3843 N N . VAL A 1 486 ? -35 -14.336 -14.641 1 29.31 486 VAL A N 1
ATOM 3844 C CA . VAL A 1 486 ? -34.188 -13.625 -13.68 1 29.31 486 VAL A CA 1
ATOM 3845 C C . VAL A 1 486 ? -34.188 -12.133 -14 1 29.31 486 VAL A C 1
ATOM 3847 O O . VAL A 1 486 ? -33.656 -11.719 -15.039 1 29.31 486 VAL A O 1
ATOM 3850 N N . GLN A 1 487 ? -35.406 -11.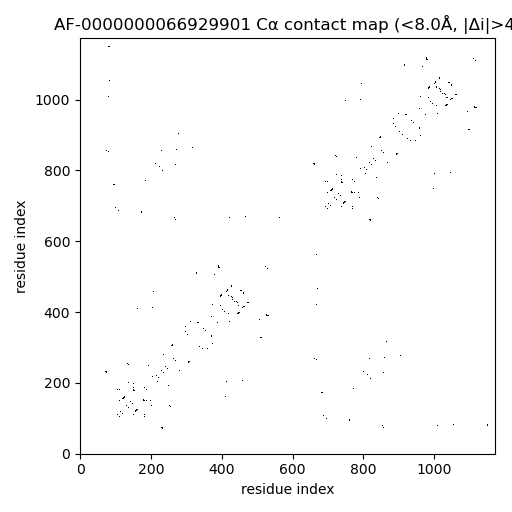461 -13.844 1 25.09 487 GLN A N 1
ATOM 3851 C CA . GLN A 1 487 ? -35.5 -10.008 -13.867 1 25.09 487 GLN A CA 1
ATOM 3852 C C . GLN A 1 487 ? -34.344 -9.383 -13.109 1 25.09 487 GLN A C 1
ATOM 3854 O O . GLN A 1 487 ? -34.125 -9.648 -11.922 1 25.09 487 GLN A O 1
ATOM 3859 N N . SER A 1 488 ? -33.312 -9.109 -13.758 1 27.47 488 SER A N 1
ATOM 3860 C CA . SER A 1 488 ? -32.219 -8.234 -13.383 1 27.47 488 SER A CA 1
ATOM 3861 C C . SER A 1 488 ? -32.719 -6.992 -12.648 1 27.47 488 SER A C 1
ATOM 3863 O O . SER A 1 488 ? -33.375 -6.133 -13.242 1 27.47 488 SER A O 1
ATOM 3865 N N . HIS A 1 489 ? -33.5 -7.109 -11.688 1 25.38 489 HIS A N 1
ATOM 3866 C CA . HIS A 1 489 ? -33.719 -5.793 -11.102 1 25.38 489 HIS A CA 1
ATOM 3867 C C . HIS A 1 489 ? -32.406 -5.043 -10.906 1 25.38 489 HIS A C 1
ATOM 3869 O O . HIS A 1 489 ? -31.688 -5.305 -9.945 1 25.38 489 HIS A O 1
ATOM 3875 N N . LEU A 1 490 ? -31.781 -4.684 -12.031 1 25.59 490 LEU A N 1
ATOM 3876 C CA . LEU A 1 490 ? -30.906 -3.516 -12.039 1 25.59 490 LEU A CA 1
ATOM 3877 C C . LEU A 1 490 ? -31.469 -2.422 -11.133 1 25.59 490 LEU A C 1
ATOM 3879 O O . LEU A 1 490 ? -32.688 -2.225 -11.055 1 25.59 490 LEU A O 1
ATOM 3883 N N . PRO A 1 491 ? -31.094 -2.176 -9.977 1 26.5 491 PRO A N 1
ATOM 3884 C CA . PRO A 1 491 ? -31.797 -0.911 -9.766 1 26.5 491 PRO A CA 1
ATOM 3885 C C . PRO A 1 491 ? -32.062 -0.148 -11.062 1 26.5 491 PRO A C 1
ATOM 3887 O O . PRO A 1 491 ? -31.359 -0.373 -12.062 1 26.5 491 PRO A O 1
ATOM 3890 N N . GLY A 1 492 ? -33.281 0.525 -11.266 1 24.44 492 GLY A N 1
ATOM 3891 C CA . GLY A 1 492 ? -33.688 1.255 -12.461 1 24.44 492 GLY A CA 1
ATOM 3892 C C . GLY A 1 492 ? -32.5 1.75 -13.281 1 24.44 492 GLY A C 1
ATOM 3893 O O . GLY A 1 492 ? -31.359 1.598 -12.883 1 24.44 492 GLY A O 1
ATOM 3894 N N . ASP A 1 493 ? -32.844 2.83 -14.234 1 25.19 493 ASP A N 1
ATOM 3895 C CA . ASP A 1 493 ? -32.469 3.6 -15.414 1 25.19 493 ASP A CA 1
ATOM 3896 C C . ASP A 1 493 ? -31.141 4.301 -15.203 1 25.19 493 ASP A C 1
ATOM 3898 O O . ASP A 1 493 ? -30.828 5.281 -15.883 1 25.19 493 ASP A O 1
ATOM 3902 N N . ALA A 1 494 ? -30.516 4.355 -14.219 1 26.27 494 ALA A N 1
ATOM 3903 C CA . ALA A 1 494 ? -29.469 5.262 -14.688 1 26.27 494 ALA A CA 1
ATOM 3904 C C . ALA A 1 494 ? -28.688 4.648 -15.852 1 26.27 494 ALA A C 1
ATOM 3906 O O . ALA A 1 494 ? -27.719 3.92 -15.641 1 26.27 494 ALA A O 1
ATOM 3907 N N . SER A 1 495 ? -29.266 4.105 -16.938 1 25.98 495 SER A N 1
ATOM 3908 C CA . SER A 1 495 ? -28.906 3.873 -18.328 1 25.98 495 SER A CA 1
ATOM 3909 C C . SER A 1 495 ? -27.922 4.918 -18.828 1 25.98 495 SER A C 1
ATOM 3911 O O . SER A 1 495 ? -28.266 5.758 -19.656 1 25.98 495 SER A O 1
ATOM 3913 N N . ALA A 1 496 ? -27.203 5.613 -18.078 1 27.56 496 ALA A N 1
ATOM 3914 C CA . ALA A 1 496 ? -26.281 6.32 -18.969 1 27.56 496 ALA A CA 1
ATOM 3915 C C . ALA A 1 496 ? -25.734 5.383 -20.031 1 27.56 496 ALA A C 1
ATOM 3917 O O . ALA A 1 496 ? -25.719 4.16 -19.859 1 27.56 496 ALA A O 1
ATOM 3918 N N . GLY A 1 497 ? -25.297 5.934 -21.234 1 26.59 497 GLY A N 1
ATOM 3919 C CA . GLY A 1 497 ? -24.922 5.52 -22.578 1 26.59 497 GLY A CA 1
ATOM 3920 C C . GLY A 1 497 ? -23.906 4.383 -22.594 1 26.59 497 GLY A C 1
ATOM 3921 O O . GLY A 1 497 ? -22.719 4.617 -22.734 1 26.59 497 GLY A O 1
ATOM 3922 N N . ARG A 1 498 ? -23.906 3.521 -21.594 1 29.92 498 ARG A N 1
ATOM 3923 C CA . ARG A 1 498 ? -22.953 2.525 -22.094 1 29.92 498 ARG A CA 1
ATOM 3924 C C . ARG A 1 498 ? -23.359 2.02 -23.469 1 29.92 498 ARG A C 1
ATOM 3926 O O . ARG A 1 498 ? -24.484 1.554 -23.656 1 29.92 498 ARG A O 1
ATOM 3933 N N . PRO A 1 499 ? -22.875 2.699 -24.469 1 28.5 499 PRO A N 1
ATOM 3934 C CA . PRO A 1 499 ? -23.312 2.197 -25.781 1 28.5 499 PRO A CA 1
ATOM 3935 C C . PRO A 1 499 ? -23.344 0.673 -25.844 1 28.5 499 PRO A C 1
ATOM 3937 O O . PRO A 1 499 ? -22.469 0.01 -25.281 1 28.5 499 PRO A O 1
ATOM 3940 N N . ALA A 1 500 ? -24.438 -0.01 -25.672 1 32.59 500 ALA A N 1
ATOM 3941 C CA . ALA A 1 500 ? -24.656 -1.329 -26.25 1 32.59 500 ALA A CA 1
ATOM 3942 C C . ALA A 1 500 ? -23.75 -1.54 -27.469 1 32.59 500 ALA A C 1
ATOM 3944 O O . ALA A 1 500 ? -23.953 -0.908 -28.516 1 32.59 500 ALA A O 1
ATOM 3945 N N . PHE A 1 501 ? -22.453 -1.666 -27.234 1 33.22 501 PHE A N 1
ATOM 3946 C CA . PHE A 1 501 ? -21.828 -2.092 -28.484 1 33.22 501 PHE A CA 1
ATOM 3947 C C . PHE A 1 501 ? -22.75 -3.039 -29.25 1 33.22 501 PHE A C 1
ATOM 3949 O O . PHE A 1 501 ? -22.922 -4.191 -28.844 1 33.22 501 PHE A O 1
ATOM 3956 N N . GLY A 1 502 ? -23.922 -2.832 -29.656 1 32.78 502 GLY A N 1
ATOM 3957 C CA . GLY A 1 502 ? -24.891 -3.455 -30.547 1 32.78 502 GLY A CA 1
ATOM 3958 C C . GLY A 1 502 ? -24.281 -4.547 -31.406 1 32.78 502 GLY A C 1
ATOM 3959 O O . GLY A 1 502 ? -24.828 -5.648 -31.5 1 32.78 502 GLY A O 1
ATOM 3960 N N . ASP A 1 503 ? -23.531 -4.27 -32.625 1 33.75 503 ASP A N 1
ATOM 3961 C CA . ASP A 1 503 ? -23.438 -5.027 -33.875 1 33.75 503 ASP A CA 1
ATOM 3962 C C . ASP A 1 503 ? -22.484 -6.207 -33.719 1 33.75 503 ASP A C 1
ATOM 3964 O O . ASP A 1 503 ? -21.375 -6.055 -33.156 1 33.75 503 ASP A O 1
ATOM 3968 N N . ASN A 1 504 ? -22.891 -7.59 -33.75 1 37.41 504 ASN A N 1
ATOM 3969 C CA . ASN A 1 504 ? -22.281 -8.852 -34.188 1 37.41 504 ASN A CA 1
ATOM 3970 C C . ASN A 1 504 ? -20.953 -8.625 -34.906 1 37.41 504 ASN A C 1
ATOM 3972 O O . ASN A 1 504 ? -20.125 -9.539 -35 1 37.41 504 ASN A O 1
ATOM 3976 N N . MET A 1 505 ? -20.875 -7.586 -35.531 1 37.16 505 MET A N 1
ATOM 3977 C CA . MET A 1 505 ? -19.75 -7.23 -36.375 1 37.16 505 MET A CA 1
ATOM 3978 C C . MET A 1 505 ? -18.531 -6.852 -35.562 1 37.16 505 MET A C 1
ATOM 3980 O O . MET A 1 505 ? -17.391 -7.051 -36 1 37.16 505 MET A O 1
ATOM 3984 N N . PHE A 1 506 ? -18.703 -6.32 -34.438 1 44.47 506 PHE A N 1
ATOM 3985 C CA . PHE A 1 506 ? -17.562 -5.836 -33.656 1 44.47 506 PHE A CA 1
ATOM 3986 C C . PHE A 1 506 ? -16.797 -7 -33.031 1 44.47 506 PHE A C 1
ATOM 3988 O O . PHE A 1 506 ? -15.562 -7.02 -33.062 1 44.47 506 PHE A O 1
ATOM 3995 N N . CYS A 1 507 ? -17.484 -7.855 -32.375 1 48.28 507 CYS A N 1
ATOM 3996 C CA . CYS A 1 507 ? -16.906 -9.07 -31.812 1 48.28 507 CYS A CA 1
ATOM 3997 C C . CYS A 1 507 ? -16.156 -9.852 -32.875 1 48.28 507 CYS A C 1
ATOM 3999 O O . CYS A 1 507 ? -15.031 -10.312 -32.656 1 48.28 507 CYS A O 1
ATOM 4001 N N . ALA A 1 508 ? -16.922 -10.039 -34.031 1 47.44 508 ALA A N 1
ATOM 4002 C CA . ALA A 1 508 ? -16.328 -10.758 -35.156 1 47.44 508 ALA A CA 1
ATOM 4003 C C . ALA A 1 508 ? -15.039 -10.07 -35.625 1 47.44 508 ALA A C 1
ATOM 4005 O O . ALA A 1 508 ? -14.086 -10.742 -36.031 1 47.44 508 ALA A O 1
ATOM 4006 N N . GLY A 1 509 ? -15.039 -8.797 -35.406 1 48.41 509 GLY A N 1
ATOM 4007 C CA . GLY A 1 509 ? -13.883 -8.047 -35.844 1 48.41 509 GLY A CA 1
ATOM 4008 C C . GLY A 1 509 ? -12.68 -8.195 -34.938 1 48.41 509 GLY A C 1
ATOM 4009 O O . GLY A 1 509 ? -11.547 -8.32 -35.406 1 48.41 509 GLY A O 1
ATOM 4010 N N . LEU A 1 510 ? -12.867 -8.25 -33.656 1 55.62 510 LEU A N 1
ATOM 4011 C CA . LEU A 1 510 ? -11.758 -8.328 -32.719 1 55.62 510 LEU A CA 1
ATOM 4012 C C . LEU A 1 510 ? -11.172 -9.742 -32.688 1 55.62 510 LEU A C 1
ATOM 4014 O O . LEU A 1 510 ? -9.953 -9.914 -32.688 1 55.62 510 LEU A O 1
ATOM 4018 N N . CYS A 1 511 ? -12.102 -10.781 -32.594 1 54.53 511 CYS A N 1
ATOM 4019 C CA . CYS A 1 511 ? -11.664 -12.172 -32.594 1 54.53 511 CYS A CA 1
ATOM 4020 C C . CYS A 1 511 ? -10.875 -12.5 -33.844 1 54.53 511 CYS A C 1
ATOM 4022 O O . CYS A 1 511 ? -9.984 -13.352 -33.812 1 54.53 511 CYS A O 1
ATOM 4024 N N . HIS A 1 512 ? -11.117 -11.617 -34.781 1 59.28 512 HIS A N 1
ATOM 4025 C CA . HIS A 1 512 ? -10.461 -11.906 -36.031 1 59.28 512 HIS A CA 1
ATOM 4026 C C . HIS A 1 512 ? -9.094 -11.234 -36.125 1 59.28 512 HIS A C 1
ATOM 4028 O O . HIS A 1 512 ? -8.227 -11.664 -36.875 1 59.28 512 HIS A O 1
ATOM 4034 N N . ARG A 1 513 ? -8.969 -10.297 -35.219 1 67 513 ARG A N 1
ATOM 4035 C CA . ARG A 1 513 ? -7.691 -9.594 -35.312 1 67 513 ARG A CA 1
ATOM 4036 C C . ARG A 1 513 ? -6.566 -10.398 -34.688 1 67 513 ARG A C 1
ATOM 4038 O O . ARG A 1 513 ? -5.422 -10.344 -35.125 1 67 513 ARG A O 1
ATOM 4045 N N . VAL A 1 514 ? -6.953 -11.125 -33.625 1 78 514 VAL A N 1
ATOM 4046 C CA . VAL A 1 514 ? -5.977 -12.039 -33.062 1 78 514 VAL A CA 1
ATOM 4047 C C . VAL A 1 514 ? -6.316 -13.477 -33.438 1 78 514 VAL A C 1
ATOM 4049 O O . VAL A 1 514 ? -7.375 -13.992 -33.062 1 78 514 VAL A O 1
ATOM 4052 N N . ASP A 1 515 ? -5.441 -14.023 -34.25 1 80.19 515 ASP A N 1
ATOM 4053 C CA . ASP A 1 515 ? -5.648 -15.398 -34.688 1 80.19 515 ASP A CA 1
ATOM 4054 C C . ASP A 1 515 ? -5.68 -16.359 -33.5 1 80.19 515 ASP A C 1
ATOM 4056 O O . ASP A 1 515 ? -4.66 -16.578 -32.844 1 80.19 515 ASP A O 1
ATOM 4060 N N . LYS A 1 516 ? -6.785 -16.938 -33.281 1 83.12 516 LYS A N 1
ATOM 4061 C CA . LYS A 1 516 ? -6.953 -17.844 -32.156 1 83.12 516 LYS A CA 1
ATOM 4062 C C . LYS A 1 516 ? -6.012 -19.047 -32.25 1 83.12 516 LYS A C 1
ATOM 4064 O O . LYS A 1 516 ? -5.539 -19.562 -31.234 1 83.12 516 LYS A O 1
ATOM 4069 N N . LEU A 1 517 ? -5.75 -19.438 -33.438 1 85.44 517 LEU A N 1
ATOM 4070 C CA . LEU A 1 517 ? -4.898 -20.594 -33.625 1 85.44 517 LEU A CA 1
ATOM 4071 C C . LEU A 1 517 ? -3.459 -20.297 -33.219 1 85.44 517 LEU A C 1
ATOM 4073 O O . LEU A 1 517 ? -2.729 -21.188 -32.781 1 85.44 517 LEU A O 1
ATOM 4077 N N . ARG A 1 518 ? -3.148 -19.062 -33.312 1 90.5 518 ARG A N 1
ATOM 4078 C CA . ARG A 1 518 ? -1.785 -18.672 -32.969 1 90.5 518 ARG A CA 1
ATOM 4079 C C . ARG A 1 518 ? -1.604 -18.609 -31.453 1 90.5 518 ARG A C 1
ATOM 4081 O O . ARG A 1 518 ? -0.475 -18.609 -30.953 1 90.5 518 ARG A O 1
ATOM 4088 N N . LEU A 1 519 ? -2.648 -18.547 -30.688 1 94.06 519 LEU A N 1
ATOM 4089 C CA . LEU A 1 519 ? -2.59 -18.562 -29.234 1 94.06 519 LEU A CA 1
ATOM 4090 C C . LEU A 1 519 ? -2.432 -19.969 -28.703 1 94.06 519 LEU A C 1
ATOM 4092 O O . LEU A 1 519 ? -2.092 -20.172 -27.531 1 94.06 519 LEU A O 1
ATOM 4096 N N . PHE A 1 520 ? -2.672 -20.953 -29.609 1 94.25 520 PHE A N 1
ATOM 4097 C CA . PHE A 1 520 ? -2.582 -22.359 -29.219 1 94.25 520 PHE A CA 1
ATOM 4098 C C . PHE A 1 520 ? -1.65 -23.125 -30.141 1 94.25 520 PHE A C 1
ATOM 4100 O O . PHE A 1 520 ? -2.07 -24.078 -30.797 1 94.25 520 PHE A O 1
ATOM 4107 N N . PRO A 1 521 ? -0.344 -22.781 -30.125 1 92.44 521 PRO A N 1
ATOM 4108 C CA . PRO A 1 521 ? 0.614 -23.531 -30.938 1 92.44 521 PRO A CA 1
ATOM 4109 C C . PRO A 1 521 ? 0.963 -24.891 -30.344 1 92.44 521 PRO A C 1
ATOM 4111 O O . PRO A 1 521 ? 2.141 -25.203 -30.156 1 92.44 521 PRO A O 1
ATOM 4114 N N . PHE A 1 522 ? -0.037 -25.734 -30.125 1 93.94 522 PHE A N 1
ATOM 4115 C CA . PHE A 1 522 ? 0.126 -27.031 -29.469 1 93.94 522 PHE A CA 1
ATOM 4116 C C . PHE A 1 522 ? -0.541 -28.125 -30.297 1 93.94 522 PHE A C 1
ATOM 4118 O O . PHE A 1 522 ? -1.464 -27.859 -31.062 1 93.94 522 PHE A O 1
ATOM 4125 N N . PRO A 1 523 ? -0.021 -29.266 -30.203 1 92.69 523 PRO A N 1
ATOM 4126 C CA . PRO A 1 523 ? -0.68 -30.391 -30.875 1 92.69 523 PRO A CA 1
ATOM 4127 C C . PRO A 1 523 ? -2.039 -30.719 -30.266 1 92.69 523 PRO A C 1
ATOM 4129 O O . PRO A 1 523 ? -2.352 -30.281 -29.156 1 92.69 523 PRO A O 1
ATOM 4132 N N . ALA A 1 524 ? -2.82 -31.469 -30.953 1 90.62 524 ALA A N 1
ATOM 4133 C CA . ALA A 1 524 ? -4.168 -31.844 -30.531 1 90.62 524 ALA A CA 1
ATOM 4134 C C . ALA A 1 524 ? -4.133 -32.719 -29.281 1 90.62 524 ALA A C 1
ATOM 4136 O O . ALA A 1 524 ? -5.125 -32.844 -28.562 1 90.62 524 ALA A O 1
ATOM 4137 N N . SER A 1 525 ? -2.967 -33.281 -29.016 1 91.25 525 SER A N 1
ATOM 4138 C CA . SER A 1 525 ? -2.834 -34.188 -27.891 1 91.25 525 SER A CA 1
ATOM 4139 C C . SER A 1 525 ? -2.758 -33.438 -26.562 1 91.25 525 SER A C 1
ATOM 4141 O O . SER A 1 525 ? -2.799 -34.062 -25.5 1 91.25 525 SER A O 1
ATOM 4143 N N . LEU A 1 526 ? -2.633 -32.125 -26.562 1 93.19 526 LEU A N 1
ATOM 4144 C CA . LEU A 1 526 ? -2.494 -31.359 -25.344 1 93.19 526 LEU A CA 1
ATOM 4145 C C . LEU A 1 526 ? -3.707 -31.547 -24.438 1 93.19 526 LEU A C 1
ATOM 4147 O O . LEU A 1 526 ? -3.562 -31.781 -23.234 1 93.19 526 LEU A O 1
ATOM 4151 N N . CYS A 1 527 ? -4.891 -31.453 -25.016 1 93.12 527 CYS A N 1
ATOM 4152 C CA . CYS A 1 527 ? -6.109 -31.594 -24.234 1 93.12 527 CYS A CA 1
ATOM 4153 C C . CYS A 1 527 ? -7.258 -32.125 -25.094 1 93.12 527 CYS A C 1
ATOM 4155 O O . CYS A 1 527 ? -7.207 -32.031 -26.312 1 93.12 527 CYS A O 1
ATOM 4157 N N . PRO A 1 528 ? -8.305 -32.625 -24.531 1 92.44 528 PRO A N 1
ATOM 4158 C CA . PRO A 1 528 ? -9.391 -33.281 -25.266 1 92.44 528 PRO A CA 1
ATOM 4159 C C . PRO A 1 528 ? -10.242 -32.281 -26.047 1 92.44 528 PRO A C 1
ATOM 4161 O O . PRO A 1 528 ? -10.953 -32.656 -26.984 1 92.44 528 PRO A O 1
ATOM 4164 N N . SER A 1 529 ? -10.133 -31 -25.75 1 93.94 529 SER A N 1
ATOM 4165 C CA . SER A 1 529 ? -11.047 -30.031 -26.359 1 93.94 529 SER A CA 1
ATOM 4166 C C . SER A 1 529 ? -10.375 -29.25 -27.484 1 93.94 529 SER A C 1
ATOM 4168 O O . SER A 1 529 ? -10.914 -28.25 -27.953 1 93.94 529 SER A O 1
ATOM 4170 N N . MET A 1 530 ? -9.227 -29.672 -28 1 93.12 530 MET A N 1
ATOM 4171 C CA . MET A 1 530 ? -8.477 -28.953 -29.031 1 93.12 530 MET A CA 1
ATOM 4172 C C . MET A 1 530 ? -9.281 -28.859 -30.312 1 93.12 530 MET A C 1
ATOM 4174 O O . MET A 1 530 ? -9.094 -27.922 -31.109 1 93.12 530 MET A O 1
ATOM 4178 N N . ASP A 1 531 ? -10.242 -29.734 -30.469 1 90.81 531 ASP A N 1
ATOM 4179 C CA . ASP A 1 531 ? -11.055 -29.781 -31.688 1 90.81 531 ASP A CA 1
ATOM 4180 C C . ASP A 1 531 ? -12.016 -28.594 -31.75 1 90.81 531 ASP A C 1
ATOM 4182 O O . ASP A 1 531 ? -12.508 -28.25 -32.844 1 90.81 531 ASP A O 1
ATOM 4186 N N . LEU A 1 532 ? -12.297 -27.969 -30.609 1 90.5 532 LEU A N 1
ATOM 4187 C CA . LEU A 1 532 ? -13.227 -26.844 -30.547 1 90.5 532 LEU A CA 1
ATOM 4188 C C . LEU A 1 532 ? -12.672 -25.625 -31.281 1 90.5 532 LEU A C 1
ATOM 4190 O O . LEU A 1 532 ? -13.414 -24.703 -31.625 1 90.5 532 LEU A O 1
ATOM 4194 N N . LEU A 1 533 ? -11.367 -25.594 -31.547 1 89.44 533 LEU A N 1
ATOM 4195 C CA . LEU A 1 533 ? -10.75 -24.453 -32.219 1 89.44 533 LEU A CA 1
ATOM 4196 C C . LEU A 1 533 ? -11.039 -24.484 -33.719 1 89.44 533 LEU A C 1
ATOM 4198 O O . LEU A 1 533 ? -11.023 -23.438 -34.375 1 89.44 533 LEU A O 1
ATOM 4202 N N . CYS A 1 534 ? -11.367 -25.609 -34.344 1 79.62 534 CYS A N 1
ATOM 4203 C CA . CYS A 1 534 ? -11.539 -25.766 -35.781 1 79.62 534 CYS A CA 1
ATOM 4204 C C . CYS A 1 534 ? -13.008 -25.703 -36.156 1 79.62 534 CYS A C 1
ATOM 4206 O O . CYS A 1 534 ? -13.344 -25.766 -37.344 1 79.62 534 CYS A O 1
ATOM 4208 N N . VAL A 1 535 ? -14.031 -25.625 -35.375 1 66.56 535 VAL A N 1
ATOM 4209 C CA . VAL A 1 535 ? -15.453 -25.672 -35.719 1 66.56 535 VAL A CA 1
ATOM 4210 C C . VAL A 1 535 ? -15.844 -24.375 -36.438 1 66.56 535 VAL A C 1
ATOM 4212 O O . VAL A 1 535 ? -15.586 -23.281 -35.938 1 66.56 535 VAL A O 1
ATOM 4215 N N . ASN A 1 536 ? -15.82 -24.281 -37.844 1 53.47 536 ASN A N 1
ATOM 4216 C CA . ASN A 1 536 ? -16.281 -23.188 -38.688 1 53.47 536 ASN A CA 1
ATOM 4217 C C . ASN A 1 536 ? -17.734 -22.844 -38.438 1 53.47 536 ASN A C 1
ATOM 4219 O O . ASN A 1 536 ? -18.594 -23.734 -38.344 1 53.47 536 ASN A O 1
ATOM 4223 N N . SER A 1 537 ? -18.109 -21.844 -37.844 1 48.88 537 SER A N 1
ATOM 4224 C CA . SER A 1 537 ? -19.469 -21.344 -37.625 1 48.88 537 SER A CA 1
ATOM 4225 C C . SER A 1 537 ? -20.25 -21.328 -38.938 1 48.88 537 SER A C 1
ATOM 4227 O O . SER A 1 537 ? -21.422 -20.922 -38.969 1 48.88 537 SER A O 1
AT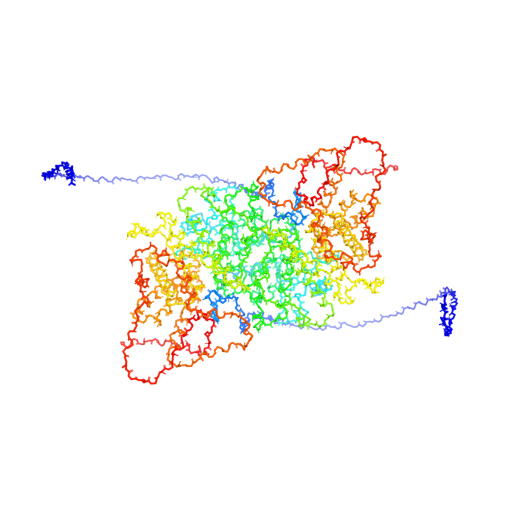OM 4229 N N . ALA A 1 538 ? -19.797 -21.531 -40.219 1 39.5 538 ALA A N 1
ATOM 4230 C CA . ALA A 1 538 ? -20.594 -21.234 -41.406 1 39.5 538 ALA A CA 1
ATOM 4231 C C . ALA A 1 538 ? -21.672 -22.297 -41.625 1 39.5 538 ALA A C 1
ATOM 4233 O O . ALA A 1 538 ? -22.281 -22.344 -42.688 1 39.5 538 ALA A O 1
ATOM 4234 N N . GLN A 1 539 ? -21.906 -23.359 -41.062 1 35.91 539 GLN A N 1
ATOM 4235 C CA . GLN A 1 539 ? -22.938 -24.078 -41.781 1 35.91 539 GLN A CA 1
ATOM 4236 C C . GLN A 1 539 ? -24.25 -23.297 -41.781 1 35.91 539 GLN A C 1
ATOM 4238 O O . GLN A 1 539 ? -24.812 -23.031 -40.719 1 35.91 539 GLN A O 1
ATOM 4243 N N . PRO A 1 540 ? -24.656 -22.594 -42.875 1 35.12 540 PRO A N 1
ATOM 4244 C CA . PRO A 1 540 ? -26 -22.062 -43.094 1 35.12 540 PRO A CA 1
ATOM 4245 C C . PRO A 1 540 ? -27.094 -23.125 -42.906 1 35.12 540 PRO A C 1
ATOM 4247 O O . PRO A 1 540 ? -26.969 -24.234 -43.438 1 35.12 540 PRO A O 1
ATOM 4250 N N . HIS A 1 541 ? -27.734 -23.297 -41.875 1 32.31 541 HIS A N 1
ATOM 4251 C CA . HIS A 1 541 ? -28.969 -24.062 -41.875 1 32.31 541 HIS A CA 1
ATOM 4252 C C . HIS A 1 541 ? -29.797 -23.766 -43.125 1 32.31 541 HIS A C 1
ATOM 4254 O O . HIS A 1 541 ? -30.062 -22.609 -43.438 1 32.31 541 HIS A O 1
ATOM 4260 N N . ASN A 1 542 ? -29.812 -24.562 -44.094 1 29.69 542 ASN A N 1
ATOM 4261 C CA . ASN A 1 542 ? -30.781 -24.547 -45.188 1 29.69 542 ASN A CA 1
ATOM 4262 C C . ASN A 1 542 ? -32.219 -24.422 -44.656 1 29.69 542 ASN A C 1
ATOM 4264 O O . ASN A 1 542 ? -32.656 -25.234 -43.844 1 29.69 542 ASN A O 1
ATOM 4268 N N . PRO A 1 543 ? -32.969 -23.328 -44.844 1 32.94 543 PRO A N 1
ATOM 4269 C CA . PRO A 1 543 ? -34.375 -23.172 -44.531 1 32.94 543 PRO A CA 1
ATOM 4270 C C . PRO A 1 543 ? -35.281 -24.234 -45.188 1 32.94 543 PRO A C 1
ATOM 4272 O O . PRO A 1 543 ? -35.375 -24.297 -46.406 1 32.94 543 PRO A O 1
ATOM 4275 N N . VAL A 1 544 ? -35.312 -25.438 -44.844 1 30.7 544 VAL A N 1
ATOM 4276 C CA . VAL A 1 544 ? -36.438 -26.219 -45.312 1 30.7 544 VAL A CA 1
ATOM 4277 C C . VAL A 1 544 ? -37.75 -25.438 -45.062 1 30.7 544 VAL A C 1
ATOM 4279 O O . VAL A 1 544 ? -37.938 -24.906 -43.969 1 30.7 544 VAL A O 1
ATOM 4282 N N . ALA A 1 545 ? -38.531 -25.094 -46.094 1 30.47 545 ALA A N 1
ATOM 4283 C CA . ALA A 1 545 ? -39.812 -24.422 -46.281 1 30.47 545 ALA A CA 1
ATOM 4284 C C . ALA A 1 545 ? -40.906 -25.062 -45.406 1 30.47 545 ALA A C 1
ATOM 4286 O O . ALA A 1 545 ? -41.594 -25.969 -45.875 1 30.47 545 ALA A O 1
ATOM 4287 N N . THR A 1 546 ? -40.719 -25.609 -44.281 1 29.81 546 THR A N 1
ATOM 4288 C CA . THR A 1 546 ? -42 -26.031 -43.688 1 29.81 546 THR A CA 1
ATOM 4289 C C . THR A 1 546 ? -42.938 -24.828 -43.531 1 29.81 546 THR A C 1
ATOM 4291 O O . THR A 1 546 ? -42.469 -23.688 -43.406 1 29.81 546 THR A O 1
ATOM 4294 N N . PRO A 1 547 ? -44.312 -24.984 -43.781 1 32.91 547 PRO A N 1
ATOM 4295 C CA . PRO A 1 547 ? -45.312 -23.906 -43.75 1 32.91 547 PRO A CA 1
ATOM 4296 C C . PRO A 1 547 ? -45.094 -22.938 -42.594 1 32.91 547 PRO A C 1
ATOM 4298 O O . PRO A 1 547 ? -44.438 -23.281 -41.625 1 32.91 547 PRO A O 1
ATOM 4301 N N . PRO A 1 548 ? -45.688 -21.656 -42.75 1 28.58 548 PRO A N 1
ATOM 4302 C CA . PRO A 1 548 ? -45.5 -20.484 -41.875 1 28.58 548 PRO A CA 1
ATOM 4303 C C . PRO A 1 548 ? -45.656 -20.828 -40.406 1 28.58 548 PRO A C 1
ATOM 4305 O O . PRO A 1 548 ? -45.906 -19.938 -39.562 1 28.58 548 PRO A O 1
ATOM 4308 N N . MET A 1 549 ? -45.5 -22.062 -40.031 1 26.52 549 MET A N 1
ATOM 4309 C CA . MET A 1 549 ? -45.938 -22.188 -38.625 1 26.52 549 MET A CA 1
ATOM 4310 C C . MET A 1 549 ? -45.375 -21.031 -37.812 1 26.52 549 MET A C 1
ATOM 4312 O O . MET A 1 549 ? -44.281 -20.516 -38.094 1 26.52 549 MET A O 1
ATOM 4316 N N . GLN A 1 550 ? -46.25 -20.484 -36.875 1 27.53 550 GLN A N 1
ATOM 4317 C CA . GLN A 1 550 ? -46.094 -19.359 -35.969 1 27.53 550 GLN A CA 1
ATOM 4318 C C . GLN A 1 550 ? -44.656 -19.281 -35.438 1 27.53 550 GLN A C 1
ATOM 4320 O O . GLN A 1 550 ? -44.125 -20.281 -34.969 1 27.53 550 GLN A O 1
ATOM 4325 N N . LEU A 1 551 ? -43.938 -18.422 -36.031 1 25.14 551 LEU A N 1
ATOM 4326 C CA . LEU A 1 551 ? -42.562 -17.953 -35.719 1 25.14 551 LEU A CA 1
ATOM 4327 C C . LEU A 1 551 ? -42.312 -17.984 -34.219 1 25.14 551 LEU A C 1
ATOM 4329 O O . LEU A 1 551 ? -42.906 -17.219 -33.469 1 25.14 551 LEU A O 1
ATOM 4333 N N . LEU A 1 552 ? -42.344 -19.219 -33.719 1 25.58 552 LEU A N 1
ATOM 4334 C CA . LEU A 1 552 ? -41.969 -19.234 -32.281 1 25.58 552 LEU A CA 1
ATOM 4335 C C . LEU A 1 552 ? -40.906 -18.188 -31.984 1 25.58 552 LEU A C 1
ATOM 4337 O O . LEU A 1 552 ? -39.969 -18.016 -32.75 1 25.58 552 LEU A O 1
ATOM 4341 N N . GLU A 1 553 ? -41.25 -17.203 -31.188 1 26.48 553 GLU A N 1
ATOM 4342 C CA . GLU A 1 553 ? -40.5 -16.078 -30.625 1 26.48 553 GLU A CA 1
ATOM 4343 C C . GLU A 1 553 ? -39.031 -16.438 -30.422 1 26.48 553 GLU A C 1
ATOM 4345 O O . GLU A 1 553 ? -38.719 -17.547 -29.984 1 26.48 553 GLU A O 1
ATOM 4350 N N . ALA A 1 554 ? -38.125 -15.797 -31.156 1 27.05 554 ALA A N 1
ATOM 4351 C CA . ALA A 1 554 ? -36.656 -15.711 -31.141 1 27.05 554 ALA A CA 1
ATOM 4352 C C . ALA A 1 554 ? -36.125 -15.914 -29.719 1 27.05 554 ALA A C 1
ATOM 4354 O O . ALA A 1 554 ? -36.5 -15.188 -28.797 1 27.05 554 ALA A O 1
ATOM 4355 N N . GLU A 1 555 ? -35.969 -17.094 -29.312 1 27.08 555 GLU A N 1
ATOM 4356 C CA . GLU A 1 555 ? -35.25 -17.391 -28.078 1 27.08 555 GLU A CA 1
ATOM 4357 C C . GLU A 1 555 ? -34.156 -16.375 -27.828 1 27.08 555 GLU A C 1
ATOM 4359 O O . GLU A 1 555 ? -33.281 -16.172 -28.688 1 27.08 555 GLU A O 1
ATOM 4364 N N . SER A 1 556 ? -34.375 -15.227 -27.172 1 28.72 556 SER A N 1
ATOM 4365 C CA . SER A 1 556 ? -33.5 -14.156 -26.688 1 28.72 556 SER A CA 1
ATOM 4366 C C . SER A 1 556 ? -32.094 -14.672 -26.391 1 28.72 556 SER A C 1
ATOM 4368 O O . SER A 1 556 ? -31.938 -15.688 -25.703 1 28.72 556 SER A O 1
ATOM 4370 N N . ASP A 1 557 ? -31.219 -14.547 -27.328 1 31.19 557 ASP A N 1
ATOM 4371 C CA . ASP A 1 557 ? -29.781 -14.711 -27.219 1 31.19 557 ASP A CA 1
ATOM 4372 C C . ASP A 1 557 ? -29.297 -14.398 -25.797 1 31.19 557 ASP A C 1
ATOM 4374 O O . ASP A 1 557 ? -29.359 -13.242 -25.359 1 31.19 557 ASP A O 1
ATOM 4378 N N . MET A 1 558 ? -29.594 -15.203 -24.844 1 30.17 558 MET A N 1
ATOM 4379 C CA . MET A 1 558 ? -29.125 -15.133 -23.453 1 30.17 558 MET A CA 1
ATOM 4380 C C . MET A 1 558 ? -27.672 -14.672 -23.406 1 30.17 558 MET A C 1
ATOM 4382 O O . MET A 1 558 ? -26.781 -15.344 -23.938 1 30.17 558 MET A O 1
ATOM 4386 N N . MET A 1 559 ? -27.438 -13.367 -23.516 1 30.78 559 MET A N 1
ATOM 4387 C CA . MET A 1 559 ? -26.156 -12.727 -23.266 1 30.78 559 MET A CA 1
ATOM 4388 C C . MET A 1 559 ? -25.406 -13.43 -22.141 1 30.78 559 MET A C 1
ATOM 4390 O O . MET A 1 559 ? -25.984 -13.711 -21.094 1 30.78 559 MET A O 1
ATOM 4394 N N . PHE A 1 560 ? -24.547 -14.203 -22.469 1 33.69 560 PHE A N 1
ATOM 4395 C CA . PHE A 1 560 ? -23.609 -14.867 -21.562 1 33.69 560 PHE A CA 1
ATOM 4396 C C . PHE A 1 560 ? -22.969 -13.867 -20.609 1 33.69 560 PHE A C 1
ATOM 4398 O O . PHE A 1 560 ? -22.172 -13.031 -21.031 1 33.69 560 PHE A O 1
ATOM 4405 N N . ASN A 1 561 ? -23.703 -13.281 -19.719 1 34.75 561 ASN A N 1
ATOM 4406 C CA . ASN A 1 561 ? -23.031 -12.445 -18.734 1 34.75 561 ASN A CA 1
ATOM 4407 C C . ASN A 1 561 ? -22.172 -13.266 -17.781 1 34.75 561 ASN A C 1
ATOM 4409 O O . ASN A 1 561 ? -22.688 -14.102 -17.047 1 34.75 561 ASN A O 1
ATOM 4413 N N . PHE A 1 562 ? -21.031 -13.508 -18.203 1 38.56 562 PHE A N 1
ATOM 4414 C CA . PHE A 1 562 ? -20.031 -14.102 -17.312 1 38.56 562 PHE A CA 1
ATOM 4415 C C . PHE A 1 562 ? -20.094 -13.469 -15.93 1 38.56 562 PHE A C 1
ATOM 4417 O O . PHE A 1 562 ? -19.266 -13.766 -15.07 1 38.56 562 PHE A O 1
ATOM 4424 N N . ASP A 1 563 ? -21.016 -12.477 -15.766 1 36.25 563 ASP A N 1
ATOM 4425 C CA . ASP A 1 563 ? -21.016 -11.836 -14.453 1 36.25 563 ASP A CA 1
ATOM 4426 C C . ASP A 1 563 ? -21.75 -12.688 -13.422 1 36.25 563 ASP A C 1
ATOM 4428 O O . ASP A 1 563 ? -22.969 -12.867 -13.508 1 36.25 563 ASP A O 1
ATOM 4432 N N . LEU A 1 564 ? -21.109 -13.578 -12.812 1 35.94 564 LEU A N 1
ATOM 4433 C CA . LEU A 1 564 ? -21.562 -14.453 -11.742 1 35.94 564 LEU A CA 1
ATOM 4434 C C . LEU A 1 564 ? -22.125 -13.648 -10.578 1 35.94 564 LEU A C 1
ATOM 4436 O O . LEU A 1 564 ? -22.438 -14.211 -9.523 1 35.94 564 LEU A O 1
ATOM 4440 N N . CYS A 1 565 ? -22.172 -12.422 -10.578 1 33.31 565 CYS A N 1
ATOM 4441 C CA . CYS A 1 565 ? -22.562 -11.695 -9.375 1 33.31 565 CYS A CA 1
ATOM 4442 C C . CYS A 1 565 ? -24.031 -11.961 -9.023 1 33.31 565 CYS A C 1
ATOM 4444 O O . CYS A 1 565 ? -24.484 -11.617 -7.934 1 33.31 565 CYS A O 1
ATOM 4446 N N . ASP A 1 566 ? -24.922 -12.336 -9.953 1 32.44 566 ASP A N 1
ATOM 4447 C CA . ASP A 1 566 ? -26.344 -12.266 -9.664 1 32.44 566 ASP A CA 1
ATOM 4448 C C . ASP A 1 566 ? -26.859 -13.586 -9.102 1 32.44 566 ASP A C 1
ATOM 4450 O O . ASP A 1 566 ? -28.047 -13.906 -9.234 1 32.44 566 ASP A O 1
ATOM 4454 N N . VAL A 1 567 ? -26.109 -14.555 -8.672 1 30.62 567 VAL A N 1
ATOM 4455 C CA . VAL A 1 567 ? -26.766 -15.742 -8.141 1 30.62 567 VAL A CA 1
ATOM 4456 C C . VAL A 1 567 ? -27.406 -15.414 -6.797 1 30.62 567 VAL A C 1
ATOM 4458 O O . VAL A 1 567 ? -26.719 -15.039 -5.844 1 30.62 567 VAL A O 1
ATOM 4461 N N . GLN A 1 568 ? -28.688 -15.109 -6.711 1 28.73 568 GLN A N 1
ATOM 4462 C CA . GLN A 1 568 ? -29.5 -14.938 -5.508 1 28.73 568 GLN A CA 1
ATOM 4463 C C . GLN A 1 568 ? -29.438 -16.188 -4.625 1 28.73 568 GLN A C 1
ATOM 4465 O O . GLN A 1 568 ? -29.531 -17.312 -5.121 1 28.73 568 GLN A O 1
ATOM 4470 N N . LEU A 1 569 ? -29.062 -16.094 -3.391 1 29.73 569 LEU A N 1
ATOM 4471 C CA . LEU A 1 569 ? -29.062 -17.078 -2.311 1 29.73 569 LEU A CA 1
ATOM 4472 C C . LEU A 1 569 ? -30.484 -17.547 -1.998 1 29.73 569 LEU A C 1
ATOM 4474 O O . LEU A 1 569 ? -31.359 -16.719 -1.728 1 29.73 569 LEU A O 1
ATOM 4478 N N . ASP A 1 570 ? -30.891 -18.688 -2.535 1 25.52 570 ASP A N 1
ATOM 4479 C CA . ASP A 1 570 ? -32 -19.312 -1.839 1 25.52 570 ASP A CA 1
ATOM 4480 C C . ASP A 1 570 ? -31.641 -19.656 -0.4 1 25.52 570 ASP A C 1
ATOM 4482 O O . ASP A 1 570 ? -30.531 -20.109 -0.133 1 25.52 570 ASP A O 1
ATOM 4486 N N . PRO A 1 571 ? -32.344 -19.312 0.679 1 26.94 571 PRO A N 1
ATOM 4487 C CA . PRO A 1 571 ? -32.219 -19.562 2.115 1 26.94 571 PRO A CA 1
ATOM 4488 C C . PRO A 1 571 ? -32.125 -21.062 2.449 1 26.94 571 PRO A C 1
ATOM 4490 O O . PRO A 1 571 ? -32.219 -21.438 3.617 1 26.94 571 PRO A O 1
ATOM 4493 N N . LEU A 1 572 ? -32.156 -22 1.538 1 26.62 572 LEU A N 1
ATOM 4494 C CA . LEU A 1 572 ? -32.469 -23.359 1.98 1 26.62 572 LEU A CA 1
ATOM 4495 C C . LEU A 1 572 ? -31.281 -23.953 2.75 1 26.62 572 LEU A C 1
ATOM 4497 O O . LEU A 1 572 ? -31.281 -25.125 3.102 1 26.62 572 LEU A O 1
ATOM 4501 N N . TRP A 1 573 ? -30.203 -23.391 3 1 27.72 573 TRP A N 1
ATOM 4502 C CA . TRP A 1 573 ? -29.078 -24.172 3.521 1 27.72 573 TRP A CA 1
ATOM 4503 C C . TRP A 1 573 ? -29.312 -24.547 4.98 1 27.72 573 TRP A C 1
ATOM 4505 O O . TRP A 1 573 ? -28.391 -24.969 5.672 1 27.72 573 TRP A O 1
ATOM 4515 N N . THR A 1 574 ? -30.547 -24.547 5.508 1 26.64 574 THR A N 1
ATOM 4516 C CA . THR A 1 574 ? -30.656 -25 6.891 1 26.64 574 THR A CA 1
ATOM 4517 C C . THR A 1 574 ? -30.359 -26.484 7 1 26.64 574 THR A C 1
ATOM 4519 O O . THR A 1 574 ? -29.984 -26.969 8.07 1 26.64 574 THR A O 1
ATOM 4522 N N . ASP A 1 575 ? -30.703 -27.328 6.008 1 25.61 575 ASP A N 1
ATOM 4523 C CA . ASP A 1 575 ? -30.953 -28.734 6.344 1 25.61 575 ASP A CA 1
ATOM 4524 C C . ASP A 1 575 ? -29.656 -29.531 6.359 1 25.61 575 ASP A C 1
ATOM 4526 O O . ASP A 1 575 ? -29.688 -30.766 6.395 1 25.61 575 ASP A O 1
ATOM 4530 N N . PHE A 1 576 ? -28.594 -29.125 5.996 1 25.03 576 PHE A N 1
ATOM 4531 C CA . PHE A 1 576 ? -27.562 -30.109 5.809 1 25.03 576 PHE A CA 1
ATOM 4532 C C . PHE A 1 576 ? -27.078 -30.656 7.152 1 25.03 576 PHE A C 1
ATOM 4534 O O . PHE A 1 576 ? -26.062 -31.344 7.223 1 25.03 576 PHE A O 1
ATOM 4541 N N . GLU A 1 577 ? -27.781 -30.359 8.273 1 25.19 577 GLU A N 1
ATOM 4542 C CA . GLU A 1 577 ? -27.344 -30.953 9.531 1 25.19 577 GLU A CA 1
ATOM 4543 C C . GLU A 1 577 ? -27.672 -32.438 9.578 1 25.19 577 GLU A C 1
ATOM 4545 O O . GLU A 1 577 ? -27.578 -33.094 10.633 1 25.19 577 GLU A O 1
ATOM 4550 N N . ARG A 1 578 ? -28.438 -32.938 8.586 1 25.17 578 ARG A N 1
ATOM 4551 C CA . ARG A 1 578 ? -28.859 -34.25 9.086 1 25.17 578 ARG A CA 1
ATOM 4552 C C . ARG A 1 578 ? -27.688 -35.219 9.062 1 25.17 578 ARG A C 1
ATOM 4554 O O . ARG A 1 578 ? -26.953 -35.312 8.086 1 25.17 578 ARG A O 1
ATOM 4561 N N . PRO A 1 579 ? -27.391 -35.812 10.234 1 24.17 579 PRO A N 1
ATOM 4562 C CA . PRO A 1 579 ? -26.391 -36.844 10.484 1 24.17 579 PRO A CA 1
ATOM 4563 C C . PRO A 1 579 ? -26.484 -38.031 9.508 1 24.17 579 PRO A C 1
ATOM 4565 O O . PRO A 1 579 ? -27.578 -38.469 9.195 1 24.17 579 PRO A O 1
ATOM 4568 N N . VAL A 1 580 ? -25.75 -38.031 8.438 1 27.16 580 VAL A N 1
ATOM 4569 C CA . VAL A 1 580 ? -25.719 -39.25 7.637 1 27.16 580 VAL A CA 1
ATOM 4570 C C . VAL A 1 580 ? -25.688 -40.469 8.555 1 27.16 580 VAL A C 1
ATOM 4572 O O . VAL A 1 580 ? -24.844 -40.594 9.438 1 27.16 580 VAL A O 1
ATOM 4575 N N . GLU A 1 581 ? -26.844 -41.094 8.859 1 24.53 581 GLU A N 1
ATOM 4576 C CA . GLU A 1 581 ? -27.047 -42.344 9.594 1 24.53 581 GLU A CA 1
ATOM 4577 C C . GLU A 1 581 ? -26.094 -43.406 9.125 1 24.53 581 GLU A C 1
ATOM 4579 O O . GLU A 1 581 ? -25.828 -43.531 7.926 1 24.53 581 GLU A O 1
ATOM 4584 N N . PRO A 1 582 ? -25.281 -43.938 10.07 1 25.45 582 PRO A N 1
ATOM 4585 C CA . PRO A 1 582 ? -24.391 -45.062 9.867 1 25.45 582 PRO A CA 1
ATOM 4586 C C . PRO A 1 582 ? -25.078 -46.281 9.227 1 25.45 582 PRO A C 1
ATOM 4588 O O . PRO A 1 582 ? -26.234 -46.562 9.547 1 25.45 582 PRO A O 1
ATOM 4591 N N . TYR A 1 583 ? -25.062 -46.406 7.922 1 23.27 583 TYR A N 1
ATOM 4592 C CA . TYR A 1 583 ? -25.547 -47.625 7.305 1 23.27 583 TYR A CA 1
ATOM 4593 C C . TYR A 1 583 ? -25.156 -48.844 8.141 1 23.27 583 TYR A C 1
ATOM 4595 O O . TYR A 1 583 ? -23.984 -49 8.492 1 23.27 583 TYR A O 1
ATOM 4603 N N . SER A 1 584 ? -26.016 -49.281 9.109 1 22.84 584 SER A N 1
ATOM 4604 C CA . SER A 1 584 ? -26.031 -50.531 9.828 1 22.84 584 SER A CA 1
ATOM 4605 C C . SER A 1 584 ? -25.688 -51.719 8.906 1 22.84 584 SER A C 1
ATOM 4607 O O . SER A 1 584 ? -26.172 -51.781 7.781 1 22.84 584 SER A O 1
ATOM 4609 N N . SER A 1 585 ? -24.422 -52.281 9.062 1 22.61 585 SER A N 1
ATOM 4610 C CA . SER A 1 585 ? -23.953 -53.594 8.594 1 22.61 585 SER A CA 1
ATOM 4611 C C . SER A 1 585 ? -24.984 -54.656 8.867 1 22.61 585 SER A C 1
ATOM 4613 O O . SER A 1 585 ? -25.25 -55 10.023 1 22.61 585 SER A O 1
ATOM 4615 N N . GLN A 1 586 ? -26.172 -54.594 8.414 1 19.89 586 GLN A N 1
ATOM 4616 C CA . GLN A 1 586 ? -27.016 -55.781 8.477 1 19.89 586 GLN A CA 1
ATOM 4617 C C . GLN A 1 586 ? -26.312 -56.969 7.844 1 19.89 586 GLN A C 1
ATOM 4619 O O . GLN A 1 586 ? -26.188 -57.062 6.621 1 19.89 586 GLN A O 1
ATOM 4624 N N . MET A 1 587 ? -25.016 -57.375 8.43 1 18.48 587 MET A N 1
ATOM 4625 C CA . MET A 1 587 ? -24.938 -58.812 8.648 1 18.48 587 MET A CA 1
ATOM 4626 C C . MET A 1 587 ? -25.594 -59.188 9.969 1 18.48 587 MET A C 1
ATOM 4628 O O . MET A 1 587 ? -25.5 -58.469 10.953 1 18.48 587 MET A O 1
ATOM 4632 N N . MET B 1 1 ? -22.75 74.75 -24.984 1 16.11 1 MET B N 1
ATOM 4633 C CA . MET B 1 1 ? -22.344 75.375 -23.734 1 16.11 1 MET B CA 1
ATOM 4634 C C . MET B 1 1 ? -22.844 74.562 -22.531 1 16.11 1 MET B C 1
ATOM 4636 O O . MET B 1 1 ? -22.203 74.562 -21.469 1 16.11 1 MET B O 1
ATOM 4640 N N . HIS B 1 2 ? -24.141 74.312 -22.391 1 15.59 2 HIS B N 1
ATOM 4641 C CA . HIS B 1 2 ? -24.953 74.438 -21.203 1 15.59 2 HIS B CA 1
ATOM 4642 C C . HIS B 1 2 ? -24.672 73.312 -20.188 1 15.59 2 HIS B C 1
ATOM 4644 O O . HIS B 1 2 ? -24.156 72.312 -20.547 1 15.59 2 HIS B O 1
ATOM 4650 N N . GLY B 1 3 ? -25.453 73.375 -19.078 1 15.33 3 GLY B N 1
ATOM 4651 C CA . GLY B 1 3 ? -25.562 73.5 -17.641 1 15.33 3 GLY B CA 1
ATOM 4652 C C . GLY B 1 3 ? -25.594 72.188 -16.906 1 15.33 3 GLY B C 1
ATOM 4653 O O . GLY B 1 3 ? -26.281 71.25 -17.328 1 15.33 3 GLY B O 1
ATOM 4654 N N . ARG B 1 4 ? -24.594 71.75 -15.945 1 16.55 4 ARG B N 1
ATOM 4655 C CA . ARG B 1 4 ? -23.703 71.125 -14.953 1 16.55 4 ARG B CA 1
ATOM 4656 C C . ARG B 1 4 ? -24.469 70.812 -13.68 1 16.55 4 ARG B C 1
ATOM 4658 O O . ARG B 1 4 ? -23.891 70.25 -12.734 1 16.55 4 ARG B O 1
ATOM 4665 N N . ARG B 1 5 ? -25.641 71.438 -13.312 1 14.34 5 ARG B N 1
ATOM 4666 C CA . ARG B 1 5 ? -25.641 71.938 -11.938 1 14.34 5 ARG B CA 1
ATOM 4667 C C . ARG B 1 5 ? -25.828 70.812 -10.945 1 14.34 5 ARG B C 1
ATOM 4669 O O . ARG B 1 5 ? -25.078 70.688 -9.977 1 14.34 5 ARG B O 1
ATOM 4676 N N . ARG B 1 6 ? -27.094 70.312 -10.617 1 14.79 6 ARG B N 1
ATOM 4677 C CA . ARG B 1 6 ? -27.641 70.75 -9.328 1 14.79 6 ARG B CA 1
ATOM 4678 C C . ARG B 1 6 ? -27.297 69.75 -8.242 1 14.79 6 ARG B C 1
ATOM 4680 O O . ARG B 1 6 ? -26.828 68.625 -8.539 1 14.79 6 ARG B O 1
ATOM 4687 N N . GLU B 1 7 ? -28.312 69.125 -7.582 1 14.51 7 GLU B N 1
ATOM 4688 C CA . GLU B 1 7 ? -28.797 69.312 -6.223 1 14.51 7 GLU B CA 1
ATOM 4689 C C . GLU B 1 7 ? -28.312 68.25 -5.285 1 14.51 7 GLU B C 1
ATOM 4691 O O . GLU B 1 7 ? -28.562 67.062 -5.52 1 14.51 7 GLU B O 1
ATOM 4696 N N . ARG B 1 8 ? -27.203 68.375 -4.449 1 15.31 8 ARG B N 1
ATOM 4697 C CA . ARG B 1 8 ? -26.25 68.062 -3.408 1 15.31 8 ARG B CA 1
ATOM 4698 C C . ARG B 1 8 ? -26.953 67.688 -2.107 1 15.31 8 ARG B C 1
ATOM 4700 O O . ARG B 1 8 ? -26.297 67.438 -1.087 1 15.31 8 ARG B O 1
ATOM 4707 N N . SER B 1 9 ? -28.328 67.812 -1.971 1 14.42 9 SER B N 1
ATOM 4708 C CA . SER B 1 9 ? -28.719 68.312 -0.652 1 14.42 9 SER B CA 1
ATOM 4709 C C . SER B 1 9 ? -28.281 67.375 0.447 1 14.42 9 SER B C 1
ATOM 4711 O O . SER B 1 9 ? -27.969 66.188 0.173 1 14.42 9 SER B O 1
ATOM 4713 N N . ARG B 1 10 ? -29.156 67.25 1.543 1 15.68 10 ARG B N 1
ATOM 4714 C CA . ARG B 1 10 ? -29.188 67.75 2.904 1 15.68 10 ARG B CA 1
ATOM 4715 C C . ARG B 1 10 ? -28.719 66.75 3.906 1 15.68 10 ARG B C 1
ATOM 4717 O O . ARG B 1 10 ? -28.641 65.562 3.58 1 15.68 10 ARG B O 1
ATOM 4724 N N . LYS B 1 11 ? -29.328 66.688 5.055 1 15.55 11 LYS B N 1
ATOM 4725 C CA . LYS B 1 11 ? -29.016 67.188 6.402 1 15.55 11 LYS B CA 1
ATOM 4726 C C . LYS B 1 11 ? -28.812 66 7.359 1 15.55 11 LYS B C 1
ATOM 4728 O O . LYS B 1 11 ? -28.25 66.188 8.445 1 15.55 11 LYS B O 1
ATOM 4733 N N . LEU B 1 12 ? -29.484 64.875 7.078 1 14.87 12 LEU B N 1
ATOM 4734 C CA . LEU B 1 12 ? -30.156 64.562 8.344 1 14.87 12 LEU B CA 1
ATOM 4735 C C . LEU B 1 12 ? -29.156 64.438 9.477 1 14.87 12 LEU B C 1
ATOM 4737 O O . LEU B 1 12 ? -27.984 64.125 9.242 1 14.87 12 LEU B O 1
ATOM 4741 N N . SER B 1 13 ? -29.688 64.188 10.656 1 14.09 13 SER B N 1
ATOM 4742 C CA . SER B 1 13 ? -29.75 64.5 12.07 1 14.09 13 SER B CA 1
ATOM 4743 C C . SER B 1 13 ? -28.609 63.875 12.844 1 14.09 13 SER B C 1
ATOM 4745 O O . SER B 1 13 ? -27.969 62.938 12.367 1 14.09 13 SER B O 1
ATOM 4747 N N . THR B 1 14 ? -28.875 63.719 14.109 1 14.77 14 THR B N 1
ATOM 4748 C CA . THR B 1 14 ? -28.422 64.312 15.359 1 14.77 14 THR B CA 1
ATOM 4749 C C . THR B 1 14 ? -27.312 63.469 15.977 1 14.77 14 THR B C 1
ATOM 4751 O O . THR B 1 14 ? -27.094 62.312 15.578 1 14.77 14 THR B O 1
ATOM 4754 N N . GLN B 1 15 ? -27.453 63.219 17.312 1 14.44 15 GLN B N 1
ATOM 4755 C CA . GLN B 1 15 ? -26.75 63.688 18.5 1 14.44 15 GLN B CA 1
ATOM 4756 C C . GLN B 1 15 ? -25.766 62.625 18.984 1 14.44 15 GLN B C 1
ATOM 4758 O O . GLN B 1 15 ? -26.047 61.438 18.922 1 14.44 15 GLN B O 1
ATOM 4763 N N . VAL B 1 16 ? -24.578 63 19.359 1 15.87 16 VAL B N 1
ATOM 4764 C CA . VAL B 1 16 ? -23.188 62.719 19.656 1 15.87 16 VAL B CA 1
ATOM 4765 C C . VAL B 1 16 ? -23.062 62.188 21.078 1 15.87 16 VAL B C 1
ATOM 4767 O O . VAL B 1 16 ? -21.953 61.844 21.531 1 15.87 16 VAL B O 1
ATOM 4770 N N . ALA B 1 17 ? -24.312 61.781 21.766 1 15.31 17 ALA B N 1
ATOM 4771 C CA . ALA B 1 17 ? -23.969 62.25 23.109 1 15.31 17 ALA B CA 1
ATOM 4772 C C . ALA B 1 17 ? -22.609 61.688 23.547 1 15.31 17 ALA B C 1
ATOM 4774 O O . ALA B 1 17 ? -22.172 60.656 23.078 1 15.31 17 ALA B O 1
ATOM 4775 N N . PRO B 1 18 ? -22.078 62.344 24.625 1 14.92 18 PRO B N 1
ATOM 4776 C CA . PRO B 1 18 ? -20.797 62.75 25.203 1 14.92 18 PRO B CA 1
ATOM 4777 C C . PRO B 1 18 ? -20.047 61.562 25.844 1 14.92 18 PRO B C 1
ATOM 4779 O O . PRO B 1 18 ? -20.625 60.531 26.078 1 14.92 18 PRO B O 1
ATOM 4782 N N . VAL B 1 19 ? -18.875 61.844 26.312 1 16.3 19 VAL B N 1
ATOM 4783 C CA . VAL B 1 19 ? -17.484 61.5 26.578 1 16.3 19 VAL B CA 1
ATOM 4784 C C . VAL B 1 19 ? -17.344 60.906 27.953 1 16.3 19 VAL B C 1
ATOM 4786 O O . VAL B 1 19 ? -16.375 60.188 28.234 1 16.3 19 VAL B O 1
ATOM 4789 N N . ALA B 1 20 ? -18.453 61 28.875 1 14.58 20 ALA B N 1
ATOM 4790 C CA . ALA B 1 20 ? -17.906 61.562 30.109 1 14.58 20 ALA B CA 1
ATOM 4791 C C . ALA B 1 20 ? -16.844 60.625 30.688 1 14.58 20 ALA B C 1
ATOM 4793 O O . ALA B 1 20 ? -16.766 59.438 30.344 1 14.58 20 ALA B O 1
ATOM 4794 N N . THR B 1 21 ? -16.625 60.906 32.031 1 15 21 THR B N 1
ATOM 4795 C CA . THR B 1 21 ? -15.562 61.375 32.906 1 15 21 THR B CA 1
ATOM 4796 C C . THR B 1 21 ? -14.836 60.219 33.562 1 15 21 THR B C 1
ATOM 4798 O O . THR B 1 21 ? -15.266 59.062 33.438 1 15 21 THR B O 1
ATOM 4801 N N . PRO B 1 22 ? -14.742 60.188 34.969 1 15.74 22 PRO B N 1
ATOM 4802 C CA . PRO B 1 22 ? -13.617 60.406 35.906 1 15.74 22 PRO B CA 1
ATOM 4803 C C . PRO B 1 22 ? -13.039 59.094 36.438 1 15.74 22 PRO B C 1
ATOM 4805 O O . PRO B 1 22 ? -13.711 58.062 36.438 1 15.74 22 PRO B O 1
ATOM 4808 N N . PHE B 1 23 ? -11.719 59.031 36.875 1 17.7 23 PHE B N 1
ATOM 4809 C CA . PHE B 1 23 ? -10.539 58.281 37.281 1 17.7 23 PHE B CA 1
ATOM 4810 C C . PHE B 1 23 ? -10.727 57.688 38.656 1 17.7 23 PHE B C 1
ATOM 4812 O O . PHE B 1 23 ? -9.945 56.812 39.094 1 17.7 23 PHE B O 1
ATOM 4819 N N . THR B 1 24 ? -11.859 57.969 39.438 1 14.7 24 THR B N 1
ATOM 4820 C CA . THR B 1 24 ? -11.414 58.312 40.781 1 14.7 24 THR B CA 1
ATOM 4821 C C . THR B 1 24 ? -10.758 57.094 41.438 1 14.7 24 THR B C 1
ATOM 4823 O O . THR B 1 24 ? -10.945 55.969 40.969 1 14.7 24 THR B O 1
ATOM 4826 N N . SER B 1 25 ? -10.516 57.25 42.906 1 15.04 25 SER B N 1
ATOM 4827 C CA . SER B 1 25 ? -9.5 57.344 43.938 1 15.04 25 SER B CA 1
ATOM 4828 C C . SER B 1 25 ? -9.375 56.031 44.719 1 15.04 25 SER B C 1
ATOM 4830 O O . SER B 1 25 ? -8.273 55.562 44.969 1 15.04 25 SER B O 1
ATOM 4832 N N . PRO B 1 26 ? -10.414 55.5 45.562 1 14.92 26 PRO B N 1
ATOM 4833 C CA . PRO B 1 26 ? -10.117 55.625 47 1 14.92 26 PRO B CA 1
ATOM 4834 C C . PRO B 1 26 ? -9.258 54.469 47.5 1 14.92 26 PRO B C 1
ATOM 4836 O O . PRO B 1 26 ? -9.078 53.469 46.812 1 14.92 26 PRO B O 1
ATOM 4839 N N . ALA B 1 27 ? -9.398 54.25 49.031 1 15.8 27 ALA B N 1
ATOM 4840 C CA . ALA B 1 27 ? -8.711 54.219 50.312 1 15.8 27 ALA B CA 1
ATOM 4841 C C . ALA B 1 27 ? -8.352 52.781 50.688 1 15.8 27 ALA B C 1
ATOM 4843 O O . ALA B 1 27 ? -8.992 51.844 50.219 1 15.8 27 ALA B O 1
ATOM 4844 N N . LEU B 1 28 ? -7.23 52.594 51.531 1 16.61 28 LEU B N 1
ATOM 4845 C CA . LEU B 1 28 ? -6.176 51.781 52.094 1 16.61 28 LEU B CA 1
ATOM 4846 C C . LEU B 1 28 ? -6.754 50.781 53.094 1 16.61 28 LEU B C 1
ATOM 4848 O O . LEU B 1 28 ? -6.059 49.844 53.531 1 16.61 28 LEU B O 1
ATOM 4852 N N . SER B 1 29 ? -8.102 50.844 53.531 1 14.63 29 SER B N 1
ATOM 4853 C CA . SER B 1 29 ? -8.078 50.781 55 1 14.63 29 SER B CA 1
ATOM 4854 C C . SER B 1 29 ? -7.531 49.438 55.5 1 14.63 29 SER B C 1
ATOM 4856 O O . SER B 1 29 ? -7.488 48.469 54.75 1 14.63 29 SER B O 1
ATOM 4858 N N . HIS B 1 30 ? -7.578 49.312 56.938 1 15.4 30 HIS B N 1
ATOM 4859 C CA . HIS B 1 30 ? -6.867 49 58.188 1 15.4 30 HIS B CA 1
ATOM 4860 C C . HIS B 1 30 ? -7.016 47.531 58.562 1 15.4 30 HIS B C 1
ATOM 4862 O O . HIS B 1 30 ? -6.023 46.875 58.812 1 15.4 30 HIS B O 1
ATOM 4868 N N . HIS B 1 31 ? -8.203 47.156 59.312 1 14.7 31 HIS B N 1
ATOM 4869 C CA . HIS B 1 31 ? -8.062 46.875 60.75 1 14.7 31 HIS B CA 1
ATOM 4870 C C . HIS B 1 31 ? -7.715 45.406 61 1 14.7 31 HIS B C 1
ATOM 4872 O O . HIS B 1 31 ? -6.719 45.125 61.656 1 14.7 31 HIS B O 1
ATOM 4878 N N . HIS B 1 32 ? -8.672 44.656 61.844 1 15.17 32 HIS B N 1
ATOM 4879 C CA . HIS B 1 32 ? -8.562 44.219 63.219 1 15.17 32 HIS B CA 1
ATOM 4880 C C . HIS B 1 32 ? -8.141 42.75 63.312 1 15.17 32 HIS B C 1
ATOM 4882 O O . HIS B 1 32 ? -8.227 42.031 62.312 1 15.17 32 HIS B O 1
ATOM 4888 N N . THR B 1 33 ? -8.477 42.125 64.562 1 15.42 33 THR B N 1
ATOM 4889 C CA . THR B 1 33 ? -7.898 41.5 65.75 1 15.42 33 THR B CA 1
ATOM 4890 C C . THR B 1 33 ? -8.039 40 65.688 1 15.42 33 THR B C 1
ATOM 4892 O O . THR B 1 33 ? -7.07 39.25 65.938 1 15.42 33 THR B O 1
ATOM 4895 N N . GLU B 1 34 ? -9.312 39.281 65.812 1 15.3 34 GLU B N 1
ATOM 4896 C CA . GLU B 1 34 ? -9.492 38.562 67.125 1 15.3 34 GLU B CA 1
ATOM 4897 C C . GLU B 1 34 ? -8.992 37.125 67 1 15.3 34 GLU B C 1
ATOM 4899 O O . GLU B 1 34 ? -8.953 36.562 65.938 1 15.3 34 GLU B O 1
ATOM 4904 N N . ASN B 1 35 ? -8.594 36.5 68.25 1 15.78 35 ASN B N 1
ATOM 4905 C CA . ASN B 1 35 ? -7.812 35.5 68.938 1 15.78 35 ASN B CA 1
ATOM 4906 C C . ASN B 1 35 ? -8.477 34.125 68.938 1 15.78 35 ASN B C 1
ATOM 4908 O O . ASN B 1 35 ? -7.895 33.156 69.375 1 15.78 35 ASN B O 1
ATOM 4912 N N . TYR B 1 36 ? -9.789 33.844 68.5 1 15.13 36 TYR B N 1
ATOM 4913 C CA . TYR B 1 36 ? -10.438 32.969 69.438 1 15.13 36 TYR B CA 1
ATOM 4914 C C . TYR B 1 36 ? -9.797 31.594 69.438 1 15.13 36 TYR B C 1
ATOM 4916 O O . TYR B 1 36 ? -9.352 31.109 68.375 1 15.13 36 TYR B O 1
ATOM 4924 N N . SER B 1 37 ? -9.781 30.953 70.625 1 15.78 37 SER B N 1
ATOM 4925 C CA . SER B 1 37 ? -9.18 29.984 71.562 1 15.78 37 SER B CA 1
ATOM 4926 C C . SER B 1 37 ? -9.609 28.562 71.25 1 15.78 37 SER B C 1
ATOM 4928 O O . SER B 1 37 ? -8.828 27.625 71.375 1 15.78 37 SER B O 1
ATOM 4930 N N . LEU B 1 38 ? -11.016 28.25 71.062 1 15.06 38 LEU B N 1
ATOM 4931 C CA . LEU B 1 38 ? -11.508 27.328 72.125 1 15.06 38 LEU B CA 1
ATOM 4932 C C . LEU B 1 38 ? -11.023 25.906 71.812 1 15.06 38 LEU B C 1
ATOM 4934 O O . LEU B 1 38 ? -10.641 25.578 70.688 1 15.06 38 LEU B O 1
ATOM 4938 N N . SER B 1 39 ? -11.812 24.922 72.5 1 15.48 39 SER B N 1
ATOM 4939 C CA . SER B 1 39 ? -11.672 23.875 73.5 1 15.48 39 SER B CA 1
ATOM 4940 C C . SER B 1 39 ? -11.508 22.5 72.812 1 15.48 39 SER B C 1
ATOM 4942 O O . SER B 1 39 ? -11.703 22.359 71.625 1 15.48 39 SER B O 1
ATOM 4944 N N . GLY B 1 40 ? -12.086 21.438 73.562 1 15.75 40 GLY B N 1
ATOM 4945 C CA . GLY B 1 40 ? -11.641 20.266 74.312 1 15.75 40 GLY B CA 1
ATOM 4946 C C . GLY B 1 40 ? -11.805 18.969 73.562 1 15.75 40 GLY B C 1
ATOM 4947 O O . GLY B 1 40 ? -10.883 18.156 73.5 1 15.75 40 GLY B O 1
ATOM 4948 N N . GLY B 1 41 ? -13.125 18.531 73.125 1 15.54 41 GLY B N 1
ATOM 4949 C CA . GLY B 1 41 ? -13.625 17.328 73.812 1 15.54 41 GLY B CA 1
ATOM 4950 C C . GLY B 1 41 ? -13.141 16.047 73.188 1 15.54 41 GLY B C 1
ATOM 4951 O O . GLY B 1 41 ? -12.617 16.062 72.062 1 15.54 41 GLY B O 1
ATOM 4952 N N . ASP B 1 42 ? -13.578 14.812 73.688 1 16.72 42 ASP B N 1
ATOM 4953 C CA . ASP B 1 42 ? -13.195 13.5 74.188 1 16.72 42 ASP B CA 1
ATOM 4954 C C . ASP B 1 42 ? -13.453 12.414 73.125 1 16.72 42 ASP B C 1
ATOM 4956 O O . ASP B 1 42 ? -12.93 11.305 73.25 1 16.72 42 ASP B O 1
ATOM 4960 N N . ALA B 1 43 ? -14.367 12.531 72.125 1 16.41 43 ALA B N 1
ATOM 4961 C CA . ALA B 1 43 ? -15.266 11.383 72.062 1 16.41 43 ALA B CA 1
ATOM 4962 C C . ALA B 1 43 ? -14.523 10.109 71.688 1 16.41 43 ALA B C 1
ATOM 4964 O O . ALA B 1 43 ? -13.508 10.172 71 1 16.41 43 ALA B O 1
ATOM 4965 N N . GLU B 1 44 ? -15.25 8.922 71.938 1 17.55 44 GLU B N 1
ATOM 4966 C CA . GLU B 1 44 ? -15.195 7.52 72.312 1 17.55 44 GLU B CA 1
ATOM 4967 C C . GLU B 1 44 ? -14.773 6.625 71.188 1 17.55 44 GLU B C 1
ATOM 4969 O O . GLU B 1 44 ? -14.953 6.984 70 1 17.55 44 GLU B O 1
ATOM 4974 N N . ARG B 1 45 ? -14.281 5.332 71.438 1 17.78 45 ARG B N 1
ATOM 4975 C CA . ARG B 1 45 ? -13.352 4.238 71.125 1 17.78 45 ARG B CA 1
ATOM 4976 C C . ARG B 1 45 ? -13.945 3.258 70.125 1 17.78 45 ARG B C 1
ATOM 4978 O O . ARG B 1 45 ? -13.273 2.307 69.75 1 17.78 45 ARG B O 1
ATOM 4985 N N . LEU B 1 46 ? -15.297 3.375 69.625 1 17.39 46 LEU B N 1
ATOM 4986 C CA . LEU B 1 46 ? -15.906 2.049 69.625 1 17.39 46 LEU B CA 1
ATOM 4987 C C . LEU B 1 46 ? -15.281 1.164 68.562 1 17.39 46 LEU B C 1
ATOM 4989 O O . LEU B 1 46 ? -14.922 1.648 67.5 1 17.39 46 LEU B O 1
ATOM 4993 N N . HIS B 1 47 ? -15.195 -0.245 68.75 1 18.03 47 HIS B N 1
ATOM 4994 C CA . HIS B 1 47 ? -14.5 -1.504 68.5 1 18.03 47 HIS B CA 1
ATOM 4995 C C . HIS B 1 47 ? -14.977 -2.156 67.25 1 18.03 47 HIS B C 1
ATOM 4997 O O . HIS B 1 47 ? -14.531 -3.252 66.875 1 18.03 47 HIS B O 1
ATOM 5003 N N . ASP B 1 48 ? -15.805 -1.556 66.312 1 18.41 48 ASP B N 1
ATOM 5004 C CA . ASP B 1 48 ? -16.656 -2.572 65.688 1 18.41 48 ASP B CA 1
ATOM 5005 C C . ASP B 1 48 ? -15.852 -3.555 64.875 1 18.41 48 ASP B C 1
ATOM 5007 O O . ASP B 1 48 ? -14.859 -3.174 64.25 1 18.41 48 ASP B O 1
ATOM 5011 N N . PRO B 1 49 ? -16.359 -4.879 64.75 1 20.45 49 PRO B N 1
ATOM 5012 C CA . PRO B 1 49 ? -15.914 -6.246 64.5 1 20.45 49 PRO B CA 1
ATOM 5013 C C . PRO B 1 49 ? -15.562 -6.457 63.031 1 20.45 49 PRO B C 1
ATOM 5015 O O . PRO B 1 49 ? -15.914 -5.629 62.156 1 20.45 49 PRO B O 1
ATOM 5018 N N . GLY B 1 50 ? -15.133 -7.812 62.594 1 19.61 50 GLY B N 1
ATOM 5019 C CA . GLY B 1 50 ? -14.234 -8.586 61.719 1 19.61 50 GLY B CA 1
ATOM 5020 C C . GLY B 1 50 ? -14.82 -8.891 60.375 1 19.61 50 GLY B C 1
ATOM 5021 O O . GLY B 1 50 ? -14.297 -9.734 59.625 1 19.61 50 GLY B O 1
ATOM 5022 N N . VAL B 1 51 ? -15.789 -8.117 59.781 1 20.06 51 VAL B N 1
ATOM 5023 C CA . VAL B 1 51 ? -16.594 -8.789 58.75 1 20.06 51 VAL B CA 1
ATOM 5024 C C . VAL B 1 51 ? -15.695 -9.234 57.594 1 20.06 51 VAL B C 1
ATOM 5026 O O . VAL B 1 51 ? -14.891 -8.453 57.094 1 20.06 51 VAL B O 1
ATOM 5029 N N . GLN B 1 52 ? -15.562 -10.609 57.375 1 20.77 52 GLN B N 1
ATOM 5030 C CA . GLN B 1 52 ? -14.883 -11.555 56.5 1 20.77 52 GLN B CA 1
ATOM 5031 C C . GLN B 1 52 ? -15.305 -11.359 55.062 1 20.77 52 GLN B C 1
ATOM 5033 O O . GLN B 1 52 ? -16.406 -11.758 54.656 1 20.77 52 GLN B O 1
ATOM 5038 N N . GLY B 1 53 ? -15.312 -10.188 54.406 1 19.25 53 GLY B N 1
ATOM 5039 C CA . GLY B 1 53 ? -15.898 -10.07 53.094 1 19.25 53 GLY B CA 1
ATOM 5040 C C . GLY B 1 53 ? -15.195 -10.93 52.031 1 19.25 53 GLY B C 1
ATOM 5041 O O . GLY B 1 53 ? -13.984 -10.812 51.844 1 19.25 53 GLY B O 1
ATOM 5042 N N . THR B 1 54 ? -15.719 -12.195 51.875 1 22.62 54 THR B N 1
ATOM 5043 C CA . THR B 1 54 ? -15.367 -13.18 50.875 1 22.62 54 THR B CA 1
ATOM 5044 C C . THR B 1 54 ? -15.43 -12.57 49.469 1 22.62 54 THR B C 1
ATOM 5046 O O . THR B 1 54 ? -16.484 -12.133 49.031 1 22.62 54 THR B O 1
ATOM 5049 N N . ALA B 1 55 ? -14.43 -11.898 49 1 20.62 55 ALA B N 1
ATOM 5050 C CA . ALA B 1 55 ? -14.297 -11.32 47.656 1 20.62 55 ALA B CA 1
ATOM 5051 C C . ALA B 1 55 ? -14.445 -12.391 46.594 1 20.62 55 ALA B C 1
ATOM 5053 O O . ALA B 1 55 ? -13.625 -13.305 46.5 1 20.62 55 ALA B O 1
ATOM 5054 N N . ASP B 1 56 ? -15.68 -12.82 46.281 1 21.45 56 ASP B N 1
ATOM 5055 C CA . ASP B 1 56 ? -16.047 -13.672 45.156 1 21.45 56 ASP B CA 1
ATOM 5056 C C . ASP B 1 56 ? -15.281 -13.258 43.906 1 21.45 56 ASP B C 1
ATOM 5058 O O . ASP B 1 56 ? -15.242 -12.078 43.562 1 21.45 56 ASP B O 1
ATOM 5062 N N . ALA B 1 57 ? -14.297 -14.031 43.562 1 22.84 57 ALA B N 1
ATOM 5063 C CA . ALA B 1 57 ? -13.484 -14.031 42.344 1 22.84 57 ALA B CA 1
ATOM 5064 C C . ALA B 1 57 ? -14.367 -13.992 41.094 1 22.84 57 ALA B C 1
ATOM 5066 O O . ALA B 1 57 ? -15 -14.984 40.75 1 22.84 57 ALA B O 1
ATOM 5067 N N . ALA B 1 58 ? -15.172 -12.945 40.844 1 24.08 58 ALA B N 1
ATOM 5068 C CA . ALA B 1 58 ? -15.875 -12.789 39.562 1 24.08 58 ALA B CA 1
ATOM 5069 C C . ALA B 1 58 ? -15.016 -13.258 38.406 1 24.08 58 ALA B C 1
ATOM 5071 O O . ALA B 1 58 ? -13.922 -12.75 38.188 1 24.08 58 ALA B O 1
ATOM 5072 N N . ASP B 1 59 ? -15.039 -14.484 38.062 1 24.33 59 ASP B N 1
ATOM 5073 C CA . ASP B 1 59 ? -14.547 -15.227 36.938 1 24.33 59 ASP B CA 1
ATOM 5074 C C . ASP B 1 59 ? -14.719 -14.422 35.625 1 24.33 59 ASP B C 1
ATOM 5076 O O . ASP B 1 59 ? -15.828 -14 35.312 1 24.33 59 ASP B O 1
ATOM 5080 N N . ALA B 1 60 ? -13.656 -13.773 35.188 1 26.17 60 ALA B N 1
ATOM 5081 C CA . ALA B 1 60 ? -13.422 -13.125 33.906 1 26.17 60 ALA B CA 1
ATOM 5082 C C . ALA B 1 60 ? -13.906 -14 32.75 1 26.17 60 ALA B C 1
ATOM 5084 O O . ALA B 1 60 ? -13.117 -14.734 32.156 1 26.17 60 ALA B O 1
ATOM 5085 N N . GLU B 1 61 ? -14.984 -14.852 32.969 1 26.72 61 GLU B N 1
ATOM 5086 C CA . GLU B 1 61 ? -15.602 -15.547 31.828 1 26.72 61 GLU B CA 1
ATOM 5087 C C . GLU B 1 61 ? -15.883 -14.594 30.688 1 26.72 61 GLU B C 1
ATOM 5089 O O . GLU B 1 61 ? -16.641 -14.922 29.766 1 26.72 61 GLU B O 1
ATOM 5094 N N . ASP B 1 62 ? -15.867 -13.367 30.984 1 30.14 62 ASP B N 1
ATOM 5095 C CA . ASP B 1 62 ? -16.453 -12.547 29.922 1 30.14 62 ASP B CA 1
ATOM 5096 C C . ASP B 1 62 ? -15.688 -12.727 28.609 1 30.14 62 ASP B C 1
ATOM 5098 O O . ASP B 1 62 ? -15.031 -11.797 28.125 1 30.14 62 ASP B O 1
ATOM 5102 N N . ARG B 1 63 ? -15.031 -13.852 28.578 1 27.78 63 ARG B N 1
ATOM 5103 C CA . ARG B 1 63 ? -14.312 -13.961 27.312 1 27.78 63 ARG B CA 1
ATOM 5104 C C . ARG B 1 63 ? -15.242 -13.703 26.141 1 27.78 63 ARG B C 1
ATOM 5106 O O . ARG B 1 63 ? -16.453 -13.586 26.312 1 27.78 63 ARG B O 1
ATOM 5113 N N . SER B 1 64 ? -15.016 -14.562 25.047 1 30.83 64 SER B N 1
ATOM 5114 C CA . SER B 1 64 ? -15.195 -14.375 23.609 1 30.83 64 SER B CA 1
ATOM 5115 C C . SER B 1 64 ? -16.641 -14.586 23.203 1 30.83 64 SER B C 1
ATOM 5117 O O . SER B 1 64 ? -17.094 -15.727 23.062 1 30.83 64 SER B O 1
ATOM 5119 N N . ARG B 1 65 ? -17.562 -13.953 23.812 1 29.73 65 ARG B N 1
ATOM 5120 C CA . ARG B 1 65 ? -18.859 -14.102 23.141 1 29.73 65 ARG B CA 1
ATOM 5121 C C . ARG B 1 65 ? -18.703 -14.07 21.625 1 29.73 65 ARG B C 1
ATOM 5123 O O . ARG B 1 65 ? -18.078 -13.156 21.094 1 29.73 65 ARG B O 1
ATOM 5130 N N . PRO B 1 66 ? -18.984 -15.18 21.016 1 31.64 66 PRO B N 1
ATOM 5131 C CA . PRO B 1 66 ? -19.016 -15.156 19.547 1 31.64 66 PRO B CA 1
ATOM 5132 C C . PRO B 1 66 ? -19.891 -14.039 18.984 1 31.64 66 PRO B C 1
ATOM 5134 O O . PRO B 1 66 ? -21.047 -13.898 19.391 1 31.64 66 PRO B O 1
ATOM 5137 N N . VAL B 1 67 ? -19.453 -12.859 18.797 1 33.22 67 VAL B N 1
ATOM 5138 C CA . VAL B 1 67 ? -20.266 -11.875 18.109 1 33.22 67 VAL B CA 1
ATOM 5139 C C . VAL B 1 67 ? -20.984 -12.531 16.938 1 33.22 67 VAL B C 1
ATOM 5141 O O . VAL B 1 67 ? -20.344 -13.07 16.031 1 33.22 67 VAL B O 1
ATOM 5144 N N . THR B 1 68 ? -22.094 -13.023 17.047 1 35 68 THR B N 1
ATOM 5145 C CA . THR B 1 68 ? -23.016 -13.57 16.062 1 35 68 THR B CA 1
ATOM 5146 C C . THR B 1 68 ? -23.141 -12.633 14.867 1 35 68 THR B C 1
ATOM 5148 O O . THR B 1 68 ? -24 -12.836 14.008 1 35 68 THR B O 1
ATOM 5151 N N . GLY B 1 69 ? -22.672 -11.352 14.906 1 38.88 69 GLY B N 1
ATOM 5152 C CA . GLY B 1 69 ? -22.984 -10.484 13.781 1 38.88 69 GLY B CA 1
ATOM 5153 C C . GLY B 1 69 ? -22.266 -10.875 12.508 1 38.88 69 GLY B C 1
ATOM 5154 O O . GLY B 1 69 ? -21.25 -11.586 12.555 1 38.88 69 GLY B O 1
ATOM 5155 N N . THR B 1 70 ? -22.969 -10.922 11.344 1 45.22 70 THR B N 1
ATOM 5156 C CA . THR B 1 70 ? -22.438 -11.211 10.016 1 45.22 70 THR B CA 1
ATOM 5157 C C . THR B 1 70 ? -21.094 -10.539 9.812 1 45.22 70 THR B C 1
ATOM 5159 O O . THR B 1 70 ? -20.984 -9.312 9.875 1 45.22 70 THR B O 1
ATOM 5162 N N . ARG B 1 71 ? -20.125 -11.242 10.219 1 54.88 71 ARG B N 1
ATOM 5163 C CA . ARG B 1 71 ? -18.766 -10.734 10.039 1 54.88 71 ARG B CA 1
ATOM 5164 C C . ARG B 1 71 ? -18.562 -10.164 8.641 1 54.88 71 ARG B C 1
ATOM 5166 O O . ARG B 1 71 ? -18.938 -10.797 7.648 1 54.88 71 ARG B O 1
ATOM 5173 N N . PRO B 1 72 ? -18.266 -8.828 8.617 1 61.19 72 PRO B N 1
ATOM 5174 C CA . PRO B 1 72 ? -18 -8.273 7.285 1 61.19 72 PRO B CA 1
ATOM 5175 C C . PRO B 1 72 ? -16.922 -9.047 6.535 1 61.19 72 PRO B C 1
ATOM 5177 O O . PRO B 1 72 ? -15.969 -9.539 7.148 1 61.19 72 PRO B O 1
ATOM 5180 N N . LEU B 1 73 ? -17.25 -9.5 5.398 1 74.44 73 LEU B N 1
ATOM 5181 C CA . LEU B 1 73 ? -16.312 -10.227 4.551 1 74.44 73 LEU B CA 1
ATOM 5182 C C . LEU B 1 73 ? -15.398 -9.266 3.803 1 74.44 73 LEU B C 1
ATOM 5184 O O . LEU B 1 73 ? -15.797 -8.141 3.486 1 74.44 73 LEU B O 1
ATOM 5188 N N . GLY B 1 74 ? -14.133 -9.688 3.805 1 80.5 74 GLY B N 1
ATOM 5189 C CA . GLY B 1 74 ? -13.211 -8.938 2.959 1 80.5 74 GLY B CA 1
ATOM 5190 C C . GLY B 1 74 ? -13.742 -8.719 1.555 1 80.5 74 GLY B C 1
ATOM 5191 O O . GLY B 1 74 ? -14.453 -9.562 1.014 1 80.5 74 GLY B O 1
ATOM 5192 N N . TYR B 1 75 ? -13.398 -7.664 0.95 1 80.81 75 TYR B N 1
ATOM 5193 C CA . TYR B 1 75 ? -13.891 -7.246 -0.36 1 80.81 75 TYR B CA 1
ATOM 5194 C C . TYR B 1 75 ? -13.258 -8.086 -1.467 1 80.81 75 TYR B C 1
ATOM 5196 O O . TYR B 1 75 ? -12.039 -8.266 -1.497 1 80.81 75 TYR B O 1
ATOM 5204 N N . LEU B 1 76 ? -14.008 -8.586 -2.246 1 80.19 76 LEU B N 1
ATOM 5205 C CA . LEU B 1 76 ? -13.617 -9.227 -3.498 1 80.19 76 LEU B CA 1
ATOM 5206 C C . LEU B 1 76 ? -14.297 -8.555 -4.684 1 80.19 76 LEU B C 1
ATOM 5208 O O . LEU B 1 76 ? -15.523 -8.406 -4.703 1 80.19 76 LEU B O 1
ATOM 5212 N N . GLY B 1 77 ? -13.539 -8.133 -5.652 1 79.25 77 GLY B N 1
ATOM 5213 C CA . GLY B 1 77 ? -14.086 -7.426 -6.797 1 79.25 77 GLY B CA 1
ATOM 5214 C C . GLY B 1 77 ? -14.938 -8.312 -7.691 1 79.25 77 GLY B C 1
ATOM 5215 O O . GLY B 1 77 ? -14.789 -9.531 -7.688 1 79.25 77 GLY B O 1
ATOM 5216 N N . GLU B 1 78 ? -15.75 -7.699 -8.391 1 68.94 78 GLU B N 1
ATOM 5217 C CA . GLU B 1 78 ? -16.656 -8.422 -9.273 1 68.94 78 GLU B CA 1
ATOM 5218 C C . GLU B 1 78 ? -15.891 -9.211 -10.336 1 68.94 78 GLU B C 1
ATOM 5220 O O . GLU B 1 78 ? -16.281 -10.32 -10.695 1 68.94 78 GLU B O 1
ATOM 5225 N N . HIS B 1 79 ? -14.773 -8.703 -10.648 1 67.38 79 HIS B N 1
ATOM 5226 C CA . HIS B 1 79 ? -14.047 -9.32 -11.75 1 67.38 79 HIS B CA 1
ATOM 5227 C C . HIS B 1 79 ? -13.117 -10.414 -11.258 1 67.38 79 HIS B C 1
ATOM 5229 O O . HIS B 1 79 ? -12.492 -11.109 -12.055 1 67.38 79 HIS B O 1
ATOM 5235 N N . SER B 1 80 ? -12.984 -10.609 -9.891 1 74.56 80 SER B N 1
ATOM 5236 C CA . SER B 1 80 ? -12.062 -11.586 -9.328 1 74.56 80 SER B CA 1
ATOM 5237 C C . SER B 1 80 ? -12.547 -13.008 -9.578 1 74.56 80 SER B C 1
ATOM 5239 O O . SER B 1 80 ? -11.766 -13.961 -9.5 1 74.56 80 SER B O 1
ATOM 5241 N N . LEU B 1 81 ? -13.664 -13.188 -10.008 1 68.25 81 LEU B N 1
ATOM 5242 C CA . LEU B 1 81 ? -14.305 -14.477 -10.195 1 68.25 81 LEU B CA 1
ATOM 5243 C C . LEU B 1 81 ? -14.469 -15.203 -8.867 1 68.25 81 LEU B C 1
ATOM 5245 O O . LEU B 1 81 ? -14.922 -16.344 -8.828 1 68.25 81 LEU B O 1
ATOM 5249 N N . LEU B 1 82 ? -13.938 -14.492 -7.75 1 69.69 82 LEU B N 1
ATOM 5250 C CA . LEU B 1 82 ? -14.07 -15.062 -6.41 1 69.69 82 LEU B CA 1
ATOM 5251 C C . LEU B 1 82 ? -15.328 -14.539 -5.723 1 69.69 82 LEU B C 1
ATOM 5253 O O . LEU B 1 82 ? -15.734 -15.07 -4.688 1 69.69 82 LEU B O 1
ATOM 5257 N N . SER B 1 83 ? -15.734 -13.242 -6.059 1 58.84 83 SER B N 1
ATOM 5258 C CA . SER B 1 83 ? -16.75 -12.477 -5.344 1 58.84 83 SER B CA 1
ATOM 5259 C C . SER B 1 83 ? -17.953 -13.336 -4.996 1 58.84 83 SER B C 1
ATOM 5261 O O . SER B 1 83 ? -18.609 -13.891 -5.887 1 58.84 83 SER B O 1
ATOM 5263 N N . ASN B 1 84 ? -17.656 -14.375 -4.145 1 51.72 84 ASN B N 1
ATOM 5264 C CA . ASN B 1 84 ? -18.812 -15.172 -3.771 1 51.72 84 ASN B CA 1
ATOM 5265 C C . ASN B 1 84 ? -19.375 -14.734 -2.42 1 51.72 84 ASN B C 1
ATOM 5267 O O . ASN B 1 84 ? -18.625 -14.305 -1.539 1 51.72 84 ASN B O 1
ATOM 5271 N N . THR B 1 85 ? -20.5 -14.266 -2.445 1 44.78 85 THR B N 1
ATOM 5272 C CA . THR B 1 85 ? -21.391 -14.008 -1.312 1 44.78 85 THR B CA 1
ATOM 5273 C C . THR B 1 85 ? -21.281 -15.125 -0.279 1 44.78 85 THR B C 1
ATOM 5275 O O . THR B 1 85 ? -22.031 -15.148 0.696 1 44.78 85 THR B O 1
ATOM 5278 N N . CYS B 1 86 ? -20.562 -16.219 -0.598 1 43.84 86 CYS B N 1
ATOM 5279 C CA . CYS B 1 86 ? -20.828 -17.312 0.32 1 43.84 86 CYS B CA 1
ATOM 5280 C C . CYS B 1 86 ? -19.938 -17.219 1.553 1 43.84 86 CYS B C 1
ATOM 5282 O O . CYS B 1 86 ? -18.734 -17 1.436 1 43.84 86 CYS B O 1
ATOM 5284 N N . VAL B 1 87 ? -20.469 -16.875 2.611 1 47.16 87 VAL B N 1
ATOM 5285 C CA . VAL B 1 87 ? -20.078 -16.641 3.996 1 47.16 87 VAL B CA 1
ATOM 5286 C C . VAL B 1 87 ? -19.312 -17.844 4.527 1 47.16 87 VAL B C 1
ATOM 5288 O O . VAL B 1 87 ? -19.531 -18.266 5.668 1 47.16 87 VAL B O 1
ATOM 5291 N N . SER B 1 88 ? -18.984 -19 3.828 1 47.09 88 SER B N 1
ATOM 5292 C CA . SER B 1 88 ? -18.562 -19.984 4.82 1 47.09 88 SER B CA 1
ATOM 5293 C C . SER B 1 88 ? -17.141 -19.688 5.316 1 47.09 88 SER B C 1
ATOM 5295 O O . SER B 1 88 ? -16.203 -19.672 4.531 1 47.09 88 SER B O 1
ATOM 5297 N N . GLU B 1 89 ? -16.953 -18.828 6.266 1 50.59 89 GLU B N 1
ATOM 5298 C CA . GLU B 1 89 ? -15.625 -18.625 6.836 1 50.59 89 GLU B CA 1
ATOM 5299 C C . GLU B 1 89 ? -15.133 -19.859 7.562 1 50.59 89 GLU B C 1
ATOM 5301 O O . GLU B 1 89 ? -15.844 -20.422 8.406 1 50.59 89 GLU B O 1
ATOM 5306 N N . PRO B 1 90 ? -14.211 -20.641 6.93 1 50.97 90 PRO B N 1
ATOM 5307 C CA . PRO B 1 90 ? -13.711 -21.703 7.797 1 50.97 90 PRO B CA 1
ATOM 5308 C C . PRO B 1 90 ? -13.352 -21.219 9.195 1 50.97 90 PRO B C 1
ATOM 5310 O O . PRO B 1 90 ? -13.062 -20.031 9.383 1 50.97 90 PRO B O 1
ATOM 5313 N N . PRO B 1 91 ? -13.656 -22.016 10.156 1 47.06 91 PRO B N 1
ATOM 5314 C CA . PRO B 1 91 ? -13.375 -21.656 11.547 1 47.06 91 PRO B CA 1
ATOM 5315 C C . PRO B 1 91 ? -11.922 -21.219 11.766 1 47.06 91 PRO B C 1
ATOM 5317 O O . PRO B 1 91 ? -11.023 -21.719 11.078 1 47.06 91 PRO B O 1
ATOM 5320 N N . ASP B 1 92 ? -11.695 -20.016 12.188 1 51.34 92 ASP B N 1
ATOM 5321 C CA . ASP B 1 92 ? -10.43 -19.453 12.648 1 51.34 92 ASP B CA 1
ATOM 5322 C C . ASP B 1 92 ? -9.672 -20.453 13.523 1 51.34 92 ASP B C 1
ATOM 5324 O O . ASP B 1 92 ? -10.188 -20.891 14.547 1 51.34 92 ASP B O 1
ATOM 5328 N N . SER B 1 93 ? -9.055 -21.547 13.047 1 51.22 93 SER B N 1
ATOM 5329 C CA . SER B 1 93 ? -8.32 -22.312 14.047 1 51.22 93 SER B CA 1
ATOM 5330 C C . SER B 1 93 ? -6.945 -21.719 14.312 1 51.22 93 SER B C 1
ATOM 5332 O O . SER B 1 93 ? -6.062 -21.766 13.453 1 51.22 93 SER B O 1
ATOM 5334 N N . TRP B 1 94 ? -6.938 -20.688 15.156 1 55.16 94 TRP B N 1
ATOM 5335 C CA . TRP B 1 94 ? -5.621 -20.328 15.672 1 55.16 94 TRP B CA 1
ATOM 5336 C C . TRP B 1 94 ? -4.957 -21.516 16.344 1 55.16 94 TRP B C 1
ATOM 5338 O O . TRP B 1 94 ? -5.547 -22.156 17.219 1 55.16 94 TRP B O 1
ATOM 5348 N N . PRO B 1 95 ? -3.867 -21.891 15.773 1 61.06 95 PRO B N 1
ATOM 5349 C CA . PRO B 1 95 ? -3.236 -22.969 16.531 1 61.06 95 PRO B CA 1
ATOM 5350 C C . PRO B 1 95 ? -3.086 -22.641 18.016 1 61.06 95 PRO B C 1
ATOM 5352 O O . PRO B 1 95 ? -2.865 -21.484 18.375 1 61.06 95 PRO B O 1
ATOM 5355 N N . ALA B 1 96 ? -3.523 -23.406 18.906 1 64.38 96 ALA B N 1
ATOM 5356 C CA . ALA B 1 96 ? -3.453 -23.312 20.359 1 64.38 96 ALA B CA 1
ATOM 5357 C C . ALA B 1 96 ? -2.121 -22.719 20.797 1 64.38 96 ALA B C 1
ATOM 5359 O O . ALA B 1 96 ? -2.078 -21.891 21.703 1 64.38 96 ALA B O 1
ATOM 5360 N N . GLU B 1 97 ? -1.114 -23.016 20.141 1 70.06 97 GLU B N 1
ATOM 5361 C CA . GLU B 1 97 ? 0.212 -22.531 20.516 1 70.06 97 GLU B CA 1
ATOM 5362 C C . GLU B 1 97 ? 0.338 -21.031 20.297 1 70.06 97 GLU B C 1
ATOM 5364 O O . GLU B 1 97 ? 0.931 -20.312 21.109 1 70.06 97 GLU B O 1
ATOM 5369 N N . ALA B 1 98 ? -0.34 -20.562 19.281 1 74.25 98 ALA B N 1
ATOM 5370 C CA . ALA B 1 98 ? -0.294 -19.141 18.984 1 74.25 98 ALA B CA 1
ATOM 5371 C C . ALA B 1 98 ? -1.024 -18.328 20.047 1 74.25 98 ALA B C 1
ATOM 5373 O O . ALA B 1 98 ? -0.582 -17.234 20.422 1 74.25 98 ALA B O 1
ATOM 5374 N N . ALA B 1 99 ? -1.953 -18.906 20.531 1 78.88 99 ALA B N 1
ATOM 5375 C CA . ALA B 1 99 ? -2.73 -18.234 21.562 1 78.88 99 ALA B CA 1
ATOM 5376 C C . ALA B 1 99 ? -1.933 -18.109 22.859 1 78.88 99 ALA B C 1
ATOM 5378 O O . ALA B 1 99 ? -1.977 -17.062 23.516 1 78.88 99 ALA B O 1
ATOM 5379 N N . VAL B 1 100 ? -1.2 -19.141 23.156 1 80.62 100 VAL B N 1
ATOM 5380 C CA . VAL B 1 100 ? -0.392 -19.141 24.375 1 80.62 100 VAL B CA 1
ATOM 5381 C C . VAL B 1 100 ? 0.725 -18.109 24.25 1 80.62 100 VAL B C 1
ATOM 5383 O O . VAL B 1 100 ? 0.998 -17.359 25.188 1 80.62 100 VAL B O 1
ATOM 5386 N N . ILE B 1 101 ? 1.316 -18.062 23.156 1 79.5 101 ILE B N 1
ATOM 5387 C CA . ILE B 1 101 ? 2.387 -17.109 22.906 1 79.5 101 ILE B CA 1
ATOM 5388 C C . ILE B 1 101 ? 1.837 -15.68 23 1 79.5 101 ILE B C 1
ATOM 5390 O O . ILE B 1 101 ? 2.439 -14.82 23.656 1 79.5 101 ILE B O 1
ATOM 5394 N N . SER B 1 102 ? 0.738 -15.523 22.438 1 85.56 102 SER B N 1
ATOM 5395 C CA . SER B 1 102 ? 0.12 -14.195 22.453 1 85.56 102 SER B CA 1
ATOM 5396 C C . SER B 1 102 ? -0.195 -13.75 23.875 1 85.56 102 SER B C 1
ATOM 5398 O O . SER B 1 102 ? 0.128 -12.625 24.266 1 85.56 102 SER B O 1
ATOM 5400 N N . GLU B 1 103 ? -0.736 -14.633 24.594 1 87.81 103 GLU B N 1
ATOM 5401 C CA . GLU B 1 103 ? -1.098 -14.305 25.969 1 87.81 103 GLU B CA 1
ATOM 5402 C C . GLU B 1 103 ? 0.139 -13.984 26.797 1 87.81 103 GLU B C 1
ATOM 5404 O O . GLU B 1 103 ? 0.123 -13.062 27.609 1 87.81 103 GLU B O 1
ATOM 5409 N N . THR B 1 104 ? 1.126 -14.711 26.609 1 87.12 104 THR B N 1
ATOM 5410 C CA . THR B 1 104 ? 2.361 -14.508 27.359 1 87.12 104 THR B CA 1
ATOM 5411 C C . THR B 1 104 ? 2.996 -13.172 27.016 1 87.12 104 THR B C 1
ATOM 5413 O O . THR B 1 104 ? 3.449 -12.438 27.891 1 87.12 104 THR B O 1
ATOM 5416 N N . VAL B 1 105 ? 3.01 -12.844 25.766 1 89.75 105 VAL B N 1
ATOM 5417 C CA . VAL B 1 105 ? 3.596 -11.586 25.312 1 89.75 105 VAL B CA 1
ATOM 5418 C C . VAL B 1 105 ? 2.795 -10.414 25.859 1 89.75 105 VAL B C 1
ATOM 5420 O O . VAL B 1 105 ? 3.371 -9.43 26.328 1 89.75 105 VAL B O 1
ATOM 5423 N N . LEU B 1 106 ? 1.508 -10.547 25.828 1 92.12 106 LEU B N 1
ATOM 5424 C CA . LEU B 1 106 ? 0.646 -9.469 26.297 1 92.12 106 LEU B CA 1
ATOM 5425 C C . LEU B 1 106 ? 0.821 -9.258 27.797 1 92.12 106 LEU B C 1
ATOM 5427 O O . LEU B 1 106 ? 0.8 -8.117 28.281 1 92.12 106 LEU B O 1
ATOM 5431 N N . ARG B 1 107 ? 1.029 -10.305 28.484 1 90.19 107 ARG B N 1
ATOM 5432 C CA . ARG B 1 107 ? 1.229 -10.219 29.922 1 90.19 107 ARG B CA 1
ATOM 5433 C C . ARG B 1 107 ? 2.566 -9.57 30.25 1 90.19 107 ARG B C 1
ATOM 5435 O O . ARG B 1 107 ? 2.635 -8.672 31.094 1 90.19 107 ARG B O 1
ATOM 5442 N N . VAL B 1 108 ? 3.588 -9.945 29.594 1 87.81 108 VAL B N 1
ATOM 5443 C CA . VAL B 1 108 ? 4.941 -9.484 29.875 1 87.81 108 VAL B CA 1
ATOM 5444 C C . VAL B 1 108 ? 5.07 -8.008 29.5 1 87.81 108 VAL B C 1
ATOM 5446 O O . VAL B 1 108 ? 5.762 -7.246 30.188 1 87.81 108 VAL B O 1
ATOM 5449 N N . THR B 1 109 ? 4.441 -7.609 28.438 1 89.06 109 THR B N 1
ATOM 5450 C CA . THR B 1 109 ? 4.551 -6.23 27.969 1 89.06 109 THR B CA 1
ATOM 5451 C C . THR B 1 109 ? 3.525 -5.34 28.656 1 89.06 109 THR B C 1
ATOM 5453 O O . THR B 1 109 ? 3.611 -4.109 28.578 1 89.06 109 THR B O 1
ATOM 5456 N N . GLN B 1 110 ? 2.523 -5.895 29.328 1 91.25 110 GLN B N 1
ATOM 5457 C CA . GLN B 1 110 ? 1.435 -5.164 29.969 1 91.25 110 GLN B CA 1
ATOM 5458 C C . GLN B 1 110 ? 0.698 -4.281 28.969 1 91.25 110 GLN B C 1
ATOM 5460 O O . GLN B 1 110 ? 0.317 -3.154 29.281 1 91.25 110 GLN B O 1
ATOM 5465 N N . ALA B 1 111 ? 0.634 -4.805 27.766 1 93.12 111 ALA B N 1
ATOM 5466 C CA . ALA B 1 111 ? 0.01 -4.031 26.688 1 93.12 111 ALA B CA 1
ATOM 5467 C C . ALA B 1 111 ? -1.489 -3.879 26.922 1 93.12 111 ALA B C 1
ATOM 5469 O O . ALA B 1 111 ? -2.104 -2.92 26.453 1 93.12 111 ALA B O 1
ATOM 5470 N N . THR B 1 112 ? -2.082 -4.758 27.734 1 94.94 112 THR B N 1
ATOM 5471 C CA . THR B 1 112 ? -3.523 -4.73 27.953 1 94.94 112 THR B CA 1
ATOM 5472 C C . THR B 1 112 ? -3.865 -3.914 29.203 1 94.94 112 THR B C 1
ATOM 5474 O O . THR B 1 112 ? -5.039 -3.699 29.5 1 94.94 112 THR B O 1
ATOM 5477 N N . VAL B 1 113 ? -2.855 -3.416 29.875 1 94.25 113 VAL B N 1
ATOM 5478 C CA . VAL B 1 113 ? -3.068 -2.631 31.078 1 94.25 113 VAL B CA 1
ATOM 5479 C C . VAL B 1 113 ? -3.188 -1.151 30.734 1 94.25 113 VAL B C 1
ATOM 5481 O O . VAL B 1 113 ? -2.25 -0.559 30.188 1 94.25 113 VAL B O 1
ATOM 5484 N N . LEU B 1 114 ? -4.238 -0.623 31.109 1 94 114 LEU B N 1
ATOM 5485 C CA . LEU B 1 114 ? -4.516 0.775 30.797 1 94 114 LEU B CA 1
ATOM 5486 C C . LEU B 1 114 ? -4.055 1.686 31.938 1 94 114 LEU B C 1
ATOM 5488 O O . LEU B 1 114 ? -3.998 1.264 33.094 1 94 114 LEU B O 1
ATOM 5492 N N . PRO B 1 115 ? -3.676 2.883 31.578 1 93.56 115 PRO B N 1
ATOM 5493 C CA . PRO B 1 115 ? -3.365 3.852 32.625 1 93.56 115 PRO B CA 1
ATOM 5494 C C . PRO B 1 115 ? -4.586 4.223 33.469 1 93.56 115 PRO B C 1
ATOM 5496 O O . PRO B 1 115 ? -5.715 3.867 33.125 1 93.56 115 PRO B O 1
ATOM 5499 N N . PRO B 1 116 ? -4.324 4.926 34.562 1 94.12 116 PRO B N 1
ATOM 5500 C CA . PRO B 1 116 ? -5.457 5.367 35.406 1 94.12 116 PRO B CA 1
ATOM 5501 C C . PRO B 1 116 ? -6.441 6.238 34.625 1 94.12 116 PRO B C 1
ATOM 5503 O O . PRO B 1 116 ? -6.039 6.984 33.719 1 94.12 116 PRO B O 1
ATOM 5506 N N . THR B 1 117 ? -7.652 6.25 35 1 92.81 117 THR B N 1
ATOM 5507 C CA . THR B 1 117 ? -8.766 6.859 34.25 1 92.81 117 THR B CA 1
ATOM 5508 C C . THR B 1 117 ? -8.547 8.359 34.094 1 92.81 117 THR B C 1
ATOM 5510 O O . THR B 1 117 ? -8.758 8.906 33 1 92.81 117 THR B O 1
ATOM 5513 N N . PRO B 1 118 ? -8.07 9.055 35.156 1 93.31 118 PRO B N 1
ATOM 5514 C CA . PRO B 1 118 ? -7.867 10.492 35 1 93.31 118 PRO B CA 1
ATOM 5515 C C . PRO B 1 118 ? -6.848 10.812 33.906 1 93.31 118 PRO B C 1
ATOM 5517 O O . PRO B 1 118 ? -7.027 11.766 33.125 1 93.31 118 PRO B O 1
ATOM 5520 N N . LEU B 1 119 ? -5.875 9.984 33.844 1 93.12 119 LEU B N 1
ATOM 5521 C CA . LEU B 1 119 ? -4.867 10.188 32.812 1 93.12 119 LEU B CA 1
ATOM 5522 C C . LEU B 1 119 ? -5.43 9.859 31.438 1 93.12 119 LEU B C 1
ATOM 5524 O O . LEU B 1 119 ? -5.188 10.594 30.484 1 93.12 119 LEU B O 1
ATOM 5528 N N . MET B 1 120 ? -6.141 8.828 31.375 1 93.44 120 MET B N 1
ATOM 5529 C CA . MET B 1 120 ? -6.758 8.438 30.109 1 93.44 120 MET B CA 1
ATOM 5530 C C . MET B 1 120 ? -7.691 9.523 29.594 1 93.44 120 MET B C 1
ATOM 5532 O O . MET B 1 120 ? -7.688 9.844 28.406 1 93.44 120 MET B O 1
ATOM 5536 N N . ASN B 1 121 ? -8.422 10.094 30.484 1 93.44 121 ASN B N 1
ATOM 5537 C CA . ASN B 1 121 ? -9.336 11.164 30.109 1 93.44 121 ASN B CA 1
ATOM 5538 C C . ASN B 1 121 ? -8.578 12.398 29.625 1 93.44 121 ASN B C 1
ATOM 5540 O O . ASN B 1 121 ? -8.969 13.016 28.625 1 93.44 121 ASN B O 1
ATOM 5544 N N . ALA B 1 122 ? -7.547 12.688 30.344 1 93.44 122 ALA B N 1
ATOM 5545 C CA . ALA B 1 122 ? -6.746 13.844 29.969 1 93.44 122 ALA B CA 1
ATOM 5546 C C . ALA B 1 122 ? -6.129 13.656 28.578 1 93.44 122 ALA B C 1
ATOM 5548 O O . ALA B 1 122 ? -6.129 14.578 27.766 1 93.44 122 ALA B O 1
ATOM 5549 N N . LEU B 1 123 ? -5.637 12.492 28.344 1 93.62 123 LEU B N 1
ATOM 5550 C CA . LEU B 1 123 ? -4.988 12.211 27.062 1 93.62 123 LEU B CA 1
ATOM 5551 C C . LEU B 1 123 ? -6.012 12.148 25.938 1 93.62 123 LEU B C 1
ATOM 5553 O O . LEU B 1 123 ? -5.754 12.633 24.828 1 93.62 123 LEU B O 1
ATOM 5557 N N . SER B 1 124 ? -7.184 11.57 26.203 1 94.75 124 SER B N 1
ATOM 5558 C CA . SER B 1 124 ? -8.242 11.531 25.203 1 94.75 124 SER B CA 1
ATOM 5559 C C . SER B 1 124 ? -8.719 12.938 24.844 1 94.75 124 SER B C 1
ATOM 5561 O O . SER B 1 124 ? -9.078 13.203 23.703 1 94.75 124 SER B O 1
ATOM 5563 N N . GLU B 1 125 ? -8.68 13.797 25.781 1 93.94 125 GLU B N 1
ATOM 5564 C CA . GLU B 1 125 ? -9.117 15.172 25.531 1 93.94 125 GLU B CA 1
ATOM 5565 C C . GLU B 1 125 ? -8.164 15.891 24.594 1 93.94 125 GLU B C 1
ATOM 5567 O O . GLU B 1 125 ? -8.586 16.75 23.812 1 93.94 125 GLU B O 1
ATOM 5572 N N . VAL B 1 126 ? -6.938 15.602 24.688 1 92.44 126 VAL B N 1
ATOM 5573 C CA . VAL B 1 126 ? -5.965 16.188 23.781 1 92.44 126 VAL B CA 1
ATOM 5574 C C . VAL B 1 126 ? -6.324 15.82 22.344 1 92.44 126 VAL B C 1
ATOM 5576 O O . VAL B 1 126 ? -6.277 16.672 21.453 1 92.44 126 VAL B O 1
ATOM 5579 N N . TYR B 1 127 ? -6.727 14.602 22.141 1 95.25 127 TYR B N 1
ATOM 5580 C CA . TYR B 1 127 ? -7.129 14.172 20.797 1 95.25 127 TYR B CA 1
ATOM 5581 C C . TYR B 1 127 ? -8.328 14.969 20.312 1 95.25 127 TYR B C 1
ATOM 5583 O O . TYR B 1 127 ? -8.328 15.477 19.188 1 95.25 127 TYR B O 1
ATOM 5591 N N . PHE B 1 128 ? -9.312 15.031 21.094 1 94.5 128 PHE B N 1
ATOM 5592 C CA . PHE B 1 128 ? -10.562 15.641 20.672 1 94.5 128 PHE B CA 1
ATOM 5593 C C . PHE B 1 128 ? -10.391 17.141 20.469 1 94.5 128 PHE B C 1
ATOM 5595 O O . PHE B 1 128 ? -11.039 17.734 19.609 1 94.5 128 PHE B O 1
ATOM 5602 N N . SER B 1 129 ? -9.398 17.734 21.141 1 91.5 129 SER B N 1
ATOM 5603 C CA . SER B 1 129 ? -9.227 19.188 21.062 1 91.5 129 SER B CA 1
ATOM 5604 C C . SER B 1 129 ? -8.234 19.562 19.969 1 91.5 129 SER B C 1
ATOM 5606 O O . SER B 1 129 ? -8.406 20.594 19.297 1 91.5 129 SER B O 1
ATOM 5608 N N . HIS B 1 130 ? -7.227 18.703 19.734 1 90.88 130 HIS B N 1
ATOM 5609 C CA . HIS B 1 130 ? -6.121 19.172 18.906 1 90.88 130 HIS B CA 1
ATOM 5610 C C . HIS B 1 130 ? -6.012 18.359 17.625 1 90.88 130 HIS B C 1
ATOM 5612 O O . HIS B 1 130 ? -5.293 18.734 16.703 1 90.88 130 HIS B O 1
ATOM 5618 N N . LEU B 1 131 ? -6.754 17.281 17.547 1 94.69 131 LEU B N 1
ATOM 5619 C CA . LEU B 1 131 ? -6.555 16.453 16.359 1 94.69 131 LEU B CA 1
ATOM 5620 C C . LEU B 1 131 ? -7.883 16.156 15.672 1 94.69 131 LEU B C 1
ATOM 5622 O O . LEU B 1 131 ? -7.945 16.078 14.445 1 94.69 131 LEU B O 1
ATOM 5626 N N . PHE B 1 132 ? -8.953 16.062 16.375 1 96 132 PHE B N 1
ATOM 5627 C CA . PHE B 1 132 ? -10.234 15.57 15.898 1 96 132 PHE B CA 1
ATOM 5628 C C . PHE B 1 132 ? -10.727 16.375 14.703 1 96 132 PHE B C 1
ATOM 5630 O O . PHE B 1 132 ? -11.242 15.805 13.734 1 96 132 PHE B O 1
ATOM 5637 N N . PRO B 1 133 ? -10.57 17.672 14.641 1 95.38 133 PRO B N 1
ATOM 5638 C CA . PRO B 1 133 ? -11.125 18.438 13.508 1 95.38 133 PRO B CA 1
ATOM 5639 C C . PRO B 1 133 ? -10.492 18.047 12.172 1 95.38 133 PRO B C 1
ATOM 5641 O O . PRO B 1 133 ? -11.156 18.078 11.133 1 95.38 133 PRO B O 1
ATOM 5644 N N . PHE B 1 134 ? -9.234 17.641 12.234 1 95.88 134 PHE B N 1
ATOM 5645 C CA . PHE B 1 134 ? -8.555 17.234 11.008 1 95.88 134 PHE B CA 1
ATOM 5646 C C . PHE B 1 134 ? -8.555 15.719 10.867 1 95.88 134 PHE B C 1
ATOM 5648 O O . PHE B 1 134 ? -8.477 15.188 9.758 1 95.88 134 PHE B O 1
ATOM 5655 N N . LEU B 1 135 ? -8.633 15.031 12.016 1 96.31 135 LEU B N 1
ATOM 5656 C CA . LEU B 1 135 ? -8.562 13.57 12.039 1 96.31 135 LEU B CA 1
ATOM 5657 C C . LEU B 1 135 ? -9.75 12.984 12.789 1 96.31 135 LEU B C 1
ATOM 5659 O O . LEU B 1 135 ? -9.586 12.359 13.836 1 96.31 135 LEU B O 1
ATOM 5663 N N . PRO B 1 136 ? -10.922 13.125 12.211 1 97.5 136 PRO B N 1
ATOM 5664 C CA . PRO B 1 136 ? -12.109 12.609 12.898 1 97.5 136 PRO B CA 1
ATOM 5665 C C . PRO B 1 136 ? -12.242 11.094 12.789 1 97.5 136 PRO B C 1
ATOM 5667 O O . PRO B 1 136 ? -13.188 10.594 12.172 1 97.5 136 PRO B O 1
ATOM 5670 N N . LEU B 1 137 ? -11.461 10.375 13.484 1 97.44 137 LEU B N 1
ATOM 5671 C CA . LEU B 1 137 ? -11.336 8.93 13.352 1 97.44 137 LEU B CA 1
ATOM 5672 C C . LEU B 1 137 ? -12.008 8.211 14.516 1 97.44 137 LEU B C 1
ATOM 5674 O O . LEU B 1 137 ? -12.266 7.008 14.445 1 97.44 137 LEU B O 1
ATOM 5678 N N . VAL B 1 138 ? -12.18 8.875 15.641 1 96.81 138 VAL B N 1
ATOM 5679 C CA . VAL B 1 138 ? -12.781 8.305 16.844 1 96.81 138 VAL B CA 1
ATOM 5680 C C . VAL B 1 138 ? -13.891 9.227 17.344 1 96.81 138 VAL B C 1
ATOM 5682 O O . VAL B 1 138 ? -13.711 10.445 17.422 1 96.81 138 VAL B O 1
ATOM 5685 N N . ASP B 1 139 ? -14.984 8.672 17.578 1 95.31 139 ASP B N 1
ATOM 5686 C CA . ASP B 1 139 ? -16.078 9.422 18.203 1 95.31 139 ASP B CA 1
ATOM 5687 C C . ASP B 1 139 ? -16.094 9.203 19.703 1 95.31 139 ASP B C 1
ATOM 5689 O O . ASP B 1 139 ? -15.586 8.195 20.203 1 95.31 139 ASP B O 1
ATOM 5693 N N . ARG B 1 140 ? -16.641 10.156 20.422 1 91.88 140 ARG B N 1
ATOM 5694 C CA . ARG B 1 140 ? -16.703 10.047 21.875 1 91.88 140 ARG B CA 1
ATOM 5695 C C . ARG B 1 140 ? -17.5 8.812 22.297 1 91.88 140 ARG B C 1
ATOM 5697 O O . ARG B 1 140 ? -17.188 8.188 23.312 1 91.88 140 ARG B O 1
ATOM 5704 N N . ARG B 1 141 ? -18.406 8.391 21.516 1 89.81 141 ARG B N 1
ATOM 5705 C CA . ARG B 1 141 ? -19.219 7.211 21.797 1 89.81 141 ARG B CA 1
ATOM 5706 C C . ARG B 1 141 ? -18.359 5.949 21.812 1 89.81 141 ARG B C 1
ATOM 5708 O O . ARG B 1 141 ? -18.688 4.973 22.484 1 89.81 141 ARG B O 1
ATOM 5715 N N . ASP B 1 142 ? -17.266 5.934 21.047 1 91.06 142 ASP B N 1
ATOM 5716 C CA . ASP B 1 142 ? -16.375 4.781 21.016 1 91.06 142 ASP B CA 1
ATOM 5717 C C . ASP B 1 142 ? -15.75 4.52 22.391 1 91.06 142 ASP B C 1
ATOM 5719 O O . ASP B 1 142 ? -15.383 3.387 22.703 1 91.06 142 ASP B O 1
ATOM 5723 N N . LEU B 1 143 ? -15.672 5.566 23.203 1 88.81 143 LEU B N 1
ATOM 5724 C CA . LEU B 1 143 ? -15.023 5.461 24.516 1 88.81 143 LEU B CA 1
ATOM 5725 C C . LEU B 1 143 ? -16.016 5 25.562 1 88.81 143 LEU B C 1
ATOM 5727 O O . LEU B 1 143 ? -15.617 4.531 26.641 1 88.81 143 LEU B O 1
ATOM 5731 N N . THR B 1 144 ? -17.266 5.141 25.219 1 86.19 144 THR B N 1
ATOM 5732 C CA . THR B 1 144 ? -18.281 4.816 26.219 1 86.19 144 THR B CA 1
ATOM 5733 C C . THR B 1 144 ? -18.969 3.49 25.891 1 86.19 144 THR B C 1
ATOM 5735 O O . THR B 1 144 ? -19.609 2.881 26.75 1 86.19 144 THR B O 1
ATOM 5738 N N . SER B 1 145 ? -18.75 3.076 24.656 1 83.25 145 SER B N 1
ATOM 5739 C CA . SER B 1 145 ? -19.406 1.844 24.234 1 83.25 145 SER B CA 1
ATOM 5740 C C . SER B 1 145 ? -18.781 0.624 24.891 1 83.25 145 SER B C 1
ATOM 5742 O O . SER B 1 145 ? -17.562 0.567 25.062 1 83.25 145 SER B O 1
ATOM 5744 N N . GLU B 1 146 ? -19.641 -0.257 25.406 1 82.44 146 GLU B N 1
ATOM 5745 C CA . GLU B 1 146 ? -19.172 -1.505 26 1 82.44 146 GLU B CA 1
ATOM 5746 C C . GLU B 1 146 ? -19.297 -2.666 25.016 1 82.44 146 GLU B C 1
ATOM 5748 O O . GLU B 1 146 ? -20.312 -2.785 24.328 1 82.44 146 GLU B O 1
ATOM 5753 N N . PRO B 1 147 ? -18.312 -3.545 24.938 1 87.44 147 PRO B N 1
ATOM 5754 C CA . PRO B 1 147 ? -17.047 -3.541 25.672 1 87.44 147 PRO B CA 1
ATOM 5755 C C . PRO B 1 147 ? -16.031 -2.551 25.078 1 87.44 147 PRO B C 1
ATOM 5757 O O . PRO B 1 147 ? -15.875 -2.471 23.859 1 87.44 147 PRO B O 1
ATOM 5760 N N . GLN B 1 148 ? -15.422 -1.914 25.984 1 90 148 GLN B N 1
ATOM 5761 C CA . GLN B 1 148 ? -14.438 -0.919 25.578 1 90 148 GLN B CA 1
ATOM 5762 C C . GLN B 1 148 ? -13.219 -1.58 24.938 1 90 148 GLN B C 1
ATOM 5764 O O . GLN B 1 148 ? -12.789 -2.654 25.375 1 90 148 GLN B O 1
ATOM 5769 N N . SER B 1 149 ? -12.75 -0.953 23.969 1 94.94 149 SER B N 1
ATOM 5770 C CA . SER B 1 149 ? -11.578 -1.491 23.281 1 94.94 149 SER B CA 1
ATOM 5771 C C . SER B 1 149 ? -10.289 -1.026 23.938 1 94.94 149 SER B C 1
ATOM 5773 O O . SER B 1 149 ? -9.992 0.171 23.984 1 94.94 149 SER B O 1
ATOM 5775 N N . VAL B 1 150 ? -9.523 -1.948 24.406 1 96.06 150 VAL B N 1
ATOM 5776 C CA . VAL B 1 150 ? -8.227 -1.654 25 1 96.06 150 VAL B CA 1
ATOM 5777 C C . VAL B 1 150 ? -7.285 -1.094 23.938 1 96.06 150 VAL B C 1
ATOM 5779 O O . VAL B 1 150 ? -6.531 -0.153 24.203 1 96.06 150 VAL B O 1
ATOM 5782 N N . LEU B 1 151 ? -7.348 -1.673 22.781 1 96.88 151 LEU B N 1
ATOM 5783 C CA . LEU B 1 151 ? -6.508 -1.245 21.672 1 96.88 151 LEU B CA 1
ATOM 5784 C C . LEU B 1 151 ? -6.75 0.223 21.344 1 96.88 151 LEU B C 1
ATOM 5786 O O . LEU B 1 151 ? -5.805 1.01 21.266 1 96.88 151 LEU B O 1
ATOM 5790 N N . LEU B 1 152 ? -7.941 0.579 21.219 1 96.75 152 LEU B N 1
ATOM 5791 C CA . LEU B 1 152 ? -8.289 1.952 20.875 1 96.75 152 LEU B CA 1
ATOM 5792 C C . LEU B 1 152 ? -7.883 2.916 21.984 1 96.75 152 LEU B C 1
ATOM 5794 O O . LEU B 1 152 ? -7.375 4.004 21.719 1 96.75 152 LEU B O 1
ATOM 5798 N N . GLN B 1 153 ? -8.117 2.504 23.203 1 96.44 153 GLN B N 1
ATOM 5799 C CA . GLN B 1 153 ? -7.762 3.348 24.328 1 96.44 153 GLN B CA 1
ATOM 5800 C C . GLN B 1 153 ? -6.254 3.58 24.391 1 96.44 153 GLN B C 1
ATOM 5802 O O . GLN B 1 153 ? -5.805 4.699 24.656 1 96.44 153 GLN B O 1
ATOM 5807 N N . GLN B 1 154 ? -5.484 2.51 24.172 1 96.38 154 GLN B N 1
ATOM 5808 C CA . GLN B 1 154 ? -4.035 2.668 24.125 1 96.38 154 GLN B CA 1
ATOM 5809 C C . GLN B 1 154 ? -3.623 3.627 23.016 1 96.38 154 GLN B C 1
ATOM 5811 O O . GLN B 1 154 ? -2.682 4.406 23.172 1 96.38 154 GLN B O 1
ATOM 5816 N N . CYS B 1 155 ? -4.32 3.598 21.906 1 97 155 CYS B N 1
ATOM 5817 C CA . CYS B 1 155 ? -4.023 4.488 20.797 1 97 155 CYS B CA 1
ATOM 5818 C C . CYS B 1 155 ? -4.285 5.941 21.172 1 97 155 CYS B C 1
ATOM 5820 O O . CYS B 1 155 ? -3.502 6.828 20.828 1 97 155 CYS B O 1
ATOM 5822 N N . LEU B 1 156 ? -5.363 6.184 21.828 1 96.5 156 LEU B N 1
ATOM 5823 C CA . LEU B 1 156 ? -5.684 7.543 22.25 1 96.5 156 LEU B CA 1
ATOM 5824 C C . LEU B 1 156 ? -4.656 8.055 23.25 1 96.5 156 LEU B C 1
ATOM 5826 O O . LEU B 1 156 ? -4.301 9.242 23.219 1 96.5 156 LEU B O 1
ATOM 5830 N N . CYS B 1 157 ? -4.199 7.137 24.094 1 95.31 157 CYS B N 1
ATOM 5831 C CA . CYS B 1 157 ? -3.135 7.52 25.016 1 95.31 157 CYS B CA 1
ATOM 5832 C C . CYS B 1 157 ? -1.856 7.855 24.25 1 95.31 157 CYS B C 1
ATOM 5834 O O . CYS B 1 157 ? -1.149 8.797 24.609 1 95.31 157 CYS B O 1
ATOM 5836 N N . LEU B 1 158 ? -1.608 7.141 23.219 1 94.31 158 LEU B N 1
ATOM 5837 C CA . LEU B 1 158 ? -0.436 7.383 22.391 1 94.31 158 LEU B CA 1
ATOM 5838 C C . LEU B 1 158 ? -0.493 8.766 21.75 1 94.31 158 LEU B C 1
ATOM 5840 O O . LEU B 1 158 ? 0.441 9.562 21.891 1 94.31 158 LEU B O 1
ATOM 5844 N N . VAL B 1 159 ? -1.557 9.086 21.094 1 94.12 159 VAL B N 1
ATOM 5845 C CA . VAL B 1 159 ? -1.674 10.359 20.391 1 94.12 159 VAL B CA 1
ATOM 5846 C C . VAL B 1 159 ? -1.767 11.5 21.406 1 94.12 159 VAL B C 1
ATOM 5848 O O . VAL B 1 159 ? -1.201 12.578 21.188 1 94.12 159 VAL B O 1
ATOM 5851 N N . GLY B 1 160 ? -2.482 11.234 22.5 1 93.12 160 GLY B N 1
ATOM 5852 C CA . GLY B 1 160 ? -2.572 12.25 23.531 1 93.12 160 GLY B CA 1
ATOM 5853 C C . GLY B 1 160 ? -1.226 12.609 24.141 1 93.12 160 GLY B C 1
ATOM 5854 O O . GLY B 1 160 ? -0.945 13.789 24.375 1 93.12 160 GLY B O 1
ATOM 5855 N N . SER B 1 161 ? -0.44 11.625 24.344 1 91.31 161 SER B N 1
ATOM 5856 C CA . SER B 1 161 ? 0.883 11.859 24.922 1 91.31 161 SER B CA 1
ATOM 5857 C C . SER B 1 161 ? 1.812 12.523 23.906 1 91.31 161 SER B C 1
ATOM 5859 O O . SER B 1 161 ? 2.641 13.359 24.266 1 91.31 161 SER B O 1
ATOM 5861 N N . HIS B 1 162 ? 1.688 12.234 22.672 1 89.44 162 HIS B N 1
ATOM 5862 C CA . HIS B 1 162 ? 2.576 12.734 21.625 1 89.44 162 HIS B CA 1
ATOM 5863 C C . HIS B 1 162 ? 2.299 14.203 21.328 1 89.44 162 HIS B C 1
ATOM 5865 O O . HIS B 1 162 ? 3.227 14.977 21.062 1 89.44 162 HIS B O 1
ATOM 5871 N N . PHE B 1 163 ? 1.103 14.625 21.391 1 89.19 163 PHE B N 1
ATOM 5872 C CA . PHE B 1 163 ? 0.737 15.961 20.938 1 89.19 163 PHE B CA 1
ATOM 5873 C C . PHE B 1 163 ? 0.442 16.875 22.125 1 89.19 163 PHE B C 1
ATOM 5875 O O . PHE B 1 163 ? -0.048 18 21.938 1 89.19 163 PHE B O 1
ATOM 5882 N N . ARG B 1 164 ? 0.84 16.375 23.203 1 83.19 164 ARG B N 1
ATOM 5883 C CA . ARG B 1 164 ? 0.648 17.203 24.391 1 83.19 164 ARG B CA 1
ATOM 5884 C C . ARG B 1 164 ? 1.831 18.141 24.594 1 83.19 164 ARG B C 1
ATOM 5886 O O . ARG B 1 164 ? 2.963 17.812 24.234 1 83.19 164 ARG B O 1
ATOM 5893 N N . ARG B 1 165 ? 1.697 19.312 25.125 1 67.88 165 ARG B N 1
ATOM 5894 C CA . ARG B 1 165 ? 2.689 20.359 25.359 1 67.88 165 ARG B CA 1
ATOM 5895 C C . ARG B 1 165 ? 3.699 19.922 26.422 1 67.88 165 ARG B C 1
ATOM 5897 O O . ARG B 1 165 ? 4.895 20.188 26.297 1 67.88 165 ARG B O 1
ATOM 5904 N N . ALA B 1 166 ? 3.211 19.312 27.469 1 62.66 166 ALA B N 1
ATOM 5905 C CA . ALA B 1 166 ? 4.133 19.078 28.562 1 62.66 166 ALA B CA 1
ATOM 5906 C C . ALA B 1 166 ? 4.441 17.594 28.719 1 62.66 166 ALA B C 1
ATOM 5908 O O . ALA B 1 166 ? 3.697 16.859 29.375 1 62.66 166 ALA B O 1
ATOM 5909 N N . PRO B 1 167 ? 5.582 17.062 27.953 1 61.22 167 PRO B N 1
ATOM 5910 C CA . PRO B 1 167 ? 5.832 15.625 27.922 1 61.22 167 PRO B CA 1
ATOM 5911 C C . PRO B 1 167 ? 6.113 15.055 29.312 1 61.22 167 PRO B C 1
ATOM 5913 O O . PRO B 1 167 ? 5.863 13.867 29.562 1 61.22 167 PRO B O 1
ATOM 5916 N N . LYS B 1 168 ? 6.363 15.898 30.359 1 65.44 168 LYS B N 1
ATOM 5917 C CA . LYS B 1 168 ? 6.895 15.32 31.594 1 65.44 168 LYS B CA 1
ATOM 5918 C C . LYS B 1 168 ? 5.77 14.781 32.469 1 65.44 168 LYS B C 1
ATOM 5920 O O . LYS B 1 168 ? 6.012 13.953 33.344 1 65.44 168 LYS B O 1
ATOM 5925 N N . SER B 1 169 ? 4.539 15.141 32.219 1 69.81 169 SER B N 1
ATOM 5926 C CA . SER B 1 169 ? 3.469 14.75 33.125 1 69.81 169 SER B CA 1
ATOM 5927 C C . SER B 1 169 ? 2.859 13.414 32.719 1 69.81 169 SER B C 1
ATOM 5929 O O . SER B 1 169 ? 2.111 12.805 33.5 1 69.81 169 SER B O 1
ATOM 5931 N N . ALA B 1 170 ? 3.162 12.938 31.656 1 79.38 170 ALA B N 1
ATOM 5932 C CA . ALA B 1 170 ? 2.621 11.664 31.188 1 79.38 170 ALA B CA 1
ATOM 5933 C C . ALA B 1 170 ? 3.73 10.766 30.641 1 79.38 170 ALA B C 1
ATOM 5935 O O . ALA B 1 170 ? 4.809 11.242 30.297 1 79.38 170 ALA B O 1
ATOM 5936 N N . PRO B 1 171 ? 3.436 9.453 30.812 1 84.31 171 PRO B N 1
ATOM 5937 C CA . PRO B 1 171 ? 4.406 8.555 30.172 1 84.31 171 PRO B CA 1
ATOM 5938 C C . PRO B 1 171 ? 4.699 8.945 28.719 1 84.31 171 PRO B C 1
ATOM 5940 O O . PRO B 1 171 ? 3.826 9.477 28.031 1 84.31 171 PRO B O 1
ATOM 5943 N N . PRO B 1 172 ? 5.879 8.711 28.328 1 85.06 172 PRO B N 1
ATOM 5944 C CA . PRO B 1 172 ? 6.242 9.062 26.953 1 85.06 172 PRO B CA 1
ATOM 5945 C C . PRO B 1 172 ? 5.434 8.297 25.906 1 85.06 172 PRO B C 1
ATOM 5947 O O . PRO B 1 172 ? 5.023 7.16 26.156 1 85.06 172 PRO B O 1
ATOM 5950 N N . ALA B 1 173 ? 5.215 8.93 24.766 1 88.44 173 ALA B N 1
ATOM 5951 C CA . ALA B 1 173 ? 4.41 8.367 23.688 1 88.44 173 ALA B CA 1
ATOM 5952 C C . ALA B 1 173 ? 4.984 7.043 23.203 1 88.44 173 ALA B C 1
ATOM 5954 O O . ALA B 1 173 ? 4.242 6.148 22.781 1 88.44 173 ALA B O 1
ATOM 5955 N N . ASP B 1 174 ? 6.27 6.793 23.312 1 86.69 174 ASP B N 1
ATOM 5956 C CA . ASP B 1 174 ? 6.934 5.582 22.828 1 86.69 174 ASP B CA 1
ATOM 5957 C C . ASP B 1 174 ? 6.453 4.355 23.609 1 86.69 174 ASP B C 1
ATOM 5959 O O . ASP B 1 174 ? 6.371 3.258 23.047 1 86.69 174 ASP B O 1
ATOM 5963 N N . GLN B 1 175 ? 6.223 4.578 24.844 1 87.62 175 GLN B N 1
ATOM 5964 C CA . GLN B 1 175 ? 5.719 3.465 25.641 1 87.62 175 GLN B CA 1
ATOM 5965 C C . GLN B 1 175 ? 4.363 2.988 25.141 1 87.62 175 GLN B C 1
ATOM 5967 O O . GLN B 1 175 ? 4.125 1.783 25.016 1 87.62 175 GLN B O 1
ATOM 5972 N N . PHE B 1 176 ? 3.537 3.926 24.891 1 91.56 176 PHE B N 1
ATOM 5973 C CA . PHE B 1 176 ? 2.225 3.572 24.359 1 91.56 176 PHE B CA 1
ATOM 5974 C C . PHE B 1 176 ? 2.342 2.98 22.953 1 91.56 176 PHE B C 1
ATOM 5976 O O . PHE B 1 176 ? 1.592 2.072 22.594 1 91.56 176 PHE B O 1
ATOM 5983 N N . TYR B 1 177 ? 3.293 3.521 22.234 1 92.38 177 TYR B N 1
ATOM 5984 C CA . TYR B 1 177 ? 3.498 3.025 20.875 1 92.38 177 TYR B CA 1
ATOM 5985 C C . TYR B 1 177 ? 3.814 1.534 20.875 1 92.38 177 TYR B C 1
ATOM 5987 O O . TYR B 1 177 ? 3.225 0.766 20.125 1 92.38 177 TYR B O 1
ATOM 5995 N N . TRP B 1 178 ? 4.645 1.106 21.703 1 89.31 178 TRP B N 1
ATOM 5996 C CA . TRP B 1 178 ? 5.062 -0.291 21.75 1 89.31 178 TRP B CA 1
ATOM 5997 C C . TRP B 1 178 ? 3.93 -1.181 22.25 1 89.31 178 TRP B C 1
ATOM 5999 O O . TRP B 1 178 ? 3.793 -2.326 21.812 1 89.31 178 TRP B O 1
ATOM 6009 N N . LYS B 1 179 ? 3.182 -0.617 23.141 1 92.12 179 LYS B N 1
ATOM 6010 C CA . LYS B 1 179 ? 2.023 -1.377 23.609 1 92.12 179 LYS B CA 1
ATOM 6011 C C . LYS B 1 179 ? 1.031 -1.612 22.469 1 92.12 179 LYS B C 1
ATOM 6013 O O . LYS B 1 179 ? 0.559 -2.734 22.281 1 92.12 179 LYS B O 1
ATOM 6018 N N . VAL B 1 180 ? 0.732 -0.518 21.734 1 95.06 180 VAL B N 1
ATOM 6019 C CA . VAL B 1 180 ? -0.212 -0.632 20.625 1 95.06 180 VAL B CA 1
ATOM 6020 C C . VAL B 1 180 ? 0.346 -1.578 19.562 1 95.06 180 VAL B C 1
ATOM 6022 O O . VAL B 1 180 ? -0.367 -2.451 19.062 1 95.06 180 VAL B O 1
ATOM 6025 N N . LYS B 1 181 ? 1.615 -1.388 19.203 1 93.12 181 LYS B N 1
ATOM 6026 C CA . LYS B 1 181 ? 2.268 -2.246 18.219 1 93.12 181 LYS B CA 1
ATOM 6027 C C . LYS B 1 181 ? 2.197 -3.713 18.641 1 93.12 181 LYS B C 1
ATOM 6029 O O . LYS B 1 181 ? 1.934 -4.586 17.812 1 93.12 181 LYS B O 1
ATOM 6034 N N . THR B 1 182 ? 2.406 -3.967 19.922 1 92.5 182 THR B N 1
ATOM 6035 C CA . THR B 1 182 ? 2.342 -5.324 20.453 1 92.5 182 THR B CA 1
ATOM 6036 C C . THR B 1 182 ? 0.923 -5.879 20.359 1 92.5 182 THR B C 1
ATOM 6038 O O . THR B 1 182 ? 0.725 -7.027 19.953 1 92.5 182 THR B O 1
ATOM 6041 N N . LEU B 1 183 ? -0.07 -5.109 20.703 1 95.25 183 LEU B N 1
ATOM 6042 C CA . LEU B 1 183 ? -1.462 -5.543 20.625 1 95.25 183 LEU B CA 1
ATOM 6043 C C . LEU B 1 183 ? -1.827 -5.93 19.203 1 95.25 183 LEU B C 1
ATOM 6045 O O . LEU B 1 183 ? -2.443 -6.973 18.969 1 95.25 183 LEU B O 1
ATOM 6049 N N . LEU B 1 184 ? -1.387 -5.133 18.25 1 94.75 184 LEU B N 1
ATOM 6050 C CA . LEU B 1 184 ? -1.68 -5.406 16.859 1 94.75 184 LEU B CA 1
ATOM 6051 C C . LEU B 1 184 ? -0.946 -6.66 16.375 1 94.75 184 LEU B C 1
ATOM 6053 O O . LEU B 1 184 ? -1.526 -7.5 15.695 1 94.75 184 LEU B O 1
ATOM 6057 N N . ALA B 1 185 ? 0.305 -6.773 16.766 1 91.62 185 ALA B N 1
ATOM 6058 C CA . ALA B 1 185 ? 1.119 -7.91 16.344 1 91.62 185 ALA B CA 1
ATOM 6059 C C . ALA B 1 185 ? 0.559 -9.219 16.875 1 91.62 185 ALA B C 1
ATOM 6061 O O . ALA B 1 185 ? 0.662 -10.266 16.219 1 91.62 185 ALA B O 1
ATOM 6062 N N . MET B 1 186 ? -0.058 -9.172 18.016 1 91.25 186 MET B N 1
ATOM 6063 C CA . MET B 1 186 ? -0.587 -10.375 18.641 1 91.25 186 MET B CA 1
ATOM 6064 C C . MET B 1 186 ? -2.057 -10.578 18.297 1 91.25 186 MET B C 1
ATOM 6066 O O . MET B 1 186 ? -2.732 -11.422 18.875 1 91.25 186 MET B O 1
ATOM 6070 N N . ASP B 1 187 ? -2.561 -9.797 17.422 1 90.75 187 ASP B N 1
ATOM 6071 C CA . ASP B 1 187 ? -3.922 -9.898 16.906 1 90.75 187 ASP B CA 1
ATOM 6072 C C . ASP B 1 187 ? -4.949 -9.719 18.031 1 90.75 187 ASP B C 1
ATOM 6074 O O . ASP B 1 187 ? -5.938 -10.453 18.094 1 90.75 187 ASP B O 1
ATOM 6078 N N . TYR B 1 188 ? -4.605 -8.812 18.969 1 92.38 188 TYR B N 1
ATOM 6079 C CA . TYR B 1 188 ? -5.562 -8.477 20.016 1 92.38 188 TYR B CA 1
ATOM 6080 C C . TYR B 1 188 ? -6.754 -7.719 19.453 1 92.38 188 TYR B C 1
ATOM 6082 O O . TYR B 1 188 ? -6.586 -6.715 18.766 1 92.38 188 TYR B O 1
ATOM 6090 N N . GLU B 1 189 ? -8.008 -8.172 19.672 1 92.5 189 GLU B N 1
ATOM 6091 C CA . GLU B 1 189 ? -9.242 -7.574 19.156 1 92.5 189 GLU B CA 1
ATOM 6092 C C . GLU B 1 189 ? -9.258 -7.559 17.625 1 92.5 189 GLU B C 1
ATOM 6094 O O . GLU B 1 189 ? -9.711 -6.59 17.016 1 92.5 189 GLU B O 1
ATOM 6099 N N . ALA B 1 190 ? -8.695 -8.594 17.047 1 88.69 190 ALA B N 1
ATOM 6100 C CA . ALA B 1 190 ? -8.578 -8.672 15.594 1 88.69 190 ALA B CA 1
ATOM 6101 C C . ALA B 1 190 ? -9.953 -8.828 14.945 1 88.69 190 ALA B C 1
ATOM 6103 O O . ALA B 1 190 ? -10.109 -8.578 13.742 1 88.69 190 ALA B O 1
ATOM 6104 N N . ASP B 1 191 ? -10.898 -9.188 15.711 1 88.06 191 ASP B N 1
ATOM 6105 C CA . ASP B 1 191 ? -12.242 -9.391 15.172 1 88.06 191 ASP B CA 1
ATOM 6106 C C . ASP B 1 191 ? -13 -8.07 15.07 1 88.06 191 ASP B C 1
ATOM 6108 O O . ASP B 1 191 ? -14.039 -7.992 14.406 1 88.06 191 ASP B O 1
ATOM 6112 N N . ARG B 1 192 ? -12.484 -7.066 15.727 1 92.31 192 ARG B N 1
ATOM 6113 C CA . ARG B 1 192 ? -13.062 -5.73 15.609 1 92.31 192 ARG B CA 1
ATOM 6114 C C . ARG B 1 192 ? -12.383 -4.934 14.5 1 92.31 192 ARG B C 1
ATOM 6116 O O . ARG B 1 192 ? -11.539 -4.078 14.766 1 92.31 192 ARG B O 1
ATOM 6123 N N . TYR B 1 193 ? -12.891 -5.137 13.352 1 93.19 193 TYR B N 1
ATOM 6124 C CA . TYR B 1 193 ? -12.172 -4.695 12.164 1 93.19 193 TYR B CA 1
ATOM 6125 C C . TYR B 1 193 ? -12.102 -3.176 12.102 1 93.19 193 TYR B C 1
ATOM 6127 O O . TYR B 1 193 ? -11.055 -2.613 11.758 1 93.19 193 TYR B O 1
ATOM 6135 N N . LEU B 1 194 ? -13.203 -2.48 12.406 1 94.38 194 LEU B N 1
ATOM 6136 C CA . LEU B 1 194 ? -13.195 -1.022 12.359 1 94.38 194 LEU B CA 1
ATOM 6137 C C . LEU B 1 194 ? -12.258 -0.451 13.414 1 94.38 194 LEU B C 1
ATOM 6139 O O . LEU B 1 194 ? -11.555 0.534 13.164 1 94.38 194 LEU B O 1
ATOM 6143 N N . THR B 1 195 ? -12.203 -1.062 14.57 1 95.31 195 THR B N 1
ATOM 6144 C CA . THR B 1 195 ? -11.312 -0.634 15.641 1 95.31 195 THR B CA 1
ATOM 6145 C C . THR B 1 195 ? -9.852 -0.799 15.234 1 95.31 195 THR B C 1
ATOM 6147 O O . THR B 1 195 ? -9.023 0.069 15.508 1 95.31 195 THR B O 1
ATOM 6150 N N . VAL B 1 196 ? -9.555 -1.913 14.594 1 96.69 196 VAL B N 1
ATOM 6151 C CA . VAL B 1 196 ? -8.203 -2.148 14.102 1 96.69 196 VAL B CA 1
ATOM 6152 C C . VAL B 1 196 ? -7.816 -1.057 13.109 1 96.69 196 VAL B C 1
ATOM 6154 O O . VAL B 1 196 ? -6.734 -0.47 13.211 1 96.69 196 VAL B O 1
ATOM 6157 N N . LEU B 1 197 ? -8.711 -0.802 12.195 1 97.38 197 LEU B N 1
ATOM 6158 C CA . LEU B 1 197 ? -8.43 0.212 11.18 1 97.38 197 LEU B CA 1
ATOM 6159 C C . LEU B 1 197 ? -8.219 1.578 11.828 1 97.38 197 LEU B C 1
ATOM 6161 O O . LEU B 1 197 ? -7.262 2.283 11.5 1 97.38 197 LEU B O 1
ATOM 6165 N N . LYS B 1 198 ? -9.109 1.969 12.766 1 97.56 198 LYS B N 1
ATOM 6166 C CA . LYS B 1 198 ? -8.945 3.221 13.5 1 97.56 198 LYS B CA 1
ATOM 6167 C C . LYS B 1 198 ? -7.59 3.281 14.188 1 97.56 198 LYS B C 1
ATOM 6169 O O . LYS B 1 198 ? -6.914 4.312 14.148 1 97.56 198 LYS B O 1
ATOM 6174 N N . SER B 1 199 ? -7.234 2.211 14.789 1 97.5 199 SER B N 1
ATOM 6175 C CA . SER B 1 199 ? -5.992 2.145 15.555 1 97.5 199 SER B CA 1
ATOM 6176 C C . SER B 1 199 ? -4.777 2.324 14.656 1 97.5 199 SER B C 1
ATOM 6178 O O . SER B 1 199 ? -3.859 3.08 14.984 1 97.5 199 SER B O 1
ATOM 6180 N N . VAL B 1 200 ? -4.754 1.646 13.523 1 97.75 200 VAL B N 1
ATOM 6181 C CA . VAL B 1 200 ? -3.631 1.754 12.594 1 97.75 200 VAL B CA 1
ATOM 6182 C C . VAL B 1 200 ? -3.543 3.18 12.055 1 97.75 200 VAL B C 1
ATOM 6184 O O . VAL B 1 200 ? -2.445 3.715 11.875 1 97.75 200 VAL B O 1
ATOM 6187 N N . CYS B 1 201 ? -4.629 3.822 11.797 1 97.88 201 CYS B N 1
ATOM 6188 C CA . CYS B 1 201 ? -4.645 5.211 11.352 1 97.88 201 CYS B CA 1
ATOM 6189 C C . CYS B 1 201 ? -4.02 6.125 12.398 1 97.88 201 CYS B C 1
ATOM 6191 O O . CYS B 1 201 ? -3.236 7.016 12.062 1 97.88 201 CYS B O 1
ATOM 6193 N N . LEU B 1 202 ? -4.398 5.902 13.617 1 96.94 202 LEU B N 1
ATOM 6194 C CA . LEU B 1 202 ? -3.883 6.734 14.703 1 96.94 202 LEU B CA 1
ATOM 6195 C C . LEU B 1 202 ? -2.385 6.512 14.891 1 96.94 202 LEU B C 1
ATOM 6197 O O . LEU B 1 202 ? -1.646 7.449 15.195 1 96.94 202 LEU B O 1
ATOM 6201 N N . LEU B 1 203 ? -1.949 5.281 14.648 1 94.38 203 LEU B N 1
ATOM 6202 C CA . LEU B 1 203 ? -0.527 4.965 14.727 1 94.38 203 LEU B CA 1
ATOM 6203 C C . LEU B 1 203 ? 0.259 5.734 13.672 1 94.38 203 LEU B C 1
ATOM 6205 O O . LEU B 1 203 ? 1.413 6.105 13.898 1 94.38 203 LEU B O 1
ATOM 6209 N N . ALA B 1 204 ? -0.365 5.98 12.594 1 93.88 204 ALA B N 1
ATOM 6210 C CA . ALA B 1 204 ? 0.294 6.621 11.461 1 93.88 204 ALA B CA 1
ATOM 6211 C C . ALA B 1 204 ? 0.467 8.117 11.695 1 93.88 204 ALA B C 1
ATOM 6213 O O . ALA B 1 204 ? 1.161 8.797 10.938 1 93.88 204 ALA B O 1
ATOM 6214 N N . CYS B 1 205 ? -0.032 8.633 12.727 1 89 205 CYS B N 1
ATOM 6215 C CA . CYS B 1 205 ? 0.034 10.062 12.984 1 89 205 CYS B CA 1
ATOM 6216 C C . CYS B 1 205 ? 1.363 10.438 13.633 1 89 205 CYS B C 1
ATOM 6218 O O . CYS B 1 205 ? 1.761 11.609 13.609 1 89 205 CYS B O 1
ATOM 6220 N N . ARG B 1 206 ? 1.977 9.422 14.172 1 81.81 206 ARG B N 1
ATOM 6221 C CA . ARG B 1 206 ? 3.25 9.68 14.836 1 81.81 206 ARG B CA 1
ATOM 6222 C C . ARG B 1 206 ? 4.414 9.523 13.859 1 81.81 206 ARG B C 1
ATOM 6224 O O . ARG B 1 206 ? 4.402 8.641 13 1 81.81 206 ARG B O 1
ATOM 6231 N N . SER B 1 207 ? 5.324 10.422 13.961 1 75.88 207 SER B N 1
ATOM 6232 C CA . SER B 1 207 ? 6.547 10.328 13.172 1 75.88 207 SER B CA 1
ATOM 6233 C C . SER B 1 207 ? 7.781 10.352 14.062 1 75.88 207 SER B C 1
ATOM 6235 O O . SER B 1 207 ? 8.461 11.367 14.164 1 75.88 207 SER B O 1
ATOM 6237 N N . PRO B 1 208 ? 8.086 9.211 14.594 1 72.25 208 PRO B N 1
ATOM 6238 C CA . PRO B 1 208 ? 9.203 9.195 15.539 1 72.25 208 PRO B CA 1
ATOM 6239 C C . PRO B 1 208 ? 10.562 9.188 14.852 1 72.25 208 PRO B C 1
ATOM 6241 O O . PRO B 1 208 ? 11.586 9.422 15.5 1 72.25 208 PRO B O 1
ATOM 6244 N N . GLU B 1 209 ? 10.531 8.938 13.609 1 77.44 209 GLU B N 1
ATOM 6245 C CA . GLU B 1 209 ? 11.789 8.789 12.875 1 77.44 209 GLU B CA 1
ATOM 6246 C C . GLU B 1 209 ? 11.844 9.734 11.68 1 77.44 209 GLU B C 1
ATOM 6248 O O . GLU B 1 209 ? 10.82 10.312 11.289 1 77.44 209 GLU B O 1
ATOM 6253 N N . THR B 1 210 ? 13.062 9.891 11.25 1 77.81 210 THR B N 1
ATOM 6254 C CA . THR B 1 210 ? 13.234 10.703 10.055 1 77.81 210 THR B CA 1
ATOM 6255 C C . THR B 1 210 ? 12.711 9.977 8.82 1 77.81 210 THR B C 1
ATOM 6257 O O . THR B 1 210 ? 12.727 8.742 8.773 1 77.81 210 THR B O 1
ATOM 6260 N N . PRO B 1 211 ? 12.273 10.719 7.887 1 76.44 211 PRO B N 1
ATOM 6261 C CA . PRO B 1 211 ? 11.711 10.094 6.684 1 76.44 211 PRO B CA 1
ATOM 6262 C C . PRO B 1 211 ? 12.75 9.297 5.898 1 76.44 211 PRO B C 1
ATOM 6264 O O . PRO B 1 211 ? 12.391 8.461 5.062 1 76.44 211 PRO B O 1
ATOM 6267 N N . THR B 1 212 ? 13.977 9.531 6.125 1 80.25 212 THR B N 1
ATOM 6268 C CA . THR B 1 212 ? 15.039 8.852 5.383 1 80.25 212 THR B CA 1
ATOM 6269 C C . THR B 1 212 ? 15.406 7.531 6.047 1 80.25 212 THR B C 1
ATOM 6271 O O . THR B 1 212 ? 16.172 6.734 5.488 1 80.25 212 THR B O 1
ATOM 6274 N N . LYS B 1 213 ? 14.852 7.301 7.137 1 83.06 213 LYS B N 1
ATOM 6275 C CA . LYS B 1 213 ? 15.133 6.039 7.812 1 83.06 213 LYS B CA 1
ATOM 6276 C C . LYS B 1 213 ? 14.234 4.922 7.289 1 83.06 213 LYS B C 1
ATOM 6278 O O . LYS B 1 213 ? 13.016 5.094 7.199 1 83.06 213 LYS B O 1
ATOM 6283 N N . LEU B 1 214 ? 14.875 3.869 6.938 1 88.69 214 LEU B N 1
ATOM 6284 C CA . LEU B 1 214 ? 14.125 2.689 6.523 1 88.69 214 LEU B CA 1
ATOM 6285 C C . LEU B 1 214 ? 13.656 1.892 7.734 1 88.69 214 LEU B C 1
ATOM 6287 O O . LEU B 1 214 ? 14.469 1.425 8.531 1 88.69 214 LEU B O 1
ATOM 6291 N N . SER B 1 215 ? 12.359 1.87 7.945 1 89.75 215 SER B N 1
ATOM 6292 C CA . SER B 1 215 ? 11.844 1.138 9.094 1 89.75 215 SER B CA 1
ATOM 6293 C C . SER B 1 215 ? 10.383 0.756 8.898 1 89.75 215 SER B C 1
ATOM 6295 O O . SER B 1 215 ? 9.719 1.258 7.98 1 89.75 215 SER B O 1
ATOM 6297 N N . LEU B 1 216 ? 9.914 -0.156 9.695 1 93.38 216 LEU B N 1
ATOM 6298 C CA . LEU B 1 216 ? 8.516 -0.563 9.727 1 93.38 216 LEU B CA 1
ATOM 6299 C C . LEU B 1 216 ? 7.758 0.17 10.828 1 93.38 216 LEU B C 1
ATOM 6301 O O . LEU B 1 216 ? 6.777 -0.348 11.367 1 93.38 216 LEU B O 1
ATOM 6305 N N . ASN B 1 217 ? 8.242 1.36 11.211 1 91.06 217 ASN B N 1
ATOM 6306 C CA . ASN B 1 217 ? 7.641 2.127 12.297 1 91.06 217 ASN B CA 1
ATOM 6307 C C . ASN B 1 217 ? 7.254 3.531 11.844 1 91.06 217 ASN B C 1
ATOM 6309 O O . ASN B 1 217 ? 6.766 4.336 12.641 1 91.06 217 ASN B O 1
ATOM 6313 N N . SER B 1 218 ? 7.449 3.828 10.609 1 91.81 218 SER B N 1
ATOM 6314 C CA . SER B 1 218 ? 7.242 5.18 10.102 1 91.81 218 SER B CA 1
ATOM 6315 C C . SER B 1 218 ? 5.785 5.41 9.727 1 91.81 218 SER B C 1
ATOM 6317 O O . SER B 1 218 ? 5.023 4.457 9.547 1 91.81 218 SER B O 1
ATOM 6319 N N . PRO B 1 219 ? 5.402 6.684 9.664 1 92.94 219 PRO B N 1
ATOM 6320 C CA . PRO B 1 219 ? 4.059 6.98 9.156 1 92.94 219 PRO B CA 1
ATOM 6321 C C . PRO B 1 219 ? 3.822 6.426 7.754 1 92.94 219 PRO B C 1
ATOM 6323 O O . PRO B 1 219 ? 2.697 6.043 7.422 1 92.94 219 PRO B O 1
ATOM 6326 N N . TRP B 1 220 ? 4.867 6.371 6.957 1 94.31 220 TRP B N 1
ATOM 6327 C CA . TRP B 1 220 ? 4.777 5.785 5.621 1 94.31 220 TRP B CA 1
ATOM 6328 C C . TRP B 1 220 ? 4.332 4.328 5.695 1 94.31 220 TRP B C 1
ATOM 6330 O O . TRP B 1 220 ? 3.406 3.922 4.988 1 94.31 220 TRP B O 1
ATOM 6340 N N . HIS B 1 221 ? 4.93 3.617 6.602 1 95.12 221 HIS B N 1
ATOM 6341 C CA . HIS B 1 221 ? 4.609 2.205 6.789 1 95.12 221 HIS B CA 1
ATOM 6342 C C . HIS B 1 221 ? 3.17 2.021 7.254 1 95.12 221 HIS B C 1
ATOM 6344 O O . HIS B 1 221 ? 2.393 1.308 6.617 1 95.12 221 HIS B O 1
ATOM 6350 N N . TRP B 1 222 ? 2.836 2.678 8.312 1 96.75 222 TRP B N 1
ATOM 6351 C CA . TRP B 1 222 ? 1.522 2.479 8.922 1 96.75 222 TRP B CA 1
ATOM 6352 C C . TRP B 1 222 ? 0.418 3.014 8.016 1 96.75 222 TRP B C 1
ATOM 6354 O O . TRP B 1 222 ? -0.684 2.461 7.98 1 96.75 222 TRP B O 1
ATOM 6364 N N . GLY B 1 223 ? 0.727 4.18 7.363 1 96.31 223 GLY B N 1
ATOM 6365 C CA . GLY B 1 223 ? -0.231 4.645 6.371 1 96.31 223 GLY B CA 1
ATOM 6366 C C . GLY B 1 223 ? -0.524 3.615 5.297 1 96.31 223 GLY B C 1
ATOM 6367 O O . GLY B 1 223 ? -1.675 3.451 4.887 1 96.31 223 GLY B O 1
ATOM 6368 N N . GLY B 1 224 ? 0.523 2.938 4.852 1 96.5 224 GLY B N 1
ATOM 6369 C CA . GLY B 1 224 ? 0.34 1.877 3.873 1 96.5 224 GLY B CA 1
ATOM 6370 C C . GLY B 1 224 ? -0.489 0.72 4.398 1 96.5 224 GLY B C 1
ATOM 6371 O O . GLY B 1 224 ? -1.359 0.204 3.693 1 96.5 224 GLY B O 1
ATOM 6372 N N . VAL B 1 225 ? -0.212 0.309 5.605 1 97.44 225 VAL B N 1
ATOM 6373 C CA . VAL B 1 225 ? -0.949 -0.783 6.234 1 97.44 225 VAL B CA 1
ATOM 6374 C C . VAL B 1 225 ? -2.43 -0.42 6.332 1 97.44 225 VAL B C 1
ATOM 6376 O O . VAL B 1 225 ? -3.297 -1.24 6.02 1 97.44 225 VAL B O 1
ATOM 6379 N N . ALA B 1 226 ? -2.693 0.806 6.727 1 98 226 ALA B N 1
ATOM 6380 C CA . ALA B 1 226 ? -4.074 1.255 6.883 1 98 226 ALA B CA 1
ATOM 6381 C C . ALA B 1 226 ? -4.801 1.269 5.539 1 98 226 ALA B C 1
ATOM 6383 O O . ALA B 1 226 ? -5.949 0.832 5.445 1 98 226 ALA B O 1
ATOM 6384 N N . ILE B 1 227 ? -4.18 1.762 4.523 1 97.44 227 ILE B N 1
ATOM 6385 C CA . ILE B 1 227 ? -4.793 1.849 3.201 1 97.44 227 ILE B CA 1
ATOM 6386 C C . ILE B 1 227 ? -5.117 0.447 2.689 1 97.44 227 ILE B C 1
ATOM 6388 O O . ILE B 1 227 ? -6.219 0.198 2.197 1 97.44 227 ILE B O 1
ATOM 6392 N N . ARG B 1 228 ? -4.164 -0.425 2.801 1 96.06 228 ARG B N 1
ATOM 6393 C CA . ARG B 1 228 ? -4.383 -1.784 2.316 1 96.06 228 ARG B CA 1
ATOM 6394 C C . ARG B 1 228 ? -5.496 -2.471 3.098 1 96.06 228 ARG B C 1
ATOM 6396 O O . ARG B 1 228 ? -6.281 -3.236 2.529 1 96.06 228 ARG B O 1
ATOM 6403 N N . TYR B 1 229 ? -5.531 -2.252 4.387 1 96.75 229 TYR B N 1
ATOM 6404 C CA . TYR B 1 229 ? -6.602 -2.793 5.215 1 96.75 229 TYR B CA 1
ATOM 6405 C C . TYR B 1 229 ? -7.957 -2.248 4.777 1 96.75 229 TYR B C 1
ATOM 6407 O O . TYR B 1 229 ? -8.93 -2.996 4.684 1 96.75 229 TYR B O 1
ATOM 6415 N N . ALA B 1 230 ? -8.023 -0.953 4.512 1 97.12 230 ALA B N 1
ATOM 6416 C CA . ALA B 1 230 ? -9.258 -0.319 4.066 1 97.12 230 ALA B CA 1
ATOM 6417 C C . ALA B 1 230 ? -9.711 -0.884 2.723 1 97.12 230 ALA B C 1
ATOM 6419 O O . ALA B 1 230 ? -10.906 -1.073 2.492 1 97.12 230 ALA B O 1
ATOM 6420 N N . LEU B 1 231 ? -8.781 -1.136 1.816 1 95.06 231 LEU B N 1
ATOM 6421 C CA . LEU B 1 231 ? -9.109 -1.739 0.529 1 95.06 231 LEU B CA 1
ATOM 6422 C C . LEU B 1 231 ? -9.672 -3.146 0.714 1 95.06 231 LEU B C 1
ATOM 6424 O O . LEU B 1 231 ? -10.594 -3.551 0.002 1 95.06 231 LEU B O 1
ATOM 6428 N N . ASN B 1 232 ? -9.023 -3.838 1.649 1 93.88 232 ASN B N 1
ATOM 6429 C CA . ASN B 1 232 ? -9.531 -5.168 1.971 1 93.88 232 ASN B CA 1
ATOM 6430 C C . ASN B 1 232 ? -10.961 -5.113 2.49 1 93.88 232 ASN B C 1
ATOM 6432 O O . ASN B 1 232 ? -11.742 -6.043 2.275 1 93.88 232 ASN B O 1
ATOM 6436 N N . MET B 1 233 ? -11.336 -4.051 3.174 1 93.94 233 MET B N 1
ATOM 6437 C CA . MET B 1 233 ? -12.688 -3.863 3.697 1 93.94 233 MET B CA 1
ATOM 6438 C C . MET B 1 233 ? -13.641 -3.41 2.596 1 93.94 233 MET B C 1
ATOM 6440 O O . MET B 1 233 ? -14.859 -3.381 2.793 1 93.94 233 MET B O 1
ATOM 6444 N N . GLY B 1 234 ? -13.141 -3.008 1.42 1 93.31 234 GLY B N 1
ATOM 6445 C CA . GLY B 1 234 ? -13.953 -2.559 0.301 1 93.31 234 GLY B CA 1
ATOM 6446 C C . GLY B 1 234 ? -14.367 -1.104 0.411 1 93.31 234 GLY B C 1
ATOM 6447 O O . GLY B 1 234 ? -15.344 -0.684 -0.21 1 93.31 234 GLY B O 1
ATOM 6448 N N . LEU B 1 235 ? -13.609 -0.282 1.164 1 96.06 235 LEU B N 1
ATOM 6449 C CA . LEU B 1 235 ? -14.008 1.095 1.428 1 96.06 235 LEU B CA 1
ATOM 6450 C C . LEU B 1 235 ? -13.805 1.968 0.195 1 96.06 235 LEU B C 1
ATOM 6452 O O . LEU B 1 235 ? -14.273 3.105 0.147 1 96.06 235 LEU B O 1
ATOM 6456 N N . HIS B 1 236 ? -13.156 1.517 -0.826 1 93.88 236 HIS B N 1
ATOM 6457 C CA . HIS B 1 236 ? -12.906 2.293 -2.035 1 93.88 236 HIS B CA 1
ATOM 6458 C C . HIS B 1 236 ? -14.102 2.254 -2.975 1 93.88 236 HIS B C 1
ATOM 6460 O O . HIS B 1 236 ? -14.117 2.928 -4.008 1 93.88 236 HIS B O 1
ATOM 6466 N N . ARG B 1 237 ? -15.102 1.482 -2.58 1 92.56 237 ARG B N 1
ATOM 6467 C CA . ARG B 1 237 ? -16.312 1.364 -3.379 1 92.56 237 ARG B CA 1
ATOM 6468 C C . ARG B 1 237 ? -17.531 1.891 -2.615 1 92.56 237 ARG B C 1
ATOM 6470 O O . ARG B 1 237 ? -17.844 1.403 -1.528 1 92.56 237 ARG B O 1
ATOM 6477 N N . GLU B 1 238 ? -18.25 2.793 -3.258 1 93.25 238 GLU B N 1
ATOM 6478 C CA . GLU B 1 238 ? -19.438 3.375 -2.615 1 93.25 238 GLU B CA 1
ATOM 6479 C C . GLU B 1 238 ? -20.5 2.32 -2.367 1 93.25 238 GLU B C 1
ATOM 6481 O O . GLU B 1 238 ? -21.234 2.389 -1.374 1 93.25 238 GLU B O 1
ATOM 6486 N N . ALA B 1 239 ? -20.625 1.32 -3.238 1 89.75 239 ALA B N 1
ATOM 6487 C CA . ALA B 1 239 ? -21.641 0.275 -3.164 1 89.75 239 ALA B CA 1
ATOM 6488 C C . ALA B 1 239 ? -21.531 -0.503 -1.856 1 89.75 239 ALA B C 1
ATOM 6490 O O . ALA B 1 239 ? -22.531 -1.005 -1.341 1 89.75 239 ALA B O 1
ATOM 6491 N N . THR B 1 240 ? -20.344 -0.578 -1.294 1 91.56 240 THR B N 1
ATOM 6492 C CA . THR B 1 240 ? -20.125 -1.36 -0.082 1 91.56 240 THR B CA 1
ATOM 6493 C C . THR B 1 240 ? -20.656 -0.627 1.142 1 91.56 240 THR B C 1
ATOM 6495 O O . THR B 1 240 ? -20.891 -1.239 2.188 1 91.56 240 THR B O 1
ATOM 6498 N N . TYR B 1 241 ? -20.812 0.651 1.159 1 93.12 241 TYR B N 1
ATOM 6499 C CA . TYR B 1 241 ? -21.188 1.461 2.311 1 93.12 241 TYR B CA 1
ATOM 6500 C C . TYR B 1 241 ? -22.609 1.143 2.758 1 93.12 241 TYR B C 1
ATOM 6502 O O . TYR B 1 241 ? -23 1.437 3.893 1 93.12 241 TYR B O 1
ATOM 6510 N N . LYS B 1 242 ? -23.375 0.496 1.906 1 89.88 242 LYS B N 1
ATOM 6511 C CA . LYS B 1 242 ? -24.719 0.079 2.268 1 89.88 242 LYS B CA 1
ATOM 6512 C C . LYS B 1 242 ? -24.688 -1.061 3.281 1 89.88 242 LYS B C 1
ATOM 6514 O O . LYS B 1 242 ? -25.594 -1.175 4.117 1 89.88 242 LYS B O 1
ATOM 6519 N N . SER B 1 243 ? -23.641 -1.818 3.219 1 86.94 243 SER B N 1
ATOM 6520 C CA . SER B 1 243 ? -23.562 -3.008 4.059 1 86.94 243 SER B CA 1
ATOM 6521 C C . SER B 1 243 ? -22.641 -2.791 5.254 1 86.94 243 SER B C 1
ATOM 6523 O O . SER B 1 243 ? -22.578 -3.633 6.152 1 86.94 243 SER B O 1
ATOM 6525 N N . LEU B 1 244 ? -22.031 -1.666 5.348 1 89 244 LEU B N 1
ATOM 6526 C CA . LEU B 1 244 ? -21.094 -1.413 6.43 1 89 244 LEU B CA 1
ATOM 6527 C C . LEU B 1 244 ? -21.812 -1.006 7.703 1 89 244 LEU B C 1
ATOM 6529 O O . LEU B 1 244 ? -22.828 -0.298 7.648 1 89 244 LEU B O 1
ATOM 6533 N N . PRO B 1 245 ? -21.422 -1.474 8.883 1 84.06 245 PRO B N 1
ATOM 6534 C CA . PRO B 1 245 ? -22.094 -1.123 10.141 1 84.06 245 PRO B CA 1
ATOM 6535 C C . PRO B 1 245 ? -22.031 0.375 10.438 1 84.06 245 PRO B C 1
ATOM 6537 O O . PRO B 1 245 ? -23.031 0.947 10.906 1 84.06 245 PRO B O 1
ATOM 6540 N N . GLU B 1 246 ? -21.047 1.104 10.266 1 92.81 246 GLU B N 1
ATOM 6541 C CA . GLU B 1 246 ? -20.875 2.537 10.469 1 92.81 246 GLU B CA 1
ATOM 6542 C C . GLU B 1 246 ? -20.359 3.215 9.203 1 92.81 246 GLU B C 1
ATOM 6544 O O . GLU B 1 246 ? -19.203 3.668 9.156 1 92.81 246 GLU B O 1
ATOM 6549 N N . PRO B 1 247 ? -21.297 3.426 8.305 1 95.69 247 PRO B N 1
ATOM 6550 C CA . PRO B 1 247 ? -20.844 3.938 7.012 1 95.69 247 PRO B CA 1
ATOM 6551 C C . PRO B 1 247 ? -20.25 5.344 7.109 1 95.69 247 PRO B C 1
ATOM 6553 O O . PRO B 1 247 ? -19.312 5.68 6.375 1 95.69 247 PRO B O 1
ATOM 6556 N N . GLY B 1 248 ? -20.891 6.199 7.98 1 96.69 248 GLY B N 1
ATOM 6557 C CA . GLY B 1 248 ? -20.344 7.535 8.141 1 96.69 248 GLY B CA 1
ATOM 6558 C C . GLY B 1 248 ? -18.906 7.535 8.633 1 96.69 248 GLY B C 1
ATOM 6559 O O . GLY B 1 248 ? -18.062 8.266 8.102 1 96.69 248 GLY B O 1
ATOM 6560 N N . MET B 1 249 ? -18.609 6.781 9.633 1 97 249 MET B N 1
ATOM 6561 C CA . MET B 1 249 ? -17.266 6.645 10.156 1 97 249 MET B CA 1
ATOM 6562 C C . MET B 1 249 ? -16.328 6.078 9.102 1 97 249 MET B C 1
ATOM 6564 O O . MET B 1 249 ? -15.195 6.559 8.945 1 97 249 MET B O 1
ATOM 6568 N N . CYS B 1 250 ? -16.797 5.094 8.344 1 97.56 250 CYS B N 1
ATOM 6569 C CA . CYS B 1 250 ? -15.984 4.477 7.301 1 97.56 250 CYS B CA 1
ATOM 6570 C C . CYS B 1 250 ? -15.633 5.488 6.215 1 97.56 250 CYS B C 1
ATOM 6572 O O . CYS B 1 250 ? -14.508 5.496 5.707 1 97.56 250 CYS B O 1
ATOM 6574 N N . ARG B 1 251 ? -16.562 6.32 5.887 1 98.06 251 ARG B N 1
ATOM 6575 C CA . ARG B 1 251 ? -16.312 7.34 4.871 1 98.06 251 ARG B CA 1
ATOM 6576 C C . ARG B 1 251 ? -15.289 8.352 5.359 1 98.06 251 ARG B C 1
ATOM 6578 O O . ARG B 1 251 ? -14.406 8.766 4.602 1 98.06 251 ARG B O 1
ATOM 6585 N N . ARG B 1 252 ? -15.398 8.773 6.57 1 98.19 252 ARG B N 1
ATOM 6586 C CA . ARG B 1 252 ? -14.422 9.68 7.152 1 98.19 252 ARG B CA 1
ATOM 6587 C C . ARG B 1 252 ? -13.023 9.07 7.145 1 98.19 252 ARG B C 1
ATOM 6589 O O . ARG B 1 252 ? -12.055 9.727 6.77 1 98.19 252 ARG B O 1
ATOM 6596 N N . ILE B 1 253 ? -12.953 7.824 7.516 1 98.19 253 ILE B N 1
ATOM 6597 C CA . ILE B 1 253 ? -11.672 7.137 7.559 1 98.19 253 ILE B CA 1
ATOM 6598 C C . ILE B 1 253 ? -11.086 7.047 6.148 1 98.19 253 ILE B C 1
ATOM 6600 O O . ILE B 1 253 ? -9.898 7.305 5.941 1 98.19 253 ILE B O 1
ATOM 6604 N N . TRP B 1 254 ? -11.891 6.672 5.215 1 97.94 254 TRP B N 1
ATOM 6605 C CA . TRP B 1 254 ? -11.422 6.535 3.84 1 97.94 254 TRP B CA 1
ATOM 6606 C C . TRP B 1 254 ? -10.789 7.832 3.352 1 97.94 254 TRP B C 1
ATOM 6608 O O . TRP B 1 254 ? -9.664 7.828 2.832 1 97.94 254 TRP B O 1
ATOM 6618 N N . TRP B 1 255 ? -11.445 8.883 3.547 1 98.06 255 TRP B N 1
ATOM 6619 C CA . TRP B 1 255 ? -10.961 10.156 3.018 1 98.06 255 TRP B CA 1
ATOM 6620 C C . TRP B 1 255 ? -9.789 10.672 3.844 1 98.06 255 TRP B C 1
ATOM 6622 O O . TRP B 1 255 ? -8.891 11.344 3.316 1 98.06 255 TRP B O 1
ATOM 6632 N N . HIS B 1 256 ? -9.773 10.367 5.141 1 98.25 256 HIS B N 1
ATOM 6633 C CA . HIS B 1 256 ? -8.562 10.641 5.898 1 98.25 256 HIS B CA 1
ATOM 6634 C C . HIS B 1 256 ? -7.355 9.945 5.281 1 98.25 256 HIS B C 1
ATOM 6636 O O . HIS B 1 256 ? -6.293 10.555 5.125 1 98.25 256 HIS B O 1
ATOM 6642 N N . LEU B 1 257 ? -7.555 8.703 4.941 1 97.88 257 LEU B N 1
ATOM 6643 C CA . LEU B 1 257 ? -6.465 7.926 4.359 1 97.88 257 LEU B CA 1
ATOM 6644 C C . LEU B 1 257 ? -6.059 8.492 3.002 1 97.88 257 LEU B C 1
ATOM 6646 O O . LEU B 1 257 ? -4.867 8.586 2.693 1 97.88 257 LEU B O 1
ATOM 6650 N N . ALA B 1 258 ? -7.027 8.844 2.221 1 97 258 ALA B N 1
ATOM 6651 C CA . ALA B 1 258 ? -6.742 9.469 0.931 1 97 258 ALA B CA 1
ATOM 6652 C C . ALA B 1 258 ? -5.961 10.773 1.109 1 97 258 ALA B C 1
ATOM 6654 O O . ALA B 1 258 ? -5.004 11.031 0.381 1 97 258 ALA B O 1
ATOM 6655 N N . ASN B 1 259 ? -6.41 11.562 2.057 1 97.12 259 ASN B N 1
ATOM 6656 C CA . ASN B 1 259 ? -5.723 12.812 2.354 1 97.12 259 ASN B CA 1
ATOM 6657 C C . ASN B 1 259 ? -4.27 12.57 2.754 1 97.12 259 ASN B C 1
ATOM 6659 O O . ASN B 1 259 ? -3.363 13.227 2.236 1 97.12 259 ASN B O 1
ATOM 6663 N N . GLN B 1 260 ? -4.102 11.656 3.623 1 96.5 260 GLN B N 1
ATOM 6664 C CA . GLN B 1 260 ? -2.76 11.359 4.117 1 96.5 260 GLN B CA 1
ATOM 6665 C C . GLN B 1 260 ? -1.869 10.82 3.004 1 96.5 260 GLN B C 1
ATOM 6667 O O . GLN B 1 260 ? -0.685 11.156 2.93 1 96.5 260 GLN B O 1
ATOM 6672 N N . ASP B 1 261 ? -2.404 9.945 2.234 1 95.19 261 ASP B N 1
ATOM 6673 C CA . ASP B 1 261 ? -1.645 9.375 1.127 1 95.19 261 ASP B CA 1
ATOM 6674 C C . ASP B 1 261 ? -1.16 10.461 0.173 1 95.19 261 ASP B C 1
ATOM 6676 O O . ASP B 1 261 ? -0.012 10.438 -0.274 1 95.19 261 ASP B O 1
ATOM 6680 N N . THR B 1 262 ? -1.985 11.414 -0.147 1 95.12 262 THR B N 1
ATOM 6681 C CA . THR B 1 262 ? -1.657 12.531 -1.027 1 95.12 262 THR B CA 1
ATOM 6682 C C . THR B 1 262 ? -0.554 13.398 -0.42 1 95.12 262 THR B C 1
ATOM 6684 O O . THR B 1 262 ? 0.431 13.711 -1.089 1 95.12 262 THR B O 1
ATOM 6687 N N . LEU B 1 263 ? -0.758 13.727 0.791 1 95.38 263 LEU B N 1
ATOM 6688 C CA . LEU B 1 263 ? 0.201 14.602 1.456 1 95.38 263 LEU B CA 1
ATOM 6689 C C . LEU B 1 263 ? 1.557 13.914 1.597 1 95.38 263 LEU B C 1
ATOM 6691 O O . LEU B 1 263 ? 2.598 14.547 1.389 1 95.38 263 LEU B O 1
ATOM 6695 N N . GLN B 1 264 ? 1.551 12.656 1.937 1 93.25 264 GLN B N 1
ATOM 6696 C CA . GLN B 1 264 ? 2.805 11.914 2.047 1 93.25 264 GLN B CA 1
ATOM 6697 C C . GLN B 1 264 ? 3.502 11.812 0.694 1 93.25 264 GLN B C 1
ATOM 6699 O O . GLN B 1 264 ? 4.727 11.938 0.609 1 93.25 264 GLN B O 1
ATOM 6704 N N . SER B 1 265 ? 2.727 11.5 -0.305 1 91 265 SER B N 1
ATOM 6705 C CA . SER B 1 265 ? 3.299 11.406 -1.645 1 91 265 SER B CA 1
ATOM 6706 C C . SER B 1 265 ? 3.98 12.711 -2.049 1 91 265 SER B C 1
ATOM 6708 O O . SER B 1 265 ? 5.098 12.695 -2.568 1 91 265 SER B O 1
ATOM 6710 N N . LEU B 1 266 ? 3.406 13.82 -1.791 1 91 266 LEU B N 1
ATOM 6711 C CA . LEU B 1 266 ? 3.971 15.125 -2.115 1 91 266 LEU B CA 1
ATOM 6712 C C . LEU B 1 266 ? 5.203 15.414 -1.264 1 91 266 LEU B C 1
ATOM 6714 O O . LEU B 1 266 ? 6.211 15.914 -1.77 1 91 266 LEU B O 1
ATOM 6718 N N . CYS B 1 267 ? 5.035 15.07 -0.021 1 91.69 267 CYS B N 1
ATOM 6719 C CA . CYS B 1 267 ? 6.098 15.375 0.929 1 91.69 267 CYS B CA 1
ATOM 6720 C C . CYS B 1 267 ? 7.34 14.531 0.646 1 91.69 267 CYS B C 1
ATOM 6722 O O . CYS B 1 267 ? 8.445 15.062 0.573 1 91.69 267 CYS B O 1
ATOM 6724 N N . TYR B 1 268 ? 7.184 13.273 0.42 1 89.62 268 TYR B N 1
ATOM 6725 C CA . TYR B 1 268 ? 8.32 12.375 0.256 1 89.62 268 TYR B CA 1
ATOM 6726 C C . TYR B 1 268 ? 8.711 12.25 -1.212 1 89.62 268 TYR B C 1
ATOM 6728 O O . TYR B 1 268 ? 9.82 11.828 -1.531 1 89.62 268 TYR B O 1
ATOM 6736 N N . GLY B 1 269 ? 7.828 12.609 -2.088 1 87.94 269 GLY B N 1
ATOM 6737 C CA . GLY B 1 269 ? 8.086 12.406 -3.504 1 87.94 269 GLY B CA 1
ATOM 6738 C C . GLY B 1 269 ? 7.98 10.953 -3.924 1 87.94 269 GLY B C 1
ATOM 6739 O O . GLY B 1 269 ? 8.711 10.5 -4.812 1 87.94 269 GLY B O 1
ATOM 6740 N N . ARG B 1 270 ? 7.242 10.203 -3.201 1 89.38 270 ARG B N 1
ATOM 6741 C CA . ARG B 1 270 ? 6.98 8.797 -3.508 1 89.38 270 ARG B CA 1
ATOM 6742 C C . ARG B 1 270 ? 5.602 8.625 -4.141 1 89.38 270 ARG B C 1
ATOM 6744 O O . ARG B 1 270 ? 4.707 9.445 -3.928 1 89.38 270 ARG B O 1
ATOM 6751 N N . PRO B 1 271 ? 5.445 7.602 -4.992 1 88.62 271 PRO B N 1
ATOM 6752 C CA . PRO B 1 271 ? 4.145 7.406 -5.633 1 88.62 271 PRO B CA 1
ATOM 6753 C C . PRO B 1 271 ? 3.027 7.137 -4.629 1 88.62 271 PRO B C 1
ATOM 6755 O O . PRO B 1 271 ? 3.248 6.461 -3.619 1 88.62 271 PRO B O 1
ATOM 6758 N N . SER B 1 272 ? 1.899 7.699 -4.938 1 89.69 272 SER B N 1
ATOM 6759 C CA . SER B 1 272 ? 0.74 7.48 -4.078 1 89.69 272 SER B CA 1
ATOM 6760 C C . SER B 1 272 ? 0.227 6.047 -4.199 1 89.69 272 SER B C 1
ATOM 6762 O O . SER B 1 272 ? 0.442 5.391 -5.219 1 89.69 272 SER B O 1
ATOM 6764 N N . SER B 1 273 ? -0.372 5.566 -3.168 1 90.31 273 SER B N 1
ATOM 6765 C CA . SER B 1 273 ? -0.946 4.223 -3.148 1 90.31 273 SER B CA 1
ATOM 6766 C C . SER B 1 273 ? -2.312 4.199 -3.828 1 90.31 273 SER B C 1
ATOM 6768 O O . SER B 1 273 ? -2.711 3.178 -4.391 1 90.31 273 SER B O 1
ATOM 6770 N N . LEU B 1 274 ? -2.998 5.277 -3.705 1 90.44 274 LEU B N 1
ATOM 6771 C CA . LEU B 1 274 ? -4.371 5.297 -4.195 1 90.44 274 LEU B CA 1
ATOM 6772 C C . LEU B 1 274 ? -4.473 6.078 -5.504 1 90.44 274 LEU B C 1
ATOM 6774 O O . LEU B 1 274 ? -3.82 7.109 -5.664 1 90.44 274 LEU B O 1
ATOM 6778 N N . ARG B 1 275 ? -5.207 5.496 -6.398 1 82.69 275 ARG B N 1
ATOM 6779 C CA . ARG B 1 275 ? -5.586 6.184 -7.629 1 82.69 275 ARG B CA 1
ATOM 6780 C C . ARG B 1 275 ? -7.051 6.613 -7.586 1 82.69 275 ARG B C 1
ATOM 6782 O O . ARG B 1 275 ? -7.949 5.77 -7.629 1 82.69 275 ARG B O 1
ATOM 6789 N N . MET B 1 276 ? -7.16 7.82 -7.68 1 80.31 276 MET B N 1
ATOM 6790 C CA . MET B 1 276 ? -8.508 8.352 -7.5 1 80.31 276 MET B CA 1
ATOM 6791 C C . MET B 1 276 ? -9.414 7.957 -8.664 1 80.31 276 MET B C 1
ATOM 6793 O O . MET B 1 276 ? -10.633 7.926 -8.523 1 80.31 276 MET B O 1
ATOM 6797 N N . GLN B 1 277 ? -8.797 7.59 -9.711 1 77.19 277 GLN B N 1
ATOM 6798 C CA . GLN B 1 277 ? -9.578 7.168 -10.867 1 77.19 277 GLN B CA 1
ATOM 6799 C C . GLN B 1 277 ? -10.203 5.797 -10.633 1 77.19 277 GLN B C 1
ATOM 6801 O O . GLN B 1 277 ? -11.188 5.438 -11.281 1 77.19 277 GLN B O 1
ATOM 6806 N N . GLU B 1 278 ? -9.641 5.07 -9.75 1 80.56 278 GLU B N 1
ATOM 6807 C CA . GLU B 1 278 ? -10.125 3.723 -9.469 1 80.56 278 GLU B CA 1
ATOM 6808 C C . GLU B 1 278 ? -11.023 3.707 -8.234 1 80.56 278 GLU B C 1
ATOM 6810 O O . GLU B 1 278 ? -11.438 2.641 -7.777 1 80.56 278 GLU B O 1
ATOM 6815 N N . VAL B 1 279 ? -11.312 4.84 -7.684 1 88.19 279 VAL B N 1
ATOM 6816 C CA . VAL B 1 279 ? -12.109 4.977 -6.469 1 88.19 279 VAL B CA 1
ATOM 6817 C C . VAL B 1 279 ? -13.422 5.691 -6.793 1 88.19 279 VAL B C 1
ATOM 6819 O O . VAL B 1 279 ? -13.445 6.633 -7.582 1 88.19 279 VAL B O 1
ATOM 6822 N N . ASP B 1 280 ? -14.547 5.199 -6.289 1 90.69 280 ASP B N 1
ATOM 6823 C CA . ASP B 1 280 ? -15.844 5.836 -6.531 1 90.69 280 ASP B CA 1
ATOM 6824 C C . ASP B 1 280 ? -16.547 6.18 -5.219 1 90.69 280 ASP B C 1
ATOM 6826 O O . ASP B 1 280 ? -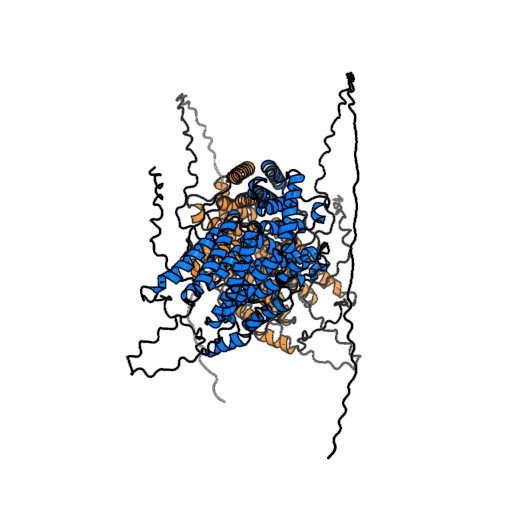17.75 6.023 -5.098 1 90.69 280 ASP B O 1
ATOM 6830 N N . VAL B 1 281 ? -15.883 6.609 -4.25 1 95.81 281 VAL B N 1
ATOM 6831 C CA . VAL B 1 281 ? -16.453 6.938 -2.947 1 95.81 281 VAL B CA 1
ATOM 6832 C C . VAL B 1 281 ? -16.891 8.406 -2.928 1 95.81 281 VAL B C 1
ATOM 6834 O O . VAL B 1 281 ? -16.156 9.281 -3.393 1 95.81 281 VAL B O 1
ATOM 6837 N N . ASN B 1 282 ? -18.047 8.625 -2.426 1 96 282 ASN B N 1
ATOM 6838 C CA . ASN B 1 282 ? -18.547 9.992 -2.297 1 96 282 ASN B CA 1
ATOM 6839 C C . ASN B 1 282 ? -17.734 10.797 -1.295 1 96 282 ASN B C 1
ATOM 6841 O O . ASN B 1 282 ? -17.219 10.242 -0.32 1 96 282 ASN B O 1
ATOM 6845 N N . LEU B 1 283 ? -17.609 12.086 -1.584 1 96.88 283 LEU B N 1
ATOM 6846 C CA . LEU B 1 283 ? -16.969 12.969 -0.625 1 96.88 283 LEU B CA 1
ATOM 6847 C C . LEU B 1 283 ? -17.703 12.977 0.705 1 96.88 283 LEU B C 1
ATOM 6849 O O . LEU B 1 283 ? -18.922 12.766 0.741 1 96.88 283 LEU B O 1
ATOM 6853 N N . PRO B 1 284 ? -16.953 13.188 1.741 1 97.19 284 PRO B N 1
ATOM 6854 C CA . PRO B 1 284 ? -17.641 13.242 3.039 1 97.19 284 PRO B CA 1
ATOM 6855 C C . PRO B 1 284 ? -18.516 14.484 3.188 1 97.19 284 PRO B C 1
ATOM 6857 O O . PRO B 1 284 ? -18.219 15.531 2.615 1 97.19 284 PRO B O 1
ATOM 6860 N N . THR B 1 285 ? -19.594 14.328 3.924 1 97 285 THR B N 1
ATOM 6861 C CA . THR B 1 285 ? -20.516 15.406 4.258 1 97 285 THR B CA 1
ATOM 6862 C C . THR B 1 285 ? -20.719 15.5 5.77 1 97 285 THR B C 1
ATOM 6864 O O . THR B 1 285 ? -20.219 14.656 6.52 1 97 285 THR B O 1
ATOM 6867 N N . LEU B 1 286 ? -21.406 16.547 6.188 1 96.38 286 LEU B N 1
ATOM 6868 C CA . LEU B 1 286 ? -21.672 16.75 7.609 1 96.38 286 LEU B CA 1
ATOM 6869 C C . LEU B 1 286 ? -22.516 15.617 8.172 1 96.38 286 LEU B C 1
ATOM 6871 O O . LEU B 1 286 ? -22.5 15.359 9.375 1 96.38 286 LEU B O 1
ATOM 6875 N N . HIS B 1 287 ? -23.172 14.883 7.309 1 95.25 287 HIS B N 1
ATOM 6876 C CA . HIS B 1 287 ? -24.047 13.789 7.73 1 95.25 287 HIS B CA 1
ATOM 6877 C C . HIS B 1 287 ? -23.219 12.555 8.117 1 95.25 287 HIS B C 1
ATOM 6879 O O . HIS B 1 287 ? -23.75 11.617 8.719 1 95.25 287 HIS B O 1
ATOM 6885 N N . ASP B 1 288 ? -22 12.562 7.762 1 96.75 288 ASP B N 1
ATOM 6886 C CA . ASP B 1 288 ? -21.156 11.414 8.047 1 96.75 288 ASP B CA 1
ATOM 6887 C C . ASP B 1 288 ? -20.609 11.477 9.469 1 96.75 288 ASP B C 1
ATOM 6889 O O . ASP B 1 288 ? -19.938 10.547 9.93 1 96.75 288 ASP B O 1
ATOM 6893 N N . PHE B 1 289 ? -20.875 12.562 10.195 1 96.56 289 PHE B N 1
ATOM 6894 C CA . PHE B 1 289 ? -20.422 12.719 11.57 1 96.56 289 PHE B CA 1
ATOM 6895 C C . PHE B 1 289 ? -21.516 12.336 12.555 1 96.56 289 PHE B C 1
ATOM 6897 O O . PHE B 1 289 ? -22.688 12.594 12.312 1 96.56 289 PHE B O 1
ATOM 6904 N N . ALA B 1 290 ? -21.094 11.734 13.648 1 90.81 290 ALA B N 1
ATOM 6905 C CA . ALA B 1 290 ? -22.031 11.305 14.672 1 90.81 290 ALA B CA 1
ATOM 6906 C C . ALA B 1 290 ? -22.656 12.508 15.383 1 90.81 290 ALA B C 1
ATOM 6908 O O . ALA B 1 290 ? -23.844 12.508 15.703 1 90.81 290 ALA B O 1
ATOM 6909 N N . GLU B 1 291 ? -21.828 13.492 15.648 1 91.38 291 GLU B N 1
ATOM 6910 C CA . GLU B 1 291 ? -22.281 14.695 16.328 1 91.38 291 GLU B CA 1
ATOM 6911 C C . GLU B 1 291 ? -22.156 15.922 15.422 1 91.38 291 GLU B C 1
ATOM 6913 O O . GLU B 1 291 ? -21.203 16.047 14.672 1 91.38 291 GLU B O 1
ATOM 6918 N N . ALA B 1 292 ? -23.156 16.672 15.539 1 90.31 292 ALA B N 1
ATOM 6919 C CA . ALA B 1 292 ? -23.141 17.906 14.766 1 90.31 292 ALA B CA 1
ATOM 6920 C C . ALA B 1 292 ? -22.219 18.938 15.406 1 90.31 292 ALA B C 1
ATOM 6922 O O . ALA B 1 292 ? -22.375 19.281 16.578 1 90.31 292 ALA B O 1
ATOM 6923 N N . ASP B 1 293 ? -21.25 19.297 14.773 1 91.62 293 ASP B N 1
ATOM 6924 C CA . ASP B 1 293 ? -20.281 20.328 15.164 1 91.62 293 ASP B CA 1
ATOM 6925 C C . ASP B 1 293 ? -19.859 21.172 13.961 1 91.62 293 ASP B C 1
ATOM 6927 O O . ASP B 1 293 ? -19.484 20.625 12.914 1 91.62 293 ASP B O 1
ATOM 6931 N N . PRO B 1 294 ? -19.922 22.438 14.125 1 89.31 294 PRO B N 1
ATOM 6932 C CA . PRO B 1 294 ? -19.531 23.297 13 1 89.31 294 PRO B CA 1
ATOM 6933 C C . PRO B 1 294 ? -18.094 23.062 12.547 1 89.31 294 PRO B C 1
ATOM 6935 O O . PRO B 1 294 ? -17.781 23.25 11.367 1 89.31 294 PRO B O 1
ATOM 6938 N N . ASP B 1 295 ? -17.266 22.625 13.391 1 92.94 295 ASP B N 1
ATOM 6939 C CA . ASP B 1 295 ? -15.867 22.422 13.07 1 92.94 295 ASP B CA 1
ATOM 6940 C C . ASP B 1 295 ? -15.672 21.172 12.211 1 92.94 295 ASP B C 1
ATOM 6942 O O . ASP B 1 295 ? -14.602 20.969 11.641 1 92.94 295 ASP B O 1
ATOM 6946 N N . ASN B 1 296 ? -16.75 20.375 12.07 1 96.06 296 ASN B N 1
ATOM 6947 C CA . ASN B 1 296 ? -16.656 19.234 11.164 1 96.06 296 ASN B CA 1
ATOM 6948 C C . ASN B 1 296 ? -16.391 19.672 9.727 1 96.06 296 ASN B C 1
ATOM 6950 O O . ASN B 1 296 ? -15.852 18.906 8.93 1 96.06 296 ASN B O 1
ATOM 6954 N N . GLU B 1 297 ? -16.734 20.953 9.492 1 96.69 297 GLU B N 1
ATOM 6955 C CA . GLU B 1 297 ? -16.516 21.531 8.172 1 96.69 297 GLU B CA 1
ATOM 6956 C C . GLU B 1 297 ? -15.023 21.609 7.855 1 96.69 297 GLU B C 1
ATOM 6958 O O . GLU B 1 297 ? -14.633 21.578 6.684 1 96.69 297 GLU B O 1
ATOM 6963 N N . LEU B 1 298 ? -14.242 21.719 8.836 1 97.5 298 LEU B N 1
ATOM 6964 C CA . LEU B 1 298 ? -12.797 21.812 8.648 1 97.5 298 LEU B CA 1
ATOM 6965 C C . LEU B 1 298 ? -12.258 20.578 7.934 1 97.5 298 LEU B C 1
ATOM 6967 O O . LEU B 1 298 ? -11.438 20.688 7.02 1 97.5 298 LEU B O 1
ATOM 6971 N N . PHE B 1 299 ? -12.75 19.391 8.352 1 98.12 299 PHE B N 1
ATOM 6972 C CA . PHE B 1 299 ? -12.312 18.156 7.707 1 98.12 299 PHE B CA 1
ATOM 6973 C C . PHE B 1 299 ? -12.75 18.141 6.246 1 98.12 299 PHE B C 1
ATOM 6975 O O . PHE B 1 299 ? -12 17.688 5.375 1 98.12 299 PHE B O 1
ATOM 6982 N N . LEU B 1 300 ? -13.914 18.578 5.98 1 98.19 300 LEU B N 1
ATOM 6983 C CA . LEU B 1 300 ? -14.438 18.594 4.617 1 98.19 300 LEU B CA 1
ATOM 6984 C C . LEU B 1 300 ? -13.594 19.5 3.727 1 98.19 300 LEU B C 1
ATOM 6986 O O . LEU B 1 300 ? -13.227 19.125 2.611 1 98.19 300 LEU B O 1
ATOM 6990 N N . GLN B 1 301 ? -13.242 20.656 4.25 1 98.06 301 GLN B N 1
ATOM 6991 C CA . GLN B 1 301 ? -12.445 21.609 3.48 1 98.06 301 GLN B CA 1
ATOM 6992 C C . GLN B 1 301 ? -11.023 21.094 3.285 1 98.06 301 GLN B C 1
ATOM 6994 O O . GLN B 1 301 ? -10.43 21.281 2.219 1 98.06 301 GLN B O 1
ATOM 6999 N N . ARG B 1 302 ? -10.508 20.484 4.336 1 98.12 302 ARG B N 1
ATOM 7000 C CA . ARG B 1 302 ? -9.18 19.875 4.211 1 98.12 302 ARG B CA 1
ATOM 7001 C C . ARG B 1 302 ? -9.164 18.812 3.117 1 98.12 302 ARG B C 1
ATOM 7003 O O . ARG B 1 302 ? -8.203 18.734 2.346 1 98.12 302 ARG B O 1
ATOM 7010 N N . THR B 1 303 ? -10.188 18.031 3.057 1 98 303 THR B N 1
ATOM 7011 C CA . THR B 1 303 ? -10.305 16.969 2.057 1 98 303 THR B CA 1
ATOM 7012 C C . THR B 1 303 ? -10.375 17.562 0.652 1 98 303 THR B C 1
ATOM 7014 O O . THR B 1 303 ? -9.711 17.078 -0.267 1 98 303 THR B O 1
ATOM 7017 N N . LYS B 1 304 ? -11.148 18.594 0.496 1 97.62 304 LYS B N 1
ATOM 7018 C CA . LYS B 1 304 ? -11.234 19.266 -0.802 1 97.62 304 LYS B CA 1
ATOM 7019 C C . LYS B 1 304 ? -9.875 19.812 -1.23 1 97.62 304 LYS B C 1
ATOM 7021 O O . LYS B 1 304 ? -9.492 19.688 -2.396 1 97.62 304 LYS B O 1
ATOM 7026 N N . LEU B 1 305 ? -9.203 20.406 -0.321 1 97.56 305 LEU B N 1
ATOM 7027 C CA . LEU B 1 305 ? -7.871 20.938 -0.612 1 97.56 305 LEU B CA 1
ATOM 7028 C C . LEU B 1 305 ? -6.91 19.812 -0.987 1 97.56 305 LEU B C 1
ATOM 7030 O O . LEU B 1 305 ? -6.094 19.969 -1.899 1 97.56 305 LEU B O 1
ATOM 7034 N N . CYS B 1 306 ? -7 18.734 -0.254 1 97.12 306 CYS B N 1
ATOM 7035 C CA . CYS B 1 306 ? -6.121 17.594 -0.541 1 97.12 306 CYS B CA 1
ATOM 7036 C C . CYS B 1 306 ? -6.406 17.031 -1.923 1 97.12 306 CYS B C 1
ATOM 7038 O O . CYS B 1 306 ? -5.496 16.562 -2.605 1 97.12 306 CYS B O 1
ATOM 7040 N N . LYS B 1 307 ? -7.613 17.047 -2.348 1 95.38 307 LYS B N 1
ATOM 7041 C CA . LYS B 1 307 ? -7.941 16.609 -3.703 1 95.38 307 LYS B CA 1
ATOM 7042 C C . LYS B 1 307 ? -7.242 17.484 -4.742 1 95.38 307 LYS B C 1
ATOM 7044 O O . LYS B 1 307 ? -6.734 16.984 -5.746 1 95.38 307 LYS B O 1
ATOM 7049 N N . ILE B 1 308 ? -7.199 18.75 -4.492 1 96.06 308 ILE B N 1
ATOM 7050 C CA . ILE B 1 308 ? -6.512 19.672 -5.391 1 96.06 308 ILE B CA 1
ATOM 7051 C C . ILE B 1 308 ? -5.012 19.391 -5.379 1 96.06 308 ILE B C 1
ATOM 7053 O O . ILE B 1 308 ? -4.383 19.297 -6.438 1 96.06 308 ILE B O 1
ATOM 7057 N N . LEU B 1 309 ? -4.488 19.234 -4.172 1 94.75 309 LEU B N 1
ATOM 7058 C CA . LEU B 1 309 ? -3.064 18.938 -4.035 1 94.75 309 LEU B CA 1
ATOM 7059 C C . LEU B 1 309 ? -2.723 17.609 -4.695 1 94.75 309 LEU B C 1
ATOM 7061 O O . LEU B 1 309 ? -1.612 17.422 -5.199 1 94.75 309 LEU B O 1
ATOM 7065 N N . GLY B 1 310 ? -3.688 16.656 -4.625 1 91.62 310 GLY B N 1
ATOM 7066 C CA . GLY B 1 310 ? -3.496 15.406 -5.336 1 91.62 310 GLY B CA 1
ATOM 7067 C C . GLY B 1 310 ? -3.285 15.594 -6.828 1 91.62 310 GLY B C 1
ATOM 7068 O O . GLY B 1 310 ? -2.473 14.898 -7.438 1 91.62 310 GLY B O 1
ATOM 7069 N N . SER B 1 311 ? -3.963 16.516 -7.402 1 89.69 311 SER B N 1
ATOM 7070 C CA . SER B 1 311 ? -3.795 16.828 -8.82 1 89.69 311 SER B CA 1
ATOM 7071 C C . SER B 1 311 ? -2.41 17.406 -9.102 1 89.69 311 SER B C 1
ATOM 7073 O O . SER B 1 311 ? -1.859 17.203 -10.188 1 89.69 311 SER B O 1
ATOM 7075 N N . VAL B 1 312 ? -1.907 18.125 -8.141 1 88.25 312 VAL B N 1
ATOM 7076 C CA . VAL B 1 312 ? -0.547 18.641 -8.266 1 88.25 312 VAL B CA 1
ATOM 7077 C C . VAL B 1 312 ? 0.44 17.484 -8.32 1 88.25 312 VAL B C 1
ATOM 7079 O O . VAL B 1 312 ? 1.358 17.469 -9.141 1 88.25 312 VAL B O 1
ATOM 7082 N N . SER B 1 313 ? 0.232 16.547 -7.441 1 84.25 313 SER B N 1
ATOM 7083 C CA . SER B 1 313 ? 1.092 15.359 -7.395 1 84.25 313 SER B CA 1
ATOM 7084 C C . SER B 1 313 ? 1.034 14.586 -8.703 1 84.25 313 SER B C 1
ATOM 7086 O O . SER B 1 313 ? 2.059 14.094 -9.188 1 84.25 313 SER B O 1
ATOM 7088 N N . GLU B 1 314 ? -0.112 14.477 -9.219 1 81.19 314 GLU B N 1
ATOM 7089 C CA . GLU B 1 314 ? -0.289 13.766 -10.484 1 81.19 314 GLU B CA 1
ATOM 7090 C C . GLU B 1 314 ? 0.423 14.492 -11.625 1 81.19 314 GLU B C 1
ATOM 7092 O O . GLU B 1 314 ? 0.988 13.852 -12.516 1 81.19 314 GLU B O 1
ATOM 7097 N N . ALA B 1 315 ? 0.335 15.773 -11.57 1 78.38 315 ALA B N 1
ATOM 7098 C CA . ALA B 1 315 ? 0.976 16.578 -12.609 1 78.38 315 ALA B CA 1
ATOM 7099 C C . ALA B 1 315 ? 2.496 16.484 -12.516 1 78.38 315 ALA B C 1
ATOM 7101 O O . ALA B 1 315 ? 3.191 16.531 -13.531 1 78.38 315 ALA B O 1
ATOM 7102 N N . GLN B 1 316 ? 2.967 16.344 -11.352 1 73 316 GLN B N 1
ATOM 7103 C CA . GLN B 1 316 ? 4.406 16.281 -11.125 1 73 316 GLN B CA 1
ATOM 7104 C C . GLN B 1 316 ? 4.953 14.891 -11.438 1 73 316 GLN B C 1
ATOM 7106 O O . GLN B 1 316 ? 6.031 14.758 -12.023 1 73 316 GLN B O 1
ATOM 7111 N N . TYR B 1 317 ? 4.309 13.852 -11.008 1 61.31 317 TYR B N 1
ATOM 7112 C CA . TYR B 1 317 ? 4.801 12.484 -11.117 1 61.31 317 TYR B CA 1
ATOM 7113 C C . TYR B 1 317 ? 4.414 11.867 -12.461 1 61.31 317 TYR B C 1
ATOM 7115 O O . TYR B 1 317 ? 5.012 10.883 -12.891 1 61.31 317 TYR B O 1
ATOM 7123 N N . GLY B 1 318 ? 3.32 12.383 -13.031 1 55.88 318 GLY B N 1
ATOM 7124 C CA . GLY B 1 318 ? 2.914 11.75 -14.273 1 55.88 318 GLY B CA 1
ATOM 7125 C C . GLY B 1 318 ? 3.936 11.906 -15.383 1 55.88 318 GLY B C 1
ATOM 7126 O O . GLY B 1 318 ? 3.867 12.859 -16.172 1 55.88 318 GLY B O 1
ATOM 7127 N N . ARG B 1 319 ? 5.219 11.484 -15 1 50.97 319 ARG B N 1
ATOM 7128 C CA . ARG B 1 319 ? 6.453 11.602 -15.773 1 50.97 319 ARG B CA 1
ATOM 7129 C C . ARG B 1 319 ? 6.172 11.57 -17.266 1 50.97 319 ARG B C 1
ATOM 7131 O O . ARG B 1 319 ? 6.828 12.266 -18.047 1 50.97 319 ARG B O 1
ATOM 7138 N N . GLN B 1 320 ? 5.562 10.422 -17.844 1 48.84 320 GLN B N 1
ATOM 7139 C CA . GLN B 1 320 ? 5.727 10.297 -19.281 1 48.84 320 GLN B CA 1
ATOM 7140 C C . GLN B 1 320 ? 5.102 11.477 -20.016 1 48.84 320 GLN B C 1
ATOM 7142 O O . GLN B 1 320 ? 5.414 11.727 -21.188 1 48.84 320 GLN B O 1
ATOM 7147 N N . GLN B 1 321 ? 4.207 12.195 -19.359 1 49.06 321 GLN B N 1
ATOM 7148 C CA . GLN B 1 321 ? 3.553 13.172 -20.234 1 49.06 321 GLN B CA 1
ATOM 7149 C C . GLN B 1 321 ? 3.541 14.555 -19.578 1 49.06 321 GLN B C 1
ATOM 7151 O O . GLN B 1 321 ? 3.354 14.672 -18.375 1 49.06 321 GLN B O 1
ATOM 7156 N N . ARG B 1 322 ? 4.387 15.445 -20.141 1 53.44 322 ARG B N 1
ATOM 7157 C CA . ARG B 1 322 ? 4.293 16.859 -19.812 1 53.44 322 ARG B CA 1
ATOM 7158 C C . ARG B 1 322 ? 2.904 17.219 -19.281 1 53.44 322 ARG B C 1
ATOM 7160 O O . ARG B 1 322 ? 1.896 16.812 -19.859 1 53.44 322 ARG B O 1
ATOM 7167 N N . PRO B 1 323 ? 2.996 17.719 -17.938 1 61.16 323 PRO B N 1
ATOM 7168 C CA . PRO B 1 323 ? 1.649 18.125 -17.531 1 61.16 323 PRO B CA 1
ATOM 7169 C C . PRO B 1 323 ? 0.943 18.969 -18.578 1 61.16 323 PRO B C 1
ATOM 7171 O O . PRO B 1 323 ? 1.561 19.844 -19.188 1 61.16 323 PRO B O 1
ATOM 7174 N N . VAL B 1 324 ? -0.146 18.547 -18.906 1 66.38 324 VAL B N 1
ATOM 7175 C CA . VAL B 1 324 ? -0.988 19.219 -19.891 1 66.38 324 VAL B CA 1
ATOM 7176 C C . VAL B 1 324 ? -1.422 20.578 -19.344 1 66.38 324 VAL B C 1
ATOM 7178 O O . VAL B 1 324 ? -1.738 20.703 -18.172 1 66.38 324 VAL B O 1
ATOM 7181 N N . MET B 1 325 ? -1.16 21.609 -20.047 1 76.12 325 MET B N 1
ATOM 7182 C CA . MET B 1 325 ? -1.54 22.984 -19.719 1 76.12 325 MET B CA 1
ATOM 7183 C C . MET B 1 325 ? -2.943 23.031 -19.125 1 76.12 325 MET B C 1
ATOM 7185 O O . MET B 1 325 ? -3.191 23.766 -18.156 1 76.12 325 MET B O 1
ATOM 7189 N N . GLU B 1 326 ? -3.691 22.219 -19.594 1 81 326 GLU B N 1
ATOM 7190 C CA . GLU B 1 326 ? -5.07 22.203 -19.109 1 81 326 GLU B CA 1
ATOM 7191 C C . GLU B 1 326 ? -5.141 21.719 -17.656 1 81 326 GLU B C 1
ATOM 7193 O O . GLU B 1 326 ? -5.957 22.219 -16.875 1 81 326 GLU B O 1
ATOM 7198 N N . GLN B 1 327 ? -4.254 20.906 -17.359 1 84.31 327 GLN B N 1
ATOM 7199 C CA . GLN B 1 327 ? -4.227 20.375 -16 1 84.31 327 GLN B CA 1
ATOM 7200 C C . GLN B 1 327 ? -3.723 21.422 -15.016 1 84.31 327 GLN B C 1
ATOM 7202 O O . GLN B 1 327 ? -4.246 21.531 -13.898 1 84.31 327 GLN B O 1
ATOM 7207 N N . ILE B 1 328 ? -2.783 22.172 -15.406 1 86.38 328 ILE B N 1
ATOM 7208 C CA . ILE B 1 328 ? -2.203 23.203 -14.547 1 86.38 328 ILE B CA 1
ATOM 7209 C C . ILE B 1 328 ? -3.23 24.297 -14.305 1 86.38 328 ILE B C 1
ATOM 7211 O O . ILE B 1 328 ? -3.412 24.75 -13.172 1 86.38 328 ILE B O 1
ATOM 7215 N N . ILE B 1 329 ? -3.93 24.688 -15.391 1 87.69 329 ILE B N 1
ATOM 7216 C CA . ILE B 1 329 ? -4.953 25.719 -15.281 1 87.69 329 ILE B CA 1
ATOM 7217 C C . ILE B 1 329 ? -6.066 25.25 -14.344 1 87.69 329 ILE B C 1
ATOM 7219 O O . ILE B 1 329 ? -6.551 26.016 -13.516 1 87.69 329 ILE B O 1
ATOM 7223 N N . HIS B 1 330 ? -6.328 24 -14.5 1 90.75 330 HIS B N 1
ATOM 7224 C CA . HIS B 1 330 ? -7.383 23.438 -13.664 1 90.75 330 HIS B CA 1
ATOM 7225 C C . HIS B 1 330 ? -6.992 23.484 -12.188 1 90.75 330 HIS B C 1
ATOM 7227 O O . HIS B 1 330 ? -7.84 23.719 -11.32 1 90.75 330 HIS B O 1
ATOM 7233 N N . ILE B 1 331 ? -5.785 23.25 -11.891 1 92.88 331 ILE B N 1
ATOM 7234 C CA . ILE B 1 331 ? -5.301 23.297 -10.516 1 92.88 331 ILE B CA 1
ATOM 7235 C C . ILE B 1 331 ? -5.422 24.719 -9.969 1 92.88 331 ILE B C 1
ATOM 7237 O O . ILE B 1 331 ? -5.945 24.922 -8.875 1 92.88 331 ILE B O 1
ATOM 7241 N N . GLY B 1 332 ? -5 25.719 -10.742 1 93.06 332 GLY B N 1
ATOM 7242 C CA . GLY B 1 332 ? -5.098 27.109 -10.336 1 93.06 332 GLY B CA 1
ATOM 7243 C C . GLY B 1 332 ? -6.527 27.562 -10.117 1 93.06 332 GLY B C 1
ATOM 7244 O O . GLY B 1 332 ? -6.824 28.25 -9.133 1 93.06 332 GLY B O 1
ATOM 7245 N N . GLU B 1 333 ? -7.332 27.125 -11.008 1 94.5 333 GLU B N 1
ATOM 7246 C CA . GLU B 1 333 ? -8.742 27.484 -10.891 1 94.5 333 GLU B CA 1
ATOM 7247 C C . GLU B 1 333 ? -9.383 26.828 -9.672 1 94.5 333 GLU B C 1
ATOM 7249 O O . GLU B 1 333 ? -10.219 27.438 -8.992 1 94.5 333 GLU B O 1
ATOM 7254 N N . SER B 1 334 ? -8.969 25.641 -9.461 1 96.31 334 SER B N 1
ATOM 7255 C CA . SER B 1 334 ? -9.516 24.922 -8.312 1 96.31 334 SER B CA 1
ATOM 7256 C C . SER B 1 334 ? -9.102 25.578 -7 1 96.31 334 SER B C 1
ATOM 7258 O O . SER B 1 334 ? -9.891 25.641 -6.051 1 96.31 334 SER B O 1
ATOM 7260 N N . LEU B 1 335 ? -7.895 26.078 -6.887 1 96.94 335 LEU B N 1
ATOM 7261 C CA . LEU B 1 335 ? -7.43 26.781 -5.703 1 96.94 335 LEU B CA 1
ATOM 7262 C C . LEU B 1 335 ? -8.203 28.094 -5.52 1 96.94 335 LEU B C 1
ATOM 7264 O O . LEU B 1 335 ? -8.625 28.406 -4.406 1 96.94 335 LEU B O 1
ATOM 7268 N N . ARG B 1 336 ? -8.422 28.75 -6.633 1 96.12 336 ARG B N 1
ATOM 7269 C CA . ARG B 1 336 ? -9.195 30 -6.598 1 96.12 336 ARG B CA 1
ATOM 7270 C C . ARG B 1 336 ? -10.625 29.734 -6.121 1 96.12 336 ARG B C 1
ATOM 7272 O O . ARG B 1 336 ? -11.125 30.422 -5.234 1 96.12 336 ARG B O 1
ATOM 7279 N N . ASP B 1 337 ? -11.195 28.719 -6.734 1 96.44 337 ASP B N 1
ATOM 7280 C CA . ASP B 1 337 ? -12.57 28.391 -6.379 1 96.44 337 ASP B CA 1
ATOM 7281 C C . ASP B 1 337 ? -12.672 27.984 -4.91 1 96.44 337 ASP B C 1
ATOM 7283 O O . ASP B 1 337 ? -13.656 28.312 -4.238 1 96.44 337 ASP B O 1
ATOM 7287 N N . TRP B 1 338 ? -11.727 27.297 -4.418 1 97.56 338 TRP B N 1
ATOM 7288 C CA . TRP B 1 338 ? -11.75 26.844 -3.033 1 97.56 338 TRP B CA 1
ATOM 7289 C C . TRP B 1 338 ? -11.719 28.031 -2.07 1 97.56 338 TRP B C 1
ATOM 7291 O O . TRP B 1 338 ? -12.547 28.109 -1.156 1 97.56 338 TRP B O 1
ATOM 7301 N N . ILE B 1 339 ? -10.797 28.969 -2.201 1 97 339 ILE B N 1
ATOM 7302 C CA . ILE B 1 339 ? -10.641 30.078 -1.269 1 97 339 ILE B CA 1
ATOM 7303 C C . ILE B 1 339 ? -11.852 31.016 -1.365 1 97 339 ILE B C 1
ATOM 7305 O O . ILE B 1 339 ? -12.281 31.594 -0.364 1 97 339 ILE B O 1
ATOM 7309 N N . GLU B 1 340 ? -12.43 31.078 -2.566 1 94.94 340 GLU B N 1
ATOM 7310 C CA . GLU B 1 340 ? -13.578 31.969 -2.777 1 94.94 340 GLU B CA 1
ATOM 7311 C C . GLU B 1 340 ? -14.852 31.344 -2.215 1 94.94 340 GLU B C 1
ATOM 7313 O O . GLU B 1 340 ? -15.766 32.062 -1.8 1 94.94 340 GLU B O 1
ATOM 7318 N N . SER B 1 341 ? -14.883 30.031 -2.234 1 95.06 341 SER B N 1
ATOM 7319 C CA . SER B 1 341 ? -16.094 29.344 -1.8 1 95.06 341 SER B CA 1
ATOM 7320 C C . SER B 1 341 ? -16.062 29.047 -0.305 1 95.06 341 SER B C 1
ATOM 7322 O O . SER B 1 341 ? -17.016 28.516 0.253 1 95.06 341 SER B O 1
ATOM 7324 N N . LEU B 1 342 ? -14.992 29.406 0.385 1 95.56 342 LEU B N 1
ATOM 7325 C CA . LEU B 1 342 ? -14.844 29.078 1.8 1 95.56 342 LEU B CA 1
ATOM 7326 C C . LEU B 1 342 ? -15.906 29.797 2.635 1 95.56 342 LEU B C 1
ATOM 7328 O O . LEU B 1 342 ? -16.188 30.969 2.422 1 95.56 342 LEU B O 1
ATOM 7332 N N . ARG B 1 343 ? -16.547 29.109 3.543 1 93.81 343 ARG B N 1
ATOM 7333 C CA . ARG B 1 343 ? -17.516 29.703 4.465 1 93.81 343 ARG B CA 1
ATOM 7334 C C . ARG B 1 343 ? -16.891 30.844 5.254 1 93.81 343 ARG B C 1
ATOM 7336 O O . ARG B 1 343 ? -15.727 30.781 5.641 1 93.81 343 ARG B O 1
ATOM 7343 N N . PRO B 1 344 ? -17.641 31.812 5.645 1 92.5 344 PRO B N 1
ATOM 7344 C CA . PRO B 1 344 ? -17.125 33 6.316 1 92.5 344 PRO B CA 1
ATOM 7345 C C . PRO B 1 344 ? -16.469 32.688 7.656 1 92.5 344 PRO B C 1
ATOM 7347 O O . PRO B 1 344 ? -15.469 33.312 8.031 1 92.5 344 PRO B O 1
ATOM 7350 N N . ASP B 1 345 ? -16.984 31.703 8.32 1 92.19 345 ASP B N 1
ATOM 7351 C CA . ASP B 1 345 ? -16.469 31.391 9.641 1 92.19 345 ASP B CA 1
ATOM 7352 C C . ASP B 1 345 ? -15.102 30.719 9.547 1 92.19 345 ASP B C 1
ATOM 7354 O O . ASP B 1 345 ? -14.383 30.625 10.547 1 92.19 345 ASP B O 1
ATOM 7358 N N . LEU B 1 346 ? -14.703 30.328 8.336 1 95.81 346 LEU B N 1
ATOM 7359 C CA . LEU B 1 346 ? -13.43 29.641 8.148 1 95.81 346 LEU B CA 1
ATOM 7360 C C . LEU B 1 346 ? -12.422 30.547 7.449 1 95.81 346 LEU B C 1
ATOM 7362 O O . LEU B 1 346 ? -11.312 30.109 7.129 1 95.81 346 LEU B O 1
ATOM 7366 N N . ARG B 1 347 ? -12.766 31.766 7.215 1 95.19 347 ARG B N 1
ATOM 7367 C CA . ARG B 1 347 ? -11.859 32.719 6.59 1 95.19 347 ARG B CA 1
ATOM 7368 C C . ARG B 1 347 ? -11 33.438 7.633 1 95.19 347 ARG B C 1
ATOM 7370 O O . ARG B 1 347 ? -11.398 33.531 8.797 1 95.19 347 ARG B O 1
ATOM 7377 N N . LEU B 1 348 ? -9.852 33.938 7.324 1 95.38 348 LEU B N 1
ATOM 7378 C CA . LEU B 1 348 ? -8.938 34.594 8.234 1 95.38 348 LEU B CA 1
ATOM 7379 C C . LEU B 1 348 ? -9.422 36 8.562 1 95.38 348 LEU B C 1
ATOM 7381 O O . LEU B 1 348 ? -9.133 36.531 9.641 1 95.38 348 LEU B O 1
ATOM 7385 N N . TYR B 1 349 ? -10.125 36.562 7.582 1 93.44 349 TYR B N 1
ATOM 7386 C CA . TYR B 1 349 ? -10.539 37.938 7.727 1 93.44 349 TYR B CA 1
ATOM 7387 C C . TYR B 1 349 ? -12.047 38.094 7.578 1 93.44 349 TYR B C 1
ATOM 7389 O O . TYR B 1 349 ? -12.688 37.25 6.91 1 93.44 349 TYR B O 1
ATOM 7397 N N . ASP B 1 350 ? -12.617 39 8.289 1 88.5 350 ASP B N 1
ATOM 7398 C CA . ASP B 1 350 ? -13.992 39.438 8.133 1 88.5 350 ASP B CA 1
ATOM 7399 C C . ASP B 1 350 ? -14.039 40.906 7.672 1 88.5 350 ASP B C 1
ATOM 7401 O O . ASP B 1 350 ? -14.117 41.812 8.492 1 88.5 350 ASP B O 1
ATOM 7405 N N . PRO B 1 351 ? -14.383 41.25 6.5 1 77.56 351 PRO B N 1
ATOM 7406 C CA . PRO B 1 351 ? -13.641 41.219 5.234 1 77.56 351 PRO B CA 1
ATOM 7407 C C . PRO B 1 351 ? -12.266 41.875 5.34 1 77.56 351 PRO B C 1
ATOM 7409 O O . PRO B 1 351 ? -11.328 41.469 4.645 1 77.56 351 PRO B O 1
ATOM 7412 N N . MET B 1 352 ? -12.18 42.969 6.379 1 81.88 352 MET B N 1
ATOM 7413 C CA . MET B 1 352 ? -10.906 43.688 6.469 1 81.88 352 MET B CA 1
ATOM 7414 C C . MET B 1 352 ? -10.273 43.469 7.84 1 81.88 352 MET B C 1
ATOM 7416 O O . MET B 1 352 ? -9.094 43.781 8.031 1 81.88 352 MET B O 1
ATOM 7420 N N . GLU B 1 353 ? -11.047 42.844 8.758 1 90.31 353 GLU B N 1
ATOM 7421 C CA . GLU B 1 353 ? -10.547 42.656 10.109 1 90.31 353 GLU B CA 1
ATOM 7422 C C . GLU B 1 353 ? -10.156 41.188 10.344 1 90.31 353 GLU B C 1
ATOM 7424 O O . GLU B 1 353 ? -10.867 40.281 9.93 1 90.31 353 GLU B O 1
ATOM 7429 N N . ARG B 1 354 ? -9.039 41.062 11.008 1 91.69 354 ARG B N 1
ATOM 7430 C CA . ARG B 1 354 ? -8.555 39.75 11.32 1 91.69 354 ARG B CA 1
ATOM 7431 C C . ARG B 1 354 ? -9.469 39.031 12.312 1 91.69 354 ARG B C 1
ATOM 7433 O O . ARG B 1 354 ? -9.836 39.625 13.344 1 91.69 354 ARG B O 1
ATOM 7440 N N . ARG B 1 355 ? -9.898 37.844 12.055 1 93.12 355 ARG B N 1
ATOM 7441 C CA . ARG B 1 355 ? -10.773 37.094 12.93 1 93.12 355 ARG B CA 1
ATOM 7442 C C . ARG B 1 355 ? -10 36.5 14.102 1 93.12 355 ARG B C 1
ATOM 7444 O O . ARG B 1 355 ? -8.766 36.5 14.102 1 93.12 355 ARG B O 1
ATOM 7451 N N . ALA B 1 356 ? -10.836 35.938 15.016 1 92.5 356 ALA B N 1
ATOM 7452 C CA . ALA B 1 356 ? -10.242 35.344 16.203 1 92.5 356 ALA B CA 1
ATOM 7453 C C . ALA B 1 356 ? -9.391 34.125 15.836 1 92.5 356 ALA B C 1
ATOM 7455 O O . ALA B 1 356 ? -9.695 33.406 14.875 1 92.5 356 ALA B O 1
ATOM 7456 N N . TYR B 1 357 ? -8.422 33.906 16.641 1 93.62 357 TYR B N 1
ATOM 7457 C CA . TYR B 1 357 ? -7.457 32.844 16.391 1 93.62 357 TYR B CA 1
ATOM 7458 C C . TYR B 1 357 ? -8.109 31.469 16.547 1 93.62 357 TYR B C 1
ATOM 7460 O O . TYR B 1 357 ? -8.672 31.156 17.594 1 93.62 357 TYR B O 1
ATOM 7468 N N . ARG B 1 358 ? -8.102 30.734 15.539 1 93.88 358 ARG B N 1
ATOM 7469 C CA . ARG B 1 358 ? -8.477 29.328 15.477 1 93.88 358 ARG B CA 1
ATOM 7470 C C . ARG B 1 358 ? -7.375 28.5 14.82 1 93.88 358 ARG B C 1
ATOM 7472 O O . ARG B 1 358 ? -7.145 28.609 13.609 1 93.88 358 ARG B O 1
ATOM 7479 N N . PRO B 1 359 ? -6.773 27.672 15.586 1 93.5 359 PRO B N 1
ATOM 7480 C CA . PRO B 1 359 ? -5.578 27 15.086 1 93.5 359 PRO B CA 1
ATOM 7481 C C . PRO B 1 359 ? -5.836 26.219 13.789 1 93.5 359 PRO B C 1
ATOM 7483 O O . PRO B 1 359 ? -5.016 26.25 12.867 1 93.5 359 PRO B O 1
ATOM 7486 N N . PHE B 1 360 ? -6.969 25.547 13.641 1 96 360 PHE B N 1
ATOM 7487 C CA . PHE B 1 360 ? -7.227 24.703 12.484 1 96 360 PHE B CA 1
ATOM 7488 C C . PHE B 1 360 ? -7.555 25.547 11.258 1 96 360 PHE B C 1
ATOM 7490 O O . PHE B 1 360 ? -7.293 25.125 10.125 1 96 360 PHE B O 1
ATOM 7497 N N . VAL B 1 361 ? -8.133 26.688 11.438 1 96.88 361 VAL B N 1
ATOM 7498 C CA . VAL B 1 361 ? -8.367 27.594 10.32 1 96.88 361 VAL B CA 1
ATOM 7499 C C . VAL B 1 361 ? -7.035 28.094 9.766 1 96.88 361 VAL B C 1
ATOM 7501 O O . VAL B 1 361 ? -6.855 28.172 8.547 1 96.88 361 VAL B O 1
ATOM 7504 N N . TYR B 1 362 ? -6.113 28.438 10.703 1 97.5 362 TYR B N 1
ATOM 7505 C CA . TYR B 1 362 ? -4.777 28.859 10.289 1 97.5 362 TYR B CA 1
ATOM 7506 C C . TYR B 1 362 ? -4.09 27.75 9.492 1 97.5 362 TYR B C 1
ATOM 7508 O O . TYR B 1 362 ? -3.512 28 8.438 1 97.5 362 TYR B O 1
ATOM 7516 N N . GLN B 1 363 ? -4.23 26.547 9.984 1 97.25 363 GLN B N 1
ATOM 7517 C CA . GLN B 1 363 ? -3.594 25.406 9.32 1 97.25 363 GLN B CA 1
ATOM 7518 C C . GLN B 1 363 ? -4.191 25.188 7.934 1 97.25 363 GLN B C 1
ATOM 7520 O O . GLN B 1 363 ? -3.473 24.828 6.996 1 97.25 363 GLN B O 1
ATOM 7525 N N . LEU B 1 364 ? -5.457 25.328 7.812 1 97.81 364 LEU B N 1
ATOM 7526 C CA . LEU B 1 364 ? -6.113 25.188 6.516 1 97.81 364 LEU B CA 1
ATOM 7527 C C . LEU B 1 364 ? -5.551 26.203 5.516 1 97.81 364 LEU B C 1
ATOM 7529 O O . LEU B 1 364 ? -5.285 25.844 4.363 1 97.81 364 LEU B O 1
ATOM 7533 N N . HIS B 1 365 ? -5.352 27.391 5.953 1 98.38 365 HIS B N 1
ATOM 7534 C CA . HIS B 1 365 ? -4.824 28.422 5.066 1 98.38 365 HIS B CA 1
ATOM 7535 C C . HIS B 1 365 ? -3.352 28.188 4.754 1 98.38 365 HIS B C 1
ATOM 7537 O O . HIS B 1 365 ? -2.889 28.484 3.65 1 98.38 365 HIS B O 1
ATOM 7543 N N . ILE B 1 366 ? -2.619 27.688 5.758 1 98.5 366 ILE B N 1
ATOM 7544 C CA . ILE B 1 366 ? -1.235 27.297 5.5 1 98.5 366 ILE B CA 1
ATOM 7545 C C . ILE B 1 366 ? -1.188 26.266 4.379 1 98.5 366 ILE B C 1
ATOM 7547 O O . ILE B 1 366 ? -0.379 26.375 3.457 1 98.5 366 ILE B O 1
ATOM 7551 N N . MET B 1 367 ? -2.057 25.312 4.461 1 98.12 367 MET B N 1
ATOM 7552 C CA . MET B 1 367 ? -2.152 24.281 3.428 1 98.12 367 MET B CA 1
ATOM 7553 C C . MET B 1 367 ? -2.516 24.891 2.08 1 98.12 367 MET B C 1
ATOM 7555 O O . MET B 1 367 ? -1.97 24.5 1.048 1 98.12 367 MET B O 1
ATOM 7559 N N . TYR B 1 368 ? -3.439 25.828 2.123 1 98.31 368 TYR B N 1
ATOM 7560 C CA . TYR B 1 368 ? -3.848 26.516 0.903 1 98.31 368 TYR B CA 1
ATOM 7561 C C . TYR B 1 368 ? -2.666 27.219 0.258 1 98.31 368 TYR B C 1
ATOM 7563 O O . TYR B 1 368 ? -2.408 27.062 -0.937 1 98.31 368 TYR B O 1
ATOM 7571 N N . PHE B 1 369 ? -1.937 28.016 1.006 1 98.5 369 PHE B N 1
ATOM 7572 C CA . PHE B 1 369 ? -0.803 28.766 0.48 1 98.5 369 PHE B CA 1
ATOM 7573 C C . PHE B 1 369 ? 0.295 27.828 -0.001 1 98.5 369 PHE B C 1
ATOM 7575 O O . PHE B 1 369 ? 0.997 28.125 -0.969 1 98.5 369 PHE B O 1
ATOM 7582 N N . THR B 1 370 ? 0.454 26.719 0.713 1 97.5 370 THR B N 1
ATOM 7583 C CA . THR B 1 370 ? 1.375 25.688 0.23 1 97.5 370 THR B CA 1
ATOM 7584 C C . THR B 1 370 ? 0.964 25.203 -1.156 1 97.5 370 THR B C 1
ATOM 7586 O O . THR B 1 370 ? 1.811 25.031 -2.035 1 97.5 370 THR B O 1
ATOM 7589 N N . GLY B 1 371 ? -0.357 24.969 -1.346 1 96.38 371 GLY B N 1
ATOM 7590 C CA . GLY B 1 371 ? -0.875 24.594 -2.652 1 96.38 371 GLY B CA 1
ATOM 7591 C C . GLY B 1 371 ? -0.599 25.641 -3.723 1 96.38 371 GLY B C 1
ATOM 7592 O O . GLY B 1 371 ? -0.281 25.297 -4.863 1 96.38 371 GLY B O 1
ATOM 7593 N N . VAL B 1 372 ? -0.676 26.875 -3.352 1 96.31 372 VAL B N 1
ATOM 7594 C CA . VAL B 1 372 ? -0.42 27.969 -4.285 1 96.31 372 VAL B CA 1
ATOM 7595 C C . VAL B 1 372 ? 1.043 27.938 -4.723 1 96.31 372 VAL B C 1
ATOM 7597 O O . VAL B 1 372 ? 1.346 28.094 -5.91 1 96.31 372 VAL B O 1
ATOM 7600 N N . ILE B 1 373 ? 1.955 27.766 -3.793 1 95.19 373 ILE B N 1
ATOM 7601 C CA . ILE B 1 373 ? 3.377 27.703 -4.113 1 95.19 373 ILE B CA 1
ATOM 7602 C C . ILE B 1 373 ? 3.646 26.531 -5.051 1 95.19 373 ILE B C 1
ATOM 7604 O O . ILE B 1 373 ? 4.352 26.672 -6.055 1 95.19 373 ILE B O 1
ATOM 7608 N N . LEU B 1 374 ? 3.078 25.391 -4.746 1 92.75 374 LEU B N 1
ATOM 7609 C CA . LEU B 1 374 ? 3.289 24.203 -5.562 1 92.75 374 LEU B CA 1
ATOM 7610 C C . LEU B 1 374 ? 2.701 24.391 -6.957 1 92.75 374 LEU B C 1
ATOM 7612 O O . LEU B 1 374 ? 3.256 23.891 -7.941 1 92.75 374 LEU B O 1
ATOM 7616 N N . PHE B 1 375 ? 1.577 25.031 -7.043 1 91.38 375 PHE B N 1
ATOM 7617 C CA . PHE B 1 375 ? 0.96 25.344 -8.328 1 91.38 375 PHE B CA 1
ATOM 7618 C C . PHE B 1 375 ? 1.895 26.188 -9.18 1 91.38 375 PHE B C 1
ATOM 7620 O O . PHE B 1 375 ? 2.123 25.875 -10.352 1 91.38 375 PHE B O 1
ATOM 7627 N N . TYR B 1 376 ? 2.467 27.219 -8.617 1 89.75 376 TYR B N 1
ATOM 7628 C CA . TYR B 1 376 ? 3.326 28.125 -9.375 1 89.75 376 TYR B CA 1
ATOM 7629 C C . TYR B 1 376 ? 4.652 27.453 -9.719 1 89.75 376 TYR B C 1
ATOM 7631 O O . TYR B 1 376 ? 5.328 27.844 -10.672 1 89.75 376 TYR B O 1
ATOM 7639 N N . ARG B 1 377 ? 4.992 26.516 -8.938 1 84.19 377 ARG B N 1
ATOM 7640 C CA . ARG B 1 377 ? 6.184 25.734 -9.266 1 84.19 377 ARG B CA 1
ATOM 7641 C C . ARG B 1 377 ? 5.984 24.938 -10.539 1 84.19 377 ARG B C 1
ATOM 7643 O O . ARG B 1 377 ? 6.945 24.656 -11.258 1 84.19 377 ARG B O 1
ATOM 7650 N N . LEU B 1 378 ? 4.758 24.5 -10.719 1 82.25 378 LEU B N 1
ATOM 7651 C CA . LEU B 1 378 ? 4.449 23.766 -11.93 1 82.25 378 LEU B CA 1
ATOM 7652 C C . LEU B 1 378 ? 4.504 24.672 -13.156 1 82.25 378 LEU B C 1
ATOM 7654 O O . LEU B 1 378 ? 4.754 24.203 -14.273 1 82.25 378 LEU B O 1
ATOM 7658 N N . VAL B 1 379 ? 4.188 25.953 -12.805 1 73.94 379 VAL B N 1
ATOM 7659 C CA . VAL B 1 379 ? 4.184 26.953 -13.875 1 73.94 379 VAL B CA 1
ATOM 7660 C C . VAL B 1 379 ? 5.609 27.422 -14.148 1 73.94 379 VAL B C 1
ATOM 7662 O O . VAL B 1 379 ? 6.445 27.438 -13.242 1 73.94 379 VAL B O 1
ATOM 7665 N N . GLU B 1 380 ? 5.957 27.453 -15.227 1 59.84 380 GLU B N 1
ATOM 7666 C CA . GLU B 1 380 ? 7.309 27.828 -15.633 1 59.84 380 GLU B CA 1
ATOM 7667 C C . GLU B 1 380 ? 7.852 28.969 -14.773 1 59.84 380 GLU B C 1
ATOM 7669 O O . GLU B 1 380 ? 7.102 29.844 -14.344 1 59.84 380 GLU B O 1
ATOM 7674 N N . ASN B 1 381 ? 9.102 28.844 -14.43 1 64.56 381 ASN B N 1
ATOM 7675 C CA . ASN B 1 381 ? 9.875 29.688 -13.531 1 64.56 381 ASN B CA 1
ATOM 7676 C C . ASN B 1 381 ? 10.031 31.109 -14.078 1 64.56 381 ASN B C 1
ATOM 7678 O O . ASN B 1 381 ? 10.867 31.359 -14.953 1 64.56 381 ASN B O 1
ATOM 7682 N N . CYS B 1 382 ? 9.055 32.031 -13.945 1 74.44 382 CYS B N 1
ATOM 7683 C CA . CYS B 1 382 ? 9.195 33.469 -14.242 1 74.44 382 CYS B CA 1
ATOM 7684 C C . CYS B 1 382 ? 9.125 34.281 -12.961 1 74.44 382 CYS B C 1
ATOM 7686 O O . CYS B 1 382 ? 8.828 33.75 -11.891 1 74.44 382 CYS B O 1
ATOM 7688 N N . LEU B 1 383 ? 9.531 35.5 -13.094 1 79.75 383 LEU B N 1
ATOM 7689 C CA . LEU B 1 383 ? 9.586 36.406 -11.953 1 79.75 383 LEU B CA 1
ATOM 7690 C C . LEU B 1 383 ? 8.203 36.594 -11.344 1 79.75 383 LEU B C 1
ATOM 7692 O O . LEU B 1 383 ? 8.062 36.719 -10.133 1 79.75 383 LEU B O 1
ATOM 7696 N N . GLU B 1 384 ? 7.258 36.625 -12.211 1 81.94 384 GLU B N 1
ATOM 7697 C CA . GLU B 1 384 ? 5.887 36.812 -11.742 1 81.94 384 GLU B CA 1
ATOM 7698 C C . GLU B 1 384 ? 5.441 35.625 -10.875 1 81.94 384 GLU B C 1
ATOM 7700 O O . GLU B 1 384 ? 4.789 35.812 -9.844 1 81.94 384 GLU B O 1
ATOM 7705 N N . SER B 1 385 ? 5.766 34.438 -11.289 1 86.81 385 SER B N 1
ATOM 7706 C CA . SER B 1 385 ? 5.445 33.25 -10.508 1 86.81 385 SER B CA 1
ATOM 7707 C C . SER B 1 385 ? 6.191 33.25 -9.18 1 86.81 385 SER B C 1
ATOM 7709 O O . SER B 1 385 ? 5.648 32.812 -8.156 1 86.81 385 SER B O 1
ATOM 7711 N N . LEU B 1 386 ? 7.379 33.719 -9.227 1 89.81 386 LEU B N 1
ATOM 7712 C CA . LEU B 1 386 ? 8.156 33.781 -8 1 89.81 386 LEU B CA 1
ATOM 7713 C C . LEU B 1 386 ? 7.555 34.812 -7.023 1 89.81 386 LEU B C 1
ATOM 7715 O O . LEU B 1 386 ? 7.477 34.531 -5.82 1 89.81 386 LEU B O 1
ATOM 7719 N N . ARG B 1 387 ? 7.16 35.938 -7.547 1 92.31 387 ARG B N 1
ATOM 7720 C CA . ARG B 1 387 ? 6.551 36.938 -6.691 1 92.31 387 ARG B CA 1
ATOM 7721 C C . ARG B 1 387 ? 5.332 36.375 -5.961 1 92.31 387 ARG B C 1
ATOM 7723 O O . ARG B 1 387 ? 5.188 36.562 -4.75 1 92.31 387 ARG B O 1
ATOM 7730 N N . ALA B 1 388 ? 4.512 35.719 -6.711 1 93.06 388 ALA B N 1
ATOM 7731 C CA . ALA B 1 388 ? 3.318 35.125 -6.109 1 93.06 388 ALA B CA 1
ATOM 7732 C C . ALA B 1 388 ? 3.688 34.094 -5.066 1 93.06 388 ALA B C 1
ATOM 7734 O O . ALA B 1 388 ? 3.057 34 -4.008 1 93.06 388 ALA B O 1
ATOM 7735 N N . SER B 1 389 ? 4.668 33.25 -5.355 1 95.19 389 SER B N 1
ATOM 7736 C CA . SER B 1 389 ? 5.121 32.219 -4.426 1 95.19 389 SER B CA 1
ATOM 7737 C C . SER B 1 389 ? 5.711 32.844 -3.162 1 95.19 389 SER B C 1
ATOM 7739 O O . SER B 1 389 ? 5.535 32.312 -2.066 1 95.19 389 SER B O 1
ATOM 7741 N N . VAL B 1 390 ? 6.387 33.969 -3.338 1 96.31 390 VAL B N 1
ATOM 7742 C CA . VAL B 1 390 ? 6.988 34.625 -2.195 1 96.31 390 VAL B CA 1
ATOM 7743 C C . VAL B 1 390 ? 5.895 35.188 -1.294 1 96.31 390 VAL B C 1
ATOM 7745 O O . VAL B 1 390 ? 6 35.125 -0.066 1 96.31 390 VAL B O 1
ATOM 7748 N N . VAL B 1 391 ? 4.875 35.781 -1.893 1 96.81 391 VAL B N 1
ATOM 7749 C CA . VAL B 1 391 ? 3.758 36.281 -1.11 1 96.81 391 VAL B CA 1
ATOM 7750 C C . VAL B 1 391 ? 3.105 35.156 -0.322 1 96.81 391 VAL B C 1
ATOM 7752 O O . VAL B 1 391 ? 2.82 35.312 0.869 1 96.81 391 VAL B O 1
ATOM 7755 N N . ALA B 1 392 ? 2.867 34.031 -0.978 1 98 392 ALA B N 1
ATOM 7756 C CA . ALA B 1 392 ? 2.291 32.875 -0.3 1 98 392 ALA B CA 1
ATOM 7757 C C . ALA B 1 392 ? 3.189 32.406 0.84 1 98 392 ALA B C 1
ATOM 7759 O O . ALA B 1 392 ? 2.705 32.094 1.928 1 98 392 ALA B O 1
ATOM 7760 N N . ALA B 1 393 ? 4.449 32.375 0.599 1 98.19 393 ALA B N 1
ATOM 7761 C CA . ALA B 1 393 ? 5.41 31.938 1.612 1 98.19 393 ALA B CA 1
ATOM 7762 C C . ALA B 1 393 ? 5.426 32.906 2.793 1 98.19 393 ALA B C 1
ATOM 7764 O O . ALA B 1 393 ? 5.508 32.469 3.949 1 98.19 393 ALA B O 1
ATOM 7765 N N . SER B 1 394 ? 5.391 34.156 2.457 1 98.31 394 SER B N 1
ATOM 7766 C CA . SER B 1 394 ? 5.336 35.188 3.506 1 98.31 394 SER B CA 1
ATOM 7767 C C . SER B 1 394 ? 4.07 35.031 4.348 1 98.31 394 SER B C 1
ATOM 7769 O O . SER B 1 394 ? 4.102 35.219 5.562 1 98.31 394 SER B O 1
ATOM 7771 N N . ALA B 1 395 ? 2.98 34.75 3.684 1 98.25 395 ALA B N 1
ATOM 7772 C CA . ALA B 1 395 ? 1.735 34.5 4.406 1 98.25 395 ALA B CA 1
ATOM 7773 C C . ALA B 1 395 ? 1.878 33.312 5.348 1 98.25 395 ALA B C 1
ATOM 7775 O O . ALA B 1 395 ? 1.432 33.375 6.496 1 98.25 395 ALA B O 1
ATOM 7776 N N . ILE B 1 396 ? 2.463 32.219 4.906 1 98.62 396 ILE B N 1
ATOM 7777 C CA . ILE B 1 396 ? 2.703 31.016 5.719 1 98.62 396 ILE B CA 1
ATOM 7778 C C . ILE B 1 396 ? 3.561 31.391 6.93 1 98.62 396 ILE B C 1
ATOM 7780 O O . ILE B 1 396 ? 3.25 31.016 8.062 1 98.62 396 ILE B O 1
ATOM 7784 N N . ALA B 1 397 ? 4.605 32.156 6.688 1 98.31 397 ALA B N 1
ATOM 7785 C CA . ALA B 1 397 ? 5.5 32.594 7.762 1 98.31 397 ALA B CA 1
ATOM 7786 C C . ALA B 1 397 ? 4.75 33.406 8.82 1 98.31 397 ALA B C 1
ATOM 7788 O O . ALA B 1 397 ? 4.945 33.188 10.023 1 98.31 397 ALA B O 1
ATOM 7789 N N . THR B 1 398 ? 3.932 34.281 8.367 1 97.5 398 THR B N 1
ATOM 7790 C CA . THR B 1 398 ? 3.154 35.094 9.281 1 97.5 398 THR B CA 1
ATOM 7791 C C . THR B 1 398 ? 2.203 34.25 10.109 1 97.5 398 THR B C 1
ATOM 7793 O O . THR B 1 398 ? 2.064 34.469 11.32 1 97.5 398 THR B O 1
ATOM 7796 N N . LEU B 1 399 ? 1.544 33.344 9.508 1 97.88 399 LEU B N 1
ATOM 7797 C CA . LEU B 1 399 ? 0.616 32.469 10.219 1 97.88 399 LEU B CA 1
ATOM 7798 C C . LEU B 1 399 ? 1.353 31.594 11.227 1 97.88 399 LEU B C 1
ATOM 7800 O O . LEU B 1 399 ? 0.892 31.422 12.359 1 97.88 399 LEU B O 1
ATOM 7804 N N . PHE B 1 400 ? 2.486 31.062 10.859 1 97.56 400 PHE B N 1
ATOM 7805 C CA . PHE B 1 400 ? 3.266 30.25 11.781 1 97.56 400 PHE B CA 1
ATOM 7806 C C . PHE B 1 400 ? 3.76 31.078 12.953 1 97.56 400 PHE B C 1
ATOM 7808 O O . PHE B 1 400 ? 3.85 30.594 14.078 1 97.56 400 PHE B O 1
ATOM 7815 N N . GLU B 1 401 ? 4.133 32.312 12.688 1 96.25 401 GLU B N 1
ATOM 7816 C CA . GLU B 1 401 ? 4.555 33.188 13.758 1 96.25 401 GLU B CA 1
ATOM 7817 C C . GLU B 1 401 ? 3.449 33.375 14.797 1 96.25 401 GLU B C 1
ATOM 7819 O O . GLU B 1 401 ? 3.707 33.312 16 1 96.25 401 GLU B O 1
ATOM 7824 N N . GLU B 1 402 ? 2.246 33.562 14.32 1 95.62 402 GLU B N 1
ATOM 7825 C CA . GLU B 1 402 ? 1.106 33.719 15.219 1 95.62 402 GLU B CA 1
ATOM 7826 C C . GLU B 1 402 ? 0.841 32.438 16.016 1 95.62 402 GLU B C 1
ATOM 7828 O O . GLU B 1 402 ? 0.517 32.5 17.203 1 95.62 402 GLU B O 1
ATOM 7833 N N . ILE B 1 403 ? 0.947 31.344 15.359 1 95.88 403 ILE B N 1
ATOM 7834 C CA . ILE B 1 403 ? 0.771 30.062 16.047 1 95.88 403 ILE B CA 1
ATOM 7835 C C . ILE B 1 403 ? 1.861 29.891 17.094 1 95.88 403 ILE B C 1
ATOM 7837 O O . ILE B 1 403 ? 1.593 29.406 18.203 1 95.88 403 ILE B O 1
ATOM 7841 N N . TYR B 1 404 ? 3.064 30.25 16.766 1 93.56 404 TYR B N 1
ATOM 7842 C CA . TYR B 1 404 ? 4.215 30.156 17.656 1 93.56 404 TYR B CA 1
ATOM 7843 C C . TYR B 1 404 ? 3.996 30.969 18.938 1 93.56 404 TYR B C 1
ATOM 7845 O O . TYR B 1 404 ? 4.23 30.469 20.047 1 93.56 404 TYR B O 1
ATOM 7853 N N . TYR B 1 405 ? 3.49 32.188 18.828 1 93.44 405 TYR B N 1
ATOM 7854 C CA . TYR B 1 405 ? 3.299 33.062 19.969 1 93.44 405 TYR B CA 1
ATOM 7855 C C . TYR B 1 405 ? 2.213 32.531 20.891 1 93.44 405 TYR B C 1
ATOM 7857 O O . TYR B 1 405 ? 2.199 32.844 22.094 1 93.44 405 TYR B O 1
ATOM 7865 N N . ARG B 1 406 ? 1.385 31.703 20.391 1 91.31 406 ARG B N 1
ATOM 7866 C CA . ARG B 1 406 ? 0.307 31.125 21.203 1 91.31 406 ARG B CA 1
ATOM 7867 C C . ARG B 1 406 ? 0.712 29.781 21.781 1 91.31 406 ARG B C 1
ATOM 7869 O O . ARG B 1 406 ? -0.045 29.172 22.547 1 91.31 406 ARG B O 1
ATOM 7876 N N . GLY B 1 407 ? 1.832 29.266 21.391 1 88.31 407 GLY B N 1
ATOM 7877 C CA . GLY B 1 407 ? 2.363 28.031 21.953 1 88.31 407 GLY B CA 1
ATOM 7878 C C . GLY B 1 407 ? 1.745 26.797 21.344 1 88.31 407 GLY B C 1
ATOM 7879 O O . GLY B 1 407 ? 1.809 25.703 21.938 1 88.31 407 GLY B O 1
ATOM 7880 N N . ASP B 1 408 ? 1.115 26.875 20.172 1 91.44 408 ASP B N 1
ATOM 7881 C CA . ASP B 1 408 ? 0.369 25.75 19.594 1 91.44 408 ASP B CA 1
ATOM 7882 C C . ASP B 1 408 ? 1.215 25 18.578 1 91.44 408 ASP B C 1
ATOM 7884 O O . ASP B 1 408 ? 0.742 24.047 17.953 1 91.44 408 ASP B O 1
ATOM 7888 N N . ILE B 1 409 ? 2.525 25.312 18.422 1 91.5 409 ILE B N 1
ATOM 7889 C CA . ILE B 1 409 ? 3.383 24.672 17.422 1 91.5 409 ILE B CA 1
ATOM 7890 C C . ILE B 1 409 ? 3.559 23.203 17.766 1 91.5 409 ILE B C 1
ATOM 7892 O O . ILE B 1 409 ? 3.586 22.344 16.875 1 91.5 409 ILE B O 1
ATOM 7896 N N . ILE B 1 410 ? 3.584 22.859 19.016 1 84.12 410 ILE B N 1
ATOM 7897 C CA . ILE B 1 410 ? 3.889 21.5 19.484 1 84.12 410 ILE B CA 1
ATOM 7898 C C . ILE B 1 410 ? 2.717 20.578 19.172 1 84.12 410 ILE B C 1
ATOM 7900 O O . ILE B 1 410 ? 2.895 19.359 19.047 1 84.12 410 ILE B O 1
ATOM 7904 N N . SER B 1 411 ? 1.552 21.141 19.016 1 88.69 411 SER B N 1
ATOM 7905 C CA . SER B 1 411 ? 0.351 20.344 18.797 1 88.69 411 SER B CA 1
ATOM 7906 C C . SER B 1 411 ? 0.077 20.125 17.312 1 88.69 411 SER B C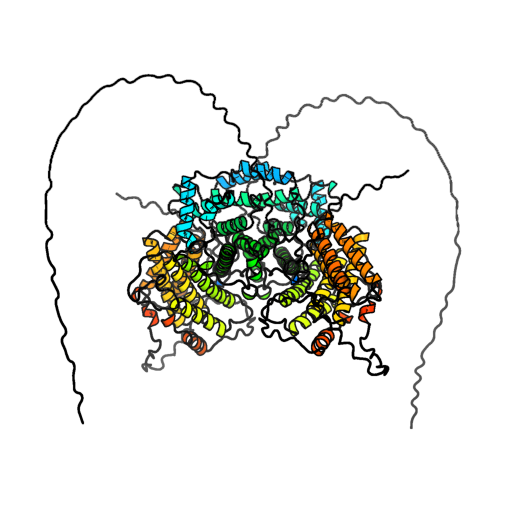 1
ATOM 7908 O O . SER B 1 411 ? -0.892 19.469 16.938 1 88.69 411 SER B O 1
ATOM 7910 N N . LEU B 1 412 ? 0.984 20.703 16.5 1 92.12 412 LEU B N 1
ATOM 7911 C CA . LEU B 1 412 ? 0.759 20.594 15.062 1 92.12 412 LEU B CA 1
ATOM 7912 C C . LEU B 1 412 ? 1.159 19.219 14.539 1 92.12 412 LEU B C 1
ATOM 7914 O O . LEU B 1 412 ? 2.088 18.609 15.062 1 92.12 412 LEU B O 1
ATOM 7918 N N . LEU B 1 413 ? 0.433 18.766 13.531 1 92.5 413 LEU B N 1
ATOM 7919 C CA . LEU B 1 413 ? 0.793 17.516 12.852 1 92.5 413 LEU B CA 1
ATOM 7920 C C . LEU B 1 413 ? 2.154 17.656 12.172 1 92.5 413 LEU B C 1
ATOM 7922 O O . LEU B 1 413 ? 2.527 18.734 11.719 1 92.5 413 LEU B O 1
ATOM 7926 N N . PRO B 1 414 ? 2.84 16.547 12.008 1 91 414 PRO B N 1
ATOM 7927 C CA . PRO B 1 414 ? 4.199 16.562 11.461 1 91 414 PRO B CA 1
ATOM 7928 C C . PRO B 1 414 ? 4.254 17.125 10.047 1 91 414 PRO B C 1
ATOM 7930 O O . PRO B 1 414 ? 5.266 17.703 9.641 1 91 414 PRO B O 1
ATOM 7933 N N . ILE B 1 415 ? 3.275 17.062 9.289 1 93.56 415 ILE B N 1
ATOM 7934 C CA . ILE B 1 415 ? 3.262 17.5 7.902 1 93.56 415 ILE B CA 1
ATOM 7935 C C . ILE B 1 415 ? 3.527 19 7.832 1 93.56 415 ILE B C 1
ATOM 7937 O O . ILE B 1 415 ? 3.928 19.531 6.785 1 93.56 415 ILE B O 1
ATOM 7941 N N . ASN B 1 416 ? 3.324 19.703 8.922 1 95.31 416 ASN B N 1
ATOM 7942 C CA . ASN B 1 416 ? 3.545 21.156 8.961 1 95.31 416 ASN B CA 1
ATOM 7943 C C . ASN B 1 416 ? 5.02 21.5 8.773 1 95.31 416 ASN B C 1
ATOM 7945 O O . ASN B 1 416 ? 5.352 22.594 8.297 1 95.31 416 ASN B O 1
ATOM 7949 N N . ASN B 1 417 ? 5.867 20.609 9.148 1 93.31 417 ASN B N 1
ATOM 7950 C CA . ASN B 1 417 ? 7.281 20.875 8.898 1 93.31 417 ASN B CA 1
ATOM 7951 C C . ASN B 1 417 ? 7.59 20.891 7.406 1 93.31 417 ASN B C 1
ATOM 7953 O O . ASN B 1 417 ? 8.461 21.641 6.961 1 93.31 417 ASN B O 1
ATOM 7957 N N . TRP B 1 418 ? 6.918 20.125 6.684 1 93.88 418 TRP B N 1
ATOM 7958 C CA . TRP B 1 418 ? 7.094 20.141 5.234 1 93.88 418 TRP B CA 1
ATOM 7959 C C . TRP B 1 418 ? 6.531 21.438 4.641 1 93.88 418 TRP B C 1
ATOM 7961 O O . TRP B 1 418 ? 7.086 21.984 3.684 1 93.88 418 TRP B O 1
ATOM 7971 N N . TYR B 1 419 ? 5.418 21.906 5.227 1 96.88 419 TYR B N 1
ATOM 7972 C CA . TYR B 1 419 ? 4.906 23.203 4.781 1 96.88 419 TYR B CA 1
ATOM 7973 C C . TYR B 1 419 ? 5.949 24.297 4.973 1 96.88 419 TYR B C 1
ATOM 7975 O O . TYR B 1 419 ? 6.102 25.172 4.121 1 96.88 419 TYR B O 1
ATOM 7983 N N . CYS B 1 420 ? 6.633 24.188 6.043 1 96.06 420 CYS B N 1
ATOM 7984 C CA . CYS B 1 420 ? 7.711 25.125 6.309 1 96.06 420 CYS B CA 1
ATOM 7985 C C . CYS B 1 420 ? 8.805 25.016 5.25 1 96.06 420 CYS B C 1
ATOM 7987 O O . CYS B 1 420 ? 9.32 26.031 4.781 1 96.06 420 CYS B O 1
ATOM 7989 N N . MET B 1 421 ? 9.062 23.844 4.891 1 93.38 421 MET B N 1
ATOM 7990 C CA . MET B 1 421 ? 10.078 23.625 3.867 1 93.38 421 MET B CA 1
ATOM 7991 C C . MET B 1 421 ? 9.656 24.25 2.541 1 93.38 421 MET B C 1
ATOM 7993 O O . MET B 1 421 ? 10.445 24.938 1.891 1 93.38 421 MET B O 1
ATOM 7997 N N . VAL B 1 422 ? 8.484 24 2.156 1 94.06 422 VAL B N 1
ATOM 7998 C CA . VAL B 1 422 ? 7.961 24.516 0.895 1 94.06 422 VAL B CA 1
ATOM 7999 C C . VAL B 1 422 ? 8 26.031 0.899 1 94.06 422 VAL B C 1
ATOM 8001 O O . VAL B 1 422 ? 8.367 26.656 -0.102 1 94.06 422 VAL B O 1
ATOM 8004 N N . ALA B 1 423 ? 7.68 26.625 2.018 1 96.62 423 ALA B N 1
ATOM 8005 C CA . ALA B 1 423 ? 7.676 28.094 2.129 1 96.62 423 ALA B CA 1
ATOM 8006 C C . ALA B 1 423 ? 9.094 28.641 2.086 1 96.62 423 ALA B C 1
ATOM 8008 O O . ALA B 1 423 ? 9.32 29.75 1.597 1 96.62 423 ALA B O 1
ATOM 8009 N N . SER B 1 424 ? 10.055 27.922 2.533 1 94.94 424 SER B N 1
ATOM 8010 C CA . SER B 1 424 ? 11.43 28.391 2.627 1 94.94 424 SER B CA 1
ATOM 8011 C C . SER B 1 424 ? 12.062 28.531 1.245 1 94.94 424 SER B C 1
ATOM 8013 O O . SER B 1 424 ? 12.891 29.422 1.025 1 94.94 424 SER B O 1
ATOM 8015 N N . VAL B 1 425 ? 11.633 27.766 0.344 1 90.62 425 VAL B N 1
ATOM 8016 C CA . VAL B 1 425 ? 12.258 27.719 -0.971 1 90.62 425 VAL B CA 1
ATOM 8017 C C . VAL B 1 425 ? 12.062 29.062 -1.682 1 90.62 425 VAL B C 1
ATOM 8019 O O . VAL B 1 425 ? 13.031 29.719 -2.078 1 90.62 425 VAL B O 1
ATOM 8022 N N . PRO B 1 426 ? 10.844 29.516 -1.87 1 93.25 426 PRO B N 1
ATOM 8023 C CA . PRO B 1 426 ? 10.688 30.828 -2.506 1 93.25 426 PRO B CA 1
ATOM 8024 C C . PRO B 1 426 ? 11.32 31.953 -1.692 1 93.25 426 PRO B C 1
ATOM 8026 O O . PRO B 1 426 ? 11.805 32.938 -2.264 1 93.25 426 PRO B O 1
ATOM 8029 N N . LEU B 1 427 ? 11.305 31.859 -0.386 1 94.81 427 LEU B N 1
ATOM 8030 C CA . LEU B 1 427 ? 11.875 32.906 0.454 1 94.81 427 LEU B CA 1
ATOM 8031 C C . LEU B 1 427 ? 13.383 33 0.251 1 94.81 427 LEU B C 1
ATOM 8033 O O . LEU B 1 427 ? 13.938 34.094 0.198 1 94.81 427 LEU B O 1
ATOM 8037 N N . VAL B 1 428 ? 14.047 31.891 0.124 1 91.81 428 VAL B N 1
ATOM 8038 C CA . VAL B 1 428 ? 15.492 31.875 -0.096 1 91.81 428 VAL B CA 1
ATOM 8039 C C . VAL B 1 428 ? 15.812 32.469 -1.469 1 91.81 428 VAL B C 1
ATOM 8041 O O . VAL B 1 428 ? 16.766 33.25 -1.614 1 91.81 428 VAL B O 1
ATOM 8044 N N . HIS B 1 429 ? 15.031 32.125 -2.416 1 88.88 429 HIS B N 1
ATOM 8045 C CA . HIS B 1 429 ? 15.234 32.688 -3.754 1 88.88 429 HIS B CA 1
ATOM 8046 C C . HIS B 1 429 ? 14.984 34.188 -3.781 1 88.88 429 HIS B C 1
ATOM 8048 O O . HIS B 1 429 ? 15.633 34.906 -4.535 1 88.88 429 HIS B O 1
ATOM 8054 N N . ALA B 1 430 ? 14.047 34.562 -3.002 1 91.62 430 ALA B N 1
ATOM 8055 C CA . ALA B 1 430 ? 13.711 36 -2.938 1 91.62 430 ALA B CA 1
ATOM 8056 C C . ALA B 1 430 ? 14.875 36.812 -2.377 1 91.62 430 ALA B C 1
ATOM 8058 O O . ALA B 1 430 ? 15.047 37.969 -2.719 1 91.62 430 ALA B O 1
ATOM 8059 N N . LEU B 1 431 ? 15.711 36.219 -1.544 1 90.31 431 LEU B N 1
ATOM 8060 C CA . LEU B 1 431 ? 16.875 36.875 -0.97 1 90.31 431 LEU B CA 1
ATOM 8061 C C . LEU B 1 431 ? 17.828 37.344 -2.061 1 90.31 431 LEU B C 1
ATOM 8063 O O . LEU B 1 431 ? 18.516 38.344 -1.922 1 90.31 431 LEU B O 1
ATOM 8067 N N . VAL B 1 432 ? 17.844 36.562 -3.143 1 86.69 432 VAL B N 1
ATOM 8068 C CA . VAL B 1 432 ? 18.797 36.844 -4.223 1 86.69 432 VAL B CA 1
ATOM 8069 C C . VAL B 1 432 ? 18.109 37.656 -5.312 1 86.69 432 VAL B C 1
ATOM 8071 O O . VAL B 1 432 ? 18.688 38.625 -5.824 1 86.69 432 VAL B O 1
ATOM 8074 N N . LYS B 1 433 ? 16.891 37.406 -5.605 1 87.25 433 LYS B N 1
ATOM 8075 C CA . LYS B 1 433 ? 16.203 37.969 -6.766 1 87.25 433 LYS B CA 1
ATOM 8076 C C . LYS B 1 433 ? 15.586 39.312 -6.43 1 87.25 433 LYS B C 1
ATOM 8078 O O . LYS B 1 433 ? 15.375 40.156 -7.32 1 87.25 433 LYS B O 1
ATOM 8083 N N . PHE B 1 434 ? 15.25 39.5 -5.176 1 90 434 PHE B N 1
ATOM 8084 C CA . PHE B 1 434 ? 14.672 40.75 -4.734 1 90 434 PHE B CA 1
ATOM 8085 C C . PHE B 1 434 ? 15.531 41.406 -3.664 1 90 434 PHE B C 1
ATOM 8087 O O . PHE B 1 434 ? 15.125 41.5 -2.502 1 90 434 PHE B O 1
ATOM 8094 N N . PRO B 1 435 ? 16.594 42 -4.016 1 87.19 435 PRO B N 1
ATOM 8095 C CA . PRO B 1 435 ? 17.547 42.562 -3.049 1 87.19 435 PRO B CA 1
ATOM 8096 C C . PRO B 1 435 ? 16.969 43.75 -2.268 1 87.19 435 PRO B C 1
ATOM 8098 O O . PRO B 1 435 ? 17.344 43.938 -1.108 1 87.19 435 PRO B O 1
ATOM 8101 N N . ASP B 1 436 ? 16.078 44.5 -2.816 1 88.44 436 ASP B N 1
ATOM 8102 C CA . ASP B 1 436 ? 15.508 45.688 -2.168 1 88.44 436 ASP B CA 1
ATOM 8103 C C . ASP B 1 436 ? 14.656 45.312 -0.965 1 88.44 436 ASP B C 1
ATOM 8105 O O . ASP B 1 436 ? 14.531 46.062 -0.007 1 88.44 436 ASP B O 1
ATOM 8109 N N . THR B 1 437 ? 14.086 44.156 -1.054 1 90.19 437 THR B N 1
ATOM 8110 C CA . THR B 1 437 ? 13.203 43.719 0.015 1 90.19 437 THR B CA 1
ATOM 8111 C C . THR B 1 437 ? 13.828 42.531 0.756 1 90.19 437 THR B C 1
ATOM 8113 O O . THR B 1 437 ? 13.109 41.688 1.326 1 90.19 437 THR B O 1
ATOM 8116 N N . ASN B 1 438 ? 15.078 42.406 0.749 1 90.75 438 ASN B N 1
ATOM 8117 C CA . ASN B 1 438 ? 15.836 41.312 1.306 1 90.75 438 ASN B CA 1
ATOM 8118 C C . ASN B 1 438 ? 15.594 41.156 2.805 1 90.75 438 ASN B C 1
ATOM 8120 O O . ASN B 1 438 ? 15.461 40.031 3.311 1 90.75 438 ASN B O 1
ATOM 8124 N N . ALA B 1 439 ? 15.516 42.25 3.494 1 92.38 439 ALA B N 1
ATOM 8125 C CA . ALA B 1 439 ? 15.352 42.219 4.945 1 92.38 439 ALA B CA 1
ATOM 8126 C C . ALA B 1 439 ? 14.047 41.562 5.34 1 92.38 439 ALA B C 1
ATOM 8128 O O . ALA B 1 439 ? 14 40.781 6.297 1 92.38 439 ALA B O 1
ATOM 8129 N N . ARG B 1 440 ? 13.008 41.844 4.617 1 94.19 440 ARG B N 1
ATOM 8130 C CA . ARG B 1 440 ? 11.695 41.281 4.906 1 94.19 440 ARG B CA 1
ATOM 8131 C C . ARG B 1 440 ? 11.703 39.75 4.695 1 94.19 440 ARG B C 1
ATOM 8133 O O . ARG B 1 440 ? 11.094 39.031 5.465 1 94.19 440 ARG B O 1
ATOM 8140 N N . HIS B 1 441 ? 12.383 39.375 3.678 1 94.69 441 HIS B N 1
ATOM 8141 C CA . HIS B 1 441 ? 12.422 37.938 3.369 1 94.69 441 HIS B CA 1
ATOM 8142 C C . HIS B 1 441 ? 13.289 37.188 4.371 1 94.69 441 HIS B C 1
ATOM 8144 O O . HIS B 1 441 ? 12.992 36.031 4.715 1 94.69 441 HIS B O 1
ATOM 8150 N N . ARG B 1 442 ? 14.328 37.781 4.848 1 93.94 442 ARG B N 1
ATOM 8151 C CA . ARG B 1 442 ? 15.164 37.188 5.891 1 93.94 442 ARG B CA 1
ATOM 8152 C C . ARG B 1 442 ? 14.375 37.031 7.184 1 93.94 442 ARG B C 1
ATOM 8154 O O . ARG B 1 442 ? 14.539 36.031 7.891 1 93.94 442 ARG B O 1
ATOM 8161 N N . GLU B 1 443 ? 13.609 38.031 7.438 1 96.06 443 GLU B N 1
ATOM 8162 C CA . GLU B 1 443 ? 12.766 37.938 8.625 1 96.06 443 GLU B CA 1
ATOM 8163 C C . GLU B 1 443 ? 11.758 36.812 8.508 1 96.06 443 GLU B C 1
ATOM 8165 O O . GLU B 1 443 ? 11.523 36.062 9.469 1 96.06 443 GLU B O 1
ATOM 8170 N N . ASP B 1 444 ? 11.109 36.719 7.363 1 97.19 444 ASP B N 1
ATOM 8171 C CA . ASP B 1 444 ? 10.148 35.656 7.125 1 97.19 444 ASP B CA 1
ATOM 8172 C C . ASP B 1 444 ? 10.82 34.281 7.258 1 97.19 444 ASP B C 1
ATOM 8174 O O . ASP B 1 444 ? 10.25 33.344 7.84 1 97.19 444 ASP B O 1
ATOM 8178 N N . LEU B 1 445 ? 11.969 34.125 6.703 1 96.06 445 LEU B N 1
ATOM 8179 C CA . LEU B 1 445 ? 12.719 32.875 6.809 1 96.06 445 LEU B CA 1
ATOM 8180 C C . LEU B 1 445 ? 13.039 32.562 8.266 1 96.06 445 LEU B C 1
ATOM 8182 O O . LEU B 1 445 ? 13 31.406 8.672 1 96.06 445 LEU B O 1
ATOM 8186 N N . ALA B 1 446 ? 13.344 33.562 9.016 1 95.94 446 ALA B N 1
ATOM 8187 C CA . ALA B 1 446 ? 13.625 33.375 10.438 1 95.94 446 ALA B CA 1
ATOM 8188 C C . ALA B 1 446 ? 12.406 32.875 11.18 1 95.94 446 ALA B C 1
ATOM 8190 O O . ALA B 1 446 ? 12.523 32.031 12.086 1 95.94 446 ALA B O 1
ATOM 8191 N N . LYS B 1 447 ? 11.234 33.406 10.852 1 96.69 447 LYS B N 1
ATOM 8192 C CA . LYS B 1 447 ? 9.992 32.969 11.453 1 96.69 447 LYS B CA 1
ATOM 8193 C C . LYS B 1 447 ? 9.766 31.469 11.18 1 96.69 447 LYS B C 1
ATOM 8195 O O . LYS B 1 447 ? 9.375 30.719 12.07 1 96.69 447 LYS B O 1
ATOM 8200 N N . VAL B 1 448 ? 9.977 31.062 9.969 1 95.94 448 VAL B N 1
ATOM 8201 C CA . VAL B 1 448 ? 9.805 29.672 9.57 1 95.94 448 VAL B CA 1
ATOM 8202 C C . VAL B 1 448 ? 10.805 28.797 10.312 1 95.94 448 VAL B C 1
ATOM 8204 O O . VAL B 1 448 ? 10.461 27.703 10.781 1 95.94 448 VAL B O 1
ATOM 8207 N N . ARG B 1 449 ? 12 29.25 10.438 1 94.5 449 ARG B N 1
ATOM 8208 C CA . ARG B 1 449 ? 13.047 28.516 11.148 1 94.5 449 ARG B CA 1
ATOM 8209 C C . ARG B 1 449 ? 12.695 28.344 12.625 1 94.5 449 ARG B C 1
ATOM 8211 O O . ARG B 1 449 ? 12.922 27.281 13.203 1 94.5 449 ARG B O 1
ATOM 8218 N N . LEU B 1 450 ? 12.164 29.375 13.141 1 93.56 450 LEU B N 1
ATOM 8219 C CA . LEU B 1 450 ? 11.766 29.312 14.547 1 93.56 450 LEU B CA 1
ATOM 8220 C C . LEU B 1 450 ? 10.68 28.266 14.758 1 93.56 450 LEU B C 1
ATOM 8222 O O . LEU B 1 450 ? 10.703 27.531 15.75 1 93.56 450 LEU B O 1
ATOM 8226 N N . ALA B 1 451 ? 9.727 28.312 13.867 1 94.75 451 ALA B N 1
ATOM 8227 C CA . ALA B 1 451 ? 8.664 27.312 13.945 1 94.75 451 ALA B CA 1
ATOM 8228 C C . ALA B 1 451 ? 9.234 25.891 13.859 1 94.75 451 ALA B C 1
ATOM 8230 O O . ALA B 1 451 ? 8.852 25.016 14.625 1 94.75 451 ALA B O 1
ATOM 8231 N N . LEU B 1 452 ? 10.18 25.656 12.984 1 93.31 452 LEU B N 1
ATOM 8232 C CA . LEU B 1 452 ? 10.797 24.344 12.797 1 93.31 452 LEU B CA 1
ATOM 8233 C C . LEU B 1 452 ? 11.594 23.938 14.031 1 93.31 452 LEU B C 1
ATOM 8235 O O . LEU B 1 452 ? 11.586 22.766 14.43 1 93.31 452 LEU B O 1
ATOM 8239 N N . GLN B 1 453 ? 12.266 24.891 14.625 1 92.06 453 GLN B N 1
ATOM 8240 C CA . GLN B 1 453 ? 13.047 24.609 15.828 1 92.06 453 GLN B CA 1
ATOM 8241 C C . GLN B 1 453 ? 12.148 24.141 16.969 1 92.06 453 GLN B C 1
ATOM 8243 O O . GLN B 1 453 ? 12.508 23.203 17.703 1 92.06 453 GLN B O 1
ATOM 8248 N N . ASP B 1 454 ? 11.016 24.797 17.062 1 90.56 454 ASP B N 1
ATOM 8249 C CA . ASP B 1 454 ? 10.078 24.406 18.109 1 90.56 454 ASP B CA 1
ATOM 8250 C C . ASP B 1 454 ? 9.469 23.047 17.828 1 90.56 454 ASP B C 1
ATOM 8252 O O . ASP B 1 454 ? 9.188 22.281 18.766 1 90.56 454 ASP B O 1
ATOM 8256 N N . MET B 1 455 ? 9.273 22.734 16.594 1 90.19 455 MET B N 1
ATOM 8257 C CA . MET B 1 455 ? 8.664 21.469 16.203 1 90.19 455 MET B CA 1
ATOM 8258 C C . MET B 1 455 ? 9.633 20.312 16.406 1 90.19 455 MET B C 1
ATOM 8260 O O . MET B 1 455 ? 9.211 19.156 16.469 1 90.19 455 MET B O 1
ATOM 8264 N N . ARG B 1 456 ? 10.891 20.5 16.547 1 83.81 456 ARG B N 1
ATOM 8265 C CA . ARG B 1 456 ? 11.914 19.469 16.672 1 83.81 456 ARG B CA 1
ATOM 8266 C C . ARG B 1 456 ? 11.719 18.672 17.969 1 83.81 456 ARG B C 1
ATOM 8268 O O . ARG B 1 456 ? 12.164 17.516 18.062 1 83.81 456 ARG B O 1
ATOM 8275 N N . ALA B 1 457 ? 11.102 19.281 18.875 1 77.75 457 ALA B N 1
ATOM 8276 C CA . ALA B 1 457 ? 10.922 18.641 20.172 1 77.75 457 ALA B CA 1
ATOM 8277 C C . ALA B 1 457 ? 10.102 17.359 20.047 1 77.75 457 ALA B C 1
ATOM 8279 O O . ALA B 1 457 ? 10.375 16.375 20.719 1 77.75 457 ALA B O 1
ATOM 8280 N N . ASN B 1 458 ? 9.172 17.312 19.172 1 77.75 458 ASN B N 1
ATOM 8281 C CA . ASN B 1 458 ? 8.273 16.172 19.062 1 77.75 458 ASN B CA 1
ATOM 8282 C C . ASN B 1 458 ? 8.43 15.453 17.719 1 77.75 458 ASN B C 1
ATOM 8284 O O . ASN B 1 458 ? 7.957 14.328 17.562 1 77.75 458 ASN B O 1
ATOM 8288 N N . ASN B 1 459 ? 9.102 16.078 16.828 1 84.69 459 ASN B N 1
ATOM 8289 C CA . ASN B 1 459 ? 9.227 15.523 15.484 1 84.69 459 ASN B CA 1
ATOM 8290 C C . ASN B 1 459 ? 10.664 15.586 14.969 1 84.69 459 ASN B C 1
ATOM 8292 O O . ASN B 1 459 ? 11.086 16.609 14.43 1 84.69 459 ASN B O 1
ATOM 8296 N N . PRO B 1 460 ? 11.289 14.5 15 1 79.12 460 PRO B N 1
ATOM 8297 C CA . PRO B 1 460 ? 12.688 14.5 14.562 1 79.12 460 PRO B CA 1
ATOM 8298 C C . PRO B 1 460 ? 12.852 14.914 13.102 1 79.12 460 PRO B C 1
ATOM 8300 O O . PRO B 1 460 ? 13.914 15.398 12.703 1 79.12 460 PRO B O 1
ATOM 8303 N N . SER B 1 461 ? 11.883 14.734 12.328 1 83.31 461 SER B N 1
ATOM 8304 C CA . SER B 1 461 ? 11.945 15.133 10.93 1 83.31 461 SER B CA 1
ATOM 8305 C C . SER B 1 461 ? 12.164 16.641 10.781 1 83.31 461 SER B C 1
ATOM 8307 O O . SER B 1 461 ? 12.688 17.094 9.766 1 83.31 461 SER B O 1
ATOM 8309 N N . SER B 1 462 ? 11.781 17.391 11.797 1 87.69 462 SER B N 1
ATOM 8310 C CA . SER B 1 462 ? 11.938 18.844 11.742 1 87.69 462 SER B CA 1
ATOM 8311 C C . SER B 1 462 ? 13.406 19.25 11.758 1 87.69 462 SER B C 1
ATOM 8313 O O . SER B 1 462 ? 13.781 20.266 11.172 1 87.69 462 SER B O 1
ATOM 8315 N N . ALA B 1 463 ? 14.156 18.438 12.383 1 84.25 463 ALA B N 1
ATOM 8316 C CA . ALA B 1 463 ? 15.594 18.719 12.391 1 84.25 463 ALA B CA 1
ATOM 8317 C C . ALA B 1 463 ? 16.203 18.547 11 1 84.25 463 ALA B C 1
ATOM 8319 O O . ALA B 1 463 ? 17.031 19.344 10.586 1 84.25 463 ALA B O 1
ATOM 8320 N N . LEU B 1 464 ? 15.773 17.547 10.398 1 81.06 464 LEU B N 1
ATOM 8321 C CA . LEU B 1 464 ? 16.219 17.312 9.031 1 81.06 464 LEU B CA 1
ATOM 8322 C C . LEU B 1 464 ? 15.805 18.469 8.117 1 81.06 464 LEU B C 1
ATOM 8324 O O . LEU B 1 464 ? 16.594 18.938 7.301 1 81.06 464 LEU B O 1
ATOM 8328 N N . ILE B 1 465 ? 14.625 18.891 8.242 1 86.69 465 ILE B N 1
ATOM 8329 C CA . ILE B 1 465 ? 14.094 19.953 7.391 1 86.69 465 ILE B CA 1
ATOM 8330 C C . ILE B 1 465 ? 14.82 21.266 7.676 1 86.69 465 ILE B C 1
ATOM 8332 O O . ILE B 1 465 ? 15.148 22.016 6.75 1 86.69 465 ILE B O 1
ATOM 8336 N N . LEU B 1 466 ? 15.062 21.5 8.938 1 88.06 466 LEU B N 1
ATOM 8337 C CA . LEU B 1 466 ? 15.797 22.703 9.305 1 88.06 466 LEU B CA 1
ATOM 8338 C C . LEU B 1 466 ? 17.188 22.703 8.688 1 88.06 466 LEU B C 1
ATOM 8340 O O . LEU B 1 466 ? 17.641 23.719 8.172 1 88.06 466 LEU B O 1
ATOM 8344 N N . ALA B 1 467 ? 17.781 21.578 8.695 1 83.75 467 ALA B N 1
ATOM 8345 C CA . ALA B 1 467 ? 19.109 21.453 8.086 1 83.75 467 ALA B CA 1
ATOM 8346 C C . ALA B 1 467 ? 19.031 21.688 6.578 1 83.75 467 ALA B C 1
ATOM 8348 O O . ALA B 1 467 ? 19.938 22.281 5.988 1 83.75 467 ALA B O 1
ATOM 8349 N N . ASN B 1 468 ? 18.016 21.203 6.02 1 83.06 468 ASN B N 1
ATOM 8350 C CA . ASN B 1 468 ? 17.812 21.406 4.586 1 83.06 468 ASN B CA 1
ATOM 8351 C C . ASN B 1 468 ? 17.594 22.875 4.238 1 83.06 468 ASN B C 1
ATOM 8353 O O . ASN B 1 468 ? 18.078 23.344 3.209 1 83.06 468 ASN B O 1
ATOM 8357 N N . VAL B 1 469 ? 16.844 23.531 5.047 1 86.25 469 VAL B N 1
ATOM 8358 C CA . VAL B 1 469 ? 16.609 24.953 4.84 1 86.25 469 VAL B CA 1
ATOM 8359 C C . VAL B 1 469 ? 17.938 25.719 4.891 1 86.25 469 VAL B C 1
ATOM 8361 O O . VAL B 1 469 ? 18.203 26.562 4.039 1 86.25 469 VAL B O 1
ATOM 8364 N N . ASP B 1 470 ? 18.734 25.344 5.816 1 83.38 470 ASP B N 1
ATOM 8365 C CA . ASP B 1 470 ? 20.031 25.984 5.965 1 83.38 470 ASP B CA 1
ATOM 8366 C C . ASP B 1 470 ? 20.922 25.703 4.762 1 83.38 470 ASP B C 1
ATOM 8368 O O . ASP B 1 470 ? 21.641 26.578 4.293 1 83.38 470 ASP B O 1
ATOM 8372 N N . ARG B 1 471 ? 20.828 24.641 4.352 1 78.56 471 ARG B N 1
ATOM 8373 C CA . ARG B 1 471 ? 21.625 24.234 3.205 1 78.56 471 ARG B CA 1
ATOM 8374 C C . ARG B 1 471 ? 21.203 24.984 1.945 1 78.56 471 ARG B C 1
ATOM 8376 O O . ARG B 1 471 ? 22.047 25.453 1.182 1 78.56 471 ARG B O 1
ATOM 8383 N N . VAL B 1 472 ? 19.938 24.969 1.685 1 78.06 472 VAL B N 1
ATOM 8384 C CA . VAL B 1 472 ? 19.406 25.688 0.521 1 78.06 472 VAL B CA 1
ATOM 8385 C C . VAL B 1 472 ? 19.812 27.156 0.588 1 78.06 472 VAL B C 1
ATOM 8387 O O . VAL B 1 472 ? 20.203 27.75 -0.425 1 78.06 472 VAL B O 1
ATOM 8390 N N . GLN B 1 473 ? 19.781 27.672 1.74 1 82.69 473 GLN B N 1
ATOM 8391 C CA . GLN B 1 473 ? 20.172 29.062 1.93 1 82.69 473 GLN B CA 1
ATOM 8392 C C . GLN B 1 473 ? 21.641 29.281 1.598 1 82.69 473 GLN B C 1
ATOM 8394 O O . GLN B 1 473 ? 22 30.234 0.914 1 82.69 473 GLN B O 1
ATOM 8399 N N . ARG B 1 474 ? 22.516 28.344 1.939 1 80.19 474 ARG B N 1
ATOM 8400 C CA . ARG B 1 474 ? 23.953 28.438 1.687 1 80.19 474 ARG B CA 1
ATOM 8401 C C . ARG B 1 474 ? 24.25 28.266 0.202 1 80.19 474 ARG B C 1
ATOM 8403 O O . ARG B 1 474 ? 25.109 28.969 -0.347 1 80.19 474 ARG B O 1
ATOM 8410 N N . SER B 1 475 ? 23.578 27.344 -0.364 1 75.12 475 SER B N 1
ATOM 8411 C CA . SER B 1 475 ? 23.828 27.062 -1.773 1 75.12 475 SER B CA 1
ATOM 8412 C C . SER B 1 475 ? 23.438 28.25 -2.654 1 75.12 475 SER B C 1
ATOM 8414 O O . SER B 1 475 ? 24.156 28.578 -3.602 1 75.12 475 SER B O 1
ATOM 8416 N N . VAL B 1 476 ? 22.312 28.828 -2.381 1 72.38 476 VAL B N 1
ATOM 8417 C CA . VAL B 1 476 ? 21.797 29.922 -3.199 1 72.38 476 VAL B CA 1
ATOM 8418 C C . VAL B 1 476 ? 22.594 31.203 -2.922 1 72.38 476 VAL B C 1
ATOM 8420 O O . VAL B 1 476 ? 22.875 31.969 -3.84 1 72.38 476 VAL B O 1
ATOM 8423 N N . LEU B 1 477 ? 23.094 31.391 -1.677 1 70.44 477 LEU B N 1
ATOM 8424 C CA . LEU B 1 477 ? 23.859 32.594 -1.33 1 70.44 477 LEU B CA 1
ATOM 8425 C C . LEU B 1 477 ? 25.312 32.406 -1.726 1 70.44 477 LEU B C 1
ATOM 8427 O O . LEU B 1 477 ? 25.984 33.406 -2.055 1 70.44 477 LEU B O 1
ATOM 8431 N N . GLY B 1 478 ? 26.109 31.25 -1.621 1 61.25 478 GLY B N 1
ATOM 8432 C CA . GLY B 1 478 ? 27.484 31 -2.047 1 61.25 478 GLY B CA 1
ATOM 8433 C C . GLY B 1 478 ? 27.656 31.078 -3.551 1 61.25 478 GLY B C 1
ATOM 8434 O O . GLY B 1 478 ? 28.719 31.484 -4.031 1 61.25 478 GLY B O 1
ATOM 8435 N N . ASP B 1 479 ? 26.906 30.547 -4.434 1 50.25 479 ASP B N 1
ATOM 8436 C CA . ASP B 1 479 ? 27.016 30.703 -5.883 1 50.25 479 ASP B CA 1
ATOM 8437 C C . ASP B 1 479 ? 27.047 32.188 -6.273 1 50.25 479 ASP B C 1
ATOM 8439 O O . ASP B 1 479 ? 27.312 32.531 -7.43 1 50.25 479 ASP B O 1
ATOM 8443 N N . GLY B 1 480 ? 26.875 33.156 -5.695 1 41.75 480 GLY B N 1
ATOM 8444 C CA . GLY B 1 480 ? 26.984 34.531 -6.109 1 41.75 480 GLY B CA 1
ATOM 8445 C C . GLY B 1 480 ? 28.422 35.031 -6.199 1 41.75 480 GLY B C 1
ATOM 8446 O O . GLY B 1 480 ? 28.703 36.062 -6.777 1 41.75 480 GLY B O 1
ATOM 8447 N N . GLY B 1 481 ? 29.656 34.781 -5.477 1 34.31 481 GLY B N 1
ATOM 8448 C CA . GLY B 1 481 ? 30.953 35.312 -5.773 1 34.31 481 GLY B CA 1
ATOM 8449 C C . GLY B 1 481 ? 31.641 34.656 -6.957 1 34.31 481 GLY B C 1
ATOM 8450 O O . GLY B 1 481 ? 32.281 35.344 -7.766 1 34.31 481 GLY B O 1
ATOM 8451 N N . ASN B 1 482 ? 32.5 33.469 -6.984 1 32.69 482 ASN B N 1
ATOM 8452 C CA . ASN B 1 482 ? 33.219 32.969 -8.148 1 32.69 482 ASN B CA 1
ATOM 8453 C C . ASN B 1 482 ? 32.25 32.5 -9.242 1 32.69 482 ASN B C 1
ATOM 8455 O O . ASN B 1 482 ? 31.188 31.953 -8.953 1 32.69 482 ASN B O 1
ATOM 8459 N N . GLY B 1 483 ? 32.25 33.094 -10.547 1 30.69 483 GLY B N 1
ATOM 8460 C CA . GLY B 1 483 ? 31.672 32.844 -11.852 1 30.69 483 GLY B CA 1
ATOM 8461 C C . GLY B 1 483 ? 31.547 31.375 -12.195 1 30.69 483 GLY B C 1
ATOM 8462 O O . GLY B 1 483 ? 31.484 31.016 -13.367 1 30.69 483 GLY B O 1
ATOM 8463 N N . GLY B 1 484 ? 32.344 30.5 -11.586 1 29.11 484 GLY B N 1
ATOM 8464 C CA . GLY B 1 484 ? 32.344 29.156 -12.141 1 29.11 484 GLY B CA 1
ATOM 8465 C C . GLY B 1 484 ? 30.969 28.578 -12.352 1 29.11 484 GLY B C 1
ATOM 8466 O O . GLY B 1 484 ? 30.109 28.656 -11.477 1 29.11 484 GLY B O 1
ATOM 8467 N N . VAL B 1 485 ? 30.734 28.438 -13.688 1 27.14 485 VAL B N 1
ATOM 8468 C CA . VAL B 1 485 ? 29.641 27.719 -14.352 1 27.14 485 VAL B CA 1
ATOM 8469 C C . VAL B 1 485 ? 29.406 26.375 -13.656 1 27.14 485 VAL B C 1
ATOM 8471 O O . VAL B 1 485 ? 30.328 25.562 -13.555 1 27.14 485 VAL B O 1
ATOM 8474 N N . VAL B 1 486 ? 28.891 26.297 -12.711 1 29.05 486 VAL B N 1
ATOM 8475 C CA . VAL B 1 486 ? 28.391 24.969 -12.328 1 29.05 486 VAL B CA 1
ATOM 8476 C C . VAL B 1 486 ? 28 24.188 -13.57 1 29.05 486 VAL B C 1
ATOM 8478 O O . VAL B 1 486 ? 27.031 24.562 -14.258 1 29.05 486 VAL B O 1
ATOM 8481 N N . GLN B 1 487 ? 29.047 23.859 -14.445 1 25.03 487 GLN B N 1
ATOM 8482 C CA . GLN B 1 487 ? 28.844 22.906 -15.531 1 25.03 487 GLN B CA 1
ATOM 8483 C C . GLN B 1 487 ? 28.016 21.719 -15.062 1 25.03 487 GLN B C 1
ATOM 8485 O O . GLN B 1 487 ? 28.406 21 -14.141 1 25.03 487 GLN B O 1
ATOM 8490 N N . SER B 1 488 ? 26.797 21.828 -15.109 1 27.3 488 SER B N 1
ATOM 8491 C CA . SER B 1 488 ? 25.812 20.75 -15.039 1 27.3 488 SER B CA 1
ATOM 8492 C C . SER B 1 488 ? 26.297 19.516 -15.781 1 27.3 488 SER B C 1
ATOM 8494 O O . SER B 1 488 ? 26.406 19.531 -17 1 27.3 488 SER B O 1
ATOM 8496 N N . HIS B 1 489 ? 27.438 19.016 -15.516 1 25.31 489 HIS B N 1
ATOM 8497 C CA . HIS B 1 489 ? 27.609 17.766 -16.25 1 25.31 489 HIS B CA 1
ATOM 8498 C C . HIS B 1 489 ? 26.344 16.922 -16.188 1 25.31 489 HIS B C 1
ATOM 8500 O O . HIS B 1 489 ? 26.078 16.266 -15.164 1 25.31 489 HIS B O 1
ATOM 8506 N N . LEU B 1 490 ? 25.312 17.391 -16.875 1 25.7 490 LEU B N 1
ATOM 8507 C CA . LEU B 1 490 ? 24.297 16.484 -17.406 1 25.7 490 LEU B CA 1
ATOM 8508 C C . LEU B 1 490 ? 24.938 15.172 -17.875 1 25.7 490 LEU B C 1
ATOM 8510 O O . LEU B 1 490 ? 26.016 15.18 -18.469 1 25.7 490 LEU B O 1
ATOM 8514 N N . PRO B 1 491 ? 25.016 14.117 -17.219 1 26.48 491 PRO B N 1
ATOM 8515 C CA . PRO B 1 491 ? 25.5 13.234 -18.297 1 26.48 491 PRO B CA 1
ATOM 8516 C C . PRO B 1 491 ? 25.062 13.688 -19.672 1 26.48 491 PRO B C 1
ATOM 8518 O O . PRO B 1 491 ? 24.062 14.406 -19.812 1 26.48 491 PRO B O 1
ATOM 8521 N N . GLY B 1 492 ? 25.984 13.711 -20.75 1 24.09 492 GLY B N 1
ATOM 8522 C CA . GLY B 1 492 ? 25.734 14.148 -22.125 1 24.09 492 GLY B CA 1
ATOM 8523 C C . GLY B 1 492 ? 24.266 14.078 -22.5 1 24.09 492 GLY B C 1
ATOM 8524 O O . GLY B 1 492 ? 23.438 13.633 -21.719 1 24.09 492 GLY B O 1
ATOM 8525 N N . ASP B 1 493 ? 24.031 14 -23.938 1 24.69 493 ASP B N 1
ATOM 8526 C CA . ASP B 1 493 ? 23.109 14.18 -25.047 1 24.69 493 ASP B CA 1
ATOM 8527 C C . ASP B 1 493 ? 21.891 13.258 -24.906 1 24.69 493 ASP B C 1
ATOM 8529 O O . ASP B 1 493 ? 21.203 12.984 -25.891 1 24.69 493 ASP B O 1
ATOM 8533 N N . ALA B 1 494 ? 21.781 12.398 -24.141 1 26.06 494 ALA B N 1
ATOM 8534 C CA . ALA B 1 494 ? 20.531 11.891 -24.688 1 26.06 494 ALA B CA 1
ATOM 8535 C C . ALA B 1 494 ? 19.422 12.945 -24.641 1 26.06 494 ALA B C 1
ATOM 8537 O O . ALA B 1 494 ? 18.75 13.102 -23.625 1 26.06 494 ALA B O 1
ATOM 8538 N N . SER B 1 495 ? 19.547 14.18 -25.141 1 25.97 495 SER B N 1
ATOM 8539 C CA . SER B 1 495 ? 18.688 15.242 -25.656 1 25.97 495 SER B CA 1
ATOM 8540 C C . SER B 1 495 ? 17.391 14.688 -26.25 1 25.97 495 SER B C 1
ATOM 8542 O O . SER B 1 495 ? 17.188 14.742 -27.453 1 25.97 495 SER B O 1
ATOM 8544 N N . ALA B 1 496 ? 16.969 13.562 -26 1 27.61 496 ALA B N 1
ATOM 8545 C CA . ALA B 1 496 ? 15.656 13.547 -26.641 1 27.61 496 ALA B CA 1
ATOM 8546 C C . ALA B 1 496 ? 14.891 14.836 -26.359 1 27.61 496 ALA B C 1
ATOM 8548 O O . ALA B 1 496 ? 15.164 15.516 -25.359 1 27.61 496 ALA B O 1
ATOM 8549 N N . GLY B 1 497 ? 13.891 15.219 -27.25 1 26.41 497 GLY B N 1
ATOM 8550 C CA . GLY B 1 497 ? 13.07 16.391 -27.547 1 26.41 497 GLY B CA 1
ATOM 8551 C C . GLY B 1 497 ? 12.375 16.969 -26.328 1 26.41 497 GLY B C 1
ATOM 8552 O O . GLY B 1 497 ? 11.203 16.688 -26.094 1 26.41 497 GLY B O 1
ATOM 8553 N N . ARG B 1 498 ? 12.945 16.844 -25.156 1 29.75 498 ARG B N 1
ATOM 8554 C CA . ARG B 1 498 ? 12.078 17.703 -24.344 1 29.75 498 ARG B CA 1
ATOM 8555 C C . ARG B 1 498 ? 11.977 19.094 -24.938 1 29.75 498 ARG B C 1
ATOM 8557 O O . ARG B 1 498 ? 12.992 19.766 -25.172 1 29.75 498 ARG B O 1
ATOM 8564 N N . PRO B 1 499 ? 11.008 19.281 -25.812 1 28.45 499 PRO B N 1
ATOM 8565 C CA . PRO B 1 499 ? 10.984 20.625 -26.375 1 28.45 499 PRO B CA 1
ATOM 8566 C C . PRO B 1 499 ? 11.25 21.703 -25.328 1 28.45 499 PRO B C 1
ATOM 8568 O O . PRO B 1 499 ? 10.805 21.594 -24.188 1 28.45 499 PRO B O 1
ATOM 8571 N N . ALA B 1 500 ? 12.414 22.25 -25.172 1 32.72 500 ALA B N 1
ATOM 8572 C CA . ALA B 1 500 ? 12.609 23.609 -24.672 1 32.72 500 ALA B CA 1
ATOM 8573 C C . ALA B 1 500 ? 11.352 24.453 -24.875 1 32.72 500 ALA B C 1
ATOM 8575 O O . ALA B 1 500 ? 11.023 24.812 -26 1 32.72 500 ALA B O 1
ATOM 8576 N N . PHE B 1 501 ? 10.273 24.125 -24.156 1 33.25 501 PHE B N 1
ATOM 8577 C CA . PHE B 1 501 ? 9.289 25.188 -24.328 1 33.25 501 PHE B CA 1
ATOM 8578 C C . PHE B 1 501 ? 9.969 26.547 -24.359 1 33.25 501 PHE B C 1
ATOM 8580 O O . PHE B 1 501 ? 10.391 27.062 -23.328 1 33.25 501 PHE B O 1
ATOM 8587 N N . GLY B 1 502 ? 10.945 26.953 -25.062 1 33.06 502 GLY B N 1
ATOM 8588 C CA . GLY B 1 502 ? 11.602 28.188 -25.469 1 33.06 502 GLY B CA 1
ATOM 8589 C C . GLY B 1 502 ? 10.789 29.422 -25.141 1 33.06 502 GLY B C 1
ATOM 8590 O O . GLY B 1 502 ? 11.344 30.453 -24.781 1 33.06 502 GLY B O 1
ATOM 8591 N N . ASP B 1 503 ? 9.547 29.719 -25.75 1 33.75 503 ASP B N 1
ATOM 8592 C CA . ASP B 1 503 ? 9.008 31.062 -25.969 1 33.75 503 ASP B CA 1
ATOM 8593 C C . ASP B 1 503 ? 8.414 31.625 -24.688 1 33.75 503 ASP B C 1
ATOM 8595 O O . ASP B 1 503 ? 7.625 30.969 -24.016 1 33.75 503 ASP B O 1
ATOM 8599 N N . ASN B 1 504 ? 8.977 32.688 -23.938 1 37.53 504 ASN B N 1
ATOM 8600 C CA . ASN B 1 504 ? 8.484 33.75 -23.062 1 37.53 504 ASN B CA 1
ATOM 8601 C C . ASN B 1 504 ? 6.965 33.875 -23.125 1 37.53 504 ASN B C 1
ATOM 8603 O O . ASN B 1 504 ? 6.344 34.406 -22.203 1 37.53 504 ASN B O 1
ATOM 8607 N N . MET B 1 505 ? 6.465 33.562 -24.172 1 37.47 505 MET B N 1
ATOM 8608 C CA . MET B 1 505 ? 5.043 33.719 -24.484 1 37.47 505 MET B CA 1
ATOM 8609 C C . MET B 1 505 ? 4.215 32.656 -23.766 1 37.47 505 MET B C 1
ATOM 8611 O O . MET B 1 505 ? 3.049 32.906 -23.438 1 37.47 505 MET B O 1
ATOM 861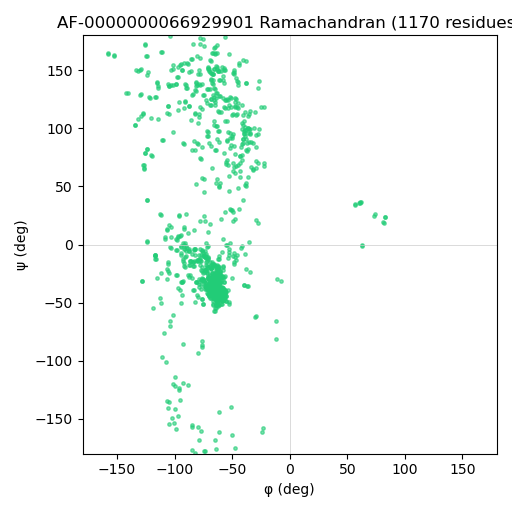5 N N . PHE B 1 506 ? 4.723 31.547 -23.531 1 44.38 506 PHE B N 1
ATOM 8616 C CA . PHE B 1 506 ? 3.938 30.469 -22.953 1 44.38 506 PHE B CA 1
ATOM 8617 C C . PHE B 1 506 ? 3.707 30.719 -21.469 1 44.38 506 PHE B C 1
ATOM 8619 O O . PHE B 1 506 ? 2.598 30.531 -20.969 1 44.38 506 PHE B O 1
ATOM 8626 N N . CYS B 1 507 ? 4.758 30.984 -20.75 1 48.16 507 CYS B N 1
ATOM 8627 C CA . CYS B 1 507 ? 4.688 31.328 -19.328 1 48.16 507 CYS B CA 1
ATOM 8628 C C . CYS B 1 507 ? 3.707 32.469 -19.109 1 48.16 507 CYS B C 1
ATOM 8630 O O . CYS B 1 507 ? 2.883 32.406 -18.188 1 48.16 507 CYS B O 1
ATOM 8632 N N . ALA B 1 508 ? 3.961 33.562 -19.953 1 47.31 508 ALA B N 1
ATOM 8633 C CA . ALA B 1 508 ? 3.102 34.75 -19.875 1 47.31 508 ALA B CA 1
ATOM 8634 C C . ALA B 1 508 ? 1.639 34.375 -20.109 1 47.31 508 ALA B C 1
ATOM 8636 O O . ALA B 1 508 ? 0.741 34.938 -19.5 1 47.31 508 ALA B O 1
ATOM 8637 N N . GLY B 1 509 ? 1.481 33.312 -20.875 1 48.41 509 GLY B N 1
ATOM 8638 C CA . GLY B 1 509 ? 0.121 32.938 -21.203 1 48.41 509 GLY B CA 1
ATOM 8639 C C . GLY B 1 509 ? -0.573 32.188 -20.078 1 48.41 509 GLY B C 1
ATOM 8640 O O . GLY B 1 509 ? -1.758 32.406 -19.812 1 48.41 509 GLY B O 1
ATOM 8641 N N . LEU B 1 510 ? 0.131 31.359 -19.359 1 55.75 510 LEU B N 1
ATOM 8642 C CA . LEU B 1 510 ? -0.487 30.562 -18.297 1 55.75 510 LEU B CA 1
ATOM 8643 C C . LEU B 1 510 ? -0.748 31.406 -17.062 1 55.75 510 LEU B C 1
ATOM 8645 O O . LEU B 1 510 ? -1.81 31.297 -16.438 1 55.75 510 LEU B O 1
ATOM 8649 N N . CYS B 1 511 ? 0.315 32.219 -16.641 1 54.53 511 CYS B N 1
ATOM 8650 C CA . CYS B 1 511 ? 0.169 33.094 -15.484 1 54.53 511 CYS B CA 1
ATOM 8651 C C . CYS B 1 511 ? -0.989 34.062 -15.68 1 54.53 511 CYS B C 1
ATOM 8653 O O . CYS B 1 511 ? -1.634 34.469 -14.711 1 54.53 511 CYS B O 1
ATOM 8655 N N . HIS B 1 512 ? -1.314 34.156 -16.953 1 59.75 512 HIS B N 1
ATOM 8656 C CA . HIS B 1 512 ? -2.357 35.156 -17.219 1 59.75 512 HIS B CA 1
ATOM 8657 C C . HIS B 1 512 ? -3.74 34.5 -17.203 1 59.75 512 HIS B C 1
ATOM 8659 O O . HIS B 1 512 ? -4.746 35.188 -17.016 1 59.75 512 HIS B O 1
ATOM 8665 N N . ARG B 1 513 ? -3.643 33.188 -17.25 1 68.06 513 ARG B N 1
ATOM 8666 C CA . ARG B 1 513 ? -4.961 32.562 -17.312 1 68.06 513 ARG B CA 1
ATOM 8667 C C . ARG B 1 513 ? -5.586 32.469 -15.922 1 68.06 513 ARG B C 1
ATOM 8669 O O . ARG B 1 513 ? -6.805 32.562 -15.773 1 68.06 513 ARG B O 1
ATOM 8676 N N . VAL B 1 514 ? -4.719 32.312 -14.961 1 79.12 514 VAL B N 1
ATOM 8677 C CA . VAL B 1 514 ? -5.211 32.344 -13.586 1 79.12 514 VAL B CA 1
ATOM 8678 C C . VAL B 1 514 ? -4.805 33.656 -12.93 1 79.12 514 VAL B C 1
ATOM 8680 O O . VAL B 1 514 ? -3.617 33.938 -12.773 1 79.12 514 VAL B O 1
ATOM 8683 N N . ASP B 1 515 ? -5.816 34.438 -12.648 1 80.62 515 ASP B N 1
ATOM 8684 C CA . ASP B 1 515 ? -5.566 35.719 -12.023 1 80.62 515 ASP B CA 1
ATOM 8685 C C . ASP B 1 515 ? -4.895 35.562 -10.656 1 80.62 515 ASP B C 1
ATOM 8687 O O . ASP B 1 515 ? -5.508 35.062 -9.719 1 80.62 515 ASP B O 1
ATOM 8691 N N . LYS B 1 516 ? -3.721 36 -10.57 1 83.5 516 LYS B N 1
ATOM 8692 C CA . LYS B 1 516 ? -2.961 35.875 -9.328 1 83.5 516 LYS B CA 1
ATOM 8693 C C . LYS B 1 516 ? -3.645 36.594 -8.18 1 83.5 516 LYS B C 1
ATOM 8695 O O . LYS B 1 516 ? -3.568 36.156 -7.023 1 83.5 516 LYS B O 1
ATOM 8700 N N . LEU B 1 517 ? -4.289 37.656 -8.484 1 85.94 517 LEU B N 1
ATOM 8701 C CA . LEU B 1 517 ? -4.93 38.438 -7.43 1 85.94 517 LEU B CA 1
ATOM 8702 C C . LEU B 1 517 ? -6.113 37.688 -6.836 1 85.94 517 LEU B C 1
ATOM 8704 O O . LEU B 1 517 ? -6.445 37.875 -5.66 1 85.94 517 LEU B O 1
ATOM 8708 N N . ARG B 1 518 ? -6.641 36.875 -7.648 1 90.75 518 ARG B N 1
ATOM 8709 C CA . ARG B 1 518 ? -7.797 36.094 -7.176 1 90.75 518 ARG B CA 1
ATOM 8710 C C . ARG B 1 518 ? -7.367 34.969 -6.266 1 90.75 518 ARG B C 1
ATOM 8712 O O . ARG B 1 518 ? -8.18 34.406 -5.52 1 90.75 518 ARG B O 1
ATOM 8719 N N . LEU B 1 519 ? -6.129 34.562 -6.285 1 94.12 519 LEU B N 1
ATOM 8720 C CA . LEU B 1 519 ? -5.594 33.531 -5.398 1 94.12 519 LEU B CA 1
ATOM 8721 C C . LEU B 1 519 ? -5.281 34.125 -4.023 1 94.12 519 LEU B C 1
ATOM 8723 O O . LEU B 1 519 ? -5.078 33.375 -3.062 1 94.12 519 LEU B O 1
ATOM 8727 N N . PHE B 1 520 ? -5.246 35.469 -3.953 1 94.38 520 PHE B N 1
ATOM 8728 C CA . PHE B 1 520 ? -4.926 36.125 -2.695 1 94.38 520 PHE B CA 1
ATOM 8729 C C . PHE B 1 520 ? -6.004 37.156 -2.328 1 94.38 520 PHE B C 1
ATOM 8731 O O . PHE B 1 520 ? -5.723 38.344 -2.213 1 94.38 520 PHE B O 1
ATOM 8738 N N . PRO B 1 521 ? -7.238 36.656 -2.057 1 92.56 521 PRO B N 1
ATOM 8739 C CA . PRO B 1 521 ? -8.297 37.562 -1.628 1 92.56 521 PRO B CA 1
ATOM 8740 C C . PRO B 1 521 ? -8.133 38.031 -0.179 1 92.56 521 PRO B C 1
ATOM 8742 O O . PRO B 1 521 ? -9.055 37.875 0.627 1 92.56 521 PRO B O 1
ATOM 8745 N N . PHE B 1 522 ? -6.996 38.625 0.148 1 94.12 522 PHE B N 1
ATOM 8746 C CA . PHE B 1 522 ? -6.656 39.031 1.503 1 94.12 522 PHE B CA 1
ATOM 8747 C C . PHE B 1 522 ? -6.199 40.5 1.523 1 94.12 522 PHE B C 1
ATOM 8749 O O . PHE B 1 522 ? -5.73 41 0.511 1 94.12 522 PHE B O 1
ATOM 8756 N N . PRO B 1 523 ? -6.426 41.125 2.59 1 92.75 523 PRO B N 1
ATOM 8757 C CA . PRO B 1 523 ? -5.914 42.5 2.713 1 92.75 523 PRO B CA 1
ATOM 8758 C C . PRO B 1 523 ? -4.387 42.562 2.764 1 92.75 523 PRO B C 1
ATOM 8760 O O . PRO B 1 523 ? -3.736 41.531 2.975 1 92.75 523 PRO B O 1
ATOM 8763 N N . ALA B 1 524 ? -3.82 43.688 2.574 1 90.69 524 ALA B N 1
ATOM 8764 C CA . ALA B 1 524 ? -2.373 43.875 2.541 1 90.69 524 ALA B CA 1
ATOM 8765 C C . ALA B 1 524 ? -1.75 43.625 3.906 1 90.69 524 ALA B C 1
ATOM 8767 O O . ALA B 1 524 ? -0.546 43.375 4.008 1 90.69 524 ALA B O 1
ATOM 8768 N N . SER B 1 525 ? -2.594 43.594 4.926 1 91.19 525 SER B N 1
ATOM 8769 C CA . SER B 1 525 ? -2.096 43.406 6.289 1 91.19 525 SER B CA 1
ATOM 8770 C C . SER B 1 525 ? -1.765 41.969 6.578 1 91.19 525 SER B C 1
ATOM 8772 O O . SER B 1 525 ? -1.183 41.656 7.617 1 91.19 525 SER B O 1
ATOM 8774 N N . LEU B 1 526 ? -2.111 41.031 5.699 1 93.25 526 LEU B N 1
ATOM 8775 C CA . LEU B 1 526 ? -1.881 39.594 5.93 1 93.25 526 LEU B CA 1
ATOM 8776 C C . LEU B 1 526 ? -0.393 39.312 6.105 1 93.25 526 LEU B C 1
ATOM 8778 O O . LEU B 1 526 ? 0.001 38.594 7.027 1 93.25 526 LEU B O 1
ATOM 8782 N N . CYS B 1 527 ? 0.397 39.875 5.215 1 93.19 527 CYS B N 1
ATOM 8783 C CA . CYS B 1 527 ? 1.835 39.656 5.293 1 93.19 527 CYS B CA 1
ATOM 8784 C C . CYS B 1 527 ? 2.609 40.812 4.699 1 93.19 527 CYS B C 1
ATOM 8786 O O . CYS B 1 527 ? 2.055 41.625 3.939 1 93.19 527 CYS B O 1
ATOM 8788 N N . PRO B 1 528 ? 3.893 40.969 4.977 1 92.56 528 PRO B N 1
ATOM 8789 C CA . PRO B 1 528 ? 4.688 42.125 4.559 1 92.56 528 PRO B CA 1
ATOM 8790 C C . PRO B 1 528 ? 4.965 42.125 3.057 1 92.56 528 PRO B C 1
ATOM 8792 O O . PRO B 1 528 ? 5.297 43.188 2.496 1 92.56 528 PRO B O 1
ATOM 8795 N N . SER B 1 529 ? 4.742 41 2.373 1 94.06 529 SER B N 1
ATOM 8796 C CA . SER B 1 529 ? 5.16 40.938 0.976 1 94.06 529 SER B CA 1
ATOM 8797 C C . SER B 1 529 ? 3.965 41.062 0.035 1 94.06 529 SER B C 1
ATOM 8799 O O . SER B 1 529 ? 4.082 40.812 -1.164 1 94.06 529 SER B O 1
ATOM 8801 N N . MET B 1 530 ? 2.801 41.531 0.491 1 93.31 530 MET B N 1
ATOM 8802 C CA . MET B 1 530 ? 1.591 41.625 -0.32 1 93.31 530 MET B CA 1
ATOM 8803 C C . MET B 1 530 ? 1.778 42.594 -1.472 1 93.31 530 MET B C 1
ATOM 8805 O O . MET B 1 530 ? 1.123 42.469 -2.508 1 93.31 530 MET B O 1
ATOM 8809 N N . ASP B 1 531 ? 2.734 43.5 -1.331 1 90.88 531 ASP B N 1
ATOM 8810 C CA . ASP B 1 531 ? 2.982 44.5 -2.336 1 90.88 531 ASP B CA 1
ATOM 8811 C C . ASP B 1 531 ? 3.613 43.906 -3.59 1 90.88 531 ASP B C 1
ATOM 8813 O O . ASP B 1 531 ? 3.568 44.531 -4.664 1 90.88 531 ASP B O 1
ATOM 8817 N N . LEU B 1 532 ? 4.207 42.719 -3.475 1 90.81 532 LEU B N 1
ATOM 8818 C CA . LEU B 1 532 ? 4.875 42.062 -4.598 1 90.81 532 LEU B CA 1
ATOM 8819 C C . LEU B 1 532 ? 3.865 41.656 -5.66 1 90.81 532 LEU B C 1
ATOM 8821 O O . LEU B 1 532 ? 4.238 41.375 -6.805 1 90.81 532 LEU B O 1
ATOM 8825 N N . LEU B 1 533 ? 2.59 41.562 -5.324 1 89.5 533 LEU B N 1
ATOM 8826 C CA . LEU B 1 533 ? 1.569 41.156 -6.27 1 89.5 533 LEU B CA 1
ATOM 8827 C C . LEU B 1 533 ? 1.236 42.25 -7.258 1 89.5 533 LEU B C 1
ATOM 8829 O O . LEU B 1 533 ? 0.781 42 -8.375 1 89.5 533 LEU B O 1
ATOM 8833 N N . CYS B 1 534 ? 1.459 43.531 -6.969 1 79.62 534 CYS B N 1
ATOM 8834 C CA . CYS B 1 534 ? 1.055 44.688 -7.777 1 79.62 534 CYS B CA 1
ATOM 8835 C C . CYS B 1 534 ? 2.211 45.188 -8.633 1 79.62 534 CYS B C 1
ATOM 8837 O O . CYS B 1 534 ? 2.049 46.094 -9.422 1 79.62 534 CYS B O 1
ATOM 8839 N N . VAL B 1 535 ? 3.451 44.75 -8.617 1 66.06 535 VAL B N 1
ATOM 8840 C CA . VAL B 1 535 ? 4.59 45.281 -9.367 1 66.06 535 VAL B CA 1
ATOM 8841 C C . VAL B 1 535 ? 4.438 44.938 -10.844 1 66.06 535 VAL B C 1
ATOM 8843 O O . VAL B 1 535 ? 4.207 43.781 -11.211 1 66.06 535 VAL B O 1
ATOM 8846 N N . ASN B 1 536 ? 3.828 45.875 -11.711 1 53.22 536 ASN B N 1
ATOM 8847 C CA . ASN B 1 536 ? 3.701 45.812 -13.164 1 53.22 536 ASN B CA 1
ATOM 8848 C C . ASN B 1 536 ? 5.059 45.625 -13.836 1 53.22 536 ASN B C 1
ATOM 8850 O O . ASN B 1 536 ? 6.012 46.344 -13.523 1 53.22 536 ASN B O 1
ATOM 8854 N N . SER B 1 537 ? 5.453 44.594 -14.336 1 48.66 537 SER B N 1
ATOM 8855 C CA . SER B 1 537 ? 6.664 44.344 -15.109 1 48.66 537 SER B CA 1
ATOM 8856 C C . SER B 1 537 ? 6.852 45.406 -16.188 1 48.66 537 SER B C 1
ATOM 8858 O O . SER B 1 537 ? 7.812 45.344 -16.969 1 48.66 537 SER B O 1
ATOM 8860 N N . ALA B 1 538 ? 5.969 46.375 -16.625 1 39.31 538 ALA B N 1
ATOM 8861 C CA . ALA B 1 538 ? 6.172 47.125 -17.844 1 39.31 538 ALA B CA 1
ATOM 8862 C C . ALA B 1 538 ? 7.211 48.219 -17.641 1 39.31 538 ALA B C 1
ATOM 8864 O O . ALA B 1 538 ? 7.344 49.125 -18.469 1 39.31 538 ALA B O 1
ATOM 8865 N N . GLN B 1 539 ? 7.82 48.594 -16.672 1 35.66 539 GLN B N 1
ATOM 8866 C CA . GLN B 1 539 ? 8.594 49.781 -17.016 1 35.66 539 GLN B CA 1
ATOM 8867 C C . GLN B 1 539 ? 9.648 49.469 -18.062 1 35.66 539 GLN B C 1
ATOM 8869 O O . GLN B 1 539 ? 10.539 48.656 -17.844 1 35.66 539 GLN B O 1
ATOM 8874 N N . PRO B 1 540 ? 9.461 49.812 -19.375 1 35.12 540 PRO B N 1
ATOM 8875 C CA . PRO B 1 540 ? 10.484 49.875 -20.422 1 35.12 540 PRO B CA 1
ATOM 8876 C C . PRO B 1 540 ? 11.727 50.656 -20 1 35.12 540 PRO B C 1
ATOM 8878 O O . PRO B 1 540 ? 11.602 51.75 -19.469 1 35.12 540 PRO B O 1
ATOM 8881 N N . HIS B 1 541 ? 12.742 50.156 -19.531 1 32.16 541 HIS B N 1
ATOM 8882 C CA . HIS B 1 541 ? 13.992 50.906 -19.484 1 32.16 541 HIS B CA 1
ATOM 8883 C C . HIS B 1 541 ? 14.172 51.75 -20.75 1 32.16 541 HIS B C 1
ATOM 8885 O O . HIS B 1 541 ? 14.086 51.219 -21.859 1 32.16 541 HIS B O 1
ATOM 8891 N N . ASN B 1 542 ? 13.891 52.969 -20.766 1 29.56 542 ASN B N 1
ATOM 8892 C CA . ASN B 1 542 ? 14.305 53.906 -21.812 1 29.56 542 ASN B CA 1
ATOM 8893 C C . ASN B 1 542 ? 15.773 53.75 -22.188 1 29.56 542 ASN B C 1
ATOM 8895 O O . ASN B 1 542 ? 16.641 53.812 -21.328 1 29.56 542 ASN B O 1
ATOM 8899 N N . PRO B 1 543 ? 16.172 53.281 -23.391 1 32.75 543 PRO B N 1
ATOM 8900 C CA . PRO B 1 543 ? 17.547 53.219 -23.891 1 32.75 543 PRO B CA 1
ATOM 8901 C C . PRO B 1 543 ? 18.266 54.562 -23.875 1 32.75 543 PRO B C 1
ATOM 8903 O O . PRO B 1 543 ? 17.875 55.5 -24.594 1 32.75 543 PRO B O 1
ATOM 8906 N N . VAL B 1 544 ? 18.625 55.188 -22.844 1 30.62 544 VAL B N 1
ATOM 8907 C CA . VAL B 1 544 ? 19.594 56.25 -23.047 1 30.62 544 VAL B CA 1
ATOM 8908 C C . VAL B 1 544 ? 20.719 55.781 -23.953 1 30.62 544 VAL B C 1
ATOM 8910 O O . VAL B 1 544 ? 21.266 54.688 -23.75 1 30.62 544 VAL B O 1
ATOM 8913 N N . ALA B 1 545 ? 20.922 56.406 -25.156 1 30.2 545 ALA B N 1
ATOM 8914 C CA . ALA B 1 545 ? 21.859 56.344 -26.266 1 30.2 545 ALA B CA 1
ATOM 8915 C C . ALA B 1 545 ? 23.312 56.375 -25.766 1 30.2 545 ALA B C 1
ATOM 8917 O O . ALA B 1 545 ? 23.922 57.438 -25.688 1 30.2 545 ALA B O 1
ATOM 8918 N N . THR B 1 546 ? 23.734 55.969 -24.656 1 29.69 546 THR B N 1
ATOM 8919 C CA . THR B 1 546 ? 25.188 56.062 -24.547 1 29.69 546 THR B CA 1
ATOM 8920 C C . THR B 1 546 ? 25.875 55.281 -25.672 1 29.69 546 THR B C 1
ATOM 8922 O O . THR B 1 546 ? 25.312 54.344 -26.203 1 29.69 546 THR B O 1
ATOM 8925 N N . PRO B 1 547 ? 27 55.812 -26.328 1 32.28 547 PRO B N 1
ATOM 8926 C CA . PRO B 1 547 ? 27.719 55.25 -27.469 1 32.28 547 PRO B CA 1
ATOM 8927 C C . PRO B 1 547 ? 27.812 53.719 -27.391 1 32.28 547 PRO B C 1
ATOM 8929 O O . PRO B 1 547 ? 27.641 53.125 -26.312 1 32.28 547 PRO B O 1
ATOM 8932 N N . PRO B 1 548 ? 28.047 53.031 -28.641 1 28.34 548 PRO B N 1
ATOM 8933 C CA . PRO B 1 548 ? 28 51.594 -28.891 1 28.34 548 PRO B CA 1
ATOM 8934 C C . PRO B 1 548 ? 28.812 50.812 -27.859 1 28.34 548 PRO B C 1
ATOM 8936 O O . PRO B 1 548 ? 29.188 49.656 -28.125 1 28.34 548 PRO B O 1
ATOM 8939 N N . MET B 1 549 ? 29.078 51.375 -26.734 1 26.34 549 MET B N 1
ATOM 8940 C CA . MET B 1 549 ? 30.047 50.531 -26.031 1 26.34 549 MET B CA 1
ATOM 8941 C C . MET B 1 549 ? 29.641 49.062 -26.109 1 26.34 549 MET B C 1
ATOM 8943 O O . MET B 1 549 ? 28.453 48.75 -26.156 1 26.34 549 MET B O 1
ATOM 8947 N N . GLN B 1 550 ? 30.688 48.156 -26.375 1 27.28 550 GLN B N 1
ATOM 8948 C CA . GLN B 1 550 ? 30.641 46.688 -26.578 1 27.28 550 GLN B CA 1
ATOM 8949 C C . GLN B 1 550 ? 29.578 46.062 -25.703 1 27.28 550 GLN B C 1
ATOM 8951 O O . GLN B 1 550 ? 29.531 46.281 -24.484 1 27.28 550 GLN B O 1
ATOM 8956 N N . LEU B 1 551 ? 28.453 45.875 -26.266 1 25.53 551 LEU B N 1
ATOM 8957 C CA . LEU B 1 551 ? 27.266 45.156 -25.797 1 25.53 551 LEU B CA 1
ATOM 8958 C C . LEU B 1 551 ? 27.656 44.031 -24.859 1 25.53 551 LEU B C 1
ATOM 8960 O O . LEU B 1 551 ? 28.25 43.031 -25.297 1 25.53 551 LEU B O 1
ATOM 8964 N N . LEU B 1 552 ? 28.188 44.406 -23.734 1 25 552 LEU B N 1
ATOM 8965 C CA . LEU B 1 552 ? 28.453 43.344 -22.797 1 25 552 LEU B CA 1
ATOM 8966 C C . LEU B 1 552 ? 27.359 42.25 -22.875 1 25 552 LEU B C 1
ATOM 8968 O O . LEU B 1 552 ? 26.172 42.594 -22.953 1 25 552 LEU B O 1
ATOM 8972 N N . GLU B 1 553 ? 27.734 41.062 -23.344 1 25.89 553 GLU B N 1
ATOM 8973 C CA . GLU B 1 553 ? 26.984 39.812 -23.469 1 25.89 553 GLU B CA 1
ATOM 8974 C C . GLU B 1 553 ? 25.938 39.688 -22.359 1 25.89 553 GLU B C 1
ATOM 8976 O O . GLU B 1 553 ? 26.25 39.844 -21.188 1 25.89 553 GLU B O 1
ATOM 8981 N N . ALA B 1 554 ? 24.734 39.969 -22.641 1 27.3 554 ALA B N 1
ATOM 8982 C CA . ALA B 1 554 ? 23.5 39.781 -21.906 1 27.3 554 ALA B CA 1
ATOM 8983 C C . ALA B 1 554 ? 23.578 38.562 -20.969 1 27.3 554 ALA B C 1
ATOM 8985 O O . ALA B 1 554 ? 23.922 37.469 -21.406 1 27.3 554 ALA B O 1
ATOM 8986 N N . GLU B 1 555 ? 23.922 38.781 -19.766 1 27.61 555 GLU B N 1
ATOM 8987 C CA . GLU B 1 555 ? 23.922 37.812 -18.672 1 27.61 555 GLU B CA 1
ATOM 8988 C C . GLU B 1 555 ? 22.766 36.812 -18.812 1 27.61 555 GLU B C 1
ATOM 8990 O O . GLU B 1 555 ? 21.609 37.219 -19 1 27.61 555 GLU B O 1
ATOM 8995 N N . SER B 1 556 ? 22.938 35.656 -19.391 1 28.09 556 SER B N 1
ATOM 8996 C CA . SER B 1 556 ? 22.141 34.469 -19.562 1 28.09 556 SER B CA 1
ATOM 8997 C C . SER B 1 556 ? 21.125 34.312 -18.438 1 28.09 556 SER B C 1
ATOM 8999 O O . SER B 1 556 ? 21.469 34.438 -17.266 1 28.09 556 SER B O 1
ATOM 9001 N N . ASP B 1 557 ? 19.938 34.688 -18.688 1 31.02 557 ASP B N 1
ATOM 9002 C CA . ASP B 1 557 ? 18.734 34.469 -17.891 1 31.02 557 ASP B CA 1
ATOM 9003 C C . ASP B 1 557 ? 18.859 33.156 -17.094 1 31.02 557 ASP B C 1
ATOM 9005 O O . ASP B 1 557 ? 18.875 32.094 -17.672 1 31.02 557 ASP B O 1
ATOM 9009 N N . MET B 1 558 ? 19.656 33.094 -16.109 1 29.95 558 MET B N 1
ATOM 9010 C CA . MET B 1 558 ? 19.828 31.984 -15.164 1 29.95 558 MET B CA 1
ATOM 9011 C C . MET B 1 558 ? 18.469 31.344 -14.836 1 29.95 558 MET B C 1
ATOM 9013 O O . MET B 1 558 ? 17.578 32 -14.32 1 29.95 558 MET B O 1
ATOM 9017 N N . MET B 1 559 ? 18 30.469 -15.711 1 30.52 559 MET B N 1
ATOM 9018 C CA . MET B 1 559 ? 16.859 29.609 -15.477 1 30.52 559 MET B CA 1
ATOM 9019 C C . MET B 1 559 ? 16.797 29.156 -14.016 1 30.52 559 MET B C 1
ATOM 9021 O O . MET B 1 559 ? 17.812 28.719 -13.461 1 30.52 559 MET B O 1
ATOM 9025 N N . PHE B 1 560 ? 16.031 29.766 -13.281 1 33.41 560 PHE B N 1
ATOM 9026 C CA . PHE B 1 560 ? 15.719 29.406 -11.898 1 33.41 560 PHE B CA 1
ATOM 9027 C C . PHE B 1 560 ? 15.352 27.938 -11.781 1 33.41 560 PHE B C 1
ATOM 9029 O O . PHE B 1 560 ? 14.32 27.516 -12.297 1 33.41 560 PHE B O 1
ATOM 9036 N N . ASN B 1 561 ? 16.297 27.031 -11.953 1 34.5 561 ASN B N 1
ATOM 9037 C CA . ASN B 1 561 ? 15.953 25.641 -11.711 1 34.5 561 ASN B CA 1
ATOM 9038 C C . ASN B 1 561 ? 15.719 25.359 -10.227 1 34.5 561 ASN B C 1
ATOM 9040 O O . ASN B 1 561 ? 16.625 25.531 -9.414 1 34.5 561 ASN B O 1
ATOM 9044 N N . PHE B 1 562 ? 14.586 25.547 -9.828 1 38.59 562 PHE B N 1
ATOM 9045 C CA . PHE B 1 562 ? 14.156 25.141 -8.5 1 38.59 562 PHE B CA 1
ATOM 9046 C C . PHE B 1 562 ? 14.688 23.766 -8.148 1 38.59 562 PHE B C 1
ATOM 9048 O O . PHE B 1 562 ? 14.359 23.203 -7.098 1 38.59 562 PHE B O 1
ATOM 9055 N N . ASP B 1 563 ? 15.398 23.141 -9.125 1 35.78 563 ASP B N 1
ATOM 9056 C CA . ASP B 1 563 ? 15.805 21.766 -8.805 1 35.78 563 ASP B CA 1
ATOM 9057 C C . ASP B 1 563 ? 17.047 21.766 -7.91 1 35.78 563 ASP B C 1
ATOM 9059 O O . ASP B 1 563 ? 18.125 22.156 -8.344 1 35.78 563 ASP B O 1
ATOM 9063 N N . LEU B 1 564 ? 16.906 21.828 -6.664 1 35.22 564 LEU B N 1
ATOM 9064 C CA . LEU B 1 564 ? 17.922 21.781 -5.613 1 35.22 564 LEU B CA 1
ATOM 9065 C C . LEU B 1 564 ? 18.719 20.484 -5.707 1 35.22 564 LEU B C 1
ATOM 9067 O O . LEU B 1 564 ? 19.531 20.188 -4.82 1 35.22 564 LEU B O 1
ATOM 9071 N N . CYS B 1 565 ? 18.578 19.656 -6.602 1 32.78 565 CYS B N 1
ATOM 9072 C CA . CYS B 1 565 ? 19.266 18.359 -6.555 1 32.78 565 CYS B CA 1
ATOM 9073 C C . CYS B 1 565 ? 20.766 18.547 -6.711 1 32.78 565 CYS B C 1
ATOM 9075 O O . CYS B 1 565 ? 21.547 17.609 -6.465 1 32.78 565 CYS B O 1
ATOM 9077 N N . ASP B 1 566 ? 21.297 19.594 -7.363 1 31.95 566 ASP B N 1
ATOM 9078 C CA . ASP B 1 566 ? 22.688 19.562 -7.785 1 31.95 566 ASP B CA 1
ATOM 9079 C C . ASP B 1 566 ? 23.594 20.172 -6.715 1 31.95 566 ASP B C 1
ATOM 9081 O O . ASP B 1 566 ? 24.672 20.688 -7.023 1 31.95 566 ASP B O 1
ATOM 9085 N N . VAL B 1 567 ? 23.219 20.391 -5.492 1 30.45 567 VAL B N 1
ATOM 9086 C CA . VAL B 1 567 ? 24.219 20.953 -4.586 1 30.45 567 VAL B CA 1
ATOM 9087 C C . VAL B 1 567 ? 25.266 19.891 -4.25 1 30.45 567 VAL B C 1
ATOM 9089 O O . VAL B 1 567 ? 24.938 18.844 -3.678 1 30.45 567 VAL B O 1
ATOM 9092 N N . GLN B 1 568 ? 26.422 19.844 -4.902 1 28.72 568 GLN B N 1
ATOM 9093 C CA . GLN B 1 568 ? 27.594 19.016 -4.617 1 28.72 568 GLN B CA 1
ATOM 9094 C C . GLN B 1 568 ? 28.078 19.219 -3.186 1 28.72 568 GLN B C 1
ATOM 9096 O O . GLN B 1 568 ? 28.141 20.344 -2.703 1 28.72 568 GLN B O 1
ATOM 9101 N N . LEU B 1 569 ? 28.188 18.188 -2.383 1 29.67 569 LEU B N 1
ATOM 9102 C CA . LEU B 1 569 ? 28.734 18.078 -1.037 1 29.67 569 LEU B CA 1
ATOM 9103 C C . LEU B 1 569 ? 30.219 18.422 -1.022 1 29.67 569 LEU B C 1
ATOM 9105 O O . LEU B 1 569 ? 31.016 17.844 -1.771 1 29.67 569 LEU B O 1
ATOM 9109 N N . ASP B 1 570 ? 30.578 19.656 -0.665 1 25.33 570 ASP B N 1
ATOM 9110 C CA . ASP B 1 570 ? 31.969 19.766 -0.2 1 25.33 570 ASP B CA 1
ATOM 9111 C C . ASP B 1 570 ? 32.188 18.906 1.046 1 25.33 570 ASP B C 1
ATOM 9113 O O . ASP B 1 570 ? 31.328 18.844 1.928 1 25.33 570 ASP B O 1
ATOM 9117 N N . PRO B 1 571 ? 33.156 18 1.214 1 26.67 571 PRO B N 1
ATOM 9118 C CA . PRO B 1 571 ? 33.625 17.125 2.297 1 26.67 571 PRO B CA 1
ATOM 9119 C C . PRO B 1 571 ? 33.906 17.875 3.588 1 26.67 571 PRO B C 1
ATOM 9121 O O . PRO B 1 571 ? 34.5 17.312 4.523 1 26.67 571 PRO B O 1
ATOM 9124 N N . LEU B 1 572 ? 33.812 19.188 3.707 1 26.42 572 LEU B N 1
ATOM 9125 C CA . LEU B 1 572 ? 34.5 19.844 4.82 1 26.42 572 LEU B CA 1
ATOM 9126 C C . LEU B 1 572 ? 33.812 19.516 6.141 1 26.42 572 LEU B C 1
ATOM 9128 O O . LEU B 1 572 ? 34.156 20.078 7.18 1 26.42 572 LEU B O 1
ATOM 9132 N N . TRP B 1 573 ? 32.781 18.812 6.316 1 27.44 573 TRP B N 1
ATOM 9133 C CA . TRP B 1 573 ? 32.094 18.844 7.598 1 27.44 573 TRP B CA 1
ATOM 9134 C C . TRP B 1 573 ? 32.875 18.078 8.664 1 27.44 573 TRP B C 1
ATOM 9136 O O . TRP B 1 573 ? 32.344 17.734 9.711 1 27.44 573 TRP B O 1
ATOM 9146 N N . THR B 1 574 ? 34.156 17.906 8.562 1 26.88 574 THR B N 1
ATOM 9147 C CA . THR B 1 574 ? 34.844 17.266 9.68 1 26.88 574 THR B CA 1
ATOM 9148 C C . THR B 1 574 ? 34.844 18.172 10.914 1 26.88 574 THR B C 1
ATOM 9150 O O . THR B 1 574 ? 34.938 17.672 12.039 1 26.88 574 THR B O 1
ATOM 9153 N N . ASP B 1 575 ? 34.906 19.516 10.812 1 25.03 575 ASP B N 1
ATOM 9154 C CA . ASP B 1 575 ? 35.469 20.266 11.922 1 25.03 575 ASP B CA 1
ATOM 9155 C C . ASP B 1 575 ? 34.406 20.609 12.961 1 25.03 575 ASP B C 1
ATOM 9157 O O . ASP B 1 575 ? 34.625 21.469 13.812 1 25.03 575 ASP B O 1
ATOM 9161 N N . PHE B 1 576 ? 33.219 20.359 12.867 1 25.72 576 PHE B N 1
ATOM 9162 C CA . PHE B 1 576 ? 32.344 20.984 13.836 1 25.72 576 PHE B CA 1
ATOM 9163 C C . PHE B 1 576 ? 32.562 20.391 15.227 1 25.72 576 PHE B C 1
ATOM 9165 O O . PHE B 1 576 ? 31.703 20.578 16.109 1 25.72 576 PHE B O 1
ATOM 9172 N N . GLU B 1 577 ? 33.688 19.688 15.484 1 25.67 577 GLU B N 1
ATOM 9173 C CA . GLU B 1 577 ? 33.906 19.188 16.844 1 25.67 577 GLU B CA 1
ATOM 9174 C C . GLU B 1 577 ? 34.219 20.344 17.797 1 25.67 577 GLU B C 1
ATOM 9176 O O . GLU B 1 577 ? 34.625 20.109 18.938 1 25.67 577 GLU B O 1
ATOM 9181 N N . ARG B 1 578 ? 34.5 21.547 17.281 1 27 578 ARG B N 1
ATOM 9182 C CA . ARG B 1 578 ? 35.156 22.312 18.328 1 27 578 ARG B CA 1
ATOM 9183 C C . ARG B 1 578 ? 34.188 22.734 19.422 1 27 578 ARG B C 1
ATOM 9185 O O . ARG B 1 578 ? 33.094 23.219 19.141 1 27 578 ARG B O 1
ATOM 9192 N N . PRO B 1 579 ? 34.469 22.328 20.672 1 26.17 579 PRO B N 1
ATOM 9193 C CA . PRO B 1 579 ? 33.781 22.672 21.906 1 26.17 579 PRO B CA 1
ATOM 9194 C C . PRO B 1 579 ? 33.656 24.188 22.109 1 26.17 579 PRO B C 1
ATOM 9196 O O . PRO B 1 579 ? 34.594 24.938 21.828 1 26.17 579 PRO B O 1
ATOM 9199 N N . VAL B 1 580 ? 32.562 24.781 21.766 1 26.95 580 VAL B N 1
ATOM 9200 C CA . VAL B 1 580 ? 32.375 26.188 22.125 1 26.95 580 VAL B CA 1
ATOM 9201 C C . VAL B 1 580 ? 32.906 26.438 23.531 1 26.95 580 VAL B C 1
ATOM 9203 O O . VAL B 1 580 ? 32.5 25.766 24.484 1 26.95 580 VAL B O 1
ATOM 9206 N N . GLU B 1 581 ? 34.125 26.891 23.703 1 23.92 581 GLU B N 1
ATOM 9207 C CA . GLU B 1 581 ? 34.781 27.328 24.922 1 23.92 581 GLU B CA 1
ATOM 9208 C C . GLU B 1 581 ? 33.906 28.281 25.719 1 23.92 581 GLU B C 1
ATOM 9210 O O . GLU B 1 581 ? 33.219 29.125 25.141 1 23.92 581 GLU B O 1
ATOM 9215 N N . PRO B 1 582 ? 33.625 27.891 27 1 25.56 582 PRO B N 1
ATOM 9216 C CA . PRO B 1 582 ? 32.875 28.688 27.984 1 25.56 582 PRO B CA 1
ATOM 9217 C C . PRO B 1 582 ? 33.438 30.109 28.125 1 25.56 582 PRO B C 1
ATOM 9219 O O . PRO B 1 582 ? 34.656 30.297 28.094 1 25.56 582 PRO B O 1
ATOM 9222 N N . TYR B 1 583 ? 32.938 31.062 27.375 1 22.91 583 TYR B N 1
ATOM 9223 C CA . TYR B 1 583 ? 33.312 32.438 27.609 1 22.91 583 TYR B CA 1
ATOM 9224 C C . TYR B 1 583 ? 33.5 32.719 29.094 1 22.91 583 TYR B C 1
ATOM 9226 O O . TYR B 1 583 ? 32.594 32.438 29.891 1 22.91 583 TYR B O 1
ATOM 9234 N N . SER B 1 584 ? 34.719 32.5 29.656 1 22.58 584 SER B N 1
ATOM 9235 C CA . SER B 1 584 ? 35.188 32.938 30.953 1 22.58 584 SER B CA 1
ATOM 9236 C C . SER B 1 584 ? 34.719 34.375 31.25 1 22.58 584 SER B C 1
ATOM 9238 O O . SER B 1 584 ? 34.781 35.25 30.375 1 22.58 584 SER B O 1
ATOM 9240 N N . SER B 1 585 ? 33.781 34.531 32.25 1 22.48 585 SER B N 1
ATOM 9241 C CA . SER B 1 585 ? 33.406 35.75 32.969 1 22.48 585 SER B CA 1
ATOM 9242 C C . SER B 1 585 ? 34.656 36.5 33.438 1 22.48 585 SER B C 1
ATOM 9244 O O . SER B 1 585 ? 35.406 36.031 34.281 1 22.48 585 SER B O 1
ATOM 9246 N N . GLN B 1 586 ? 35.5 36.938 32.594 1 18.92 586 GLN B N 1
ATOM 9247 C CA . GLN B 1 586 ? 36.5 37.875 33.094 1 18.92 586 GLN B CA 1
ATOM 9248 C C . GLN B 1 586 ? 35.812 39.062 33.812 1 18.92 586 GLN B C 1
ATOM 9250 O O . GLN B 1 586 ? 35.125 39.875 33.188 1 18.92 586 GLN B O 1
ATOM 9255 N N . MET B 1 587 ? 35.156 38.656 35.062 1 18.08 587 MET B N 1
ATOM 9256 C CA . MET B 1 587 ? 35.531 39.531 36.188 1 18.08 587 MET B CA 1
ATOM 9257 C C . MET B 1 587 ? 36.875 39.156 36.75 1 18.08 587 MET B C 1
ATOM 9259 O O . MET B 1 587 ? 37.219 37.969 36.812 1 18.08 587 MET B O 1
#

Organism: NCBI:txid1442368

Secondary structure (DSSP, 8-state):
--------------------------------------------------------------------S--PPPP--GGGS--------------HHHHHHHHHHHHHHTTTPPPPHHHHHHHHHHHHHHTTTT-----THHHHSSSPPHHHHHHHHHHHHHS-S-GGGS--HHHHHHHHHHHHHTTTTTT-HHHHHHHHHHHTT---S-TTS--SSSHHHHHHHHHHHHHHHTTT-GGGGGT-SSHHHHHHHHHHHHHHHHHHHHHHTPPPS--GGG--PPPP-GGGSSS--TTHHHHHHHHHHHHHHHHHHHHHH-TTS---HHHHHHHHHHHHHHHHH--GGGSSEETTEEPPP-HHHHHHHHHHHHHHHHHHHHS---HHHHHHHHHHHHHHHHHHHHHHHTT-GGGS-THHHHHHHHHHHHHHHHHHH-GGGHHHHHHHHHHHHHHHHHHTTT-THHHHHHHHHHHHHHHHHHTTSS--------SS-----------HHHHHHHHHHS-HHHH--S-GGG-TTGGGGS--TT-------------------------GGG----SGGGGGG----------/--------------------------------------------------------------------S--PPPP--GGGS--------------HHHHHHHHHHHHHHTTTPPPPHHHHHHHHHHHHHHTTTT-----THHHHSSSPPHHHHHHHHHHHHHT-S-GGGS--HHHHHHHHHHHHHTTTTTT-HHHHHHHHHHHTT---S-TTS--SSSHHHHHHHHHHHHHHTTTT-GGGGGT-SSHHHHHHHHHHHHHHHHHHHHHHTPPPS--GGG--PPPP-GGGSSS--TTHHHHHHHHHHHHHHHHHHHHHH-TTS---HHHHHHHHHHHHHHHHH--GGGSSEETTEEPPP-HHHHHHHHHHHHHHHHHHHHS---HHHHHHHHHHHHHHHHHHHHHHHTT-GGGS-THHHHHHHHHHHHHHHHHHH-GGGHHHHHHHHHHHHHHHHHHTTT-HHHHHHHHHHHHHHHHHHHTTSS---------S-----------HHHHHHHHHHS-HHHH--S-GGG-TTGGGGS--TT-------------------------GGG----SGGGGGG----------

Sequence (1174 aa):
MHGRRRERSRKLSTQVAPVATPFTSPALSHHHTENYSLSGGDAERLHDPGVQGTADAADAEDRSRPVTGTRPLGYLGEHSLLSNTCVSEPPDSWPAEAAVISETVLRVTQATVLPPTPLMNALSEVYFSHLFPFLPLVDRRDLTSEPQSVLLQQCLCLVGSHFRRAPKSAPPADQFYWKVKTLLAMDYEADRYLTVLKSVCLLACRSPETPTKLSLNSPWHWGGVAIRYALNMGLHREATYKSLPEPGMCRRIWWHLANQDTLQSLCYGRPSSLRMQEVDVNLPTLHDFAEADPDNELFLQRTKLCKILGSVSEAQYGRQQRPVMEQIIHIGESLRDWIESLRPDLRLYDPMERRAYRPFVYQLHIMYFTGVILFYRLVENCLESLRASVVAASAIATLFEEIYYRGDIISLLPINNWYCMVASVPLVHALVKFPDTNARHREDLAKVRLALQDMRANNPSSALILANVDRVQRSVLGDGGNGGVVQSHLPGDASAGRPAFGDNMFCAGLCHRVDKLRLFPFPASLCPSMDLLCVNSAQPHNPVATPPMQLLEAESDMMFNFDLCDVQLDPLWTDFERPVEPYSSQMMHGRRRERSRKLSTQVAPVATPFTSPALSHHHTENYSLSGGDAERLHDPGVQGTADAADAEDRSRPVTGTRPLGYLGEHSLLSNTCVSEPPDSWPAEAAVISETVLRVTQATVLPPTPLMNALSEVYFSHLFPFLPLVDRRDLTSEPQSVLLQQCLCLVGSHFRRAPKSAPPADQFYWKVKTLLAMDYEADRYLTVLKSVCLLACRSPETPTKLSLNSPWHWGGVAIRYALNMGLHREATYKSLPEPGMCRRIWWHLANQDTLQSLCYGRPSSLRMQEVDVNLPTLHDFAEADPDNELFLQRTKLCKILGSVSEAQYGRQQRPVMEQIIHIGESLRDWIESLRPDLRLYDPMERRAYRPFVYQLHIMYFTGVILFYRLVENCLESLRASVVAASAIATLFEEIYYRGDIISLLPINNWYCMVASVPLVHALVKFPDTNARHREDLAKVRLALQDMRANNPSSALILANVDRVQRSVLGDGGNGGVVQSHLPGDASAGRPAFGDNMFCAGLCHRVDKLRLFPFPASLCPSMDLLCVNSAQPHNPVATPPMQLLEAESDMMFNFDLCDVQLDPLWTDFERPVEPYSSQM

Nearest PDB structures (foldseek):
  6rrc-assembly2_A  TM=2.621E-01  e=3.207E+00  Homo sapiens
  5qsu-assembly1_C  TM=2.547E-01  e=4.359E+00  Homo sapiens
  4u1d-assembly3_A  TM=1.730E-01  e=7.748E+00  Saccharomyces cerevisiae S288C
  6rrc-assembly2_A  TM=2.621E-01  e=3.362E+00  Homo sapiens
  5qsu-assembly1_C  TM=2.548E-01  e=6.445E+00  Homo sapiens

Solvent-accessible surface area (backbone atoms only — not comparable to full-atom values): 70462 Å² total; per-residue (Å²): 138,88,72,89,70,89,68,88,70,82,92,84,92,83,93,77,89,84,88,89,92,84,91,82,85,95,82,85,90,84,85,91,86,92,83,91,80,85,92,85,86,79,88,81,82,84,75,85,78,84,79,78,75,78,75,75,76,75,71,81,64,80,58,81,68,76,72,82,62,83,69,79,60,23,44,45,20,82,79,21,79,58,44,54,87,71,74,78,68,75,77,84,76,70,55,68,66,56,53,52,50,34,53,50,46,39,60,76,63,44,44,78,60,73,74,59,64,70,56,44,52,56,19,41,46,43,36,62,72,64,38,27,51,76,52,65,65,73,58,75,61,62,74,69,40,82,83,63,52,59,64,49,51,38,40,36,40,19,52,12,35,50,41,41,84,64,59,84,81,44,73,58,30,65,60,33,44,53,27,40,53,47,35,57,75,54,52,56,65,50,83,40,57,68,57,49,47,43,35,37,50,56,58,24,64,44,43,81,52,44,77,39,56,68,62,87,72,34,28,70,42,32,46,48,52,32,49,53,51,40,49,38,61,26,60,48,37,47,79,47,47,79,76,43,94,54,38,36,56,51,44,43,44,48,49,48,50,53,38,49,40,39,51,46,18,47,48,36,35,42,83,52,62,73,55,71,79,71,40,63,53,74,79,70,54,80,80,36,46,95,64,94,50,82,57,56,52,51,33,47,51,49,45,55,49,34,54,49,48,37,52,50,44,47,43,68,53,44,60,89,47,74,60,47,68,67,57,55,51,48,48,50,48,49,53,30,50,49,68,70,65,52,56,72,91,62,45,66,43,62,86,85,41,76,51,82,91,45,73,67,46,52,50,51,50,39,53,49,30,47,47,51,34,55,53,37,65,72,38,63,82,42,71,69,41,46,34,51,26,29,29,31,24,32,36,39,20,44,52,46,41,54,37,48,77,70,64,51,50,53,44,50,63,70,69,54,47,52,50,44,50,62,30,42,52,41,30,49,50,37,45,70,75,36,61,91,53,24,69,61,33,52,50,34,47,48,36,38,48,50,49,29,59,57,32,33,78,70,23,48,40,23,51,55,46,50,52,48,52,52,45,53,45,46,54,65,61,58,62,68,75,71,82,73,68,78,70,70,74,54,74,81,72,84,68,65,80,66,70,68,84,70,63,76,60,54,52,58,48,52,60,60,68,46,57,64,65,60,68,51,87,64,58,66,83,65,26,92,42,50,66,53,72,68,68,70,84,67,76,72,79,77,80,74,83,65,75,84,64,77,74,70,74,77,75,73,79,73,72,68,63,83,65,71,77,73,74,76,81,73,83,69,77,74,64,78,71,65,74,81,71,76,80,75,75,84,119,139,86,90,86,76,86,86,83,78,84,75,81,83,85,82,75,81,84,80,79,86,84,84,85,81,90,86,84,83,84,87,89,83,89,77,90,77,87,90,83,87,80,86,86,81,83,77,81,83,80,85,79,77,79,77,75,77,77,71,82,66,79,56,81,67,75,73,80,62,84,69,80,56,23,44,46,20,81,79,20,79,57,50,55,89,70,75,77,70,74,78,83,73,69,56,68,65,56,52,53,50,35,52,52,45,39,60,75,64,45,44,79,58,73,73,59,65,72,56,44,52,54,19,41,46,44,35,62,73,63,38,27,51,76,52,64,66,73,56,77,61,61,73,70,40,83,83,63,51,60,63,49,52,37,41,36,41,20,51,13,34,53,43,41,84,64,58,84,83,44,74,57,31,65,61,32,46,53,25,42,54,48,36,58,74,54,51,58,66,51,83,41,57,69,54,46,46,41,34,35,50,57,57,25,66,44,42,82,50,44,78,40,56,69,62,90,72,35,28,69,42,32,45,48,52,32,49,52,51,40,50,38,60,27,60,48,37,48,79,47,46,78,76,42,93,52,38,35,56,50,45,42,43,48,49,49,48,52,38,50,39,39,52,47,20,46,49,34,36,44,83,51,61,73,56,71,78,69,40,60,52,74,79,71,54,80,81,34,45,94,64,93,51,80,57,56,52,51,32,46,51,51,46,54,49,36,53,49,49,38,52,51,45,47,44,66,54,42,62,88,45,76,61,50,67,66,56,56,52,48,47,50,49,49,53,30,50,49,70,70,65,52,55,72,90,62,44,66,43,63,85,85,40,76,51,81,92,45,73,67,48,53,49,51,49,39,52,50,32,47,47,51,35,55,52,38,64,72,37,63,81,44,69,69,41,46,35,50,26,30,31,31,21,32,36,39,20,44,51,46,41,56,38,48,78,70,64,50,51,53,45,51,62,70,68,53,46,53,50,43,50,61,30,42,52,41,32,48,50,38,46,71,76,36,61,92,55,24,67,61,33,51,50,35,47,48,36,38,49,50,49,32,60,58,30,32,78,72,24,48,40,21,50,57,47,49,52,48,52,51,45,53,44,47,55,66,61,58,64,68,74,72,80,72,68,77,72,71,77,53,73,82,69,85,67,66,81,65,70,70,83,70,63,76,60,54,50,58,48,53,61,59,69,45,57,66,64,61,68,51,87,62,57,65,81,64,26,92,42,51,67,52,71,69,68,70,84,66,78,73,79,76,81,74,82,65,76,83,64,80,73,70,77,76,76,72,80,73,73,68,63,84,66,68,74,75,72,76,80,74,82,70,75,73,65,80,71,67,74,80,71,77,79,74,75,85,120

Radius of gyration: 38.15 Å; Cα contacts (8 Å, |Δi|>4): 1268; chains: 2; bounding box: 89×149×158 Å

pLDDT: mean 71.73, std 29.57, range [13.21, 98.62]

InterPro domains:
  IPR007219 Xylanolytic transcriptional activator, regulatory domain [PF04082] (126-317)
  IPR007219 Xylanolytic transcriptional activator, regulatory domain [SM00906] (219-289)
  IPR052073 Amide and Lactam Catabolism Regulators [PTHR47171] (57-464)

Foldseek 3Di:
DDDDDDPPDDDDDDDDDDYDDDDDYDDDYDYDDDDDDDDDDDDDDDDPDDPPPPPPPPPCVVPDPPPPPQQQAWDDDPVNVPPDPPSDDPPPCDPPVLLVVLVVLCVVLVLLPDDDPVLLVQLLVLCVQQPCLQQVQDDPVQCVDPPHDSLLSLLSNLLSCLQDLDNPPDPHSVSSLVSNVSCVVSCPPVSVLSSNLSNLQSQLLAAADAPPDDDCRHSVNSLVVSQVSLVRSVLLEQVSLVVDPQSLSSLSSNLSSVLVQLLCCVLVVNDGPDDNVSGDHDQHDQVSDPDRDPSNVLNSLSSLLSVLSSLLSCCVPVPPDHNDLVSLLVSLVSLLCSLVVDDPVLHQDPQAHGDDDDPSSLVSLLSSLLSLLSSLVSQFDDPLSLLLNLVSLQLNLLSLLVCVVVSSLSNDGPSVLSSLLSSLLSLLVCCVVPVVCNVQSVVSNVSSLVSLVSNCVSHVNSVVSSVVSVVSNCQSVVVPPDPPDPPPPPVDPPPDPPPPPPDPVVSVVSCVSRPSVSSPSHDCVSGVSSVSNVPPPPPPPDPPCDDPPPPPPDPPPPRPPSPPPPPDDDPPPPPPPDDPPDPPPPD/DDDDDDDPDDDDDDDDDDDDDDDDDDDDDDDDDDDDDDDDDDDDDDDDDDPPPPPPPPPPVPPDPPPPPLQQAWDDDPVNVPPDPDSPDPPPCDPPVLLVVLVVLCVVLVLLPDDDPVLLVQLLVLCVQQPCLQQVQDDPVQCVDPPHDSLLSLLSNLLSCLQDLDNPVDPHSVSSLVSNVSCVVSCPPVSVLSSNLSNLQSQLLAAPDAPPDDDCRHSVNSLVVSQVSLVRSVLLEQVSLVVDPQSLSSLSSNLSSVLVQLLCCVLVVNDGPDDNVSGDHDQHDQVSDPDRDPSNVLNSLSSLLSVLSSLLSCCVPVPVDNRDLVSLLVSLVSLLCSLVVDDPVLHQDPQAHGDDDDPSSLVSLLSSLLSLLSSLVSQFDDPLSLLLNLVSLQLNLLSLLVCVVVSSLSNDGPSVLSSLLSSLLSLLVCCPVPVVCNVQSVVSNVSSLVSLVSNCVSHVNSVVSSVVSVVSNCQSVVVPPDPPDPPPPPVDDPPDPPPPPPDPVVSVVSCVSRPSVSSPSHDCVSGVSSVSNVPPPPPPPDPPCDDPPPPPPDDPPPRPPSPPPPPDDDPPPPPPPDDPPDPPPPD